Protein 9I76 (pdb70)

Structure (mmCIF, N/CA/C/O backbone):
data_9I76
#
_entry.id   9I76
#
_cell.length_a   100.8
_cell.length_b   103.8
_cell.length_c   141.72
_cell.angle_alpha   90
_cell.angle_beta   90
_cell.angle_gamma   90
#
_symmetry.space_group_name_H-M   'C 2 2 21'
#
loop_
_entity.id
_entity.type
_entity.pdbx_description
1 polymer '3-oxoacyl-[acyl-carrier-protein] synthase 2'
2 non-polymer '4-(1~{H}-pyrazol-3-ylcarbonylamino)butanoic acid'
3 non-polymer 'DIMETHYL SULFOXIDE'
4 non-polymer 'FORMIC ACID'
5 non-polymer 'PHOSPHATE ION'
6 water water
#
loop_
_atom_site.group_PDB
_atom_site.id
_atom_site.type_symbol
_atom_site.label_atom_id
_atom_site.label_alt_id
_atom_site.label_comp_id
_atom_site.label_asym_id
_atom_site.label_entity_id
_atom_site.label_seq_id
_atom_site.pdbx_PDB_ins_code
_atom_site.Cartn_x
_atom_site.Cartn_y
_atom_site.Cartn_z
_atom_site.occupancy
_atom_site.B_iso_or_equiv
_atom_site.auth_seq_id
_atom_site.auth_comp_id
_atom_site.auth_asym_id
_atom_site.auth_atom_id
_at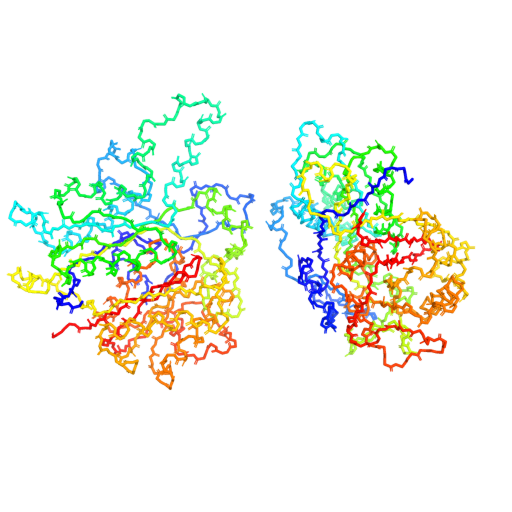om_site.pdbx_PDB_model_num
ATOM 1 N N . SER A 1 7 ? 15.419 -4.993 -1.593 1 70.865 2 SER A N 1
ATOM 2 C CA . SER A 1 7 ? 15.954 -6.382 -1.559 1 64.198 2 SER A CA 1
ATOM 3 C C . SER A 1 7 ? 17.275 -6.416 -0.777 1 73.433 2 SER A C 1
ATOM 4 O O . SER A 1 7 ? 18.192 -7.15 -1.161 1 103.153 2 SER A O 1
ATOM 12 N N . ARG A 1 8 ? 17.374 -5.652 0.335 1 63.229 3 ARG A N 1
ATOM 13 C CA . ARG A 1 8 ? 18.573 -5.649 1.176 1 55.058 3 ARG A CA 1
ATOM 14 C C . ARG A 1 8 ? 18.572 -6.938 2.014 1 40.636 3 ARG A C 1
ATOM 15 O O . ARG A 1 8 ? 19.318 -7.836 1.698 1 36.422 3 ARG A O 1
ATOM 36 N N . ARG A 1 9 ? 17.712 -7.05 3.038 1 29.429 4 ARG A N 1
ATOM 37 C CA . ARG A 1 9 ? 17.606 -8.26 3.852 1 25.617 4 ARG A CA 1
ATOM 38 C C . ARG A 1 9 ? 16.758 -9.299 3.106 1 25.977 4 ARG A C 1
ATOM 39 O O . ARG A 1 9 ? 15.878 -8.922 2.327 1 27.346 4 ARG A O 1
ATOM 60 N N . ARG A 1 10 ? 16.971 -10.575 3.427 1 23.208 5 ARG A N 1
ATOM 61 C CA . ARG A 1 10 ? 16.238 -11.673 2.79 1 23.71 5 ARG A CA 1
ATOM 62 C C . ARG A 1 10 ? 14.934 -11.933 3.58 1 21.929 5 ARG A C 1
ATOM 63 O O . ARG A 1 10 ? 14.899 -11.816 4.792 1 22.223 5 ARG A O 1
ATOM 84 N N . VAL A 1 11 ? 13.907 -12.364 2.856 1 20.07 6 VAL A N 1
ATOM 85 C CA . VAL A 1 11 ? 12.552 -12.517 3.366 1 21.333 6 VAL A CA 1
ATOM 86 C C . VAL A 1 11 ? 12.095 -13.941 3.103 1 19.71 6 VAL A C 1
ATOM 87 O O . VAL A 1 11 ? 12.151 -14.418 1.954 1 21.763 6 VAL A O 1
ATOM 100 N N . VAL A 1 12 ? 11.656 -14.627 4.149 1 19.532 7 VAL A N 1
ATOM 101 C CA . VAL A 1 12 ? 11.185 -16.003 4.016 1 18.257 7 VAL A CA 1
ATOM 102 C C . VAL A 1 12 ? 9.744 -16.072 4.55 1 18.857 7 VAL A C 1
ATOM 103 O O . VAL A 1 12 ? 9.278 -15.173 5.285 1 21.471 7 VAL A O 1
ATOM 116 N N . ILE A 1 13 ? 9.089 -17.182 4.223 1 19.476 8 ILE A N 1
ATOM 117 C CA . ILE A 1 13 ? 7.73 -17.448 4.654 1 18.01 8 ILE A CA 1
ATOM 118 C C . ILE A 1 13 ? 7.794 -18.526 5.746 1 19.295 8 ILE A C 1
ATOM 119 O O . ILE A 1 13 ? 8.326 -19.617 5.5 1 20.994 8 ILE A O 1
ATOM 135 N N . THR A 1 14 ? 7.243 -18.213 6.922 1 18.46 9 THR A N 1
ATOM 136 C CA . THR A 1 14 ? 7.339 -19.101 8.087 1 20.893 9 THR A CA 1
ATOM 137 C C . THR A 1 14 ? 5.968 -19.519 8.614 1 21.554 9 THR A C 1
ATOM 138 O O . THR A 1 14 ? 5.901 -20.369 9.504 1 22.309 9 THR A O 1
ATOM 149 N N . GLY A 1 15 ? 4.873 -19.044 8.044 1 19.242 10 GLY A N 1
ATOM 150 C CA . GLY A 1 15 ? 3.544 -19.441 8.491 1 19.525 10 GLY A CA 1
ATOM 151 C C . GLY A 1 15 ? 2.53 -19.088 7.405 1 20.625 10 GLY A C 1
ATOM 152 O O . GLY A 1 15 ? 2.737 -18.136 6.65 1 20.353 10 GLY A O 1
ATOM 156 N N . MET A 1 16 ? 1.478 -19.9 7.266 1 18.706 11 MET A N 1
ATOM 157 C CA . MET A 1 16 ? 0.452 -19.664 6.239 1 18.352 11 MET A CA 1
ATOM 158 C C . MET A 1 16 ? -0.899 -20.061 6.81 1 20.347 11 MET A C 1
ATOM 159 O O . MET A 1 16 ? -1.028 -20.929 7.664 1 20.307 11 MET A O 1
ATOM 173 N N . GLY A 1 17 ? -1.942 -19.393 6.341 1 18.792 12 GLY A N 1
ATOM 174 C CA . GLY A 1 17 ? -3.284 -19.645 6.761 1 17.727 12 GLY A CA 1
ATOM 175 C C . GLY A 1 17 ? -4.274 -19.278 5.656 1 18.186 12 GLY A C 1
ATOM 176 O O . GLY A 1 17 ? -3.988 -18.445 4.785 1 18.091 12 GLY A O 1
ATOM 180 N N . MET A 1 18 ? -5.427 -19.932 5.665 1 18.102 13 MET A N 1
ATOM 181 C CA . MET A 1 18 ? -6.339 -19.8 4.554 1 18.909 13 MET A CA 1
ATOM 182 C C . MET A 1 18 ? -7.761 -20.224 4.935 1 18.905 13 MET A C 1
ATOM 183 O O . MET A 1 18 ? -7.965 -21.209 5.657 1 20.715 13 MET A O 1
ATOM 197 N N . LEU A 1 19 ? -8.731 -19.53 4.32 1 18.663 14 LEU A N 1
ATOM 198 C CA . LEU A 1 19 ? -10.095 -20.032 4.129 1 18.73 14 LEU A CA 1
ATOM 199 C C . LEU A 1 19 ? -10.345 -20.032 2.627 1 19.714 14 LEU A C 1
ATOM 200 O O . LEU A 1 19 ? -10.108 -19.004 1.976 1 19.01 14 LEU A O 1
ATOM 216 N N . SER A 1 20 ? -10.833 -21.133 2.039 1 17.83 15 SER A N 1
ATOM 217 C CA . SER A 1 20 ? -11.138 -21.128 0.616 1 18.9 15 SER A CA 1
ATOM 218 C C . SER A 1 20 ? -12.378 -21.944 0.35 1 21.623 15 SER A C 1
ATOM 219 O O . SER A 1 20 ? -12.851 -22.684 1.246 1 20.462 15 SER A O 1
ATOM 227 N N . PRO A 1 21 ? -12.834 -21.946 -0.903 1 19.531 16 PRO A N 1
ATOM 228 C CA . PRO A 1 21 ? -13.932 -22.861 -1.257 1 19.926 16 PRO A CA 1
ATOM 229 C C . PRO A 1 21 ? -13.592 -24.354 -1.186 1 23.311 16 PRO A C 1
ATOM 230 O O . PRO A 1 21 ? -14.504 -25.153 -1.286 1 23.413 16 PRO A O 1
ATOM 241 N N . LEU A 1 22 ? -12.299 -24.701 -1.023 1 21 17 LEU A N 1
ATOM 242 C CA . LEU A 1 22 ? -11.821 -26.07 -0.898 1 22.67 17 LEU A CA 1
ATOM 243 C C . LEU A 1 22 ? -11.54 -26.496 0.529 1 23.817 17 LEU A C 1
ATOM 244 O O . LEU A 1 22 ? -11.293 -27.679 0.74 1 25.753 17 LEU A O 1
ATOM 260 N N . GLY A 1 23 ? -11.573 -25.577 1.507 1 22.616 18 GLY A N 1
ATOM 261 C CA . GLY A 1 23 ? -11.232 -25.982 2.855 1 21.735 18 GLY A CA 1
ATOM 262 C C . GLY A 1 23 ? -11.127 -24.815 3.822 1 20.211 18 GLY A C 1
ATOM 263 O O . GLY A 1 23 ? -10.893 -23.665 3.429 1 22.026 18 GLY A O 1
ATOM 267 N N . LEU A 1 24 ? -11.207 -25.149 5.118 1 20.588 19 LEU A N 1
ATOM 268 C CA . LEU A 1 24 ? -11.153 -24.148 6.177 1 21.282 19 LEU A CA 1
ATOM 269 C C . LEU A 1 24 ? -9.754 -23.944 6.747 1 21.328 19 LEU A C 1
ATOM 270 O O . LEU A 1 24 ? -9.619 -23.215 7.736 1 22.695 19 LEU A O 1
ATOM 286 N N . ASP A 1 25 ? -8.741 -24.512 6.098 1 21.15 20 ASP A N 1
ATOM 287 C CA . ASP A 1 25 ? -7.362 -24.302 6.436 1 22.077 20 ASP A CA 1
ATOM 288 C C . ASP A 1 25 ? -6.491 -24.645 5.225 1 19.927 20 ASP A C 1
ATOM 289 O O . ASP A 1 25 ? -6.985 -24.938 4.123 1 21.8 20 ASP A O 1
ATOM 298 N N . VAL A 1 26 ? -5.18 -24.482 5.379 1 20.806 21 VAL A N 1
ATOM 299 C CA . VAL A 1 26 ? -4.271 -24.715 4.278 1 20.672 21 VAL A CA 1
ATOM 300 C C . VAL A 1 26 ? -4.226 -26.187 3.861 1 21.558 21 VAL A C 1
ATOM 301 O O . VAL A 1 26 ? -4.357 -26.506 2.671 1 21.171 21 VAL A O 1
ATOM 314 N N A PRO A 1 27 ? -3.937 -27.146 4.759 0.5 22.948 22 PRO A N 1
ATOM 315 N N B PRO A 1 27 ? -3.932 -27.141 4.768 0.5 23.835 22 PRO A N 1
ATOM 316 C CA A PRO A 1 27 ? -3.835 -28.532 4.301 0.5 23.518 22 PRO A CA 1
ATOM 317 C CA B PRO A 1 27 ? -3.855 -28.54 4.343 0.5 24.677 22 PRO A CA 1
ATOM 318 C C A PRO A 1 27 ? -5.093 -29.076 3.62 0.5 21.842 22 PRO A C 1
ATOM 319 C C B PRO A 1 27 ? -5.094 -29.069 3.621 0.5 22.362 22 PRO A C 1
ATOM 320 O O A PRO A 1 27 ? -4.96 -29.773 2.62 0.5 23.867 22 PRO A O 1
ATOM 321 O O B PRO A 1 27 ? -4.951 -29.767 2.621 0.5 24.338 22 PRO A O 1
ATOM 342 N N . SER A 1 28 ? -6.295 -28.74 4.108 1 23.721 23 SER A N 1
ATOM 343 C CA . SER A 1 28 ? -7.53 -29.205 3.477 1 23.504 23 SER A CA 1
ATOM 344 C C . SER A 1 28 ? -7.688 -28.633 2.075 1 24.125 23 SER A C 1
ATOM 345 O O . SER A 1 28 ? -8.073 -29.331 1.114 1 23.532 23 SER A O 1
ATOM 354 N N . SER A 1 29 ? -7.385 -27.327 1.981 1 22.741 24 SER A N 1
ATOM 355 C CA . SER A 1 29 ? -7.451 -26.678 0.677 1 22.187 24 SER A CA 1
ATOM 356 C C . SER A 1 29 ? -6.457 -27.285 -0.318 1 21.74 24 SER A C 1
ATOM 357 O O . SER A 1 29 ? -6.805 -27.553 -1.455 1 20.898 24 SER A O 1
ATOM 365 N N . TRP A 1 30 ? -5.192 -27.455 0.095 1 20.789 25 TRP A N 1
ATOM 366 C CA . TRP A 1 30 ? -4.165 -28.021 -0.748 1 21.606 25 TRP A CA 1
ATOM 367 C C . TRP A 1 30 ? -4.474 -29.445 -1.187 1 21.86 25 TRP A C 1
ATOM 368 O O . TRP A 1 30 ? -4.185 -29.798 -2.33 1 24.231 25 TRP A O 1
ATOM 389 N N . GLU A 1 31 ? -5.042 -30.272 -0.277 1 22.526 26 GLU A N 1
ATOM 390 C CA . GLU A 1 31 ? -5.467 -31.611 -0.665 1 24.597 26 GLU A CA 1
ATOM 391 C C . GLU A 1 31 ? -6.467 -31.542 -1.824 1 24.139 26 GLU A C 1
ATOM 392 O O . GLU A 1 31 ? -6.335 -32.29 -2.783 1 24.078 26 GLU A O 1
ATOM 404 N N . GLY A 1 32 ? -7.398 -30.583 -1.744 1 24.084 27 GLY A N 1
ATOM 405 C CA . GLY A 1 32 ? -8.353 -30.349 -2.799 1 22.699 27 GLY A CA 1
ATOM 406 C C . GLY A 1 32 ? -7.716 -29.954 -4.121 1 24.157 27 GLY A C 1
ATOM 407 O O . GLY A 1 32 ? -8.067 -30.456 -5.195 1 24.132 27 GLY A O 1
ATOM 411 N N . ILE A 1 33 ? -6.751 -29.045 -4.047 1 21.39 28 ILE A N 1
ATOM 412 C CA . ILE A 1 33 ? -6.04 -28.56 -5.225 1 21.955 28 ILE A CA 1
ATOM 413 C C . ILE A 1 33 ? -5.345 -29.729 -5.921 1 23.763 28 ILE A C 1
ATOM 414 O O . ILE A 1 33 ? -5.416 -29.849 -7.135 1 22.995 28 ILE A O 1
ATOM 430 N N . LEU A 1 34 ? -4.602 -30.54 -5.155 1 23.498 29 LEU A N 1
ATOM 431 C CA . LEU A 1 34 ? -3.864 -31.62 -5.779 1 25.12 29 LEU A CA 1
ATOM 432 C C . LEU A 1 34 ? -4.762 -32.735 -6.301 1 24.093 29 LEU A C 1
ATOM 433 O O . LEU A 1 34 ? -4.348 -33.421 -7.21 1 26.497 29 LEU A O 1
ATOM 449 N N . ALA A 1 35 ? -5.973 -32.869 -5.771 1 23.481 30 ALA A N 1
ATOM 450 C CA . ALA A 1 35 ? -6.922 -33.858 -6.255 1 25.119 30 ALA A CA 1
ATOM 451 C C . ALA A 1 35 ? -7.732 -33.346 -7.437 1 26.996 30 ALA A C 1
ATOM 452 O O . ALA A 1 35 ? -8.514 -34.096 -7.995 1 26 30 ALA A O 1
ATOM 459 N N . GLY A 1 36 ? -7.593 -32.076 -7.824 1 25.224 31 GLY A N 1
ATOM 460 C CA . GLY A 1 36 ? -8.369 -31.533 -8.911 1 23.565 31 GLY A CA 1
ATOM 461 C C . GLY A 1 36 ? -9.822 -31.324 -8.52 1 23.136 31 GLY A C 1
ATOM 462 O O . GLY A 1 36 ? -10.698 -31.322 -9.407 1 23.767 31 GLY A O 1
ATOM 466 N N . ARG A 1 37 ? -10.095 -31.067 -7.23 1 23.126 32 ARG A N 1
ATOM 467 C CA A ARG A 1 37 ? -11.466 -30.911 -6.759 0.5 24.045 32 ARG A CA 1
ATOM 468 C CA B ARG A 1 37 ? -11.46 -30.904 -6.746 0.5 26.265 32 ARG A CA 1
ATOM 469 C C . ARG A 1 37 ? -11.949 -29.486 -7.037 1 25.216 32 ARG A C 1
ATOM 470 O O . ARG A 1 37 ? -11.196 -28.544 -6.876 1 24.038 32 ARG A O 1
ATOM 511 N N . SER A 1 38 ? -13.223 -29.35 -7.375 1 22.483 33 SER A N 1
ATOM 512 C CA . SER A 1 38 ? -13.878 -28.068 -7.504 1 22.07 33 SER A CA 1
ATOM 513 C C . SER A 1 38 ? -14.492 -27.633 -6.19 1 23.121 33 SER A C 1
ATOM 514 O O . SER A 1 38 ? -15.143 -28.416 -5.49 1 25.467 33 SER A O 1
ATOM 522 N N . GLY A 1 39 ? -14.369 -26.345 -5.859 1 19.761 34 GLY A N 1
ATOM 523 C CA . GLY A 1 39 ? -15.033 -25.769 -4.717 1 20.689 34 GLY A CA 1
ATOM 524 C C . GLY A 1 39 ? -16.289 -24.972 -5.084 1 21.427 34 GLY A C 1
ATOM 525 O O . GLY A 1 39 ? -16.808 -24.243 -4.249 1 22.624 34 GLY A O 1
ATOM 529 N N . ILE A 1 40 ? -16.759 -25.051 -6.322 1 20.71 35 ILE A N 1
ATOM 530 C CA . ILE A 1 40 ? -17.832 -24.237 -6.85 1 20.956 35 ILE A CA 1
ATOM 531 C C . ILE A 1 40 ? -19.156 -24.998 -6.757 1 22.11 35 ILE A C 1
ATOM 532 O O . ILE A 1 40 ? -19.226 -26.182 -7.125 1 23.026 35 ILE A O 1
ATOM 548 N N . ALA A 1 41 ? -20.181 -24.301 -6.317 1 21.263 36 ALA A N 1
ATOM 549 C CA . ALA A 1 41 ? -21.508 -24.887 -6.162 1 23.147 36 ALA A CA 1
ATOM 550 C C . ALA A 1 41 ? -22.562 -23.822 -6.257 1 22.636 36 ALA A C 1
ATOM 551 O O . ALA A 1 41 ? -22.321 -22.636 -6.001 1 23.553 36 ALA A O 1
ATOM 558 N N . PRO A 1 42 ? -23.856 -24.225 -6.432 1 23.758 37 PRO A N 1
ATOM 559 C CA . PRO A 1 42 ? -24.949 -23.287 -6.272 1 26.03 37 PRO A CA 1
ATOM 560 C C . PRO A 1 42 ? -24.913 -22.604 -4.924 1 27.486 37 PRO A C 1
ATOM 561 O O . PRO A 1 42 ? -24.618 -23.262 -3.916 1 27.439 37 PRO A O 1
ATOM 572 N N . ILE A 1 43 ? -25.173 -21.294 -4.93 1 28.153 38 ILE A N 1
ATOM 573 C CA . ILE A 1 43 ? -25.112 -20.492 -3.737 1 31.31 38 ILE A CA 1
ATOM 574 C C . ILE A 1 43 ? -26.358 -20.772 -2.882 1 38.443 38 ILE A C 1
ATOM 575 O O . ILE A 1 43 ? -27.468 -20.903 -3.397 1 35.958 38 ILE A O 1
ATOM 591 N N . GLU A 1 44 ? -26.125 -20.937 -1.57 1 39.543 39 GLU A N 1
ATOM 592 C CA . GLU A 1 44 ? -27.162 -21.376 -0.64 1 46.179 39 GLU A CA 1
ATOM 593 C C . GLU A 1 44 ? -27.653 -20.255 0.269 1 46.089 39 GLU A C 1
ATOM 594 O O . GLU A 1 44 ? -28.798 -20.316 0.708 1 47.271 39 GLU A O 1
ATOM 606 N N . HIS A 1 45 ? -26.789 -19.257 0.567 1 42.715 40 HIS A N 1
ATOM 607 C CA . HIS A 1 45 ? -27.074 -18.255 1.581 1 48.24 40 HIS A CA 1
ATOM 608 C C . HIS A 1 45 ? -27.976 -17.133 1.059 1 48.293 40 HIS A C 1
ATOM 609 O O . HIS A 1 45 ? -28.34 -16.286 1.856 1 43.36 40 HIS A O 1
ATOM 624 N N . MET A 1 46 ? -28.318 -17.092 -0.243 1 44.29 41 MET A N 1
ATOM 625 C CA . MET A 1 46 ? -29.29 -16.129 -0.726 1 41.115 41 MET A CA 1
ATOM 626 C C . MET A 1 46 ? -30.094 -16.734 -1.873 1 46.646 41 MET A C 1
ATOM 627 O O . MET A 1 46 ? -29.749 -17.803 -2.366 1 43.886 41 MET A O 1
ATOM 641 N N . ASP A 1 47 ? -31.212 -16.076 -2.214 1 45.849 42 ASP A N 1
ATOM 642 C CA . ASP A 1 47 ? -32.099 -16.542 -3.276 1 48.85 42 ASP A CA 1
ATOM 643 C C . ASP A 1 47 ? -31.802 -15.798 -4.585 1 47.343 42 ASP A C 1
ATOM 644 O O . ASP A 1 47 ? -32.166 -14.628 -4.712 1 51.846 42 ASP A O 1
ATOM 653 N N . LEU A 1 48 ? -31.288 -16.52 -5.605 1 53.056 43 LEU A N 1
ATOM 654 C CA . LEU A 1 48 ? -30.763 -15.879 -6.81 1 47.121 43 LEU A CA 1
ATOM 655 C C . LEU A 1 48 ? -31.596 -16.056 -8.109 1 45.436 43 LEU A C 1
ATOM 656 O O . LEU A 1 48 ? -31.064 -15.995 -9.225 1 32.936 43 LEU A O 1
ATOM 672 N N . SER A 1 49 ? -32.937 -16.015 -8.042 1 51.761 44 SER A N 1
ATOM 673 C CA . SER A 1 49 ? -33.813 -16.148 -9.22 1 38.751 44 SER A CA 1
ATOM 674 C C . SER A 1 49 ? -33.755 -14.988 -10.234 1 36.507 44 SER A C 1
ATOM 675 O O . SER A 1 49 ? -33.888 -15.182 -11.44 1 44.002 44 SER A O 1
ATOM 683 N N . ALA A 1 50 ? -33.532 -13.74 -9.811 1 36.502 45 ALA A N 1
ATOM 684 C CA . ALA A 1 50 ? -33.301 -12.649 -10.75 1 38.961 45 ALA A CA 1
ATOM 685 C C . ALA A 1 50 ? -31.872 -12.605 -11.279 1 40.14 45 ALA A C 1
ATOM 686 O O . ALA A 1 50 ? -31.527 -11.585 -11.887 1 41.618 45 ALA A O 1
ATOM 693 N N . TYR A 1 51 ? -30.992 -13.581 -10.942 1 31.79 46 TYR A N 1
ATOM 694 C CA . TYR A 1 51 ? -29.598 -13.403 -11.284 1 29.823 46 TYR A CA 1
ATOM 695 C C . TYR A 1 51 ? -29.262 -14.341 -12.438 1 25.11 46 TYR A C 1
ATOM 696 O O . TYR A 1 51 ? -29.758 -15.446 -12.521 1 26.153 46 TYR A O 1
ATOM 714 N N . SER A 1 52 ? -28.365 -13.878 -13.285 1 24.752 47 SER A N 1
ATOM 715 C CA . SER A 1 52 ? -27.914 -14.714 -14.391 1 25.304 47 SER A CA 1
ATOM 716 C C . SER A 1 52 ? -26.8 -15.678 -13.976 1 22.816 47 SER A C 1
ATOM 717 O O . SER A 1 52 ? -26.576 -16.66 -14.664 1 22.098 47 SER A O 1
ATOM 725 N N . THR A 1 53 ? -26.184 -15.457 -12.803 1 21.886 48 THR A N 1
ATOM 726 C CA . THR A 1 53 ? -25.196 -16.355 -12.201 1 19.756 48 THR A CA 1
ATOM 727 C C . THR A 1 53 ? -25.692 -16.716 -10.794 1 19.536 48 THR A C 1
ATOM 728 O O . THR A 1 53 ? -25.939 -15.791 -10.033 1 21.534 48 THR A O 1
ATOM 739 N N . ARG A 1 54 ? -25.828 -18.019 -10.513 1 20.71 49 ARG A N 1
ATOM 740 C CA . ARG A 1 54 ? -26.436 -18.475 -9.265 1 20.366 49 ARG A CA 1
ATOM 741 C C . ARG A 1 54 ? -25.523 -19.413 -8.503 1 22.547 49 ARG A C 1
ATOM 742 O O . ARG A 1 54 ? -25.979 -20.161 -7.611 1 24.059 49 ARG A O 1
ATOM 763 N N . PHE A 1 55 ? -24.211 -19.374 -8.828 1 19.805 50 PHE A N 1
ATOM 764 C CA . PHE A 1 55 ? -23.235 -20.258 -8.225 1 19.869 50 PHE A CA 1
ATOM 765 C C . PHE A 1 55 ? -21.941 -19.48 -7.983 1 19.319 50 PHE A C 1
ATOM 766 O O . PHE A 1 55 ? -21.775 -18.374 -8.501 1 19.174 50 PHE A O 1
ATOM 783 N N . GLY A 1 56 ? -21.081 -20.09 -7.172 1 19.529 51 GLY A N 1
ATOM 784 C CA . GLY A 1 56 ? -19.801 -19.451 -6.855 1 19.508 51 GLY A CA 1
ATOM 785 C C . GLY A 1 56 ? -19.058 -20.304 -5.83 1 20.728 51 GLY A C 1
ATOM 786 O O . GLY A 1 56 ? -19.451 -21.429 -5.576 1 19.589 51 GLY A O 1
ATOM 790 N N . GLY A 1 57 ? -17.911 -19.792 -5.37 1 19.101 52 GLY A N 1
ATOM 791 C CA . GLY A 1 57 ? -17.089 -20.536 -4.441 1 20.592 52 GLY A CA 1
ATOM 792 C C . GLY A 1 57 ? -17.281 -19.975 -3.031 1 22.164 52 GLY A C 1
ATOM 793 O O . GLY A 1 57 ? -16.772 -18.889 -2.695 1 23.676 52 GLY A O 1
ATOM 797 N N . SER A 1 58 ? -18.144 -20.626 -2.223 1 22.07 53 SER A N 1
ATOM 798 C CA . SER A 1 58 ? -18.382 -20.193 -0.854 1 22.276 53 SER A CA 1
ATOM 799 C C . SER A 1 58 ? -17.431 -20.874 0.1 1 21.776 53 SER A C 1
ATOM 800 O O . SER A 1 58 ? -17.004 -21.997 -0.14 1 22.512 53 SER A O 1
ATOM 808 N N . VAL A 1 59 ? -17.196 -20.233 1.259 1 20.214 54 VAL A N 1
ATOM 809 C CA . VAL A 1 59 ? -16.54 -20.915 2.359 1 21.91 54 VAL A CA 1
ATOM 810 C C . VAL A 1 59 ? -17.617 -21.727 3.083 1 22.685 54 VAL A C 1
ATOM 811 O O . VAL A 1 59 ? -18.635 -21.143 3.463 1 28.135 54 VAL A O 1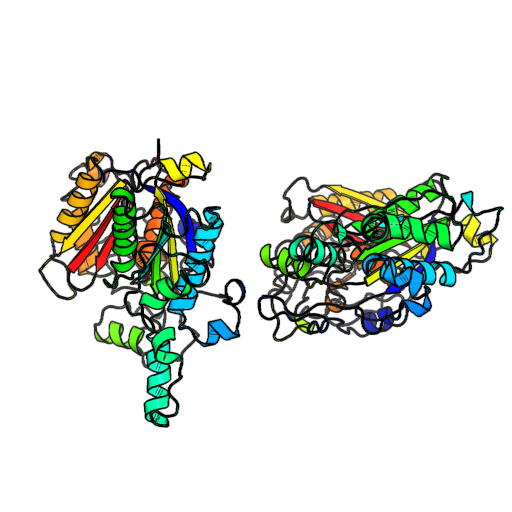
ATOM 824 N N . LYS A 1 60 ? -17.399 -23.015 3.205 1 24.252 55 LYS A N 1
ATOM 825 C CA . LYS A 1 60 ? -18.428 -23.92 3.74 1 27.348 55 LYS A CA 1
ATOM 826 C C . LYS A 1 60 ? -18.095 -24.3 5.169 1 25.572 55 LYS A C 1
ATOM 827 O O . LYS A 1 60 ? -17.036 -24.848 5.409 1 26.135 55 LYS A O 1
ATOM 846 N N . GLY A 1 61 ? -19.026 -24.025 6.105 1 27.904 56 GLY A N 1
ATOM 847 C CA . GLY A 1 61 ? -18.867 -24.522 7.455 1 28.285 56 GLY A CA 1
ATOM 848 C C . GLY A 1 61 ? -17.978 -23.655 8.343 1 27.8 56 GLY A C 1
ATOM 849 O O . GLY A 1 61 ? -17.563 -24.118 9.381 1 29.239 56 GLY A O 1
ATOM 853 N N . PHE A 1 62 ? -17.649 -22.417 7.94 1 27.533 57 PHE A N 1
ATOM 854 C CA . PHE A 1 62 ? -16.836 -21.55 8.761 1 27.715 57 PHE A CA 1
ATOM 855 C C . PHE A 1 62 ? -17.5 -21.243 10.109 1 28.613 57 PHE A C 1
ATOM 856 O O . PHE A 1 62 ? -18.666 -20.851 10.142 1 27.314 57 PHE A O 1
ATOM 873 N N . ASN A 1 63 ? -16.719 -21.406 11.179 1 28.295 58 ASN A N 1
ATOM 874 C CA . ASN A 1 63 ? -17.171 -21.073 12.511 1 28.607 58 ASN A CA 1
ATOM 875 C C . ASN A 1 63 ? -16.245 -19.991 13.046 1 25.548 58 ASN A C 1
ATOM 876 O O . ASN A 1 63 ? -15.152 -20.279 13.545 1 29.081 58 ASN A O 1
ATOM 887 N N . VAL A 1 64 ? -16.747 -18.765 13.05 1 26.287 59 VAL A N 1
ATOM 888 C CA . VAL A 1 64 ? -15.99 -17.604 13.499 1 24.846 59 VAL A CA 1
ATOM 889 C C . VAL A 1 64 ? -15.62 -17.728 14.982 1 25.844 59 VAL A C 1
ATOM 890 O O . VAL A 1 64 ? -14.611 -17.187 15.42 1 27.031 59 VAL A O 1
ATOM 903 N N . GLU A 1 65 ? -16.439 -18.476 15.749 1 26.454 60 GLU A N 1
ATOM 904 C CA . GLU A 1 65 ? -16.203 -18.642 17.171 1 31.945 60 GLU A CA 1
ATOM 905 C C . GLU A 1 65 ? -15.02 -19.548 17.489 1 31.062 60 GLU A C 1
ATOM 906 O O . GLU A 1 65 ? -14.599 -19.534 18.647 1 34.148 60 GLU A O 1
ATOM 918 N N . GLU A 1 66 ? -14.373 -20.176 16.489 1 30.86 61 GLU A N 1
ATOM 919 C CA . GLU A 1 66 ? -13.041 -20.731 16.667 1 32.433 61 GLU A CA 1
ATOM 920 C C . GLU A 1 66 ? -11.971 -19.652 16.829 1 29.342 61 GLU A C 1
ATOM 921 O O . GLU A 1 66 ? -10.881 -19.964 17.319 1 35.159 61 GLU A O 1
ATOM 933 N N . TYR A 1 67 ? -12.255 -18.388 16.451 1 25.483 62 TYR A N 1
ATOM 934 C CA . TYR A 1 67 ? -11.285 -17.326 16.42 1 27.127 62 TYR A CA 1
ATOM 935 C C . TYR A 1 67 ? -11.691 -16.156 17.318 1 29.9 62 TYR A C 1
ATOM 936 O O . TYR A 1 67 ? -10.813 -15.515 17.874 1 31.945 62 TYR A O 1
ATOM 954 N N . LEU A 1 68 ? -12.996 -15.836 17.402 1 29.214 63 LEU A N 1
ATOM 955 C CA . LEU A 1 68 ? -13.45 -14.616 18.031 1 27.286 63 LEU A CA 1
ATOM 956 C C . LEU A 1 68 ? -14.624 -14.986 18.926 1 30.006 63 LEU A C 1
ATOM 957 O O . LEU A 1 68 ? -15.382 -15.909 18.609 1 28.943 63 LEU A O 1
ATOM 973 N N . SER A 1 69 ? -14.867 -14.148 19.928 1 32.247 64 SER A N 1
ATOM 974 C CA . SER A 1 69 ? -16.138 -14.218 20.652 1 31.827 64 SER A CA 1
ATOM 975 C C . SER A 1 69 ? -17.322 -13.855 19.744 1 36.524 64 SER A C 1
ATOM 976 O O . SER A 1 69 ? -17.192 -13.148 18.748 1 32.627 64 SER A O 1
ATOM 984 N N . ALA A 1 70 ? -18.539 -14.266 20.134 1 35.692 65 ALA A N 1
ATOM 985 C CA . ALA A 1 70 ? -19.716 -13.966 19.324 1 35.466 65 ALA A CA 1
ATOM 986 C C . ALA A 1 70 ? -19.972 -12.463 19.338 1 38.517 65 ALA A C 1
ATOM 987 O O . ALA A 1 70 ? -20.405 -11.892 18.331 1 37.77 65 ALA A O 1
ATOM 994 N N . LYS A 1 71 ? -19.678 -11.841 20.487 1 36.72 66 LYS A N 1
ATOM 995 C CA . LYS A 1 71 ? -19.88 -10.414 20.67 1 44.971 66 LYS A CA 1
ATOM 996 C C . LYS A 1 71 ? -19.033 -9.628 19.662 1 45.239 66 LYS A C 1
ATOM 997 O O . LYS A 1 71 ? -19.58 -8.771 18.97 1 42.656 66 LYS A O 1
ATOM 1016 N N . GLU A 1 72 ? -17.728 -9.961 19.58 1 39.708 67 GLU A N 1
ATOM 1017 C CA . GLU A 1 72 ? -16.77 -9.32 18.683 1 41.806 67 GLU A CA 1
ATOM 1018 C C . GLU A 1 72 ? -17.175 -9.58 17.235 1 35.65 67 GLU A C 1
ATOM 1019 O O . GLU A 1 72 ? -17.196 -8.64 16.427 1 32.435 67 GLU A O 1
ATOM 1031 N N . ALA A 1 73 ? -17.508 -10.835 16.928 1 29.651 68 ALA A N 1
ATOM 1032 C CA . ALA A 1 73 ? -17.771 -11.273 15.572 1 29.276 68 ALA A CA 1
ATOM 1033 C C . ALA A 1 73 ? -18.99 -10.573 14.97 1 33.759 68 ALA A C 1
ATOM 1034 O O . ALA A 1 73 ? -18.978 -10.219 13.794 1 31.73 68 ALA A O 1
ATOM 1041 N N . ARG A 1 74 ? -20.034 -10.313 15.783 1 32.964 69 ARG A N 1
ATOM 1042 C CA . ARG A 1 74 ? -21.267 -9.731 15.26 1 37.41 69 ARG A CA 1
ATOM 1043 C C . ARG A 1 74 ? -21.057 -8.279 14.807 1 33.788 69 ARG A C 1
ATOM 1044 O O . ARG A 1 74 ? -21.913 -7.786 14.1 1 35.755 69 ARG A O 1
ATOM 1065 N N . LYS A 1 75 ? -19.975 -7.611 15.233 1 30.553 70 LYS A N 1
ATOM 1066 C CA . LYS A 1 75 ? -19.613 -6.262 14.842 1 32.943 70 LYS A CA 1
ATOM 1067 C C . LYS A 1 75 ? -18.834 -6.201 13.509 1 29.289 70 LYS A C 1
ATOM 1068 O O . LYS A 1 75 ? -18.545 -5.108 13.062 1 32.141 70 LYS A O 1
ATOM 1087 N N . LEU A 1 76 ? -18.362 -7.335 12.982 1 26.783 71 LEU A N 1
ATOM 1088 C CA . LEU A 1 76 ? -17.405 -7.323 11.86 1 25.039 71 LEU A CA 1
ATOM 1089 C C . LEU A 1 76 ? -18.036 -7.965 10.634 1 25.169 71 LEU A C 1
ATOM 1090 O O . LEU A 1 76 ? -18.575 -9.057 10.699 1 25.773 71 LEU A O 1
ATOM 1106 N N . ASP A 1 77 ? -17.877 -7.307 9.475 1 21.3 72 ASP A N 1
ATOM 1107 C CA . ASP A 1 77 ? -18.236 -7.909 8.204 1 21.711 72 ASP A CA 1
ATOM 1108 C C . ASP A 1 77 ? -17.542 -9.242 8.031 1 20.529 72 ASP A C 1
ATOM 1109 O O . ASP A 1 77 ? -16.391 -9.429 8.53 1 20.429 72 ASP A O 1
ATOM 1118 N N . LEU A 1 78 ? -18.167 -10.136 7.25 1 22.213 73 LEU A N 1
ATOM 1119 C CA . LEU A 1 78 ? -17.595 -11.433 6.945 1 22.128 73 LEU A CA 1
ATOM 1120 C C . LEU A 1 78 ? -16.169 -11.303 6.37 1 21.333 73 LEU A C 1
ATOM 1121 O O . LEU A 1 78 ? -15.348 -12.142 6.648 1 20.679 73 LEU A O 1
ATOM 1137 N N . PHE A 1 79 ? -15.876 -10.303 5.517 1 19.304 74 PHE A N 1
ATOM 1138 C CA . PHE A 1 79 ? -14.537 -10.27 4.923 1 18.526 74 PHE A CA 1
ATOM 1139 C C . PHE A 1 79 ? -13.504 -10.064 6.025 1 17.733 74 PHE A C 1
ATOM 1140 O O . PHE A 1 79 ? -12.363 -10.522 5.904 1 19.37 74 PHE A O 1
ATOM 1157 N N . ILE A 1 80 ? -13.867 -9.294 7.068 1 17.748 75 ILE A N 1
ATOM 1158 C CA . ILE A 1 80 ? -12.955 -9.126 8.181 1 18.785 75 ILE A CA 1
ATOM 1159 C C . ILE A 1 80 ? -12.808 -10.422 8.989 1 19.073 75 ILE A C 1
ATOM 1160 O O . ILE A 1 80 ? -11.685 -10.816 9.349 1 18.483 75 ILE A O 1
ATOM 1176 N N . GLN A 1 81 ? -13.929 -11.104 9.263 1 19.862 76 GLN A N 1
ATOM 1177 C CA . GLN A 1 81 ? -13.864 -12.398 9.939 1 19.775 76 GLN A CA 1
ATOM 1178 C C . GLN A 1 81 ? -12.942 -13.372 9.207 1 19.564 76 GLN A C 1
ATOM 1179 O O . GLN A 1 81 ? -12.096 -14.031 9.83 1 19.584 76 GLN A O 1
ATOM 1193 N N . TYR A 1 82 ? -13.043 -13.4 7.871 1 19.213 77 TYR A N 1
ATOM 1194 C CA . TYR A 1 82 ? -12.25 -14.331 7.084 1 18.827 77 TYR A CA 1
ATOM 1195 C C . TYR A 1 82 ? -10.768 -13.931 7.146 1 17.496 77 TYR A C 1
ATOM 1196 O O . TYR A 1 82 ? -9.927 -14.795 7.273 1 18.446 77 TYR A O 1
ATOM 1214 N N . GLY A 1 83 ? -10.47 -12.629 7.003 1 17.2 78 GLY A N 1
ATOM 1215 C CA . GLY A 1 83 ? -9.09 -12.162 7.08 1 17.071 78 GLY A CA 1
ATOM 1216 C C . GLY A 1 83 ? -8.433 -12.489 8.409 1 18.825 78 GLY A C 1
ATOM 1217 O O . GLY A 1 83 ? -7.26 -12.852 8.509 1 18.677 78 GLY A O 1
ATOM 1221 N N . LEU A 1 84 ? -9.215 -12.292 9.494 1 19.631 79 LEU A N 1
ATOM 1222 C CA . LEU A 1 84 ? -8.67 -12.566 10.82 1 18.877 79 LEU A CA 1
ATOM 1223 C C . LEU A 1 84 ? -8.447 -14.068 10.989 1 21.774 79 LEU A C 1
ATOM 1224 O O . LEU A 1 84 ? -7.412 -14.465 11.526 1 20.62 79 LEU A O 1
ATOM 1240 N N . ALA A 1 85 ? -9.379 -14.903 10.485 1 19.957 80 ALA A N 1
ATOM 1241 C CA . ALA A 1 85 ? -9.187 -16.341 10.59 1 19.957 80 ALA A CA 1
ATOM 1242 C C . ALA A 1 85 ? -7.89 -16.79 9.907 1 20.273 80 ALA A C 1
ATOM 1243 O O . ALA A 1 85 ? -7.087 -17.517 10.459 1 19.71 80 ALA A O 1
ATOM 1250 N N . ALA A 1 86 ? -7.654 -16.334 8.668 1 18.655 81 ALA A N 1
ATOM 1251 C CA . ALA A 1 86 ? -6.426 -16.699 7.949 1 20.512 81 ALA A CA 1
ATOM 1252 C C . ALA A 1 86 ? -5.199 -16.185 8.698 1 18.807 81 ALA A C 1
ATOM 1253 O O . ALA A 1 86 ? -4.204 -16.904 8.72 1 18.566 81 ALA A O 1
ATOM 1260 N N . SER A 1 87 ? -5.253 -14.937 9.208 1 18.092 82 SER A N 1
ATOM 1261 C CA . SER A 1 87 ? -4.132 -14.328 9.911 1 17.393 82 SER A CA 1
ATOM 1262 C C . SER A 1 87 ? -3.768 -15.097 11.17 1 18.598 82 SER A C 1
ATOM 1263 O O . SER A 1 87 ? -2.578 -15.358 11.45 1 19.955 82 SER A O 1
ATOM 1271 N N . PHE A 1 88 ? -4.798 -15.432 11.944 1 18.876 83 PHE A N 1
ATOM 1272 C CA . PHE A 1 88 ? -4.553 -16.209 13.157 1 21.025 83 PHE A CA 1
ATOM 1273 C C . PHE A 1 88 ? -3.966 -17.561 12.841 1 21.741 83 PHE A C 1
ATOM 1274 O O . PHE A 1 88 ? -3.023 -17.972 13.524 1 22.491 83 PHE A O 1
ATOM 1291 N N . GLN A 1 89 ? -4.465 -18.25 11.819 1 20.52 84 GLN A N 1
ATOM 1292 C CA . GLN A 1 89 ? -3.882 -19.502 11.398 1 20.546 84 GLN A CA 1
ATOM 1293 C C . GLN A 1 89 ? -2.407 -19.327 11.054 1 22.417 84 GLN A C 1
ATOM 1294 O O . GLN A 1 89 ? -1.558 -20.148 11.417 1 21.333 84 GLN A O 1
ATOM 1308 N N . ALA A 1 90 ? -2.077 -18.275 10.26 1 18.667 85 ALA A N 1
ATOM 1309 C CA . ALA A 1 90 ? -0.701 -18.096 9.835 1 19.686 85 ALA A CA 1
ATOM 1310 C C . ALA A 1 90 ? 0.225 -17.831 11.021 1 20.973 85 ALA A C 1
ATOM 1311 O O . ALA A 1 90 ? 1.328 -18.359 11.057 1 21.153 85 ALA A O 1
ATOM 1318 N N . VAL A 1 91 ? -0.196 -16.988 11.946 1 19.53 86 VAL A N 1
ATOM 1319 C CA . VAL A 1 91 ? 0.625 -16.653 13.104 1 20.048 86 VAL A CA 1
ATOM 1320 C C . VAL A 1 91 ? 0.82 -17.916 13.936 1 21.726 86 VAL A C 1
ATOM 1321 O O . VAL A 1 91 ? 1.941 -18.169 14.399 1 21.211 86 VAL A O 1
ATOM 1334 N N . ARG A 1 92 ? -0.25 -18.673 14.163 1 21.689 87 ARG A N 1
ATOM 1335 C CA . ARG A 1 92 ? -0.094 -19.922 14.948 1 21.369 87 ARG A CA 1
ATOM 1336 C C . ARG A 1 92 ? 0.868 -20.883 14.256 1 24.589 87 ARG A C 1
ATOM 1337 O O . ARG A 1 92 ? 1.718 -21.497 14.9 1 24.519 87 ARG A O 1
ATOM 1358 N N . ASP A 1 93 ? 0.746 -21.006 12.924 1 21.996 88 ASP A N 1
ATOM 1359 C CA . ASP A 1 93 ? 1.578 -21.867 12.092 1 21.724 88 ASP A CA 1
ATOM 1360 C C . ASP A 1 93 ? 3.051 -21.469 12.162 1 24.651 88 ASP A C 1
ATOM 1361 O O . ASP A 1 93 ? 3.927 -22.327 12.051 1 24.866 88 ASP A O 1
ATOM 1370 N N . SER A 1 94 ? 3.345 -20.173 12.367 1 21.633 89 SER A N 1
ATOM 1371 C CA . SER A 1 94 ? 4.72 -19.696 12.364 1 21.943 89 SER A CA 1
ATOM 1372 C C . SER A 1 94 ? 5.428 -20.016 13.666 1 24.01 89 SER A C 1
ATOM 1373 O O . SER A 1 94 ? 6.655 -19.988 13.658 1 25.427 89 SER A O 1
ATOM 1381 N N . GLY A 1 95 ? 4.649 -20.188 14.754 1 25.512 90 GLY A N 1
ATOM 1382 C CA . GLY A 1 95 ? 5.195 -20.434 16.087 1 26.283 90 GLY A CA 1
ATOM 1383 C C . GLY A 1 95 ? 5.754 -19.183 16.75 1 26.533 90 GLY A C 1
ATOM 1384 O O . GLY A 1 95 ? 6.321 -19.24 17.845 1 28.025 90 GLY A O 1
ATOM 1388 N N . LEU A 1 96 ? 5.636 -18.004 16.108 1 25.798 91 LEU A N 1
ATOM 1389 C CA . LEU A 1 96 ? 6.253 -16.795 16.651 1 26.309 91 LEU A CA 1
ATOM 1390 C C . LEU A 1 96 ? 5.58 -16.408 17.948 1 25.125 91 LEU A C 1
ATOM 1391 O O . LEU A 1 96 ? 4.374 -16.523 18.058 1 26.578 91 LEU A O 1
ATOM 1407 N N . GLU A 1 97 ? 6.382 -16.026 18.949 1 26.177 92 GLU A N 1
ATOM 1408 C CA . GLU A 1 97 ? 5.919 -15.488 20.217 1 27.303 92 GLU A CA 1
ATOM 1409 C C . GLU A 1 97 ? 6.142 -13.974 20.216 1 27.195 92 GLU A C 1
ATOM 1410 O O . GLU A 1 97 ? 7.256 -13.522 20.023 1 27.8 92 GLU A O 1
ATOM 1422 N N . VAL A 1 98 ? 5.05 -13.224 20.345 1 24.85 93 VAL A N 1
ATOM 1423 C CA . VAL A 1 98 ? 5.07 -11.771 20.443 1 26.135 93 VAL A CA 1
ATOM 1424 C C . VAL A 1 98 ? 5.371 -11.325 21.863 1 25.642 93 VAL A C 1
ATOM 1425 O O . VAL A 1 98 ? 4.73 -11.808 22.807 1 27.26 93 VAL A O 1
ATOM 1438 N N . THR A 1 99 ? 6.383 -10.446 22.028 1 25.34 94 THR A N 1
ATOM 1439 C CA . THR A 1 99 ? 6.813 -9.965 23.338 1 28.476 94 THR A CA 1
ATOM 1440 C C . THR A 1 99 ? 7.025 -8.458 23.262 1 25.524 94 THR A C 1
ATOM 1441 O O . THR A 1 99 ? 7.04 -7.884 22.182 1 24.586 94 THR A O 1
ATOM 1452 N N . ASP A 1 100 ? 7.281 -7.804 24.409 1 27.284 95 ASP A N 1
ATOM 1453 C CA . ASP A 1 100 ? 7.665 -6.391 24.428 1 26.693 95 ASP A CA 1
ATOM 1454 C C . ASP A 1 100 ? 8.907 -6.125 23.601 1 26.251 95 ASP A C 1
ATOM 1455 O O . ASP A 1 100 ? 9.02 -5.035 23.056 1 28 95 ASP A O 1
ATOM 1464 N N . ALA A 1 101 ? 9.832 -7.089 23.534 1 24.384 96 ALA A N 1
ATOM 1465 C CA . ALA A 1 101 ? 11.08 -6.917 22.827 1 24.31 96 ALA A CA 1
ATOM 1466 C C . ALA A 1 101 ? 10.927 -6.924 21.318 1 26.108 96 ALA A C 1
ATOM 1467 O O . ALA A 1 101 ? 11.837 -6.417 20.658 1 27.238 96 ALA A O 1
ATOM 1474 N N . ASN A 1 102 ? 9.838 -7.498 20.777 1 22.774 97 ASN A N 1
ATOM 1475 C CA . ASN A 1 102 ? 9.708 -7.567 19.347 1 22.206 97 ASN A CA 1
ATOM 1476 C C . ASN A 1 102 ? 8.393 -6.986 18.805 1 20.315 97 ASN A C 1
ATOM 1477 O O . ASN A 1 102 ? 8.285 -6.896 17.572 1 20.124 97 ASN A O 1
ATOM 1488 N N . ARG A 1 103 ? 7.443 -6.541 19.65 1 21.741 98 ARG A N 1
ATOM 1489 C CA . ARG A 1 103 ? 6.134 -6.229 19.099 1 20.487 98 ARG A CA 1
ATOM 1490 C C . ARG A 1 103 ? 6.175 -4.995 18.18 1 21.405 98 ARG A C 1
ATOM 1491 O O . ARG A 1 103 ? 5.333 -4.917 17.246 1 21.276 98 ARG A O 1
ATOM 1512 N N . GLU A 1 104 ? 7.166 -4.079 18.363 1 22.059 99 GLU A N 1
ATOM 1513 C CA . GLU A 1 104 ? 7.276 -2.934 17.461 1 20.646 99 GLU A CA 1
ATOM 1514 C C . GLU A 1 104 ? 7.786 -3.303 16.067 1 21.45 99 GLU A C 1
ATOM 1515 O O . GLU A 1 104 ? 7.751 -2.479 15.142 1 20.88 99 GLU A O 1
ATOM 1527 N N . ARG A 1 105 ? 8.312 -4.524 15.924 1 20.237 100 ARG A N 1
ATOM 1528 C CA . ARG A 1 105 ? 8.955 -5.018 14.729 1 21.408 100 ARG A CA 1
ATOM 1529 C C . ARG A 1 105 ? 8.035 -5.949 13.954 1 20.336 100 ARG A C 1
ATOM 1530 O O . ARG A 1 105 ? 8.505 -6.525 12.985 1 20.96 100 ARG A O 1
ATOM 1551 N N . ILE A 1 106 ? 6.789 -6.114 14.402 1 18.834 101 ILE A N 1
ATOM 1552 C CA . ILE A 1 106 ? 5.836 -6.992 13.734 1 18.411 101 ILE A CA 1
ATOM 1553 C C . ILE A 1 106 ? 4.649 -6.157 13.252 1 19.037 101 ILE A C 1
ATOM 1554 O O . ILE A 1 106 ? 3.971 -5.56 14.092 1 18.232 101 ILE A O 1
ATOM 1570 N N . GLY A 1 107 ? 4.379 -6.179 11.947 1 18.248 102 GLY A N 1
ATOM 1571 C CA . GLY A 1 107 ? 3.243 -5.436 11.405 1 17.813 102 GLY A CA 1
ATOM 1572 C C . GLY A 1 107 ? 2.28 -6.307 10.603 1 17.88 102 GLY A C 1
ATOM 1573 O O . GLY A 1 107 ? 2.375 -7.537 10.544 1 17.845 102 GLY A O 1
ATOM 1577 N N . VAL A 1 108 ? 1.361 -5.604 9.911 1 18.109 103 VAL A N 1
ATOM 1578 C CA A VAL A 1 108 ? 0.229 -6.239 9.253 0.5 16.646 103 VAL A CA 1
ATOM 1579 C CA B VAL A 1 108 ? 0.308 -6.282 9.196 0.5 17.398 103 VAL A CA 1
ATOM 1580 C C . VAL A 1 108 ? -0.077 -5.466 7.972 1 17.34 103 VAL A C 1
ATOM 1581 O O . VAL A 1 108 ? -0.227 -4.256 8.017 1 18.202 103 VAL A O 1
ATOM 1606 N N . SER A 1 109 ? -0.254 -6.219 6.877 1 16.915 104 SER A N 1
ATOM 1607 C CA . SER A 1 109 ? -0.771 -5.694 5.632 1 17.963 104 SER A CA 1
ATOM 1608 C C . SER A 1 109 ? -1.74 -6.701 5.02 1 17.552 104 SER A C 1
ATOM 1609 O O . SER A 1 109 ? -1.351 -7.55 4.221 1 17.501 104 SER A O 1
ATOM 1617 N N . MET A 1 110 ? -2.984 -6.658 5.47 1 17.53 105 MET A N 1
ATOM 1618 C CA . MET A 1 110 ? -4.095 -7.459 4.951 1 17.738 105 MET A CA 1
ATOM 1619 C C . MET A 1 110 ? -5.028 -6.536 4.165 1 17.137 105 MET A C 1
ATOM 1620 O O . MET A 1 110 ? -5.49 -5.512 4.703 1 18.559 105 MET A O 1
ATOM 1634 N N . GLY A 1 111 ? -5.286 -6.856 2.893 1 18.248 106 GLY A N 1
ATOM 1635 C CA . GLY A 1 111 ? -6.122 -6.034 2.053 1 18.625 106 GLY A CA 1
ATOM 1636 C C . GLY A 1 111 ? -7.44 -6.696 1.635 1 16.983 106 GLY A C 1
ATOM 1637 O O . GLY A 1 111 ? -7.709 -7.861 1.949 1 16.195 106 GLY A O 1
ATOM 1641 N N . SER A 1 112 ? -8.215 -5.944 0.861 1 16.929 107 SER A N 1
ATOM 1642 C CA . SER A 1 112 ? -9.444 -6.47 0.272 1 16.568 107 SER A CA 1
ATOM 1643 C C . SER A 1 112 ? -9.724 -5.681 -0.989 1 17.839 107 SER A C 1
ATOM 1644 O O . SER A 1 112 ? -9.429 -4.498 -1.029 1 17.398 107 SER A O 1
ATOM 1652 N N . GLY A 1 113 ? -10.401 -6.325 -1.932 1 19.672 108 GLY A N 1
ATOM 1653 C CA . GLY A 1 113 ? -10.773 -5.647 -3.169 1 19.818 108 GLY A CA 1
ATOM 1654 C C . GLY A 1 113 ? -11.975 -4.752 -2.993 1 23.66 108 GLY A C 1
ATOM 1655 O O . GLY A 1 113 ? -11.997 -3.611 -3.452 1 25.276 108 GLY A O 1
ATOM 1659 N N . ILE A 1 114 ? -13.006 -5.307 -2.374 1 25.528 109 ILE A N 1
ATOM 1660 C CA . ILE A 1 114 ? -14.323 -4.674 -2.314 1 32.3 109 ILE A CA 1
ATOM 1661 C C . ILE A 1 114 ? -14.721 -4.42 -0.861 1 31.707 109 ILE A C 1
ATOM 1662 O O . ILE A 1 114 ? -15.593 -3.582 -0.608 1 37.157 109 ILE A O 1
ATOM 1678 N N . GLY A 1 115 ? -14.141 -5.113 0.148 1 24.849 110 GLY A N 1
ATOM 1679 C CA . GLY A 1 115 ? -14.428 -4.864 1.528 1 23.828 110 GLY A CA 1
ATOM 1680 C C . GLY A 1 115 ? -15.884 -5.255 1.879 1 22.481 110 GLY A C 1
ATOM 1681 O O . GLY A 1 115 ? -16.384 -6.278 1.46 1 21.668 110 GLY A O 1
ATOM 1685 N N . GLY A 1 116 ? -16.502 -4.455 2.73 1 24.356 111 GLY A N 1
ATOM 1686 C CA . GLY A 1 116 ? -17.662 -4.887 3.507 1 27.612 111 GLY A CA 1
ATOM 1687 C C . GLY A 1 116 ? -18.987 -4.65 2.794 1 26.07 111 GLY A C 1
ATOM 1688 O O . GLY A 1 116 ? -19.93 -4.05 3.327 1 25.815 111 GLY A O 1
ATOM 1692 N N . LEU A 1 117 ? -19.112 -5.186 1.601 1 27.697 112 LEU A N 1
ATOM 1693 C CA . LEU A 1 117 ? -20.296 -4.959 0.768 1 27.519 112 LEU A CA 1
ATOM 1694 C C . LEU A 1 117 ? -21.552 -5.57 1.41 1 26.249 112 LEU A C 1
ATOM 1695 O O . LEU A 1 117 ? -22.592 -4.907 1.331 1 27.455 112 LEU A O 1
ATOM 1711 N N . THR A 1 118 ? -21.477 -6.742 2.073 1 25.98 113 THR A N 1
ATOM 1712 C CA . THR A 1 118 ? -22.631 -7.345 2.747 1 30.236 113 THR A CA 1
ATOM 1713 C C . THR A 1 118 ? -23.138 -6.387 3.834 1 28.581 113 THR A C 1
ATOM 1714 O O . THR A 1 118 ? -24.336 -6.066 3.926 1 28.26 113 THR A O 1
ATOM 1725 N N . ASN A 1 119 ? -22.229 -5.945 4.693 1 23.603 114 ASN A N 1
ATOM 1726 C CA A ASN A 1 119 ? -22.593 -5.006 5.742 0.7 26.362 114 ASN A CA 1
ATOM 1727 C CA B ASN A 1 119 ? -22.596 -5.018 5.745 0.3 23.006 114 ASN A CA 1
ATOM 1728 C C . ASN A 1 119 ? -23.171 -3.721 5.178 1 25.343 114 ASN A C 1
ATOM 1729 O O . ASN A 1 119 ? -24.103 -3.144 5.771 1 24.136 114 ASN A O 1
ATOM 1750 N N . ILE A 1 120 ? -22.588 -3.195 4.099 1 23.216 115 ILE A N 1
ATOM 1751 C CA . ILE A 1 120 ? -23.077 -1.945 3.544 1 25.531 115 ILE A CA 1
ATOM 1752 C C . ILE A 1 120 ? -24.509 -2.141 3.052 1 27.374 115 ILE A C 1
ATOM 1753 O O . ILE A 1 120 ? -25.398 -1.3 3.324 1 28.099 115 ILE A O 1
ATOM 1769 N N . GLU A 1 121 ? -24.74 -3.265 2.363 1 25.716 116 GLU A N 1
ATOM 1770 C CA . GLU A 1 121 ? -26.061 -3.535 1.818 1 28.077 116 GLU A CA 1
ATOM 1771 C C . GLU A 1 121 ? -27.066 -3.715 2.96 1 31.117 116 GLU A C 1
ATOM 1772 O O . GLU A 1 121 ? -28.168 -3.184 2.892 1 32.298 116 GLU A O 1
ATOM 1784 N N . ASN A 1 122 ? -26.71 -4.418 4.041 1 25.898 117 ASN A N 1
ATOM 1785 C CA . ASN A 1 122 ? -27.623 -4.581 5.184 1 27.537 117 ASN A CA 1
ATOM 1786 C C . ASN A 1 122 ? -27.932 -3.245 5.864 1 30.415 117 ASN A C 1
ATOM 1787 O O . ASN A 1 122 ? -29.072 -2.984 6.214 1 30.812 117 ASN A O 1
ATOM 1798 N N . ASN A 1 123 ? -26.937 -2.366 6.019 1 27.012 118 ASN A N 1
ATOM 1799 C CA . ASN A 1 123 ? -27.153 -1.066 6.633 1 25.787 118 ASN A CA 1
ATOM 1800 C C . ASN A 1 123 ? -27.933 -0.163 5.679 1 28.653 118 ASN A C 1
ATOM 1801 O O . ASN A 1 123 ? -28.776 0.631 6.125 1 28.393 118 ASN A O 1
ATOM 1812 N N . CYS A 1 124 ? -27.708 -0.303 4.381 1 26.976 119 CYS A N 1
ATOM 1813 C CA . CYS A 1 124 ? -28.499 0.439 3.423 1 29.656 119 CYS A CA 1
ATOM 1814 C C . CYS A 1 124 ? -29.98 0.076 3.5 1 32.073 119 CYS A C 1
ATOM 1815 O O . CYS A 1 124 ? -30.799 0.982 3.394 1 31.919 119 CYS A O 1
ATOM 1823 N N . ARG A 1 125 ? -30.288 -1.217 3.699 1 32.93 120 ARG A N 1
ATOM 1824 C CA . ARG A 1 125 ? -31.678 -1.651 3.84 1 32.138 120 ARG A CA 1
ATOM 1825 C C . ARG A 1 125 ? -32.314 -0.954 5.037 1 36.528 120 ARG A C 1
ATOM 1826 O O . ARG A 1 125 ? -33.397 -0.377 4.889 1 34.877 120 ARG A O 1
ATOM 1847 N N . SER A 1 126 ? -31.622 -0.949 6.188 1 29.332 121 SER A N 1
ATOM 1848 C CA . SER A 1 126 ? -32.098 -0.298 7.41 1 31.341 121 SER A CA 1
ATOM 1849 C C . SER A 1 126 ? -32.348 1.188 7.174 1 35.998 121 SER A C 1
ATOM 1850 O O . SER A 1 126 ? -33.421 1.712 7.493 1 35.193 121 SER A O 1
ATOM 1858 N N . LEU A 1 127 ? -31.361 1.85 6.557 1 29.263 122 LEU A N 1
ATOM 1859 C CA . LEU A 1 127 ? -31.443 3.258 6.224 1 30.986 122 LEU A CA 1
ATOM 1860 C C . LEU A 1 127 ? -32.672 3.546 5.373 1 32.477 122 LEU A C 1
ATOM 1861 O O . LEU A 1 127 ? -33.362 4.527 5.642 1 35.927 122 LEU A O 1
ATOM 1877 N N . PHE A 1 128 ? -32.938 2.733 4.354 1 33.806 123 PHE A N 1
ATOM 1878 C CA . PHE A 1 128 ? -34.002 3.061 3.409 1 33.652 123 PHE A CA 1
ATOM 1879 C C . PHE A 1 128 ? -35.364 2.717 3.991 1 38.654 123 PHE A C 1
ATOM 1880 O O . PHE A 1 128 ? -36.311 3.42 3.665 1 42.617 123 PHE A O 1
ATOM 1897 N N . GLU A 1 129 ? -35.454 1.661 4.808 1 37.515 124 GLU A N 1
ATOM 1898 C CA . GLU A 1 129 ? -36.749 1.266 5.372 1 40.853 124 GLU A CA 1
ATOM 1899 C C . GLU A 1 129 ? -37.098 2.136 6.581 1 42.661 124 GLU A C 1
ATOM 1900 O O . GLU A 1 129 ? -38.271 2.483 6.746 1 40.855 124 GLU A O 1
ATOM 1912 N N . GLN A 1 130 ? -36.117 2.44 7.445 1 38.811 125 GLN A N 1
ATOM 1913 C CA . GLN A 1 130 ? -36.349 2.958 8.783 1 41.702 125 GLN A CA 1
ATOM 1914 C C . GLN A 1 130 ? -35.541 4.217 9.14 1 47.374 125 GLN A C 1
ATOM 1915 O O . GLN A 1 130 ? -35.71 4.699 10.264 1 39.94 125 GLN A O 1
ATOM 1929 N N . GLY A 1 131 ? -34.643 4.705 8.259 1 36.96 126 GLY A N 1
ATOM 1930 C CA . GLY A 1 131 ? -33.919 5.946 8.464 1 36.644 126 GLY A CA 1
ATOM 1931 C C . GLY A 1 131 ? -32.555 5.754 9.125 1 35.895 126 GLY A C 1
ATOM 1932 O O . GLY A 1 131 ? -32.197 4.66 9.59 1 33.536 126 GLY A O 1
ATOM 1936 N N . PRO A 1 132 ? -31.765 6.844 9.252 1 39.859 127 PRO A N 1
ATOM 1937 C CA . PRO A 1 132 ? -30.351 6.744 9.661 1 35.287 127 PRO A CA 1
ATOM 1938 C C . PRO A 1 132 ? -30.1 6.308 11.081 1 34.554 127 PRO A C 1
ATOM 1939 O O . PRO A 1 132 ? -29.058 5.747 11.353 1 33.692 127 PRO A O 1
ATOM 1950 N N . ARG A 1 133 ? -31.118 6.477 11.955 1 33.877 128 ARG A N 1
ATOM 1951 C CA . ARG A 1 133 ? -31.028 6.086 13.343 1 39.407 128 ARG A CA 1
ATOM 1952 C C . ARG A 1 133 ? -30.94 4.554 13.476 1 33.512 128 ARG A C 1
ATOM 1953 O O . ARG A 1 133 ? -30.468 4.069 14.499 1 36.952 128 ARG A O 1
ATOM 1974 N N . ARG A 1 134 ? -31.247 3.791 12.413 1 34.566 129 ARG A N 1
ATOM 1975 C CA . ARG A 1 134 ? -31.154 2.337 12.431 1 32.07 129 ARG A CA 1
ATOM 1976 C C . ARG A 1 134 ? -29.817 1.845 11.865 1 35.041 129 ARG A C 1
ATOM 1977 O O . ARG A 1 134 ? -29.581 0.649 11.87 1 34.098 129 ARG A O 1
ATOM 1998 N N . ILE A 1 135 ? -28.918 2.748 11.443 1 29.968 130 ILE A N 1
ATOM 1999 C CA . ILE A 1 135 ? -27.571 2.325 11.068 1 28.315 130 ILE A CA 1
ATOM 2000 C C . ILE A 1 135 ? -26.833 1.842 12.294 1 26.483 130 ILE A C 1
ATOM 2001 O O . ILE A 1 135 ? -26.858 2.464 13.348 1 30.058 130 ILE A O 1
ATOM 2017 N N . SER A 1 136 ? -26.079 0.743 12.185 1 27.131 131 SER A N 1
ATOM 2018 C CA . SER A 1 136 ? -25.293 0.26 13.318 1 25.773 131 SER A CA 1
ATOM 2019 C C . SER A 1 136 ? -24.203 1.239 13.728 1 29.494 131 SER A C 1
ATOM 2020 O O . SER A 1 136 ? -23.489 1.745 12.863 1 26.029 131 SER A O 1
ATOM 2028 N N . PRO A 1 137 ? -23.925 1.417 15.037 1 28.226 132 PRO A N 1
ATOM 2029 C CA . PRO A 1 137 ? -22.735 2.106 15.515 1 31.529 132 PRO A CA 1
ATOM 2030 C C . PRO A 1 137 ? -21.406 1.531 15.067 1 29.819 132 PRO A C 1
ATOM 2031 O O . PRO A 1 137 ? -20.412 2.263 15.09 1 31.249 132 PRO A O 1
ATOM 2042 N N . PHE A 1 138 ? -21.406 0.211 14.765 1 29.941 133 PHE A N 1
ATOM 2043 C CA . PHE A 1 138 ? -20.191 -0.48 14.342 1 34.82 133 PHE A CA 1
ATOM 2044 C C . PHE A 1 138 ? -20.089 -0.524 12.821 1 29.117 133 PHE A C 1
ATOM 2045 O O . PHE A 1 138 ? -19.137 -1.167 12.344 1 28.398 133 PHE A O 1
ATOM 2062 N N . PHE A 1 139 ? -20.984 0.162 12.085 1 25.266 134 PHE A N 1
ATOM 2063 C CA . PHE A 1 139 ? -21.025 0.115 10.626 1 26.036 134 PHE A CA 1
ATOM 2064 C C . PHE A 1 139 ? -19.647 0.516 10.069 1 27.196 134 PHE A C 1
ATOM 2065 O O . PHE A 1 139 ? -19.069 -0.253 9.281 1 26.201 134 PHE A O 1
ATOM 2082 N N . VAL A 1 140 ? -19.102 1.663 10.484 1 25.365 135 VAL A N 1
ATOM 2083 C CA . VAL A 1 140 ? -17.803 2.095 9.943 1 23.084 135 VAL A CA 1
ATOM 2084 C C . VAL A 1 140 ? -16.652 1.191 10.345 1 27.527 135 VAL A C 1
ATOM 2085 O O . VAL A 1 140 ? -16.012 0.602 9.473 1 24.676 135 VAL A O 1
ATOM 2098 N N . PRO A 1 141 ? -16.327 0.99 11.64 1 26.091 136 PRO A N 1
ATOM 2099 C CA . PRO A 1 141 ? -15.159 0.19 11.992 1 30.046 136 PRO A CA 1
ATOM 2100 C C . PRO A 1 141 ? -15.31 -1.273 11.631 1 30.185 136 PRO A C 1
ATOM 2101 O O . PRO A 1 141 ? -14.317 -1.916 11.319 1 37.966 136 PRO A O 1
ATOM 2112 N N . GLY A 1 142 ? -16.543 -1.767 11.521 1 25.113 137 GLY A N 1
ATOM 2113 C CA . GLY A 1 142 ? -16.802 -3.121 11.093 1 27.751 137 GLY A CA 1
ATOM 2114 C C . GLY A 1 142 ? -16.846 -3.363 9.594 1 26.613 137 GLY A C 1
ATOM 2115 O O . GLY A 1 142 ? -17.118 -4.476 9.17 1 28.068 137 GLY A O 1
ATOM 2119 N N . SER A 1 143 ? -16.649 -2.303 8.757 1 22.183 138 SER A N 1
ATOM 2120 C CA . SER A 1 143 ? -16.783 -2.451 7.326 1 22.661 138 SER A CA 1
ATOM 2121 C C . SER A 1 143 ? -15.577 -1.949 6.524 1 20.858 138 SER A C 1
ATOM 2122 O O . SER A 1 143 ? -15.493 -2.386 5.365 1 23.436 138 SER A O 1
ATOM 2130 N N . ILE A 1 144 ? -14.745 -1.099 7.086 1 22.401 139 ILE A N 1
ATOM 2131 C CA . ILE A 1 144 ? -13.678 -0.467 6.31 1 23.23 139 ILE A CA 1
ATOM 2132 C C . ILE A 1 144 ? -12.566 -1.489 6.174 1 20.347 139 ILE A C 1
ATOM 2133 O O . ILE A 1 144 ? -12.296 -2.328 7.036 1 20.804 139 ILE A O 1
ATOM 2149 N N . ILE A 1 145 ? -11.856 -1.363 5.053 1 19.381 140 ILE A N 1
ATOM 2150 C CA . ILE A 1 145 ? -10.957 -2.425 4.621 1 18.12 140 ILE A CA 1
ATOM 2151 C C . ILE A 1 145 ? -9.751 -2.576 5.553 1 18.734 140 ILE A C 1
ATOM 2152 O O . ILE A 1 145 ? -9.268 -3.679 5.719 1 20.617 140 ILE A O 1
ATOM 2168 N N . ASN A 1 146 ? -9.296 -1.492 6.189 1 20.26 141 ASN A N 1
ATOM 2169 C CA . ASN A 1 146 ? -8.101 -1.573 7.006 1 19.022 141 ASN A CA 1
ATOM 2170 C C . ASN A 1 146 ? -8.378 -2.219 8.368 1 20.004 141 ASN A C 1
ATOM 2171 O O . ASN A 1 146 ? -7.467 -2.311 9.193 1 20.87 141 ASN A O 1
ATOM 2182 N N . MET A 1 147 ? -9.628 -2.62 8.645 1 20.239 142 MET A N 1
ATOM 2183 C CA . MET A 1 147 ? -9.9 -3.193 9.971 1 21.716 142 MET A CA 1
ATOM 2184 C C . MET A 1 147 ? -9.455 -4.644 10.115 1 18.048 142 MET A C 1
ATOM 2185 O O . MET A 1 147 ? -9.368 -5.119 11.26 1 19.279 142 MET A O 1
ATOM 2199 N N . VAL A 1 148 ? -9.069 -5.371 9.062 1 18.622 143 VAL A N 1
ATOM 2200 C CA . VAL A 1 148 ? -8.381 -6.638 9.304 1 18.559 143 VAL A CA 1
ATOM 2201 C C . VAL A 1 148 ? -7.017 -6.365 9.965 1 19.233 143 VAL A C 1
ATOM 2202 O O . VAL A 1 148 ? -6.662 -6.914 11 1 20.564 143 VAL A O 1
ATOM 2215 N N . SER A 1 149 ? -6.216 -5.48 9.338 1 18.841 144 SER A N 1
ATOM 2216 C CA . SER A 1 149 ? -4.961 -5.069 9.931 1 17.91 144 SER A CA 1
ATOM 2217 C C . SER A 1 149 ? -5.134 -4.459 11.298 1 18.5 144 SER A C 1
ATOM 2218 O O . SER A 1 149 ? -4.369 -4.789 12.237 1 19.55 144 SER A O 1
ATOM 2226 N N . GLY A 1 150 ? -6.173 -3.625 11.465 1 19.398 145 GLY A N 1
ATOM 2227 C CA . GLY A 1 150 ? -6.405 -2.97 12.732 1 18.182 145 GLY A CA 1
ATOM 2228 C C . GLY A 1 150 ? -6.745 -3.997 13.84 1 19.099 145 GLY A C 1
ATOM 2229 O O . GLY A 1 150 ? -6.091 -4.048 14.863 1 20.075 145 GLY A O 1
ATOM 2233 N N . PHE A 1 151 ? -7.785 -4.813 13.624 1 19.145 146 PHE A N 1
ATOM 2234 C CA . PHE A 1 151 ? -8.201 -5.804 14.615 1 20.492 146 PHE A CA 1
ATOM 2235 C C . PHE A 1 151 ? -7.124 -6.844 14.903 1 22.587 146 PHE A C 1
ATOM 2236 O O . PHE A 1 151 ? -6.906 -7.192 16.09 1 23.485 146 PHE A O 1
ATOM 2253 N N . LEU A 1 152 ? -6.368 -7.253 13.878 1 19.905 147 LEU A N 1
ATOM 2254 C CA . LEU A 1 152 ? -5.334 -8.247 14.105 1 20.734 147 LEU A CA 1
ATOM 2255 C C . LEU A 1 152 ? -4.295 -7.639 15.042 1 22.742 147 LEU A C 1
ATOM 2256 O O . LEU A 1 152 ? -3.822 -8.298 15.981 1 21.386 147 LEU A O 1
ATOM 2272 N N . SER A 1 153 ? -3.905 -6.399 14.734 1 19.777 148 SER A N 1
ATOM 2273 C CA . SER A 1 153 ? -2.879 -5.732 15.533 1 18.876 148 SER A CA 1
ATOM 2274 C C . SER A 1 153 ? -3.324 -5.588 16.978 1 20.897 148 SER A C 1
ATOM 2275 O O . SER A 1 153 ? -2.529 -5.757 17.891 1 21.612 148 SER A O 1
ATOM 2283 N N . ILE A 1 154 ? -4.612 -5.278 17.186 1 20.725 149 ILE A N 1
ATOM 2284 C CA . ILE A 1 154 ? -5.085 -5.075 18.567 1 21.478 149 ILE A CA 1
ATOM 2285 C C . ILE A 1 154 ? -5.11 -6.419 19.304 1 22.703 149 ILE A C 1
ATOM 2286 O O . ILE A 1 154 ? -4.655 -6.494 20.464 1 26.982 149 ILE A O 1
ATOM 2302 N N . HIS A 1 155 ? -5.603 -7.448 18.626 1 24.005 150 HIS A N 1
ATOM 2303 C CA . HIS A 1 155 ? -5.747 -8.778 19.243 1 24.461 150 HIS A CA 1
ATOM 2304 C C . HIS A 1 155 ? -4.402 -9.366 19.644 1 25.976 150 HIS A C 1
ATOM 2305 O O . HIS A 1 155 ? -4.305 -10.031 20.691 1 27.124 150 HIS A O 1
ATOM 2320 N N . LEU A 1 156 ? -3.363 -9.167 18.813 1 21.886 151 LEU A N 1
ATOM 2321 C CA . LEU A 1 156 ? -2.058 -9.802 19.021 1 23.507 151 LEU A CA 1
ATOM 2322 C C . LEU A 1 156 ? -1.01 -8.833 19.547 1 24.121 151 LEU A C 1
ATOM 2323 O O . LEU A 1 156 ? 0.133 -9.279 19.831 1 24.954 151 LEU A O 1
ATOM 2339 N N . GLY A 1 157 ? -1.337 -7.528 19.715 1 23.007 152 GLY A N 1
ATOM 2340 C CA . GLY A 1 157 ? -0.424 -6.527 20.239 1 22.364 152 GLY A CA 1
ATOM 2341 C C . GLY A 1 157 ? 0.712 -6.199 19.248 1 22.103 152 GLY A C 1
ATOM 2342 O O . GLY A 1 157 ? 1.835 -5.96 19.665 1 22.96 152 GLY A O 1
ATOM 2346 N N . LEU A 1 158 ? 0.41 -6.13 17.937 1 20.204 153 LEU A N 1
ATOM 2347 C CA . LEU A 1 158 ? 1.379 -5.875 16.893 1 20.824 153 LEU A CA 1
ATOM 2348 C C . LEU A 1 158 ? 1.496 -4.367 16.67 1 20.548 153 LEU A C 1
ATOM 2349 O O . LEU A 1 158 ? 0.518 -3.695 16.274 1 21.785 153 LEU A O 1
ATOM 2365 N N . GLN A 1 159 ? 2.702 -3.797 16.853 1 20.418 154 GLN A N 1
ATOM 2366 C CA . GLN A 1 159 ? 2.856 -2.35 16.754 1 20.257 154 GLN A CA 1
ATOM 2367 C C . GLN A 1 159 ? 3.721 -1.856 15.597 1 18.973 154 GLN A C 1
ATOM 2368 O O . GLN A 1 159 ? 3.969 -0.632 15.487 1 19.941 154 GLN A O 1
ATOM 2382 N N . GLY A 1 160 ? 4.062 -2.736 14.671 1 18.385 155 GLY A N 1
ATOM 2383 C CA . GLY A 1 160 ? 4.784 -2.389 13.471 1 18.669 155 GLY A CA 1
ATOM 2384 C C . GLY A 1 160 ? 3.895 -1.769 12.397 1 18.504 155 GLY A C 1
ATOM 2385 O O . G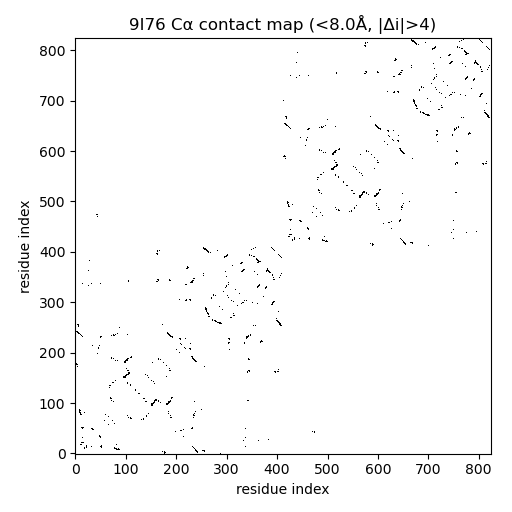LY A 1 160 ? 2.739 -1.401 12.679 1 18.852 155 GLY A O 1
ATOM 2389 N N . PRO A 1 161 ? 4.461 -1.609 11.179 1 19.111 156 PRO A N 1
ATOM 2390 C CA . PRO A 1 161 ? 3.716 -0.965 10.075 1 19.811 156 PRO A CA 1
ATOM 2391 C C . PRO A 1 161 ? 2.346 -1.622 9.959 1 18.336 156 PRO A C 1
ATOM 2392 O O . PRO A 1 161 ? 2.268 -2.861 9.951 1 19.265 156 PRO A O 1
ATOM 2403 N N . ASN A 1 162 ? 1.287 -0.815 9.736 1 17.903 157 ASN A N 1
ATOM 2404 C CA . ASN A 1 162 ? -0.077 -1.279 9.843 1 18.935 157 ASN A CA 1
ATOM 2405 C C . ASN A 1 162 ? -0.861 -0.625 8.693 1 19.24 157 ASN A C 1
ATOM 2406 O O . ASN A 1 162 ? -1.018 0.59 8.747 1 20.059 157 ASN A O 1
ATOM 2417 N N . TYR A 1 163 ? -1.165 -1.378 7.645 1 17.466 158 TYR A N 1
ATOM 2418 C CA . TYR A 1 163 ? -1.84 -0.752 6.51 1 17.365 158 TYR A CA 1
ATOM 2419 C C . TYR A 1 163 ? -2.618 -1.791 5.71 1 18.456 158 TYR A C 1
ATOM 2420 O O . TYR A 1 163 ? -2.64 -2.975 6.045 1 18.708 158 TYR A O 1
ATOM 2438 N N . ALA A 1 164 ? -3.304 -1.339 4.64 1 17.71 159 ALA A N 1
ATOM 2439 C CA . ALA A 1 164 ? -4.141 -2.161 3.807 1 16.881 159 ALA A CA 1
ATOM 2440 C C . ALA A 1 164 ? -4.153 -1.64 2.371 1 17.167 159 ALA A C 1
ATOM 2441 O O . ALA A 1 164 ? -4.282 -0.46 2.189 1 19.493 159 ALA A O 1
ATOM 2448 N N . LEU A 1 165 ? -3.949 -2.546 1.426 1 17.249 160 LEU A N 1
ATOM 2449 C CA . LEU A 1 165 ? -4.077 -2.309 -0.005 1 18.753 160 LEU A CA 1
ATOM 2450 C C . LEU A 1 165 ? -5.472 -2.678 -0.462 1 19.864 160 LEU A C 1
ATOM 2451 O O . LEU A 1 165 ? -6.129 -3.539 0.085 1 18.605 160 LEU A O 1
ATOM 2467 N N . THR A 1 166 ? -5.887 -2.012 -1.549 1 17.788 161 THR A N 1
ATOM 2468 C CA . THR A 1 166 ? -7.103 -2.349 -2.258 1 18.133 161 THR A CA 1
ATOM 2469 C C . THR A 1 166 ? -6.81 -2.164 -3.737 1 18.985 161 THR A C 1
ATOM 2470 O O . THR A 1 166 ? -6.933 -1.048 -4.234 1 20.411 161 THR A O 1
ATOM 2481 N N . THR A 1 167 ? -6.5 -3.269 -4.435 1 19.05 162 THR A N 1
ATOM 2482 C CA . THR A 1 167 ? -6.137 -3.184 -5.848 1 19.874 162 THR A CA 1
ATOM 2483 C C . THR A 1 167 ? -6.79 -4.319 -6.586 1 18.526 162 THR A C 1
ATOM 2484 O O . THR A 1 167 ? -6.206 -5.048 -7.393 1 18.907 162 THR A O 1
ATOM 2495 N N . ALA A 1 168 ? -8.097 -4.48 -6.323 1 20.209 163 ALA A N 1
ATOM 2496 C CA . ALA A 1 168 ? -8.901 -5.442 -7.041 1 22.93 163 ALA A CA 1
ATOM 2497 C C . ALA A 1 168 ? -8.253 -6.819 -6.98 1 20.919 163 ALA A C 1
ATOM 2498 O O . ALA A 1 168 ? -7.826 -7.28 -5.916 1 20.599 163 ALA A O 1
ATOM 2505 N N . ALA A 1 169 ? -8.148 -7.566 -8.073 1 21.379 164 ALA A N 1
ATOM 2506 C CA . ALA A 1 169 ? -7.562 -8.873 -8.081 1 22.736 164 ALA A CA 1
ATOM 2507 C C . ALA A 1 169 ? -6.078 -8.926 -7.753 1 20.427 164 ALA A C 1
ATOM 2508 O O . ALA A 1 169 ? -5.57 -9.995 -7.442 1 24.562 164 ALA A O 1
ATOM 2515 N N . THR A 1 170 ? -5.385 -7.757 -7.712 1 18.517 165 THR A N 1
ATOM 2516 C CA . THR A 1 170 ? -3.97 -7.732 -7.386 1 17.838 165 THR A CA 1
ATOM 2517 C C . THR A 1 170 ? -3.727 -7.532 -5.888 1 18.063 165 THR A C 1
ATOM 2518 O O . THR A 1 170 ? -2.59 -7.574 -5.439 1 19.015 165 THR A O 1
ATOM 2529 N N . THR A 1 171 ? -4.804 -7.333 -5.093 1 15.999 166 THR A N 1
ATOM 2530 C CA . THR A 1 171 ? -4.678 -6.929 -3.693 1 16.085 166 THR A CA 1
ATOM 2531 C C . THR A 1 171 ? -3.72 -7.823 -2.908 1 16.94 166 THR A C 1
ATOM 2532 O O . THR A 1 171 ? -2.832 -7.331 -2.213 1 16.553 166 THR A O 1
ATOM 2543 N N . GLY A 1 172 ? -3.954 -9.13 -2.951 1 17.367 167 GLY A N 1
ATOM 2544 C CA . GLY A 1 172 ? -3.18 -10.038 -2.134 1 17.025 167 GLY A CA 1
ATOM 2545 C C . GLY A 1 172 ? -1.702 -10.078 -2.513 1 16.589 167 GLY A C 1
ATOM 2546 O O . GLY A 1 172 ? -0.828 -10.179 -1.655 1 17.636 167 GLY A O 1
ATOM 2550 N N . THR A 1 173 ? -1.452 -9.982 -3.832 1 16.639 168 THR A N 1
ATOM 2551 C CA . THR A 1 173 ? -0.098 -9.951 -4.381 1 17.198 168 THR A CA 1
ATOM 2552 C C . THR A 1 173 ? 0.637 -8.686 -3.942 1 17.046 168 THR A C 1
ATOM 2553 O O . THR A 1 173 ? 1.756 -8.761 -3.441 1 17.819 168 THR A O 1
ATOM 2564 N N . HIS A 1 174 ? 0.027 -7.511 -4.125 1 15.354 169 HIS A N 1
ATOM 2565 C CA . HIS A 1 174 ? 0.576 -6.25 -3.642 1 16.952 169 HIS A CA 1
ATOM 2566 C C . HIS A 1 174 ? 0.818 -6.272 -2.144 1 16.66 169 HIS A C 1
ATOM 2567 O O . HIS A 1 174 ? 1.841 -5.767 -1.655 1 17.065 169 HIS A O 1
ATOM 2582 N N . SER A 1 175 ? -0.157 -6.812 -1.395 1 16.364 170 SER A N 1
ATOM 2583 C CA . SER A 1 175 ? -0.064 -6.824 0.051 1 17.25 170 SER A CA 1
ATOM 2584 C C . SER A 1 175 ? 1.167 -7.566 0.5 1 17.4 170 SER A C 1
ATOM 2585 O O . SER A 1 175 ? 1.891 -7.099 1.379 1 17.177 170 SER A O 1
ATOM 2593 N N . ILE A 1 176 ? 1.402 -8.745 -0.057 1 17.32 171 ILE A N 1
ATOM 2594 C CA . ILE A 1 176 ? 2.557 -9.568 0.287 1 15.385 171 ILE A CA 1
ATOM 2595 C C . ILE A 1 176 ? 3.843 -8.919 -0.217 1 15.722 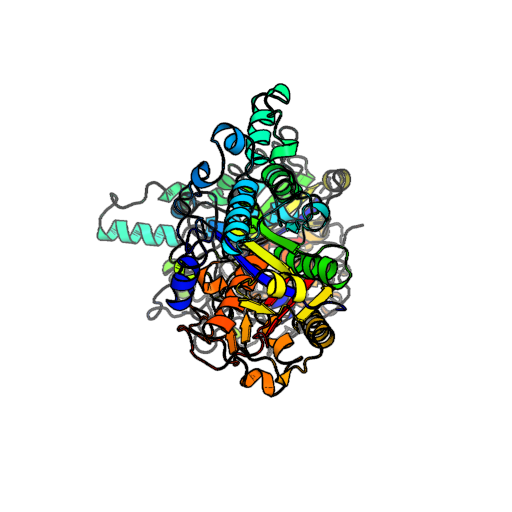171 ILE A C 1
ATOM 2596 O O . ILE A 1 176 ? 4.839 -8.874 0.513 1 17.63 171 ILE A O 1
ATOM 2612 N N . GLY A 1 177 ? 3.852 -8.387 -1.455 1 16.642 172 GLY A N 1
ATOM 2613 C CA . GLY A 1 177 ? 5.117 -7.819 -1.966 1 17.258 172 GLY A CA 1
ATOM 2614 C C . GLY A 1 177 ? 5.543 -6.582 -1.177 1 17.522 172 GLY A C 1
ATOM 2615 O O . GLY A 1 177 ? 6.72 -6.404 -0.857 1 17.865 172 GLY A O 1
ATOM 2619 N N . MET A 1 178 ? 4.601 -5.704 -0.831 1 17.361 173 MET A N 1
ATOM 2620 C CA . MET A 1 178 ? 4.892 -4.466 -0.08 1 16.649 173 MET A CA 1
ATOM 2621 C C . MET A 1 178 ? 5.298 -4.787 1.346 1 17.418 173 MET A C 1
ATOM 2622 O O . MET A 1 178 ? 6.185 -4.135 1.933 1 16.923 173 MET A O 1
ATOM 2636 N N . ALA A 1 179 ? 4.678 -5.825 1.951 1 17.521 174 ALA A N 1
ATOM 2637 C CA . ALA A 1 179 ? 5.12 -6.264 3.25 1 18.32 174 ALA A CA 1
ATOM 2638 C C . ALA A 1 179 ? 6.55 -6.771 3.204 1 17.212 174 ALA A C 1
ATOM 2639 O O . ALA A 1 179 ? 7.327 -6.507 4.121 1 18.96 174 ALA A O 1
ATOM 2646 N N . ALA A 1 180 ? 6.9 -7.502 2.136 1 17.596 175 ALA A N 1
ATOM 2647 C CA . ALA A 1 180 ? 8.259 -8.005 1.997 1 16.654 175 ALA A CA 1
ATOM 2648 C C . ALA A 1 180 ? 9.261 -6.86 1.88 1 19.298 175 ALA A C 1
ATOM 2649 O O . ALA A 1 180 ? 10.319 -6.857 2.51 1 19.023 175 ALA A O 1
ATOM 2656 N N . ARG A 1 181 ? 8.853 -5.792 1.181 1 18.681 176 ARG A N 1
ATOM 2657 C CA . ARG A 1 181 ? 9.691 -4.592 1.13 1 19.259 176 ARG A CA 1
ATOM 2658 C C . ARG A 1 181 ? 9.892 -3.971 2.504 1 19.579 176 ARG A C 1
ATOM 2659 O O . ARG A 1 181 ? 11.001 -3.51 2.794 1 21.222 176 ARG A O 1
ATOM 2680 N N . ASN A 1 182 ? 8.886 -3.923 3.373 1 19.198 177 ASN A N 1
ATOM 2681 C CA . ASN A 1 182 ? 9.063 -3.377 4.696 1 20.786 177 ASN A CA 1
ATOM 2682 C C . ASN A 1 182 ? 10.148 -4.128 5.458 1 21.713 177 ASN A C 1
ATOM 2683 O O . ASN A 1 182 ? 10.954 -3.524 6.159 1 21.598 177 ASN A O 1
ATOM 2694 N N . ILE A 1 183 ? 10.168 -5.45 5.313 1 19.939 178 ILE A N 1
ATOM 2695 C CA . ILE A 1 183 ? 11.161 -6.247 6.001 1 18.607 178 ILE A CA 1
ATOM 2696 C C . ILE A 1 183 ? 12.524 -6.029 5.359 1 20.964 178 ILE A C 1
ATOM 2697 O O . ILE A 1 183 ? 13.515 -5.908 6.098 1 23.054 178 ILE A O 1
ATOM 2713 N N . ALA A 1 184 ? 12.602 -6.067 4.041 1 18.401 179 ALA A N 1
ATOM 2714 C CA . ALA A 1 184 ? 13.872 -5.969 3.32 1 20.885 179 ALA A CA 1
ATOM 2715 C C . ALA A 1 184 ? 14.565 -4.668 3.68 1 26.764 179 ALA A C 1
ATOM 2716 O O . ALA A 1 184 ? 15.805 -4.656 3.799 1 26.808 179 ALA A O 1
ATOM 2723 N N . TYR A 1 185 ? 13.798 -3.61 3.905 1 24.192 180 TYR A N 1
ATOM 2724 C CA . TYR A 1 185 ? 14.403 -2.301 4.157 1 29.368 180 TYR A CA 1
ATOM 2725 C C . TYR A 1 185 ? 14.503 -1.977 5.638 1 26.998 180 TYR A C 1
ATOM 2726 O O . TYR A 1 185 ? 14.91 -0.884 5.957 1 29.87 180 TYR A O 1
ATOM 2744 N N . GLY A 1 186 ? 14.128 -2.89 6.53 1 24.667 181 GLY A N 1
ATOM 2745 C CA . GLY A 1 186 ? 14.39 -2.744 7.949 1 26.261 181 GLY A CA 1
ATOM 2746 C C . GLY A 1 186 ? 13.283 -2.04 8.727 1 26.379 181 GLY A C 1
ATOM 2747 O O . GLY A 1 186 ? 13.469 -1.774 9.911 1 27.871 181 GLY A O 1
ATOM 2751 N N . GLU A 1 187 ? 12.099 -1.824 8.145 1 24.906 182 GLU A N 1
ATOM 2752 C CA . GLU A 1 187 ? 10.97 -1.192 8.82 1 25.946 182 GLU A CA 1
ATOM 2753 C C . GLU A 1 187 ? 10.238 -2.187 9.743 1 26.029 182 GLU A C 1
ATOM 2754 O O . GLU A 1 187 ? 9.415 -1.8 10.589 1 25.57 182 GLU A O 1
ATOM 2766 N N . ALA A 1 188 ? 10.464 -3.474 9.512 1 22.537 183 ALA A N 1
ATOM 2767 C CA . ALA A 1 188 ? 9.862 -4.538 10.316 1 20.942 183 ALA A CA 1
ATOM 2768 C C . ALA A 1 188 ? 10.725 -5.779 10.161 1 21.128 183 ALA A C 1
ATOM 2769 O O . ALA A 1 188 ? 11.489 -5.904 9.215 1 21.092 183 ALA A O 1
ATOM 2776 N N . ASP A 1 189 ? 10.638 -6.696 11.115 1 21.01 184 ASP A N 1
ATOM 2777 C CA . ASP A 1 189 ? 11.247 -8.018 11.017 1 21.939 184 ASP A CA 1
ATOM 2778 C C . ASP A 1 189 ? 10.258 -9.112 10.638 1 20.726 184 ASP A C 1
ATOM 2779 O O . ASP A 1 189 ? 10.682 -10.16 10.121 1 21.2 184 ASP A O 1
ATOM 2788 N N . VAL A 1 190 ? 8.965 -8.87 10.889 1 20.145 185 VAL A N 1
ATOM 2789 C CA . VAL A 1 190 ? 7.898 -9.821 10.577 1 20.235 185 VAL A CA 1
ATOM 2790 C C . VAL A 1 190 ? 6.701 -9.018 10.1 1 17.647 185 VAL A C 1
ATOM 2791 O O . VAL A 1 190 ? 6.434 -7.937 10.642 1 18.681 185 VAL A O 1
ATOM 2804 N N . MET A 1 191 ? 6 -9.547 9.099 1 17.412 186 MET A N 1
ATOM 2805 C CA . MET A 1 191 ? 4.731 -8.956 8.674 1 17.055 186 MET A CA 1
ATOM 2806 C C . MET A 1 191 ? 3.746 -10.095 8.441 1 17.005 186 MET A C 1
ATOM 2807 O O . MET A 1 191 ? 4.108 -11.109 7.827 1 18.491 186 MET A O 1
ATOM 2821 N N . VAL A 1 192 ? 2.507 -9.868 8.835 1 15.828 187 VAL A N 1
ATOM 2822 C CA . VAL A 1 192 ? 1.41 -10.725 8.393 1 17.553 187 VAL A CA 1
ATOM 2823 C C . VAL A 1 192 ? 0.759 -10.084 7.194 1 17.895 187 VAL A C 1
ATOM 2824 O O . VAL A 1 192 ? 0.342 -8.944 7.334 1 18.963 187 VAL A O 1
ATOM 2837 N N . ALA A 1 193 ? 0.701 -10.778 6.042 1 16.869 188 ALA A N 1
ATOM 2838 C CA . ALA A 1 193 ? 0.247 -10.142 4.835 1 16.5 188 ALA A CA 1
ATOM 2839 C C . ALA A 1 193 ? -0.58 -11.098 3.978 1 17.43 188 ALA A C 1
ATOM 2840 O O . ALA A 1 193 ? -0.432 -12.327 3.996 1 17.985 188 ALA A O 1
ATOM 2847 N N . GLY A 1 194 ? -1.5 -10.5 3.219 1 17.115 189 GLY A N 1
ATOM 2848 C CA . GLY A 1 194 ? -2.425 -11.264 2.418 1 16.919 189 GLY A CA 1
ATOM 2849 C C . GLY A 1 194 ? -3.691 -10.452 2.176 1 18.768 189 GLY A C 1
ATOM 2850 O O . GLY A 1 194 ? -3.647 -9.205 2.031 1 16.548 189 GLY A O 1
ATOM 2854 N N . GLY A 1 195 ? -4.82 -11.175 2.03 1 16.091 190 GLY A N 1
ATOM 2855 C CA . GLY A 1 195 ? -6.052 -10.507 1.678 1 17.038 190 GLY A CA 1
ATOM 2856 C C . GLY A 1 195 ? -7.271 -11.356 1.961 1 16.583 190 GLY A C 1
ATOM 2857 O O . GLY A 1 195 ? -7.152 -12.553 2.271 1 17.432 190 GLY A O 1
ATOM 2861 N N . SER A 1 196 ? -8.462 -10.716 1.919 1 16.656 191 SER A N 1
ATOM 2862 C CA . SER A 1 196 ? -9.717 -11.417 2.19 1 18.983 191 SER A CA 1
ATOM 2863 C C . SER A 1 196 ? -10.83 -10.792 1.391 1 18.709 191 SER A C 1
ATOM 2864 O O . SER A 1 196 ? -10.725 -9.61 0.987 1 17.942 191 SER A O 1
ATOM 2872 N N . GLU A 1 197 ? -11.856 -11.607 1.085 1 17.537 192 GLU A N 1
ATOM 2873 C CA . GLU A 1 197 ? -12.948 -11.135 0.285 1 18.405 192 GLU A CA 1
ATOM 2874 C C . GLU A 1 197 ? -14.218 -11.914 0.643 1 17.728 192 GLU A C 1
ATOM 2875 O O . GLU A 1 197 ? -14.18 -13.126 0.824 1 17.805 192 GLU A O 1
ATOM 2887 N N . MET A 1 198 ? -15.348 -11.204 0.691 1 19.262 193 MET A N 1
ATOM 2888 C CA A MET A 1 198 ? -16.684 -11.778 0.754 0.3 20.554 193 MET A CA 1
ATOM 2889 C CA B MET A 1 198 ? -16.675 -11.825 0.686 0.7 21.48 193 MET A CA 1
ATOM 2890 C C . MET A 1 198 ? -17.618 -10.834 0.006 1 23.201 193 MET A C 1
ATOM 2891 O O . MET A 1 198 ? -18.208 -9.918 0.604 1 26.351 193 MET A O 1
ATOM 2918 N N . ALA A 1 199 ? -17.652 -10.964 -1.299 1 21.095 194 ALA A N 1
ATOM 2919 C CA . ALA A 1 199 ? -18.417 -10.089 -2.159 1 24.222 194 ALA A CA 1
ATOM 2920 C C . ALA A 1 199 ? -19.706 -10.752 -2.657 1 29.372 194 ALA A C 1
ATOM 2921 O O . ALA A 1 199 ? -20.351 -10.167 -3.522 1 31.157 194 ALA A O 1
ATOM 2928 N N . ALA A 1 200 ? -20.087 -11.933 -2.163 1 27.875 195 ALA A N 1
ATOM 2929 C CA . ALA A 1 200 ? -21.262 -12.681 -2.66 1 26.787 195 ALA A CA 1
ATOM 2930 C C . ALA A 1 200 ? -22.502 -12.193 -1.924 1 32.212 195 ALA A C 1
ATOM 2931 O O . ALA A 1 200 ? -22.983 -12.839 -1 1 38.625 195 ALA A O 1
ATOM 2938 N N . CYS A 1 201 ? -22.877 -10.983 -2.215 1 30.338 196 CYS A N 1
ATOM 2939 C CA . CYS A 1 201 ? -24.176 -10.448 -1.824 1 30.349 196 CYS A CA 1
ATOM 2940 C C . CYS A 1 201 ? -24.829 -10.019 -3.122 1 30.722 196 CYS A C 1
ATOM 2941 O O . CYS A 1 201 ? -24.244 -10.175 -4.208 1 29.312 196 CYS A O 1
ATOM 2949 N N . GLY A 1 202 ? -26.061 -9.495 -3.027 1 30.384 197 GLY A N 1
ATOM 2950 C CA . GLY A 1 202 ? -26.768 -9.06 -4.211 1 32.395 197 GLY A CA 1
ATOM 2951 C C . GLY A 1 202 ? -25.989 -8.028 -5.018 1 32.416 197 GLY A C 1
ATOM 2952 O O . GLY A 1 202 ? -25.927 -8.07 -6.259 1 27.969 197 GLY A O 1
ATOM 2956 N N . LEU A 1 203 ? -25.402 -7.042 -4.317 1 30.743 198 LEU A N 1
ATOM 2957 C CA . LEU A 1 203 ? -24.607 -6.064 -5.049 1 30.122 198 LEU A CA 1
ATOM 2958 C C . LEU A 1 203 ? -23.387 -6.634 -5.757 1 29.799 198 LEU A C 1
ATOM 2959 O O . LEU A 1 203 ? -22.968 -6.107 -6.795 1 27.183 198 LEU A O 1
ATOM 2975 N N . GLY A 1 204 ? -22.729 -7.606 -5.135 1 28.762 199 GLY A N 1
ATOM 2976 C CA . GLY A 1 204 ? -21.567 -8.22 -5.748 1 28.673 199 GLY A CA 1
ATOM 2977 C C . GLY A 1 204 ? -21.9 -9.09 -6.95 1 30.309 199 GLY A C 1
ATOM 2978 O O . GLY A 1 204 ? -21.352 -8.916 -8.025 1 27.222 199 GLY A O 1
ATOM 2982 N N . LEU A 1 205 ? -22.762 -10.092 -6.743 1 29.882 200 LEU A N 1
ATOM 2983 C CA . LEU A 1 205 ? -23.191 -10.944 -7.841 1 30.891 200 LEU A CA 1
ATOM 2984 C C . LEU A 1 205 ? -23.888 -10.101 -8.904 1 33.928 200 LEU A C 1
ATOM 2985 O O . LEU A 1 205 ? -23.687 -10.285 -10.112 1 32.522 200 LEU A O 1
ATOM 3001 N N . GLY A 1 206 ? -24.757 -9.186 -8.445 1 29.724 201 GLY A N 1
ATOM 3002 C CA . GLY A 1 206 ? -25.481 -8.335 -9.369 1 28.166 201 GLY A CA 1
ATOM 3003 C C . GLY A 1 206 ? -24.582 -7.343 -10.079 1 25.011 201 GLY A C 1
ATOM 3004 O O . GLY A 1 206 ? -24.728 -7.134 -11.26 1 27.65 201 GLY A O 1
ATOM 3008 N N . GLY A 1 207 ? -23.569 -6.797 -9.388 1 24.411 202 GLY A N 1
ATOM 3009 C CA . GLY A 1 207 ? -22.644 -5.854 -9.981 1 23.99 202 GLY A CA 1
ATOM 3010 C C . GLY A 1 207 ? -21.748 -6.491 -11.035 1 22.799 202 GLY A C 1
ATOM 3011 O O . GLY A 1 207 ? -21.55 -5.957 -12.125 1 25.894 202 GLY A O 1
ATOM 3015 N N . PHE A 1 208 ? -21.159 -7.642 -10.693 1 22.952 203 PHE A N 1
ATOM 3016 C CA . PHE A 1 208 ? -20.318 -8.307 -11.682 1 24.641 203 PHE A CA 1
ATOM 3017 C C . PHE A 1 208 ? -21.14 -8.863 -12.829 1 24.194 203 PHE A C 1
ATOM 3018 O O . PHE A 1 208 ? -20.704 -8.818 -13.968 1 26.661 203 PHE A O 1
ATOM 3035 N N . GLY A 1 209 ? -22.369 -9.294 -12.561 1 25.174 204 GLY A N 1
ATOM 3036 C CA . GLY A 1 209 ? -23.268 -9.782 -13.582 1 24.36 204 GLY A CA 1
ATOM 3037 C C . GLY A 1 209 ? -23.702 -8.662 -14.509 1 26.985 204 GLY A C 1
ATOM 3038 O O . GLY A 1 209 ? -23.793 -8.876 -15.707 1 27.755 204 GLY A O 1
ATOM 3042 N N . ALA A 1 210 ? -23.947 -7.453 -13.95 1 29.274 205 ALA A N 1
ATOM 3043 C CA . ALA A 1 210 ? -24.313 -6.314 -14.761 1 30.93 205 ALA A CA 1
ATOM 3044 C C . ALA A 1 210 ? -23.182 -5.926 -15.707 1 32.464 205 ALA A C 1
ATOM 3045 O O . ALA A 1 210 ? -23.456 -5.497 -16.836 1 30.693 205 ALA A O 1
ATOM 3052 N N . ALA A 1 211 ? -21.923 -6.131 -15.279 1 29.613 206 ALA A N 1
ATOM 3053 C CA . ALA A 1 211 ? -20.768 -5.93 -16.125 1 34.935 206 ALA A CA 1
ATOM 3054 C C . ALA A 1 211 ? -20.532 -7.101 -17.097 1 29.77 206 ALA A C 1
ATOM 3055 O O . ALA A 1 211 ? -19.612 -7.053 -17.879 1 33.921 206 ALA A O 1
ATOM 3062 N N . ARG A 1 212 ? -21.369 -8.141 -17.095 1 30.243 207 ARG A N 1
ATOM 3063 C CA . ARG A 1 212 ? -21.198 -9.369 -17.87 1 29.542 207 ARG A CA 1
ATOM 3064 C C . ARG A 1 212 ? -19.822 -10.011 -17.631 1 30.051 207 ARG A C 1
ATOM 3065 O O . ARG A 1 212 ? -19.269 -10.662 -18.539 1 31.36 207 ARG A O 1
ATOM 3086 N N . ALA A 1 213 ? -19.332 -9.949 -16.382 1 26.281 208 ALA A N 1
ATOM 3087 C CA . ALA A 1 213 ? -17.99 -10.41 -16.076 1 25.781 208 ALA A CA 1
ATOM 3088 C C . ALA A 1 213 ? -17.954 -11.898 -15.728 1 23.369 208 ALA A C 1
ATOM 3089 O O . ALA A 1 213 ? -16.862 -12.479 -15.671 1 22.046 208 ALA A O 1
ATOM 3096 N N . LEU A 1 214 ? -19.099 -12.438 -15.32 1 19.3 209 LEU A N 1
ATOM 3097 C CA . LEU A 1 214 ? -19.167 -13.749 -14.707 1 19.795 209 LEU A CA 1
ATOM 3098 C C . LEU A 1 214 ? -19.594 -14.818 -15.733 1 21.377 209 LEU A C 1
ATOM 3099 O O . LEU A 1 214 ? -20.479 -14.595 -16.574 1 19.835 209 LEU A O 1
ATOM 3115 N N . SER A 1 215 ? -19.072 -16.033 -15.566 1 19.192 210 SER A N 1
ATOM 3116 C CA . SER A 1 215 ? -19.66 -17.19 -16.221 1 19.668 210 SER A CA 1
ATOM 3117 C C . SER A 1 215 ? -21.136 -17.326 -15.828 1 22.065 210 SER A C 1
ATOM 3118 O O . SER A 1 215 ? -21.499 -17.11 -14.653 1 20.133 210 SER A O 1
ATOM 3126 N N . THR A 1 216 ? -21.972 -17.746 -16.789 1 19.335 211 THR A N 1
ATOM 3127 C CA . THR A 1 216 ? -23.387 -18.062 -16.58 1 19.978 211 THR A CA 1
ATOM 3128 C C . THR A 1 216 ? -23.704 -19.555 -16.797 1 24.313 211 THR A C 1
ATOM 3129 O O . THR A 1 216 ? -24.885 -19.918 -17.05 1 23.084 211 THR A O 1
ATOM 3140 N N . ARG A 1 217 ? -22.726 -20.443 -16.541 1 20.474 212 ARG A N 1
ATOM 3141 C CA . ARG A 1 217 ? -22.899 -21.888 -16.712 1 21.928 212 ARG A CA 1
ATOM 3142 C C . ARG A 1 217 ? -23.567 -22.533 -15.502 1 20.902 212 ARG A C 1
ATOM 3143 O O . ARG A 1 217 ? -22.983 -23.367 -14.79 1 22.573 212 ARG A O 1
ATOM 3164 N N . ASN A 1 218 ? -24.822 -22.126 -15.245 1 19.731 213 ASN A N 1
ATOM 3165 C CA . ASN A 1 218 ? -25.513 -22.541 -14.053 1 20.717 213 ASN A CA 1
ATOM 3166 C C . ASN A 1 218 ? -25.826 -24.038 -14.037 1 24.121 213 ASN A C 1
ATOM 3167 O O . ASN A 1 218 ? -25.959 -24.598 -12.933 1 23.739 213 ASN A O 1
ATOM 3178 N N . ASP A 1 219 ? -25.916 -24.677 -15.242 1 22.39 214 ASP A N 1
ATOM 3179 C CA . ASP A 1 219 ? -26.204 -26.098 -15.334 1 29.583 214 ASP A CA 1
ATOM 3180 C C . ASP A 1 219 ? -25.041 -26.979 -14.903 1 27.51 214 ASP A C 1
ATOM 3181 O O . ASP A 1 219 ? -25.25 -28.1 -14.47 1 27.702 214 ASP A O 1
ATOM 3190 N N . GLU A 1 220 ? -23.804 -26.448 -14.935 1 25.752 215 GLU A N 1
ATOM 3191 C CA . GLU A 1 220 ? -22.613 -27.227 -14.606 1 24.999 215 GLU A CA 1
ATOM 3192 C C . GLU A 1 220 ? -21.629 -26.329 -13.855 1 23.192 215 GLU A C 1
ATOM 3193 O O . GLU A 1 220 ? -20.533 -26.059 -14.366 1 22.208 215 GLU A O 1
ATOM 3205 N N . PRO A 1 221 ? -21.947 -25.913 -12.617 1 22.583 216 PRO A N 1
ATOM 3206 C CA . PRO A 1 221 ? -21.077 -24.964 -11.899 1 21.984 216 PRO A CA 1
ATOM 3207 C C . PRO A 1 221 ? -19.629 -25.381 -11.758 1 21.112 216 PRO A C 1
ATOM 3208 O O . PRO A 1 221 ? -18.743 -24.505 -11.872 1 22.006 216 PRO A O 1
ATOM 3219 N N . THR A 1 222 ? -19.357 -26.69 -11.563 1 20.48 217 THR A N 1
ATOM 3220 C CA . THR A 1 222 ? -17.966 -27.156 -11.352 1 21.11 217 THR A CA 1
ATOM 3221 C C . THR A 1 222 ? -17.148 -27.087 -12.636 1 20.782 217 THR A C 1
ATOM 3222 O O . THR A 1 222 ? -15.922 -27.074 -12.572 1 22.253 217 THR A O 1
ATOM 3233 N N . ARG A 1 223 ? -17.815 -26.961 -13.784 1 19.738 218 ARG A N 1
ATOM 3234 C CA . ARG A 1 223 ? -17.181 -26.844 -15.091 1 21.315 218 ARG A CA 1
ATOM 3235 C C . ARG A 1 223 ? -17.104 -25.393 -15.59 1 20.22 218 ARG A C 1
ATOM 3236 O O . ARG A 1 223 ? -16.549 -25.163 -16.651 1 20.947 218 ARG A O 1
ATOM 3257 N N . ALA A 1 224 ? -17.618 -24.424 -14.82 1 20.479 219 ALA A N 1
ATOM 3258 C CA . ALA A 1 224 ? -17.728 -23.036 -15.273 1 19.527 219 ALA A CA 1
ATOM 3259 C C . ALA A 1 224 ? -16.352 -22.373 -15.41 1 19.988 219 ALA A C 1
ATOM 3260 O O . ALA A 1 224 ? -16.125 -21.673 -16.406 1 18.639 219 ALA A O 1
ATOM 3267 N N . SER A 1 225 ? -15.503 -22.552 -14.403 1 19.933 220 SER A N 1
ATOM 3268 C CA . SER A 1 225 ? -14.172 -21.95 -14.401 1 19.989 220 SER A CA 1
ATOM 3269 C C . SER A 1 225 ? -13.229 -22.825 -15.239 1 18.902 220 SER A C 1
ATOM 3270 O O . SER A 1 225 ? -12.888 -23.93 -14.824 1 19.36 220 SER A O 1
ATOM 3278 N N . ARG A 1 226 ? -12.873 -22.341 -16.432 1 18.15 221 ARG A N 1
ATOM 3279 C CA . ARG A 1 226 ? -12.174 -23.17 -17.405 1 18.689 221 ARG A CA 1
ATOM 3280 C C . ARG A 1 226 ? -11.1 -22.332 -18.128 1 18.95 221 ARG A C 1
ATOM 3281 O O . ARG A 1 226 ? -11.187 -22.076 -19.305 1 19.24 221 ARG A O 1
ATOM 3302 N N . PRO A 1 227 ? -10.071 -21.877 -17.378 1 19.516 222 PRO A N 1
ATOM 3303 C CA . PRO A 1 227 ? -9.035 -21.042 -17.938 1 19.094 222 PRO A CA 1
ATOM 3304 C C . PRO A 1 227 ? -8.393 -21.623 -19.208 1 19.78 222 PRO A C 1
ATOM 3305 O O . PRO A 1 227 ? -8.074 -22.795 -19.22 1 19.318 222 PRO A O 1
ATOM 3316 N N . TRP A 1 228 ? -8.262 -20.785 -20.243 1 19.276 223 TRP A N 1
ATOM 3317 C CA . TRP A 1 228 ? -7.664 -21.094 -21.538 1 18.623 223 TRP A CA 1
ATOM 3318 C C . TRP A 1 228 ? -8.509 -22.036 -22.389 1 20.446 223 TRP A C 1
ATOM 3319 O O . TRP A 1 228 ? -8.084 -22.38 -23.492 1 22.706 223 TRP A O 1
ATOM 3340 N N . ASP A 1 229 ? -9.666 -22.449 -21.901 1 18.671 224 ASP A N 1
ATOM 3341 C CA . ASP A 1 229 ? -10.525 -23.362 -22.662 1 19.497 224 ASP A CA 1
ATOM 3342 C C . ASP A 1 229 ? -11.325 -22.554 -23.672 1 22.074 224 ASP A C 1
ATOM 3343 O O . ASP A 1 229 ? -11.813 -21.47 -23.388 1 22.585 224 ASP A O 1
ATOM 3352 N N . ARG A 1 230 ? -11.548 -23.101 -24.881 1 20.573 225 ARG A N 1
ATOM 3353 C CA . ARG A 1 230 ? -12.269 -22.337 -25.884 1 22.625 225 ARG A CA 1
ATOM 3354 C C . ARG A 1 230 ? -13.716 -21.943 -25.505 1 20.698 225 ARG A C 1
ATOM 3355 O O . ARG A 1 230 ? -14.238 -21.007 -26.094 1 23.357 225 ARG A O 1
ATOM 3376 N N . ASP A 1 231 ? -14.353 -22.641 -24.565 1 21.409 226 ASP A N 1
ATOM 3377 C CA . ASP A 1 231 ? -15.74 -22.356 -24.162 1 22.834 226 ASP A CA 1
ATOM 3378 C C . ASP A 1 231 ? -15.831 -21.517 -22.873 1 21.894 226 ASP A C 1
ATOM 3379 O O . ASP A 1 231 ? -16.919 -21.369 -22.357 1 23.433 226 ASP A O 1
ATOM 3388 N N . ARG A 1 232 ? -14.732 -20.944 -22.402 1 20.871 227 ARG A N 1
ATOM 3389 C CA . ARG A 1 232 ? -14.776 -20.051 -21.245 1 21.248 227 ARG A CA 1
ATOM 3390 C C . ARG A 1 232 ? -15.702 -18.859 -21.512 1 22.796 227 ARG A C 1
ATOM 3391 O O . ARG A 1 232 ? -15.823 -18.385 -22.645 1 20.862 227 ARG A O 1
ATOM 3412 N N . ASP A 1 233 ? -16.368 -18.36 -20.452 1 20.376 228 ASP A N 1
ATOM 3413 C CA . ASP A 1 233 ? -17.318 -17.286 -20.579 1 21.753 228 ASP A CA 1
ATOM 3414 C C . ASP A 1 233 ? -17.351 -16.368 -19.347 1 22.877 228 ASP A C 1
ATOM 3415 O O . ASP A 1 233 ? -18.41 -15.823 -19.038 1 22.249 228 ASP A O 1
ATOM 3424 N N . GLY A 1 234 ? -16.215 -16.171 -18.69 1 19.719 229 GLY A N 1
ATOM 3425 C CA . GLY A 1 234 ? -16.128 -15.233 -17.576 1 20.206 229 GLY A CA 1
ATOM 3426 C C . GLY A 1 234 ? -15.768 -15.953 -16.283 1 18.286 229 GLY A C 1
ATOM 3427 O O . GLY A 1 234 ? -15.737 -17.191 -16.194 1 19.933 229 GLY A O 1
ATOM 3431 N N . PHE A 1 235 ? -15.453 -15.165 -15.232 1 18.053 230 PHE A N 1
ATOM 3432 C CA . PHE A 1 235 ? -14.902 -15.745 -14.032 1 19.494 230 PHE A CA 1
ATOM 3433 C C . PHE A 1 235 ? -16.029 -16.202 -13.106 1 17.88 230 PHE A C 1
ATOM 3434 O O . PHE A 1 235 ? -17.225 -15.941 -13.324 1 18.902 230 PHE A O 1
ATOM 3451 N N . VAL A 1 236 ? -15.632 -17.003 -12.115 1 17.966 231 VAL A N 1
ATOM 3452 C CA . VAL A 1 236 ? -16.479 -17.495 -11.029 1 17.542 231 VAL A CA 1
ATOM 3453 C C . VAL A 1 236 ? -16.12 -16.745 -9.75 1 18.772 231 VAL A C 1
ATOM 3454 O O . VAL A 1 236 ? -14.927 -16.699 -9.382 1 18.151 231 VAL A O 1
ATOM 3467 N N . LEU A 1 237 ? -17.124 -16.112 -9.14 1 17.65 232 LEU A N 1
ATOM 3468 C CA . LEU A 1 237 ? -16.938 -15.312 -7.941 1 17.644 232 LEU A CA 1
ATOM 3469 C C . LEU A 1 237 ? -16.798 -16.23 -6.739 1 18.864 232 LEU A C 1
ATOM 3470 O O . LEU A 1 237 ? -17.654 -17.071 -6.454 1 19.444 232 LEU A O 1
ATOM 3486 N N . SER A 1 238 ? -15.722 -16.01 -5.968 1 17.279 233 SER A N 1
ATOM 3487 C CA . SER A 1 238 ? -15.408 -16.828 -4.806 1 17.116 233 SER A CA 1
ATOM 3488 C C . SER A 1 238 ? -14.993 -15.944 -3.608 1 18.77 233 SER A C 1
ATOM 3489 O O . SER A 1 238 ? -14.573 -14.81 -3.773 1 20.127 233 SER A O 1
ATOM 3497 N N . ASP A 1 239 ? -15.115 -16.549 -2.43 1 17.887 234 ASP A N 1
ATOM 3498 C CA . ASP A 1 239 ? -14.893 -15.917 -1.143 1 18.582 234 ASP A CA 1
ATOM 3499 C C . ASP A 1 239 ? -13.755 -16.644 -0.418 1 18.677 234 ASP A C 1
ATOM 3500 O O . ASP A 1 239 ? -13.468 -17.85 -0.607 1 18.79 234 ASP A O 1
ATOM 3509 N N . GLY A 1 240 ? -13.141 -15.922 0.525 1 18.163 235 GLY A N 1
ATOM 3510 C CA . GLY A 1 240 ? -12.162 -16.525 1.431 1 19.506 235 GLY A CA 1
ATOM 3511 C C . GLY A 1 240 ? -11.016 -15.563 1.724 1 18.037 235 GLY A C 1
ATOM 3512 O O . GLY A 1 240 ? -11.199 -14.348 1.681 1 17.673 235 GLY A O 1
ATOM 3516 N N . SER A 1 241 ? -9.886 -16.14 2.154 1 16.811 236 SER A N 1
ATOM 3517 C CA . SER A 1 241 ? -8.8 -15.332 2.68 1 15.608 236 SER A CA 1
ATOM 3518 C C . SER A 1 241 ? -7.51 -16.121 2.618 1 18.529 236 SER A C 1
ATOM 3519 O O . SER A 1 241 ? -7.498 -17.352 2.726 1 18.513 236 SER A O 1
ATOM 3527 N N . GLY A 1 242 ? -6.404 -15.413 2.571 1 17.003 237 GLY A N 1
ATOM 3528 C CA . GLY A 1 242 ? -5.1 -16.031 2.693 1 18.073 237 GLY A CA 1
ATOM 3529 C C . GLY A 1 242 ? -4.182 -15.083 3.439 1 16.365 237 GLY A C 1
ATOM 3530 O O . GLY A 1 242 ? -4.269 -13.872 3.232 1 17.765 237 GLY A O 1
ATOM 3534 N N . ALA A 1 243 ? -3.297 -15.642 4.293 1 16.915 238 ALA A N 1
ATOM 3535 C CA . ALA A 1 243 ? -2.34 -14.857 5.038 1 17.569 238 ALA A CA 1
ATOM 3536 C C . ALA A 1 243 ? -1.031 -15.624 5.12 1 16.561 238 ALA A C 1
ATOM 3537 O O . ALA A 1 243 ? -1.022 -16.883 5.24 1 18.916 238 ALA A O 1
ATOM 3544 N N . LEU A 1 244 ? 0.08 -14.873 5.039 1 16.916 239 LEU A N 1
ATOM 3545 C CA . LEU A 1 244 ? 1.405 -15.44 5.2 1 17.338 239 LEU A CA 1
ATOM 3546 C C . LEU A 1 244 ? 2.073 -14.643 6.307 1 19.513 239 LEU A C 1
ATOM 3547 O O . LEU A 1 244 ? 1.928 -13.411 6.4 1 18.76 239 LEU A O 1
ATOM 3563 N N . VAL A 1 245 ? 2.942 -15.336 7.075 1 18.031 240 VAL A N 1
ATOM 3564 C CA . VAL A 1 245 ? 3.897 -14.702 7.967 1 19.673 240 VAL A CA 1
ATOM 3565 C C . VAL A 1 245 ? 5.217 -14.623 7.218 1 18.033 240 VAL A C 1
ATOM 3566 O O . VAL A 1 245 ? 5.776 -15.66 6.815 1 19 240 VAL A O 1
ATOM 3579 N N . LEU A 1 246 ? 5.576 -13.394 6.843 1 18.1 241 LEU A N 1
ATOM 3580 C CA . LEU A 1 246 ? 6.861 -13.09 6.229 1 17.106 241 LEU A CA 1
ATOM 3581 C C . LEU A 1 246 ? 7.81 -12.677 7.339 1 18.722 241 LEU A C 1
ATOM 3582 O O . LEU A 1 246 ? 7.437 -11.976 8.278 1 18.968 241 LEU A O 1
ATOM 3598 N N . GLU A 1 247 ? 9.08 -13.096 7.232 1 19.545 242 GLU A N 1
ATOM 3599 C CA . GLU A 1 247 ? 10.047 -12.872 8.299 1 18.374 242 GLU A CA 1
ATOM 3600 C C . GLU A 1 247 ? 11.429 -12.689 7.699 1 19.182 242 GLU A C 1
ATOM 3601 O O . GLU A 1 247 ? 11.797 -13.362 6.729 1 20.991 242 GLU A O 1
ATOM 3613 N N . GLU A 1 248 ? 12.208 -11.772 8.282 1 19.954 243 GLU A N 1
ATOM 3614 C CA . GLU A 1 248 ? 13.605 -11.652 7.873 1 22.242 243 GLU A CA 1
ATOM 3615 C C . GLU A 1 248 ? 14.339 -12.974 8.169 1 22.837 243 GLU A C 1
ATOM 3616 O O . GLU A 1 248 ? 14.078 -13.63 9.153 1 24.267 243 GLU A O 1
ATOM 3628 N N . LEU A 1 249 ? 15.213 -13.377 7.257 1 24.028 244 LEU A N 1
ATOM 3629 C CA . LEU A 1 249 ? 15.812 -14.71 7.298 1 25.527 244 LEU A CA 1
ATOM 3630 C C . LEU A 1 249 ? 16.595 -14.943 8.58 1 23.785 244 LEU A C 1
ATOM 3631 O O . LEU A 1 249 ? 16.461 -15.997 9.201 1 24.74 244 LEU A O 1
ATOM 3647 N N . GLU A 1 250 ? 17.483 -13.991 8.947 1 26.822 245 GLU A N 1
ATOM 3648 C CA . GLU A 1 250 ? 18.276 -14.233 10.157 1 28.942 245 GLU A CA 1
ATOM 3649 C C . GLU A 1 250 ? 17.419 -14.32 11.421 1 27.603 245 GLU A C 1
ATOM 3650 O O . GLU A 1 250 ? 17.678 -15.146 12.305 1 29.432 245 GLU A O 1
ATOM 3662 N N . HIS A 1 251 ? 16.328 -13.557 11.481 1 25.548 246 HIS A N 1
ATOM 3663 C CA . HIS A 1 251 ? 15.357 -13.628 12.56 1 28.105 246 HIS A CA 1
ATOM 3664 C C . HIS A 1 251 ? 14.701 -15.024 12.634 1 24.289 246 HIS A C 1
ATOM 3665 O O . HIS A 1 251 ? 14.504 -15.576 13.708 1 27.34 246 HIS A O 1
ATOM 3680 N N . ALA A 1 252 ? 14.297 -15.56 11.474 1 23.918 247 ALA A N 1
ATOM 3681 C CA . ALA A 1 252 ? 13.696 -16.868 11.405 1 24.109 247 ALA A CA 1
ATOM 3682 C C . ALA A 1 252 ? 14.699 -17.925 11.887 1 25.932 247 ALA A C 1
ATOM 3683 O O . ALA A 1 252 ? 14.326 -18.759 12.717 1 26.723 247 ALA A O 1
ATOM 3690 N N . ARG A 1 253 ? 15.931 -17.857 11.347 1 27.883 248 ARG A N 1
ATOM 3691 C CA . ARG A 1 253 ? 16.958 -18.837 11.694 1 32.032 248 ARG A CA 1
ATOM 3692 C C . ARG A 1 253 ? 17.243 -18.822 13.189 1 31.989 248 ARG A C 1
ATOM 3693 O O . ARG A 1 253 ? 17.327 -19.902 13.802 1 30.464 248 ARG A O 1
ATOM 3714 N N . ALA A 1 254 ? 17.326 -17.62 13.77 1 29.105 249 ALA A N 1
ATOM 3715 C CA . ALA A 1 254 ? 17.672 -17.463 15.187 1 33.035 249 ALA A CA 1
ATOM 3716 C C . ALA A 1 254 ? 16.675 -18.152 16.131 1 35.28 249 ALA A C 1
ATOM 3717 O O . ALA A 1 254 ? 17.021 -18.63 17.214 1 34.481 249 ALA A O 1
ATOM 3724 N N . ARG A 1 255 ? 15.395 -18.138 15.78 1 30.717 250 ARG A N 1
ATOM 3725 C CA . ARG A 1 255 ? 14.38 -18.717 16.628 1 30.294 250 ARG A CA 1
ATOM 3726 C C . ARG A 1 255 ? 14.07 -20.14 16.215 1 26.615 250 ARG A C 1
ATOM 3727 O O . ARG A 1 255 ? 13.177 -20.721 16.824 1 30.033 250 ARG A O 1
ATOM 3748 N N . GLY A 1 256 ? 14.775 -20.713 15.217 1 28.271 251 GLY A N 1
ATOM 3749 C CA . GLY A 1 256 ? 14.541 -22.086 14.802 1 29.106 251 GLY A CA 1
ATOM 3750 C C . GLY A 1 256 ? 13.228 -22.256 14.031 1 30.892 251 GLY A C 1
ATOM 3751 O O . GLY A 1 256 ? 12.57 -23.298 14.138 1 33.254 251 GLY A O 1
ATOM 3755 N N . ALA A 1 257 ? 12.798 -21.208 13.31 1 28.443 252 ALA A N 1
ATOM 3756 C CA . ALA A 1 257 ? 11.552 -21.311 12.558 1 26.758 252 ALA A CA 1
ATOM 3757 C C . ALA A 1 257 ? 11.651 -22.356 11.444 1 26.733 252 ALA A C 1
ATOM 3758 O O . ALA A 1 257 ? 12.69 -22.5 10.818 1 29.741 252 ALA A O 1
ATOM 3765 N N . ARG A 1 258 ? 10.51 -22.967 11.106 1 27.125 253 ARG A N 1
ATOM 3766 C CA A ARG A 1 258 ? 10.383 -23.778 9.907 0.5 26.759 253 ARG A CA 1
ATOM 3767 C CA B ARG A 1 258 ? 10.382 -23.777 9.906 0.5 27.497 253 ARG A CA 1
ATOM 3768 C C . ARG A 1 258 ? 10.143 -22.823 8.735 1 26.781 253 ARG A C 1
ATOM 3769 O O . ARG A 1 258 ? 9.211 -22.02 8.774 1 28.821 253 ARG A O 1
ATOM 3810 N N . ILE A 1 259 ? 10.971 -22.918 7.711 1 23.678 254 ILE A N 1
ATOM 3811 C CA . ILE A 1 259 ? 10.93 -22.014 6.575 1 24.08 254 ILE A CA 1
ATOM 3812 C C . ILE A 1 259 ? 10.332 -22.775 5.421 1 26.802 254 ILE A C 1
ATOM 3813 O O . ILE A 1 259 ? 10.9 -23.755 4.983 1 26.713 254 ILE A O 1
ATOM 3829 N N . TYR A 1 260 ? 9.253 -22.232 4.82 1 22.696 255 TYR A N 1
ATOM 3830 C CA . TYR A 1 260 ? 8.644 -22.89 3.685 1 24.426 255 TYR A CA 1
ATOM 3831 C C . TYR A 1 260 ? 9.36 -22.583 2.372 1 27.235 255 TYR A C 1
ATOM 3832 O O . TYR A 1 260 ? 9.438 -23.442 1.511 1 25.81 255 TYR A O 1
ATOM 3850 N N . ALA A 1 261 ? 9.769 -21.329 2.177 1 21.858 256 ALA A N 1
ATOM 3851 C CA . ALA A 1 261 ? 10.299 -20.833 0.92 1 22.699 256 ALA A CA 1
ATOM 3852 C C . ALA A 1 261 ? 10.817 -19.434 1.156 1 21.302 256 ALA A C 1
ATOM 3853 O O . ALA A 1 261 ? 10.503 -18.814 2.196 1 22.13 256 ALA A O 1
ATOM 3860 N N . GLU A 1 262 ? 11.541 -18.93 0.16 1 21.536 257 GLU A N 1
ATOM 3861 C CA . GLU A 1 262 ? 12.09 -17.593 0.163 1 22.014 257 GLU A CA 1
ATOM 3862 C C . GLU A 1 262 ? 11.247 -16.731 -0.784 1 21.046 257 GLU A C 1
ATOM 3863 O O . GLU A 1 262 ? 10.954 -17.181 -1.888 1 20.665 257 GLU A O 1
ATOM 3875 N N . LEU A 1 263 ? 10.904 -15.513 -0.361 1 20.06 258 LEU A N 1
ATOM 3876 C CA A LEU A 1 263 ? 10.266 -14.55 -1.261 0.7 19.842 258 LEU A CA 1
ATOM 3877 C CA B LEU A 1 263 ? 10.262 -14.539 -1.249 0.3 18.55 258 LEU A CA 1
ATOM 3878 C C . LEU A 1 263 ? 11.374 -13.662 -1.828 1 19.236 258 LEU A C 1
ATOM 3879 O O . LEU A 1 263 ? 11.959 -12.811 -1.121 1 20.692 258 LEU A O 1
ATOM 3910 N N . VAL A 1 264 ? 11.714 -13.889 -3.088 1 18.195 259 VAL A N 1
ATOM 3911 C CA . VAL A 1 264 ? 12.931 -13.304 -3.679 1 18.057 259 VAL A CA 1
ATOM 3912 C C . VAL A 1 264 ? 12.63 -12.136 -4.615 1 18.217 259 VAL A C 1
ATOM 3913 O O . VAL A 1 264 ? 13.526 -11.311 -4.802 1 21.017 259 VAL A O 1
ATOM 3926 N N . GLY A 1 265 ? 11.397 -12.014 -5.155 1 17.624 260 GLY A N 1
ATOM 3927 C CA . GLY A 1 265 ? 11.136 -10.928 -6.072 1 17.125 260 GLY A CA 1
ATOM 3928 C C . GLY A 1 265 ? 9.705 -10.449 -5.983 1 18.267 260 GLY A C 1
ATOM 3929 O O . GLY A 1 265 ? 8.773 -11.255 -5.759 1 19.054 260 GLY A O 1
ATOM 3933 N N . PHE A 1 266 ? 9.521 -9.161 -6.308 1 17.094 261 PHE A N 1
ATOM 3934 C CA . PHE A 1 266 ? 8.234 -8.551 -6.447 1 16.037 261 PHE A CA 1
ATOM 3935 C C . PHE A 1 266 ? 8.292 -7.481 -7.529 1 17.935 261 PHE A C 1
ATOM 3936 O O . PHE A 1 266 ? 9.185 -6.635 -7.539 1 20.109 261 PHE A O 1
ATOM 3953 N N . GLY A 1 267 ? 7.341 -7.566 -8.446 1 16.624 262 GLY A N 1
ATOM 3954 C CA . GLY A 1 267 ? 7.231 -6.641 -9.533 1 17.827 262 GLY A CA 1
ATOM 3955 C C . GLY A 1 267 ? 5.825 -6.111 -9.709 1 19.425 262 GLY A C 1
ATOM 3956 O O . GLY A 1 267 ? 4.848 -6.745 -9.294 1 18.11 262 GLY A O 1
ATOM 3960 N N . MET A 1 268 ? 5.75 -4.892 -10.264 1 18.472 263 MET A N 1
ATOM 3961 C CA . MET A 1 268 ? 4.502 -4.199 -10.52 1 18.533 263 MET A CA 1
ATOM 3962 C C . MET A 1 268 ? 4.564 -3.545 -11.896 1 20.349 263 MET A C 1
ATOM 3963 O O . MET A 1 268 ? 5.636 -3.159 -12.369 1 21.902 263 MET A O 1
ATOM 3977 N N . SER A 1 269 ? 3.397 -3.288 -12.473 1 19.638 264 SER A N 1
ATOM 3978 C CA . SER A 1 269 ? 3.278 -2.43 -13.655 1 18.588 264 SER A CA 1
ATOM 3979 C C . SER A 1 269 ? 1.83 -1.97 -13.77 1 18.54 264 SER A C 1
ATOM 3980 O O . SER A 1 269 ? 0.952 -2.548 -13.089 1 19.921 264 SER A O 1
ATOM 3988 N N . GLY A 1 270 ? 1.575 -1.001 -14.663 1 19.072 265 GLY A N 1
ATOM 3989 C CA . GLY A 1 270 ? 0.239 -0.697 -15.091 1 19.599 265 GLY A CA 1
ATOM 3990 C C . GLY A 1 270 ? 0.138 -0.883 -16.603 1 20.529 265 GLY A C 1
ATOM 3991 O O . GLY A 1 270 ? 1.077 -0.513 -17.333 1 21.284 265 GLY A O 1
ATOM 3995 N N . ASP A 1 271 ? -0.969 -1.438 -17.053 1 20.586 266 ASP A N 1
ATOM 3996 C CA . ASP A 1 271 ? -1.202 -1.537 -18.489 1 22.704 266 ASP A CA 1
ATOM 3997 C C . ASP A 1 271 ? -1.387 -0.156 -19.136 1 23.056 266 ASP A C 1
ATOM 3998 O O . ASP A 1 271 ? -1.01 0.03 -20.283 1 23.823 266 ASP A O 1
ATOM 4007 N N . ALA A 1 272 ? -2.072 0.744 -18.435 1 22.689 267 ALA A N 1
ATOM 4008 C CA . ALA A 1 272 ? -2.451 2.035 -18.993 1 23.53 267 ALA A CA 1
ATOM 4009 C C . ALA A 1 272 ? -3.213 1.851 -20.307 1 25.27 267 ALA A C 1
ATOM 4010 O O . ALA A 1 272 ? -2.945 2.562 -21.292 1 26.3 267 ALA A O 1
ATOM 4017 N N . PHE A 1 273 ? -4.171 0.919 -20.322 1 25.583 268 PHE A N 1
ATOM 4018 C CA . PHE A 1 273 ? -4.842 0.5 -21.563 1 26.486 268 PHE A CA 1
ATOM 4019 C C . PHE A 1 273 ? -6.356 0.687 -21.44 1 27.098 268 PHE A C 1
ATOM 4020 O O . PHE A 1 273 ? -6.907 1.494 -22.176 1 30.045 268 PHE A O 1
ATOM 4037 N N . HIS A 1 274 ? -7.034 -0.025 -20.523 1 28.439 269 HIS A N 1
ATOM 4038 C CA . HIS A 1 274 ? -8.5 -0.032 -20.408 1 29.451 269 HIS A CA 1
ATOM 4039 C C . HIS A 1 274 ? -8.894 -0.432 -18.973 1 30.351 269 HIS A C 1
ATOM 4040 O O . HIS A 1 274 ? -8.109 -1.103 -18.291 1 30.529 269 HIS A O 1
ATOM 4055 N N . MET A 1 275 ? -10.101 0.004 -18.534 1 33.663 270 MET A N 1
ATOM 4056 C CA . MET A 1 275 ? -10.575 -0.192 -17.165 1 34.501 270 MET A CA 1
ATOM 4057 C C . MET A 1 275 ? -10.741 -1.659 -16.786 1 36.967 270 MET A C 1
ATOM 4058 O O . MET A 1 275 ? -10.583 -1.957 -15.597 1 32.402 270 MET A O 1
ATOM 4072 N N . THR A 1 276 ? -11.127 -2.546 -17.746 1 35.738 271 THR A N 1
ATOM 4073 C CA . THR A 1 276 ? -11.418 -3.947 -17.421 1 34.161 271 THR A CA 1
ATOM 4074 C C . THR A 1 276 ? -10.773 -4.953 -18.372 1 35.817 271 THR A C 1
ATOM 4075 O O . THR A 1 276 ? -10.741 -6.12 -18.033 1 46.884 271 THR A O 1
ATOM 4086 N N . ALA A 1 277 ? -10.307 -4.544 -19.555 1 37.015 272 ALA A N 1
ATOM 4087 C CA . ALA A 1 277 ? -9.774 -5.424 -20.595 1 42.818 272 ALA A CA 1
ATOM 4088 C C . ALA A 1 277 ? -8.256 -5.236 -20.678 1 39.528 272 ALA A C 1
ATOM 4089 O O . ALA A 1 277 ? -7.762 -4.106 -20.559 1 36.12 272 ALA A O 1
ATOM 4096 N N . PRO A 1 278 ? -7.44 -6.302 -20.833 1 36.259 273 PRO A N 1
ATOM 4097 C CA . PRO A 1 278 ? -5.998 -6.11 -21.003 1 33.433 273 PRO A CA 1
ATOM 4098 C C . PRO A 1 278 ? -5.671 -5.862 -22.457 1 30.952 273 PRO A C 1
ATOM 4099 O O . PRO A 1 278 ? -6.445 -6.227 -23.341 1 33.257 273 PRO A O 1
ATOM 4110 N N . PRO A 1 279 ? -4.463 -5.365 -22.765 1 30.728 274 PRO A N 1
ATOM 4111 C CA . PRO A 1 279 ? -4.007 -5.344 -24.154 1 31.895 274 PRO A CA 1
ATOM 4112 C C . PRO A 1 279 ? -3.874 -6.795 -24.613 1 32.188 274 PRO A C 1
ATOM 4113 O O . PRO A 1 279 ? -3.505 -7.684 -23.826 1 27.886 274 PRO A O 1
ATOM 4124 N N . GLU A 1 280 ? -4.191 -7.067 -25.89 1 32.873 275 GLU A N 1
ATOM 4125 C CA . GLU A 1 280 ? -4.235 -8.434 -26.367 1 37.903 275 GLU A CA 1
ATOM 4126 C C . GLU A 1 280 ? -2.878 -9.131 -26.282 1 31.04 275 GLU A C 1
ATOM 4127 O O . GLU A 1 280 ? -2.847 -10.352 -26.155 1 35.558 275 GLU A O 1
ATOM 4139 N N . ASP A 1 281 ? -1.774 -8.399 -26.369 1 29.252 276 ASP A N 1
ATOM 4140 C CA . ASP A 1 281 ? -0.443 -8.979 -26.297 1 32.982 276 ASP A CA 1
ATOM 4141 C C . ASP A 1 281 ? 0.018 -9.101 -24.835 1 27.232 276 ASP A C 1
ATOM 4142 O O . ASP A 1 281 ? 1.115 -9.57 -24.597 1 29.353 276 ASP A O 1
ATOM 4151 N N . GLY A 1 282 ? -0.765 -8.616 -23.869 1 27.126 277 GLY A N 1
ATOM 4152 C CA . GLY A 1 282 ? -0.382 -8.76 -22.461 1 25.807 277 GLY A CA 1
ATOM 4153 C C . GLY A 1 282 ? 0.938 -8.039 -22.168 1 24.538 277 GLY A C 1
ATOM 4154 O O . GLY A 1 282 ? 1.714 -8.429 -21.285 1 23.999 277 GLY A O 1
ATOM 4158 N N . ALA A 1 283 ? 1.181 -6.914 -22.85 1 23.801 278 ALA A N 1
ATOM 4159 C CA . ALA A 1 283 ? 2.458 -6.209 -22.665 1 24.541 278 ALA A CA 1
ATOM 4160 C C . ALA A 1 283 ? 2.673 -5.764 -21.216 1 21.738 278 ALA A C 1
ATOM 4161 O O . ALA A 1 283 ? 3.821 -5.785 -20.736 1 23.709 278 ALA A O 1
ATOM 4168 N N . GLY A 1 284 ? 1.613 -5.333 -20.512 1 22.316 279 GLY A N 1
ATOM 4169 C CA . GLY A 1 284 ? 1.771 -4.891 -19.131 1 23.228 279 GLY A CA 1
ATOM 4170 C C . GLY A 1 284 ? 2.117 -6.041 -18.186 1 20.822 279 GLY A C 1
ATOM 4171 O O . GLY A 1 284 ? 2.989 -5.909 -17.324 1 21.234 279 GLY A O 1
ATOM 4175 N N . ALA A 1 285 ? 1.487 -7.207 -18.424 1 20.685 280 ALA A N 1
ATOM 4176 C CA . ALA A 1 285 ? 1.82 -8.424 -17.697 1 19.859 280 ALA A CA 1
ATOM 4177 C C . ALA A 1 285 ? 3.279 -8.836 -17.938 1 19.637 280 ALA A C 1
ATOM 4178 O O . ALA A 1 285 ? 3.965 -9.257 -17.011 1 19.437 280 ALA A O 1
ATOM 4185 N N . ALA A 1 286 ? 3.764 -8.694 -19.167 1 20.073 281 ALA A N 1
ATOM 4186 C CA . ALA A 1 286 ? 5.123 -9.054 -19.499 1 19.967 281 ALA A CA 1
ATOM 4187 C C . ALA A 1 286 ? 6.094 -8.144 -18.744 1 21.701 281 ALA A C 1
ATOM 4188 O O . ALA A 1 286 ? 7.056 -8.62 -18.121 1 19.938 281 ALA A O 1
ATOM 4195 N N . ARG A 1 287 ? 5.797 -6.831 -18.73 1 21.063 282 ARG A N 1
ATOM 4196 C CA . ARG A 1 287 ? 6.64 -5.885 -18.003 1 21.343 282 ARG A CA 1
ATOM 4197 C C . ARG A 1 287 ? 6.686 -6.24 -16.53 1 19.972 282 ARG A C 1
ATOM 4198 O O . ARG A 1 287 ? 7.747 -6.212 -15.912 1 19.744 282 ARG A O 1
ATOM 4219 N N . CYS A 1 288 ? 5.523 -6.599 -15.964 1 19.713 283 CYS A N 1
ATOM 4220 C CA . CYS A 1 288 ? 5.435 -6.96 -14.569 1 17.469 283 CYS A CA 1
ATOM 4221 C C . CYS A 1 288 ? 6.282 -8.175 -14.213 1 18.724 283 CYS A C 1
ATOM 4222 O O . CYS A 1 288 ? 7.041 -8.161 -13.263 1 18.582 283 CYS A O 1
ATOM 4230 N N . MET A 1 289 ? 6.164 -9.242 -15.005 1 18.932 284 MET A N 1
ATOM 4231 C CA . MET A 1 289 ? 6.932 -10.451 -14.744 1 17.422 284 MET A CA 1
ATOM 4232 C C . MET A 1 289 ? 8.427 -10.15 -14.873 1 19.1 284 MET A C 1
ATOM 4233 O O . MET A 1 289 ? 9.173 -10.611 -14.035 1 20.002 284 MET A O 1
ATOM 4247 N N . LYS A 1 290 ? 8.832 -9.375 -15.885 1 18.83 285 LYS A N 1
ATOM 4248 C CA . LYS A 1 290 ? 10.251 -9.045 -16.019 1 19.454 285 LYS A CA 1
ATOM 4249 C C . LYS A 1 290 ? 10.716 -8.262 -14.805 1 18.712 285 LYS A C 1
ATOM 4250 O O . LYS A 1 290 ? 11.787 -8.5 -14.265 1 19.56 285 LYS A O 1
ATOM 4269 N N . ASN A 1 291 ? 9.922 -7.275 -14.38 1 19.344 286 ASN A N 1
ATOM 4270 C CA . ASN A 1 291 ? 10.264 -6.514 -13.201 1 18.907 286 ASN A CA 1
ATOM 4271 C C . ASN A 1 291 ? 10.501 -7.399 -11.991 1 18.838 286 ASN A C 1
ATOM 4272 O O . ASN A 1 291 ? 11.439 -7.171 -11.215 1 19.529 286 ASN A O 1
ATOM 4283 N N . ALA A 1 292 ? 9.615 -8.38 -11.772 1 18.968 287 ALA A N 1
ATOM 4284 C CA . ALA A 1 292 ? 9.739 -9.287 -10.65 1 17.771 287 ALA A CA 1
ATOM 4285 C C . ALA A 1 292 ? 11.004 -10.135 -10.717 1 18.884 287 ALA A C 1
ATOM 4286 O O . ALA A 1 292 ? 11.659 -10.329 -9.696 1 18.352 287 ALA A O 1
ATOM 4293 N N . LEU A 1 293 ? 11.272 -10.683 -11.894 1 19.905 288 LEU A N 1
ATOM 4294 C CA . LEU A 1 293 ? 12.466 -11.501 -12.077 1 22.407 288 LEU A CA 1
ATOM 4295 C C . LEU A 1 293 ? 13.74 -10.677 -11.933 1 21.24 288 LEU A C 1
ATOM 4296 O O . LEU A 1 293 ? 14.683 -11.121 -11.275 1 21.11 288 LEU A O 1
ATOM 4312 N N . ARG A 1 294 ? 13.754 -9.461 -12.473 1 21.553 289 ARG A N 1
ATOM 4313 C CA . ARG A 1 294 ? 14.897 -8.568 -12.288 1 20.624 289 ARG A CA 1
ATOM 4314 C C . ARG A 1 294 ? 15.105 -8.214 -10.814 1 21.312 289 ARG A C 1
ATOM 4315 O O . ARG A 1 294 ? 16.232 -8.189 -10.294 1 23.144 289 ARG A O 1
ATOM 4336 N N . ASP A 1 295 ? 13.992 -8.012 -10.07 1 20.22 290 ASP A N 1
ATOM 4337 C CA . ASP A 1 295 ? 14.079 -7.769 -8.648 1 20.332 290 ASP A CA 1
ATOM 4338 C C . ASP A 1 295 ? 14.663 -8.969 -7.892 1 19.137 290 ASP A C 1
ATOM 4339 O O . ASP A 1 295 ? 15.384 -8.775 -6.916 1 21.806 290 ASP A O 1
ATOM 4348 N N . ALA A 1 296 ? 14.381 -10.187 -8.354 1 19.254 291 ALA A N 1
ATOM 4349 C CA . ALA A 1 296 ? 14.843 -11.423 -7.758 1 19.477 291 ALA A CA 1
ATOM 4350 C C . ALA A 1 296 ? 16.28 -11.744 -8.155 1 21.394 291 ALA A C 1
ATOM 4351 O O . ALA A 1 296 ? 16.834 -12.71 -7.629 1 22.867 291 ALA A O 1
ATOM 4358 N N . GLY A 1 297 ? 16.804 -11.078 -9.178 1 21.825 292 GLY A N 1
ATOM 4359 C CA . GLY A 1 297 ? 18.09 -11.454 -9.752 1 20.381 292 GLY A CA 1
ATOM 4360 C C . GLY A 1 297 ? 18.08 -12.823 -10.411 1 22.092 292 GLY A C 1
ATOM 4361 O O . GLY A 1 297 ? 19.057 -13.541 -10.401 1 23.207 292 GLY A O 1
ATOM 4365 N N . LEU A 1 298 ? 16.944 -13.158 -11.051 1 20.227 293 LEU A N 1
ATOM 4366 C CA . LEU A 1 298 ? 16.782 -14.417 -11.745 1 20.937 293 LEU A CA 1
ATOM 4367 C C . LEU A 1 298 ? 16.523 -14.146 -13.225 1 25.683 293 LEU A C 1
ATOM 4368 O O . LEU A 1 298 ? 15.885 -13.176 -13.623 1 24.821 293 LEU A O 1
ATOM 4384 N N . ASP A 1 299 ? 17.05 -15.04 -14.059 1 22.861 294 ASP A N 1
ATOM 4385 C CA . ASP A 1 299 ? 16.745 -15.039 -15.471 1 23.266 294 ASP A CA 1
ATOM 4386 C C . ASP A 1 299 ? 15.419 -15.746 -15.687 1 21.401 294 ASP A C 1
ATOM 4387 O O . ASP A 1 299 ? 15.149 -16.736 -14.983 1 22.548 294 ASP A O 1
ATOM 4396 N N . PRO A 1 300 ? 14.647 -15.398 -16.735 1 24.233 295 PRO A N 1
ATOM 4397 C CA . PRO A 1 300 ? 13.436 -16.177 -17.072 1 25.234 295 PRO A CA 1
ATOM 4398 C C . PRO A 1 300 ? 13.642 -17.691 -17.186 1 26.404 295 PRO A C 1
ATOM 4399 O O . PRO A 1 300 ? 12.762 -18.448 -16.808 1 23.865 295 PRO A O 1
ATOM 4410 N N . ARG A 1 301 ? 14.807 -18.152 -17.667 1 24.607 296 ARG A N 1
ATOM 4411 C CA . ARG A 1 301 ? 15.054 -19.59 -17.824 1 25.939 296 ARG A CA 1
ATOM 4412 C C . ARG A 1 301 ? 15.085 -20.341 -16.499 1 24.773 296 ARG A C 1
ATOM 4413 O O . ARG A 1 301 ? 15.01 -21.564 -16.498 1 29.231 296 ARG A O 1
ATOM 4434 N N . GLN A 1 302 ? 15.2 -19.627 -15.355 1 23.304 297 GLN A N 1
ATOM 4435 C CA . GLN A 1 302 ? 15.224 -20.28 -14.06 1 23.786 297 GLN A CA 1
ATOM 4436 C C . GLN A 1 302 ? 13.819 -20.545 -13.508 1 25.046 297 GLN A C 1
ATOM 4437 O O . GLN A 1 302 ? 13.727 -21.231 -12.501 1 24.644 297 GLN A O 1
ATOM 4451 N N . VAL A 1 303 ? 12.758 -20.087 -14.175 1 23.92 298 VAL A N 1
ATOM 4452 C CA . VAL A 1 303 ? 11.407 -20.275 -13.654 1 22.023 298 VAL A CA 1
ATOM 4453 C C . VAL A 1 303 ? 10.912 -21.66 -14.037 1 22.865 298 VAL A C 1
ATOM 4454 O O . VAL A 1 303 ? 10.945 -22.043 -15.211 1 24.951 298 VAL A O 1
ATOM 4467 N N . ASP A 1 304 ? 10.397 -22.408 -13.047 1 23.598 299 ASP A N 1
ATOM 4468 C CA . ASP A 1 304 ? 9.859 -23.752 -13.274 1 23.479 299 ASP A CA 1
ATOM 4469 C C . ASP A 1 304 ? 8.333 -23.795 -13.297 1 20.945 299 ASP A C 1
ATOM 4470 O O . ASP A 1 304 ? 7.751 -24.597 -14.012 1 21.79 299 ASP A O 1
ATOM 4479 N N . TYR A 1 305 ? 7.674 -22.979 -12.455 1 21.052 300 TYR A N 1
ATOM 4480 C CA . TYR A 1 305 ? 6.233 -23.025 -12.324 1 19.659 300 TYR A CA 1
ATOM 4481 C C . TYR A 1 305 ? 5.682 -21.594 -12.261 1 21.587 300 TYR A C 1
ATOM 4482 O O . TYR A 1 305 ? 6.251 -20.772 -11.534 1 19.556 300 TYR A O 1
ATOM 4500 N N . ILE A 1 306 ? 4.553 -21.351 -12.972 1 20.477 301 ILE A N 1
ATOM 4501 C CA . ILE A 1 306 ? 3.787 -20.115 -12.84 1 19.059 301 ILE A CA 1
ATOM 4502 C C . ILE A 1 306 ? 2.377 -20.442 -12.375 1 18.822 301 ILE A C 1
ATOM 4503 O O . ILE A 1 306 ? 1.669 -21.217 -13.045 1 19.964 301 ILE A O 1
ATOM 4519 N N . ASN A 1 307 ? 1.982 -19.832 -11.243 1 18.241 302 ASN A N 1
ATOM 4520 C CA . ASN A 1 307 ? 0.575 -19.852 -10.868 1 19.25 302 ASN A CA 1
ATOM 4521 C C . ASN A 1 307 ? -0.022 -18.617 -11.538 1 19.582 302 ASN A C 1
ATOM 4522 O O . ASN A 1 307 ? 0.249 -17.467 -11.138 1 17.919 302 ASN A O 1
ATOM 4533 N N . ALA A 1 308 ? -0.78 -18.865 -12.597 1 18.37 303 ALA A N 1
ATOM 4534 C CA . ALA A 1 308 ? -1.296 -17.825 -13.462 1 18.544 303 ALA A CA 1
ATOM 4535 C C . ALA A 1 308 ? -2.391 -17.027 -12.778 1 19.776 303 ALA A C 1
ATOM 4536 O O . ALA A 1 308 ? -3.025 -17.498 -11.859 1 21.207 303 ALA A O 1
ATOM 4543 N N . HIS A 1 309 ? -2.616 -15.833 -13.298 1 19.143 304 HIS A N 1
ATOM 4544 C CA . HIS A 1 309 ? -3.837 -15.11 -12.952 1 19.905 304 HIS A CA 1
ATOM 4545 C C . HIS A 1 309 ? -5.042 -15.89 -13.469 1 22.616 304 HIS A C 1
ATOM 4546 O O . HIS A 1 309 ? -5.932 -16.183 -12.674 1 23.741 304 HIS A O 1
ATOM 4561 N N . GLY A 1 310 ? -5.05 -16.229 -14.769 1 20.697 305 GLY A N 1
ATOM 4562 C CA . GLY A 1 310 ? -5.956 -17.214 -15.385 1 19.256 305 GLY A CA 1
ATOM 4563 C C . GLY A 1 310 ? -7.383 -17.241 -14.827 1 19.327 305 GLY A C 1
ATOM 4564 O O . GLY A 1 310 ? -7.756 -18.256 -14.231 1 19.548 305 GLY A O 1
ATOM 4568 N N . THR A 1 311 ? -8.182 -16.198 -15.085 1 17.952 306 THR A N 1
ATOM 4569 C CA . THR A 1 311 ? -9.484 -16.105 -14.43 1 17.853 306 THR A CA 1
ATOM 4570 C C . THR A 1 311 ? -10.604 -16.748 -15.211 1 18.617 306 THR A C 1
ATOM 4571 O O . THR A 1 311 ? -11.726 -16.779 -14.709 1 20.128 306 THR A O 1
ATOM 4582 N N . SER A 1 312 ? -10.35 -17.256 -16.424 1 18.179 307 SER A N 1
ATOM 4583 C CA . SER A 1 312 ? -11.41 -17.851 -17.245 1 17.822 307 SER A CA 1
ATOM 4584 C C . SER A 1 312 ? -12.177 -16.798 -18.062 1 20.138 307 SER A C 1
ATOM 4585 O O . SER A 1 312 ? -13.371 -16.953 -18.346 1 20.438 307 SER A O 1
ATOM 4593 N N . THR A 1 313 ? -11.518 -15.69 -18.393 1 21.727 308 THR A N 1
ATOM 4594 C CA . THR A 1 313 ? -12.105 -14.642 -19.225 1 22.649 308 THR A CA 1
ATOM 4595 C C . THR A 1 313 ? -11.615 -14.797 -20.659 1 22.8 308 THR A C 1
ATOM 4596 O O . THR A 1 313 ? -10.462 -15.151 -20.895 1 23.459 308 THR A O 1
ATOM 4607 N N . PRO A 1 314 ? -12.417 -14.444 -21.67 1 26.136 309 PRO A N 1
ATOM 4608 C CA . PRO A 1 314 ? -11.915 -14.489 -23.052 1 28.325 309 PRO A CA 1
ATOM 4609 C C . PRO A 1 314 ? -10.611 -13.733 -23.367 1 28.485 309 PRO A C 1
ATOM 4610 O O . PRO A 1 314 ? -9.588 -14.333 -23.728 1 29.697 309 PRO A O 1
ATOM 4621 N N . ALA A 1 315 ? -10.582 -12.45 -23.048 1 27.613 310 ALA A N 1
ATOM 4622 C CA . ALA A 1 315 ? -9.421 -11.623 -23.361 1 31.019 310 ALA A CA 1
ATOM 4623 C C . ALA A 1 315 ? -8.272 -11.884 -22.396 1 26.461 310 ALA A C 1
ATOM 4624 O O . ALA A 1 315 ? -7.104 -11.923 -22.806 1 27.021 310 ALA A O 1
ATOM 4631 N N . GLY A 1 316 ? -8.587 -12.021 -21.095 1 23.65 311 GLY A N 1
ATOM 4632 C CA . GLY A 1 316 ? -7.515 -12.062 -20.1 1 24.338 311 GLY A CA 1
ATOM 4633 C C . GLY A 1 316 ? -6.615 -13.277 -20.28 1 23.076 311 GLY A C 1
ATOM 4634 O O . GLY A 1 316 ? -5.388 -13.224 -20.123 1 24.033 311 GLY A O 1
ATOM 4638 N N . ASP A 1 317 ? -7.236 -14.439 -20.463 1 22.392 312 ASP A N 1
ATOM 4639 C CA . ASP A 1 317 ? -6.489 -15.677 -20.441 1 22.022 312 ASP A CA 1
ATOM 4640 C C . ASP A 1 317 ? -5.448 -15.666 -21.575 1 20.276 312 ASP A C 1
ATOM 4641 O O . ASP A 1 317 ? -4.321 -16.148 -21.381 1 21.02 312 ASP A O 1
ATOM 4650 N N . ILE A 1 318 ? -5.86 -15.233 -22.783 1 21.404 313 ILE A N 1
ATOM 4651 C CA A ILE A 1 318 ? -4.973 -15.335 -23.929 0.7 24.206 313 ILE A CA 1
ATOM 4652 C CA B ILE A 1 318 ? -5.05 -15.23 -23.996 0.3 22.366 313 ILE A CA 1
ATOM 4653 C C . ILE A 1 318 ? -3.908 -14.249 -23.829 1 22.307 313 ILE A C 1
ATOM 4654 O O . ILE A 1 318 ? -2.784 -14.535 -24.195 1 23.7 313 ILE A O 1
ATOM 4685 N N . ALA A 1 319 ? -4.203 -13.08 -23.244 1 22.8 314 ALA A N 1
ATOM 4686 C CA . ALA A 1 319 ? -3.182 -12.067 -23.005 1 23.427 314 ALA A CA 1
ATOM 4687 C C . ALA A 1 319 ? -2.069 -12.593 -22.102 1 20.689 314 ALA A C 1
ATOM 4688 O O . ALA A 1 319 ? -0.876 -12.301 -22.276 1 21.639 314 ALA A O 1
ATOM 4695 N N . GLU A 1 320 ? -2.397 -13.417 -21.104 1 20.709 315 GLU A N 1
ATOM 4696 C CA . GLU A 1 320 ? -1.399 -13.927 -20.198 1 19.824 315 GLU A CA 1
ATOM 4697 C C . GLU A 1 320 ? -0.495 -14.944 -20.907 1 20.985 315 GLU A C 1
ATOM 4698 O O . GLU A 1 320 ? 0.684 -14.978 -20.632 1 22.428 315 GLU A O 1
ATOM 4710 N N . ILE A 1 321 ? -1.034 -15.786 -21.798 1 21.606 316 ILE A N 1
ATOM 4711 C CA . ILE A 1 321 ? -0.227 -16.652 -22.65 1 22.111 316 ILE A CA 1
ATOM 4712 C C . ILE A 1 321 ? 0.747 -15.823 -23.468 1 21.771 316 ILE A C 1
ATOM 4713 O O . ILE A 1 321 ? 1.949 -16.175 -23.535 1 22.98 316 ILE A O 1
ATOM 4729 N N . ALA A 1 322 ? 0.237 -14.782 -24.127 1 23.13 317 ALA A N 1
ATOM 4730 C CA . ALA A 1 322 ? 1.103 -13.944 -24.964 1 23.082 317 ALA A CA 1
ATOM 4731 C C . ALA A 1 322 ? 2.269 -13.368 -24.142 1 23.202 317 ALA A C 1
ATOM 4732 O O . ALA A 1 322 ? 3.431 -13.408 -24.555 1 24.524 317 ALA A O 1
ATOM 4739 N N . ALA A 1 323 ? 1.951 -12.897 -22.945 1 20.968 318 ALA A N 1
ATOM 4740 C CA . ALA A 1 323 ? 2.948 -12.31 -22.06 1 20.897 318 ALA A CA 1
ATOM 4741 C C . ALA A 1 323 ? 3.979 -13.35 -21.64 1 20.925 318 ALA A C 1
ATOM 4742 O O . ALA A 1 323 ? 5.17 -13.034 -21.628 1 21.939 318 ALA A O 1
ATOM 4749 N N . VAL A 1 324 ? 3.549 -14.569 -21.289 1 21.811 319 VAL A N 1
ATOM 4750 C CA . VAL A 1 324 ? 4.463 -15.634 -20.922 1 22.307 319 VAL A CA 1
ATOM 4751 C C . VAL A 1 324 ? 5.38 -15.999 -22.088 1 21.875 319 VAL A C 1
ATOM 4752 O O . VAL A 1 324 ? 6.592 -16.154 -21.917 1 23.466 319 VAL A O 1
ATOM 4765 N N . LYS A 1 325 ? 4.814 -16.114 -23.277 1 23.133 320 LYS A N 1
ATOM 4766 C CA . LYS A 1 325 ? 5.637 -16.378 -24.458 1 24.79 320 LYS A CA 1
ATOM 4767 C C . LYS A 1 325 ? 6.647 -15.257 -24.704 1 24.571 320 LYS A C 1
ATOM 4768 O O . LYS A 1 325 ? 7.802 -15.57 -25.045 1 26.655 320 LYS A O 1
ATOM 4787 N N . SER A 1 326 ? 6.27 -13.987 -24.507 1 25.08 321 SER A N 1
ATOM 4788 C CA A SER A 1 326 ? 7.157 -12.851 -24.725 0.5 25.957 321 SER A CA 1
ATOM 4789 C CA B SER A 1 326 ? 7.166 -12.856 -24.727 0.5 26.805 321 SER A CA 1
ATOM 4790 C C . SER A 1 326 ? 8.337 -12.88 -23.748 1 27.88 321 SER A C 1
ATOM 4791 O O . SER A 1 326 ? 9.494 -12.679 -24.156 1 27.357 321 SER A O 1
ATOM 4806 N N . VAL A 1 327 ? 8.056 -13.165 -22.462 1 23.68 322 VAL A N 1
ATOM 4807 C CA . VAL A 1 327 ? 9.057 -13.098 -21.418 1 23.372 322 VAL A CA 1
ATOM 4808 C C . VAL A 1 327 ? 9.982 -14.297 -21.472 1 25.286 322 VAL A C 1
ATOM 4809 O O . VAL A 1 327 ? 11.208 -14.12 -21.305 1 25.113 322 VAL A O 1
ATOM 4822 N N . PHE A 1 328 ? 9.409 -15.484 -21.694 1 24.062 323 PHE A N 1
ATOM 4823 C CA . PHE A 1 328 ? 10.152 -16.712 -21.479 1 24.033 323 PHE A CA 1
ATOM 4824 C C . PHE A 1 328 ? 10.725 -17.288 -22.778 1 27.567 323 PHE A C 1
ATOM 4825 O O . PHE A 1 328 ? 11.544 -18.182 -22.653 1 27.07 323 PHE A O 1
ATOM 4842 N N . GLY A 1 329 ? 10.268 -16.835 -23.956 1 29.016 324 GLY A N 1
ATOM 4843 C CA . GLY A 1 329 ? 10.793 -17.334 -25.236 1 30.835 324 GLY A CA 1
ATOM 4844 C C . GLY A 1 329 ? 10.666 -18.852 -25.336 1 32.69 324 GLY A C 1
ATOM 4845 O O . GLY A 1 329 ? 9.631 -19.43 -24.97 1 32.295 324 GLY A O 1
ATOM 4849 N N . GLU A 1 330 ? 11.752 -19.515 -25.749 1 35.969 325 GLU A N 1
ATOM 4850 C CA . GLU A 1 330 ? 11.681 -20.964 -25.911 1 39.947 325 GLU A CA 1
ATOM 4851 C C . GLU A 1 330 ? 11.428 -21.682 -24.586 1 35.735 325 GLU A C 1
ATOM 4852 O O . GLU A 1 330 ? 10.72 -22.7 -24.571 1 38.622 325 GLU A O 1
ATOM 4864 N N . HIS A 1 331 ? 11.91 -21.087 -23.465 1 29.484 326 HIS A N 1
ATOM 4865 C CA . HIS A 1 331 ? 11.7 -21.686 -22.146 1 28.452 326 HIS A CA 1
ATOM 4866 C C . HIS A 1 331 ? 10.211 -21.733 -21.771 1 27.197 326 HIS A C 1
ATOM 4867 O O . HIS A 1 331 ? 9.83 -22.475 -20.868 1 25.936 326 HIS A O 1
ATOM 4882 N N . ALA A 1 332 ? 9.364 -20.929 -22.426 1 25.737 327 ALA A N 1
ATOM 4883 C CA . ALA A 1 332 ? 7.934 -20.964 -22.145 1 25.289 327 ALA A CA 1
ATOM 4884 C C . ALA A 1 332 ? 7.347 -22.361 -22.299 1 27.812 327 ALA A C 1
ATOM 4885 O O . ALA A 1 332 ? 6.306 -22.658 -21.687 1 28.167 327 ALA A O 1
ATOM 4892 N N . HIS A 1 333 ? 7.914 -23.169 -23.229 1 27.077 328 HIS A N 1
ATOM 4893 C CA . HIS A 1 333 ? 7.518 -24.565 -23.376 1 34.975 328 HIS A CA 1
ATOM 4894 C C . HIS A 1 333 ? 8.157 -25.556 -22.393 1 35.279 328 HIS A C 1
ATOM 4895 O O . HIS A 1 333 ? 7.771 -26.711 -22.408 1 38.06 328 HIS A O 1
ATOM 4910 N N . ALA A 1 334 ? 9.037 -25.138 -21.482 1 26.776 329 ALA A N 1
ATOM 4911 C CA . ALA A 1 334 ? 9.645 -26.024 -20.503 1 28.773 329 ALA A CA 1
ATOM 4912 C C . ALA A 1 334 ? 9.059 -25.862 -19.1 1 26.659 329 ALA A C 1
ATOM 4913 O O . ALA A 1 334 ? 9.021 -26.826 -18.329 1 26.466 329 ALA A O 1
ATOM 4920 N N . LEU A 1 335 ? 8.699 -24.629 -18.739 1 27.095 330 LEU A N 1
ATOM 4921 C CA . LEU A 1 335 ? 8.032 -24.359 -17.47 1 23.604 330 LEU A CA 1
ATOM 4922 C C . LEU A 1 335 ? 6.625 -24.956 -17.516 1 23.502 330 LEU A C 1
ATOM 4923 O O . LEU A 1 335 ? 6.085 -25.282 -18.577 1 24.931 330 LEU A O 1
ATOM 4939 N N . SER A 1 336 ? 6.02 -25.068 -16.327 1 20.498 331 SER A N 1
ATOM 4940 C CA . SER A 1 336 ? 4.617 -25.423 -16.212 1 19.867 331 SER A CA 1
ATOM 4941 C C . SER A 1 336 ? 3.854 -24.216 -15.71 1 21.145 331 SER A C 1
ATOM 4942 O O . SER A 1 336 ? 4.358 -23.549 -14.817 1 20.481 331 SER A O 1
ATOM 4950 N N . MET A 1 337 ? 2.657 -23.976 -16.242 1 22.935 332 MET A N 1
ATOM 4951 C CA . MET A 1 337 ? 1.842 -22.858 -15.81 1 20.141 332 MET A CA 1
ATOM 4952 C C . MET A 1 337 ? 0.423 -23.367 -15.554 1 20.414 332 MET A C 1
ATOM 4953 O O . MET A 1 337 ? -0.134 -24.075 -16.383 1 22.752 332 MET A O 1
ATOM 4967 N N . SER A 1 338 ? -0.185 -23.073 -14.394 1 20.402 333 SER A N 1
ATOM 4968 C CA . SER A 1 338 ? -1.547 -23.503 -14.189 1 18.946 333 SER A CA 1
ATOM 4969 C C . SER A 1 338 ? -2.341 -22.414 -13.5 1 19.918 333 SER A C 1
ATOM 4970 O O . SER A 1 338 ? -1.778 -21.556 -12.838 1 19.842 333 SER A O 1
ATOM 4978 N N . SER A 1 339 ? -3.652 -22.506 -13.675 1 17.42 334 SER A N 1
ATOM 4979 C CA . SER A 1 339 ? -4.587 -21.645 -12.945 1 17.16 334 SER A CA 1
ATOM 4980 C C . SER A 1 339 ? -5.352 -22.523 -11.96 1 19.583 334 SER A C 1
ATOM 4981 O O . SER A 1 339 ? -6.246 -23.309 -12.363 1 19.495 334 SER A O 1
ATOM 4989 N N . THR A 1 340 ? -5.081 -22.263 -10.681 1 19.269 335 THR A N 1
ATOM 4990 C CA . THR A 1 340 ? -5.83 -22.881 -9.609 1 19.73 335 THR A CA 1
ATOM 4991 C C . THR A 1 340 ? -7.225 -22.271 -9.452 1 18.161 335 THR A C 1
ATOM 4992 O O . THR A 1 340 ? -8.071 -22.85 -8.761 1 17.225 335 THR A O 1
ATOM 5003 N N . LYS A 1 341 ? -7.529 -21.18 -10.145 1 16.726 336 LYS A N 1
ATOM 5004 C CA . LYS A 1 341 ? -8.886 -20.636 -10.202 1 16.911 336 LYS A CA 1
ATOM 5005 C C . LYS A 1 341 ? -9.817 -21.586 -10.946 1 17.189 336 LYS A C 1
ATOM 5006 O O . LYS A 1 341 ? -11.025 -21.477 -10.747 1 17.934 336 LYS A O 1
ATOM 5025 N N . SER A 1 342 ? -9.287 -22.507 -11.737 1 18.686 337 SER A N 1
ATOM 5026 C CA . SER A 1 342 ? -10.099 -23.574 -12.302 1 17.59 337 SER A CA 1
ATOM 5027 C C . SER A 1 342 ? -10.861 -24.346 -11.214 1 18.504 337 SER A C 1
ATOM 5028 O O . SER A 1 342 ? -11.945 -24.831 -11.481 1 20.595 337 SER A O 1
ATOM 5036 N N . MET A 1 343 ? -10.282 -24.477 -10.02 1 18.491 338 MET A N 1
ATOM 5037 C CA . MET A 1 343 ? -10.875 -25.167 -8.87 1 19.324 338 MET A CA 1
ATOM 5038 C C . MET A 1 343 ? -11.521 -24.201 -7.887 1 20.073 338 MET A C 1
ATOM 5039 O O . MET A 1 343 ? -12.52 -24.547 -7.278 1 21.206 338 MET A O 1
ATOM 5053 N N . THR A 1 344 ? -10.809 -23.085 -7.547 1 19.233 339 THR A N 1
ATOM 5054 C CA . THR A 1 344 ? -11.231 -22.214 -6.454 1 19.828 339 THR A CA 1
ATOM 5055 C C . THR A 1 344 ? -12.222 -21.161 -6.903 1 17.695 339 THR A C 1
ATOM 5056 O O . THR A 1 344 ? -12.803 -20.498 -6.036 1 18.686 339 THR A O 1
ATOM 5067 N N . GLY A 1 345 ? -12.268 -20.826 -8.202 1 19.033 340 GLY A N 1
ATOM 5068 C CA . GLY A 1 345 ? -12.815 -19.605 -8.707 1 19.103 340 GLY A CA 1
ATOM 5069 C C . GLY A 1 345 ? -11.941 -18.418 -8.307 1 18.189 340 GLY A C 1
ATOM 5070 O O . GLY A 1 345 ? -10.806 -18.631 -7.852 1 17.123 340 GLY A O 1
ATOM 5074 N N . HIS A 1 346 ? -12.442 -17.204 -8.514 1 18.663 341 HIS A N 1
ATOM 5075 C CA . HIS A 1 346 ? -11.669 -15.982 -8.392 1 18.024 341 HIS A CA 1
ATOM 5076 C C . HIS A 1 346 ? -12.021 -15.327 -7.062 1 17.319 341 HIS A C 1
ATOM 5077 O O . HIS A 1 346 ? -13.12 -14.806 -6.866 1 17.597 341 HIS A O 1
ATOM 5092 N N . LEU A 1 347 ? -11.089 -15.404 -6.096 1 16.902 342 LEU A N 1
ATOM 5093 C CA . LEU A 1 347 ? -11.279 -14.854 -4.78 1 17.708 342 LEU A CA 1
ATOM 5094 C C . LEU A 1 347 ? -10.946 -13.344 -4.727 1 16.966 342 LEU A C 1
ATOM 5095 O O . LEU A 1 347 ? -10.929 -12.786 -3.616 1 17.269 342 LEU A O 1
ATOM 5111 N N . LEU A 1 348 ? -10.807 -12.671 -5.868 1 17.976 343 LEU A N 1
ATOM 5112 C CA . LEU A 1 348 ? -10.712 -11.21 -5.96 1 17.698 343 LEU A CA 1
ATOM 5113 C C . LEU A 1 348 ? -9.563 -10.733 -5.076 1 19.598 343 LEU A C 1
ATOM 5114 O O . LEU A 1 348 ? -8.418 -11.143 -5.316 1 20.075 343 LEU A O 1
ATOM 5130 N N . GLY A 1 349 ? -9.802 -9.933 -4.042 1 19.22 344 GLY A N 1
ATOM 5131 C CA . GLY A 1 349 ? -8.686 -9.425 -3.222 1 21.847 344 GLY A CA 1
ATOM 5132 C C . GLY A 1 349 ? -7.93 -10.503 -2.436 1 20.862 344 GLY A C 1
ATOM 5133 O O . GLY A 1 349 ? -6.779 -10.25 -1.994 1 22.621 344 GLY A O 1
ATOM 5137 N N . ALA A 1 350 ? -8.481 -11.691 -2.245 1 17.679 345 ALA A N 1
ATOM 5138 C CA . ALA A 1 350 ? -7.779 -12.791 -1.613 1 17.391 345 ALA A CA 1
ATOM 5139 C C . ALA A 1 350 ? -7.075 -13.686 -2.645 1 18.133 345 ALA A C 1
ATOM 5140 O O . ALA A 1 350 ? -6.312 -14.557 -2.227 1 19.064 345 ALA A O 1
ATOM 5147 N N . ALA A 1 351 ? -7.348 -13.556 -3.941 1 17.52 346 ALA A N 1
ATOM 5148 C CA . ALA A 1 351 ? -6.801 -14.492 -4.924 1 18.662 346 ALA A CA 1
ATOM 5149 C C . ALA A 1 351 ? -5.272 -14.547 -4.83 1 20.534 346 ALA A C 1
ATOM 5150 O O . ALA A 1 351 ? -4.684 -15.6 -4.825 1 19.582 346 ALA A O 1
ATOM 5157 N N . GLY A 1 352 ? -4.63 -13.373 -4.806 1 19.302 347 GLY A N 1
ATOM 5158 C CA . GLY A 1 352 ? -3.154 -13.358 -4.817 1 18.069 347 GLY A CA 1
ATOM 5159 C C . GLY A 1 352 ? -2.56 -13.968 -3.545 1 19.244 347 GLY A C 1
ATOM 5160 O O . GLY A 1 352 ? -1.422 -14.483 -3.538 1 18.974 347 GLY A O 1
ATOM 5164 N N . ALA A 1 353 ? -3.324 -13.902 -2.459 1 18.698 348 ALA A N 1
ATOM 5165 C CA . ALA A 1 353 ? -2.869 -14.474 -1.196 1 18.627 348 ALA A CA 1
ATOM 5166 C C . ALA A 1 353 ? -2.957 -15.994 -1.21 1 18.455 348 ALA A C 1
ATOM 5167 O O . ALA A 1 353 ? -2.002 -16.689 -0.865 1 18.849 348 ALA A O 1
ATOM 5174 N N . VAL A 1 354 ? -4.122 -16.512 -1.58 1 16.565 349 VAL A N 1
ATOM 5175 C CA . VAL A 1 354 ? -4.242 -17.981 -1.651 1 19.066 349 VAL A CA 1
ATOM 5176 C C . VAL A 1 354 ? -3.327 -18.567 -2.708 1 18.204 349 VAL A C 1
ATOM 5177 O O . VAL A 1 354 ? -2.757 -19.642 -2.491 1 18.65 349 VAL A O 1
ATOM 5190 N N . GLU A 1 355 ? -3.131 -17.87 -3.83 1 17.825 350 GLU A N 1
ATOM 5191 C CA . GLU A 1 355 ? -2.235 -18.352 -4.873 1 17.463 350 GLU A CA 1
ATOM 5192 C C . GLU A 1 355 ? -0.75 -18.271 -4.519 1 19.158 350 GLU A C 1
ATOM 5193 O O . GLU A 1 355 ? 0.015 -19.074 -4.991 1 19.704 350 GLU A O 1
ATOM 5205 N N . ALA A 1 356 ? -0.367 -17.305 -3.713 1 17.91 351 ALA A N 1
ATOM 5206 C CA . ALA A 1 356 ? 0.976 -17.293 -3.167 1 16.424 351 ALA A CA 1
ATOM 5207 C C . ALA A 1 356 ? 1.186 -18.544 -2.309 1 16.477 351 ALA A C 1
ATOM 5208 O O . ALA A 1 356 ? 2.239 -19.173 -2.413 1 18.281 351 ALA A O 1
ATOM 5215 N N . ILE A 1 357 ? 0.225 -18.883 -1.471 1 18.466 352 ILE A N 1
ATOM 5216 C CA . ILE A 1 357 ? 0.322 -20.077 -0.645 1 17.556 352 ILE A CA 1
ATOM 5217 C C . ILE A 1 357 ? 0.431 -21.319 -1.538 1 18.157 352 ILE A C 1
ATOM 5218 O O . ILE A 1 357 ? 1.326 -22.16 -1.284 1 19.492 352 ILE A O 1
ATOM 5234 N N . PHE A 1 358 ? -0.413 -21.423 -2.569 1 18.097 353 PHE A N 1
ATOM 5235 C CA . PHE A 1 358 ? -0.289 -22.549 -3.507 1 18.201 353 PHE A CA 1
ATOM 5236 C C . PHE A 1 358 ? 1.085 -22.593 -4.183 1 20.676 353 PHE A C 1
ATOM 5237 O O . PHE A 1 358 ? 1.577 -23.687 -4.435 1 21.11 353 PHE A O 1
ATOM 5254 N N . SER A 1 359 ? 1.65 -21.447 -4.513 1 17.794 354 SER A N 1
ATOM 5255 C CA . SER A 1 359 ? 2.973 -21.388 -5.141 1 19.457 354 SER A CA 1
ATOM 5256 C C . SER A 1 359 ? 4.054 -21.92 -4.186 1 18.568 354 SER A C 1
ATOM 5257 O O . SER A 1 359 ? 4.965 -22.664 -4.602 1 21.172 354 SER A O 1
ATOM 5265 N N . VAL A 1 360 ? 3.966 -21.531 -2.909 1 19.948 355 VAL A N 1
ATOM 5266 C CA . VAL A 1 360 ? 4.888 -21.995 -1.875 1 19.904 355 VAL A CA 1
ATOM 5267 C C . VAL A 1 360 ? 4.761 -23.517 -1.72 1 21.148 355 VAL A C 1
ATOM 5268 O O . VAL A 1 360 ? 5.773 -24.203 -1.578 1 22.515 355 VAL A O 1
ATOM 5281 N N . LEU A 1 361 ? 3.517 -24.017 -1.647 1 20.295 356 LEU A N 1
ATOM 5282 C CA . LEU A 1 361 ? 3.316 -25.455 -1.497 1 20 356 LEU A CA 1
ATOM 5283 C C . LEU A 1 361 ? 3.737 -26.259 -2.718 1 21.578 356 LEU A C 1
ATOM 5284 O O . LEU A 1 361 ? 4.202 -27.406 -2.563 1 23.46 356 LEU A O 1
ATOM 5300 N N . ALA A 1 362 ? 3.659 -25.672 -3.925 1 20.879 357 ALA A N 1
ATOM 5301 C CA . ALA A 1 362 ? 4.211 -26.304 -5.11 1 21.387 357 ALA A CA 1
ATOM 5302 C C . ALA A 1 362 ? 5.722 -26.53 -4.926 1 21.832 357 ALA A C 1
ATOM 5303 O O . ALA A 1 362 ? 6.244 -27.568 -5.347 1 21.418 357 ALA A O 1
ATOM 5310 N N . LEU A 1 363 ? 6.409 -25.56 -4.321 1 21.632 358 LEU A N 1
ATOM 5311 C CA . LEU A 1 363 ? 7.82 -25.689 -4.009 1 21.942 358 LEU A CA 1
ATOM 5312 C C . LEU A 1 363 ? 8.04 -26.744 -2.929 1 25.407 358 LEU A C 1
ATOM 5313 O O . LEU A 1 363 ? 8.922 -27.571 -3.073 1 25.848 358 LEU A O 1
ATOM 5329 N N . ARG A 1 364 ? 7.234 -26.733 -1.876 1 24.569 359 ARG A N 1
ATOM 5330 C CA . ARG A 1 364 ? 7.415 -27.68 -0.788 1 24.624 359 ARG A CA 1
ATOM 5331 C C . ARG A 1 364 ? 7.271 -29.092 -1.35 1 26.416 359 ARG A C 1
ATOM 5332 O O . ARG A 1 364 ? 8.05 -29.955 -1.019 1 27.54 359 ARG A O 1
ATOM 5353 N N . ASP A 1 365 ? 6.237 -29.328 -2.155 1 24.348 360 ASP A N 1
ATOM 5354 C CA . ASP A 1 365 ? 5.839 -30.674 -2.527 1 25.689 360 ASP A CA 1
ATOM 5355 C C . ASP A 1 365 ? 6.335 -31.101 -3.901 1 27.49 360 ASP A C 1
ATOM 5356 O O . ASP A 1 365 ? 6.116 -32.259 -4.259 1 27.302 360 ASP A O 1
ATOM 5365 N N . GLN A 1 366 ? 6.987 -30.218 -4.658 1 24.731 361 GLN A N 1
ATOM 5366 C CA . GLN A 1 366 ? 7.5 -30.531 -5.985 1 24.795 361 GLN A CA 1
ATOM 5367 C C . GLN A 1 366 ? 6.383 -31.064 -6.881 1 25.441 361 GLN A C 1
ATOM 5368 O O . GLN A 1 366 ? 6.501 -32.094 -7.533 1 26.863 361 GLN A O 1
ATOM 5382 N N . VAL A 1 367 ? 5.33 -30.257 -7.013 1 23.106 362 VAL A N 1
ATOM 5383 C CA . VAL A 1 367 ? 4.164 -30.646 -7.764 1 25.504 362 VAL A CA 1
ATOM 5384 C C . VAL A 1 367 ? 3.501 -29.384 -8.318 1 22.847 362 VAL A C 1
ATOM 5385 O O . VAL A 1 367 ? 3.283 -28.421 -7.578 1 23.608 362 VAL A O 1
ATOM 5398 N N . ALA A 1 368 ? 3.208 -29.42 -9.605 1 22.359 363 ALA A N 1
ATOM 5399 C CA . ALA A 1 368 ? 2.425 -28.369 -10.253 1 23.652 363 ALA A CA 1
ATOM 5400 C C . ALA A 1 368 ? 0.957 -28.704 -10.126 1 22.528 363 ALA A C 1
ATOM 5401 O O . ALA A 1 368 ? 0.517 -29.724 -10.678 1 22.337 363 ALA A O 1
ATOM 5408 N N . PRO A 1 369 ? 0.126 -27.836 -9.508 1 20.58 364 PRO A N 1
ATOM 5409 C CA . PRO A 1 369 ? -1.314 -28.077 -9.434 1 21.724 364 PRO A CA 1
ATOM 5410 C C . PRO A 1 369 ? -1.894 -27.998 -10.83 1 19.216 364 PRO A C 1
ATOM 5411 O O . PRO A 1 369 ? -1.393 -27.309 -11.717 1 20.601 364 PRO A O 1
ATOM 5422 N N . PRO A 1 370 ? -3.034 -28.689 -11.058 1 23.362 365 PRO A N 1
ATOM 5423 C CA . PRO A 1 370 ? -3.669 -28.729 -12.372 1 21.618 365 PRO A CA 1
ATOM 5424 C C . PRO A 1 370 ? -4.446 -27.468 -12.732 1 19.688 365 PRO A C 1
ATOM 5425 O O . PRO A 1 370 ? -4.94 -26.757 -11.852 1 21.003 365 PRO A O 1
ATOM 5436 N N . THR A 1 371 ? -4.647 -27.284 -14.028 1 20.644 366 THR A N 1
ATOM 5437 C CA . THR A 1 371 ? -5.743 -26.493 -14.545 1 19.568 366 THR A CA 1
ATOM 5438 C C . THR A 1 371 ? -6.857 -27.457 -14.895 1 20.801 366 THR A C 1
ATOM 5439 O O . THR A 1 371 ? -6.823 -28.069 -15.967 1 21.744 366 THR A O 1
ATOM 5450 N N . ILE A 1 372 ? -7.856 -27.586 -14.027 1 21.4 367 ILE A N 1
ATOM 5451 C CA . ILE A 1 372 ? -8.979 -28.469 -14.35 1 20.259 367 ILE A CA 1
ATOM 5452 C C . ILE A 1 372 ? -9.846 -27.797 -15.405 1 21.952 367 ILE A C 1
ATOM 5453 O O . ILE A 1 372 ? -9.744 -26.589 -15.669 1 20.7 367 ILE A O 1
ATOM 5469 N N . ASN A 1 373 ? -10.677 -28.645 -16.065 1 20.509 368 ASN A N 1
ATOM 5470 C CA . ASN A 1 373 ? -11.64 -28.195 -17.064 1 20.157 368 ASN A CA 1
ATOM 5471 C C . ASN A 1 373 ? -11.015 -27.712 -18.376 1 19.538 368 ASN A C 1
ATOM 5472 O O . ASN A 1 373 ? -11.722 -27.197 -19.254 1 21.74 368 ASN A O 1
ATOM 5483 N N . LEU A 1 374 ? -9.717 -27.938 -18.589 1 21.713 369 LEU A N 1
ATOM 5484 C CA . LEU A 1 374 ? -9.036 -27.464 -19.785 1 19.998 369 LEU A CA 1
ATOM 5485 C C . LEU A 1 374 ? -9.188 -28.55 -20.876 1 21.442 369 LEU A C 1
ATOM 5486 O O . LEU A 1 374 ? -8.279 -29.318 -21.181 1 24.812 369 LEU A O 1
ATOM 5502 N N . ASP A 1 375 ? -10.408 -28.615 -21.379 1 22.297 370 ASP A N 1
ATOM 5503 C CA . ASP A 1 375 ? -10.843 -29.68 -22.294 1 23.069 370 ASP A CA 1
ATOM 5504 C C . ASP A 1 375 ? -10.327 -29.442 -23.704 1 23.869 370 ASP A C 1
ATOM 5505 O O . ASP A 1 375 ? -9.81 -30.351 -24.323 1 24.737 370 ASP A O 1
ATOM 5514 N N . ASN A 1 376 ? -10.484 -28.21 -24.202 1 21.537 371 ASN A N 1
ATOM 5515 C CA . ASN A 1 376 ? -10.16 -27.816 -25.554 1 24.068 371 ASN A CA 1
ATOM 5516 C C . ASN A 1 376 ? -9.422 -26.479 -25.459 1 22.816 371 ASN A C 1
ATOM 5517 O O . ASN A 1 376 ? -10.038 -25.398 -25.559 1 23.771 371 ASN A O 1
ATOM 5528 N N . PRO A 1 377 ? -8.104 -26.517 -25.282 1 23.853 372 PRO A N 1
ATOM 5529 C CA . PRO A 1 377 ? -7.322 -25.279 -25.298 1 23.568 372 PRO A CA 1
ATOM 5530 C C . PRO A 1 377 ? -7.557 -24.42 -26.519 1 24.896 372 PRO A C 1
ATOM 5531 O O . PRO A 1 377 ? -7.643 -24.902 -27.659 1 26.334 372 PRO A O 1
ATOM 5542 N N . ASP A 1 378 ? -7.667 -23.122 -26.284 1 24.353 373 ASP A N 1
ATOM 5543 C CA . ASP A 1 378 ? -7.923 -22.157 -27.323 1 23.382 373 ASP A CA 1
ATOM 5544 C C . ASP A 1 378 ? -6.667 -22.001 -28.181 1 25.261 373 ASP A C 1
ATOM 5545 O O . ASP A 1 378 ? -5.545 -22.477 -27.858 1 23.903 373 ASP A O 1
ATOM 5554 N N . GLU A 1 379 ? -6.872 -21.302 -29.293 1 29.419 374 GLU A N 1
ATOM 5555 C CA . GLU A 1 379 ? -5.816 -21.002 -30.255 1 31.852 374 GLU A CA 1
ATOM 5556 C C . GLU A 1 379 ? -4.634 -20.345 -29.534 1 29.779 374 GLU A C 1
ATOM 5557 O O . GLU A 1 379 ? -4.792 -19.377 -28.801 1 32.095 374 GLU A O 1
ATOM 5569 N N . GLY A 1 380 ? -3.45 -20.887 -29.736 1 28.087 375 GLY A N 1
ATOM 5570 C CA . GLY A 1 380 ? -2.26 -20.304 -29.173 1 27.443 375 GLY A CA 1
ATOM 5571 C C . GLY A 1 380 ? -2.007 -20.756 -27.728 1 29.93 375 GLY A C 1
ATOM 5572 O O . GLY A 1 380 ? -0.973 -20.44 -27.197 1 29.971 375 GLY A O 1
ATOM 5576 N N . CYS A 1 381 ? -2.882 -21.553 -27.128 1 26.813 376 CYS A N 1
ATOM 5577 C CA . CYS A 1 381 ? -2.794 -21.946 -25.721 1 28.805 376 CYS A CA 1
ATOM 5578 C C . CYS A 1 381 ? -2.121 -23.308 -25.665 1 26.388 376 CYS A C 1
ATOM 5579 O O . CYS A 1 381 ? -2.701 -24.272 -25.181 1 30.52 376 CYS A O 1
ATOM 5587 N N . ASP A 1 382 ? -0.864 -23.349 -26.144 1 26.681 377 ASP A N 1
ATOM 5588 C CA . ASP A 1 382 ? -0.174 -24.594 -26.445 1 32.761 377 ASP A CA 1
ATOM 5589 C C . ASP A 1 382 ? 1.016 -24.785 -25.496 1 31.211 377 ASP A C 1
ATOM 5590 O O . ASP A 1 382 ? 1.914 -25.541 -25.794 1 32.475 377 ASP A O 1
ATOM 5599 N N . LEU A 1 383 ? 1.04 -24.093 -24.341 1 27.136 378 LEU A N 1
ATOM 5600 C CA . LEU A 1 383 ? 2.059 -24.312 -23.341 1 26.153 378 LEU A CA 1
ATOM 5601 C C . LEU A 1 383 ? 1.696 -25.525 -22.488 1 23.95 378 LEU A C 1
ATOM 5602 O O . LEU A 1 383 ? 0.609 -26.104 -22.618 1 26.905 378 LEU A O 1
ATOM 5618 N N . ASP A 1 384 ? 2.571 -25.892 -21.561 1 23.643 379 ASP A N 1
ATOM 5619 C CA . ASP A 1 384 ? 2.214 -26.86 -20.541 1 23.382 379 ASP A CA 1
ATOM 5620 C C . ASP A 1 384 ? 1.349 -26.18 -19.476 1 21.821 379 ASP A C 1
ATOM 5621 O O . ASP A 1 384 ? 1.907 -25.555 -18.559 1 24.839 379 ASP A O 1
ATOM 5630 N N . LEU A 1 385 ? 0.03 -26.346 -19.624 1 23.255 380 LEU A N 1
ATOM 5631 C CA . LEU A 1 385 ? -0.942 -25.713 -18.726 1 21.368 380 LEU A CA 1
ATOM 5632 C C . LEU A 1 385 ? -1.414 -26.67 -17.633 1 23.368 380 LEU A C 1
ATOM 5633 O O . LEU A 1 385 ? -2.432 -26.415 -16.942 1 21.692 380 LEU A O 1
ATOM 5649 N N . VAL A 1 386 ? -0.753 -27.831 -17.516 1 22.724 381 VAL A N 1
ATOM 5650 C CA . VAL A 1 386 ? -1.024 -28.794 -16.47 1 23.222 381 VAL A CA 1
ATOM 5651 C C . VAL A 1 386 ? -2.51 -29.196 -16.522 1 21.692 381 VAL A C 1
ATOM 5652 O O . VAL A 1 386 ? -3.196 -29.288 -15.525 1 21.854 381 VAL A O 1
ATOM 5665 N N . ALA A 1 387 ? -3.026 -29.442 -17.74 1 22.435 382 ALA A N 1
ATOM 5666 C CA . ALA A 1 387 ? -4.442 -29.739 -17.891 1 22.923 382 ALA A CA 1
ATOM 5667 C C . ALA A 1 387 ? -4.831 -30.975 -17.087 1 23.951 382 ALA A C 1
ATOM 5668 O O . ALA A 1 387 ? -4.107 -31.981 -17.148 1 23.721 382 ALA A O 1
ATOM 5675 N N . HIS A 1 388 ? -5.933 -30.881 -16.353 1 22.841 383 HIS A N 1
ATOM 5676 C CA . HIS A 1 388 ? -6.704 -31.97 -15.773 1 22.667 383 HIS A CA 1
ATOM 5677 C C . HIS A 1 388 ? -6.121 -32.543 -14.488 1 23.79 383 HIS A C 1
ATOM 5678 O O . HIS A 1 388 ? -6.891 -32.74 -13.562 1 27.573 383 HIS A O 1
ATOM 5693 N N . GLU A 1 389 ? -4.812 -32.809 -14.447 1 22.952 384 GLU A N 1
ATOM 5694 C CA . GLU A 1 389 ? -4.212 -33.578 -13.372 1 26.57 384 GLU A CA 1
ATOM 5695 C C . GLU A 1 389 ? -2.902 -32.977 -12.882 1 23.431 384 GLU A C 1
ATOM 5696 O O . GLU A 1 389 ? -2.115 -32.525 -13.697 1 23.963 384 GLU A O 1
ATOM 5708 N N . ALA A 1 390 ? -2.701 -33.024 -11.578 1 24.159 385 ALA A N 1
ATOM 5709 C CA . ALA A 1 390 ? -1.462 -32.497 -10.99 1 26.806 385 ALA A CA 1
ATOM 5710 C C . ALA A 1 390 ? -0.246 -33.201 -11.567 1 30.933 385 ALA A C 1
ATOM 5711 O O . ALA A 1 390 ? -0.31 -34.392 -11.892 1 26.52 385 ALA A O 1
ATOM 5718 N N . LYS A 1 391 ? 0.859 -32.467 -11.636 1 25.722 386 LYS A N 1
ATOM 5719 C CA . LYS A 1 391 ? 2.065 -32.971 -12.26 1 26.442 386 LYS A CA 1
ATOM 5720 C C . LYS A 1 391 ? 3.251 -32.811 -11.321 1 27.363 386 LYS A C 1
ATOM 5721 O O . LYS A 1 391 ? 3.815 -31.72 -11.25 1 26.308 386 LYS A O 1
ATOM 5740 N N . PRO A 1 392 ? 3.703 -33.905 -10.669 1 29.631 387 PRO A N 1
ATOM 5741 C CA . PRO A 1 392 ? 4.999 -33.926 -9.991 1 29.164 387 PRO A CA 1
ATOM 5742 C C . PRO A 1 392 ? 6.107 -33.545 -10.953 1 28.837 387 PRO A C 1
ATOM 5743 O O . PRO A 1 392 ? 6.15 -34.065 -12.058 1 30.027 387 PRO A O 1
ATOM 5754 N N . ARG A 1 393 ? 6.97 -32.607 -10.543 1 26.629 388 ARG A N 1
ATOM 5755 C CA . ARG A 1 393 ? 8.094 -32.161 -11.336 1 24.392 388 ARG A CA 1
ATOM 5756 C C . ARG A 1 393 ? 9.037 -31.329 -10.472 1 24.323 388 ARG A C 1
ATOM 5757 O O . ARG A 1 393 ? 8.703 -30.903 -9.367 1 27.109 388 ARG A O 1
ATOM 5778 N N . LYS A 1 394 ? 10.213 -31.078 -11.007 1 25.77 389 LYS A N 1
ATOM 5779 C CA . LYS A 1 394 ? 11.189 -30.248 -10.333 1 27.567 389 LYS A CA 1
ATOM 5780 C C . LYS A 1 394 ? 10.732 -28.783 -10.371 1 25.047 389 LYS A C 1
ATOM 5781 O O . LYS A 1 394 ? 10.473 -28.233 -11.452 1 25.561 389 LYS A O 1
ATOM 5800 N N . ILE A 1 395 ? 10.669 -28.158 -9.182 1 23.254 390 ILE A N 1
ATOM 5801 C CA . ILE A 1 395 ? 10.315 -26.748 -9.092 1 24.022 390 ILE A CA 1
ATOM 5802 C C . ILE A 1 395 ? 11.277 -26.063 -8.117 1 22.703 390 ILE A C 1
ATOM 5803 O O . ILE A 1 395 ? 11.155 -26.26 -6.907 1 24.185 390 ILE A O 1
ATOM 5819 N N . ASP A 1 396 ? 12.179 -25.218 -8.634 1 24.52 391 ASP A N 1
ATOM 5820 C CA A ASP A 1 396 ? 13.067 -24.431 -7.791 0.5 25.203 391 ASP A CA 1
ATOM 5821 C CA B ASP A 1 396 ? 13.043 -24.439 -7.766 0.5 24.243 391 ASP A CA 1
ATOM 5822 C C . ASP A 1 396 ? 12.545 -23.008 -7.612 1 23.415 391 ASP A C 1
ATOM 5823 O O . ASP A 1 396 ? 12.85 -22.355 -6.613 1 22.624 391 ASP A O 1
ATOM 5840 N N . VAL A 1 397 ? 11.906 -22.482 -8.656 1 21.514 392 VAL A N 1
ATOM 5841 C CA . VAL A 1 397 ? 11.408 -21.122 -8.691 1 20.721 392 VAL A CA 1
ATOM 5842 C C . VAL A 1 397 ? 9.953 -21.173 -9.176 1 21.045 392 VAL A C 1
ATOM 5843 O O . VAL A 1 397 ? 9.653 -21.751 -10.249 1 21.44 392 VAL A O 1
ATOM 5856 N N . ALA A 1 398 ? 9.071 -20.498 -8.399 1 19.716 393 ALA A N 1
ATOM 5857 C CA . ALA A 1 398 ? 7.655 -20.352 -8.731 1 20.45 393 ALA A CA 1
ATOM 5858 C C . ALA A 1 398 ? 7.268 -18.881 -8.802 1 21.664 393 ALA A C 1
ATOM 5859 O O . ALA A 1 398 ? 7.66 -18.101 -7.916 1 21.759 393 ALA A O 1
ATOM 5866 N N . LEU A 1 399 ? 6.487 -18.497 -9.818 1 21.426 394 LEU A N 1
ATOM 5867 C CA A LEU A 1 399 ? 5.965 -17.149 -9.992 0.7 22.15 394 LEU A CA 1
ATOM 5868 C CA B LEU A 1 399 ? 5.998 -17.142 -9.942 0.3 19.383 394 LEU A CA 1
ATOM 5869 C C . LEU A 1 399 ? 4.479 -17.176 -9.753 1 21.936 394 LEU A C 1
ATOM 5870 O O . LEU A 1 399 ? 3.836 -18.13 -10.156 1 22.061 394 LEU A O 1
ATOM 5901 N N . SER A 1 400 ? 3.922 -16.132 -9.127 1 18.945 395 SER A N 1
ATOM 5902 C CA . SER A 1 400 ? 2.469 -15.97 -9.042 1 17.637 395 SER A CA 1
ATOM 5903 C C . SER A 1 400 ? 2.083 -14.599 -9.6 1 18.241 395 SER A C 1
ATOM 5904 O O . SER A 1 400 ? 2.59 -13.587 -9.14 1 18.786 395 SER A O 1
ATOM 5912 N N . ASN A 1 401 ? 1.14 -14.584 -10.542 1 17.596 396 ASN A N 1
ATOM 5913 C CA . ASN A 1 401 ? 0.691 -13.398 -11.23 1 18.713 396 ASN A CA 1
ATOM 5914 C C . ASN A 1 401 ? -0.709 -12.989 -10.8 1 18.845 396 ASN A C 1
ATOM 5915 O O . ASN A 1 401 ? -1.581 -13.825 -10.565 1 19.019 396 ASN A O 1
ATOM 5926 N N . SER A 1 402 ? -0.925 -11.662 -10.736 1 17.329 397 SER A N 1
ATOM 5927 C CA . SER A 1 402 ? -2.255 -11.074 -10.506 1 18.143 397 SER A CA 1
ATOM 5928 C C . SER A 1 402 ? -2.399 -9.814 -11.365 1 20.492 397 SER A C 1
ATOM 5929 O O . SER A 1 402 ? -1.536 -8.965 -11.291 1 19.866 397 SER A O 1
ATOM 5937 N N . PHE A 1 403 ? -3.462 -9.724 -12.147 1 21.62 398 PHE A N 1
ATOM 5938 C CA . PHE A 1 403 ? -3.732 -8.616 -13.057 1 23.829 398 PHE A CA 1
ATOM 5939 C C . PHE A 1 403 ? -5.157 -8.129 -12.768 1 26.806 398 PHE A C 1
ATOM 5940 O O . PHE A 1 403 ? -6.119 -8.896 -12.902 1 35.946 398 PHE A O 1
ATOM 5957 N N . GLY A 1 404 ? -5.335 -6.911 -12.344 1 22.441 399 GLY A N 1
ATOM 5958 C CA . GLY A 1 404 ? -6.569 -6.456 -11.757 1 24.601 399 GLY A CA 1
ATOM 5959 C C . GLY A 1 404 ? -7.229 -5.354 -12.59 1 23.877 399 GLY A C 1
ATOM 5960 O O . GLY A 1 404 ? -6.591 -4.728 -13.424 1 24.195 399 GLY A O 1
ATOM 5964 N N . PHE A 1 405 ? -8.509 -5.13 -12.323 1 22.916 400 PHE A N 1
ATOM 5965 C CA . PHE A 1 405 ? -9.228 -4.027 -12.906 1 25.31 400 PHE A CA 1
ATOM 5966 C C . PHE A 1 405 ? -8.428 -2.748 -12.744 1 23.419 400 PHE A C 1
ATOM 5967 O O . PHE A 1 405 ? -7.855 -2.473 -11.684 1 28.488 400 PHE A O 1
ATOM 5984 N N . GLY A 1 406 ? -8.426 -1.938 -13.8 1 23.756 401 GLY A N 1
ATOM 5985 C CA . GLY A 1 406 ? -7.604 -0.744 -13.889 1 25.898 401 GLY A CA 1
ATOM 5986 C C . GLY A 1 406 ? -6.274 -1.008 -14.589 1 25.142 401 GLY A C 1
ATOM 5987 O O . GLY A 1 406 ? -5.514 -0.079 -14.784 1 30.63 401 GLY A O 1
ATOM 5991 N N . GLY A 1 407 ? -5.974 -2.258 -14.91 1 23.766 402 GLY A N 1
ATOM 5992 C CA . GLY A 1 407 ? -4.702 -2.636 -15.506 1 24.458 402 GLY A CA 1
ATOM 5993 C C . GLY A 1 407 ? -3.563 -2.666 -14.487 1 26.31 402 GLY A C 1
ATOM 5994 O O . GLY A 1 407 ? -2.396 -2.574 -14.882 1 23.586 402 GLY A O 1
ATOM 5998 N N . THR A 1 408 ? -3.885 -2.925 -13.227 1 21.222 403 THR A N 1
ATOM 5999 C CA . THR A 1 408 ? -2.88 -2.949 -12.173 1 21.023 403 THR A CA 1
ATOM 6000 C C . THR A 1 408 ? -2.32 -4.365 -12.052 1 20.312 403 THR A C 1
ATOM 6001 O O . THR A 1 408 ? -3.067 -5.291 -11.774 1 20.484 403 THR A O 1
ATOM 6012 N N . ASN A 1 409 ? -0.995 -4.535 -12.152 1 17.196 404 ASN A N 1
ATOM 6013 C CA . ASN A 1 409 ? -0.381 -5.839 -12.264 1 18.781 404 ASN A CA 1
ATOM 6014 C C . ASN A 1 409 ? 0.625 -5.977 -11.12 1 18.61 404 ASN A C 1
ATOM 6015 O O . ASN A 1 409 ? 1.329 -5.027 -10.76 1 19.294 404 ASN A O 1
ATOM 6026 N N . GLY A 1 410 ? 0.704 -7.216 -10.63 1 16.861 405 GLY A N 1
ATOM 6027 C CA . GLY A 1 410 ? 1.711 -7.621 -9.674 1 16.955 405 GLY A CA 1
ATOM 6028 C C . GLY A 1 410 ? 2.131 -9.072 -9.883 1 17.021 405 GLY A C 1
ATOM 6029 O O . GLY A 1 410 ? 1.314 -9.928 -10.227 1 17.076 405 GLY A O 1
ATOM 6033 N N . THR A 1 411 ? 3.415 -9.32 -9.607 1 16.01 406 THR A N 1
ATOM 6034 C CA . THR A 1 411 ? 4.01 -10.654 -9.698 1 17.542 406 THR A CA 1
ATOM 6035 C C . THR A 1 411 ? 4.867 -10.871 -8.466 1 17.301 406 THR A C 1
ATOM 6036 O O . THR A 1 411 ? 5.68 -10.002 -8.091 1 18.326 406 THR A O 1
ATOM 6047 N N . LEU A 1 412 ? 4.725 -12.052 -7.866 1 16.354 407 LEU A N 1
ATOM 6048 C CA . LEU A 1 412 ? 5.67 -12.502 -6.829 1 16.841 407 LEU A CA 1
ATOM 6049 C C . LEU A 1 412 ? 6.516 -13.646 -7.336 1 17.537 407 LEU A C 1
ATOM 6050 O O . LEU A 1 412 ? 6.023 -14.497 -8.083 1 16.28 407 LEU A O 1
ATOM 6066 N N . VAL A 1 413 ? 7.776 -13.69 -6.882 1 18.029 408 VAL A N 1
ATOM 6067 C CA . VAL A 1 413 ? 8.704 -14.762 -7.192 1 17.749 408 VAL A CA 1
ATOM 6068 C C . VAL A 1 413 ? 9.181 -15.422 -5.897 1 18.079 408 VAL A C 1
ATOM 6069 O O . VAL A 1 413 ? 9.716 -14.708 -5.001 1 18.772 408 VAL A O 1
ATOM 6082 N N . PHE A 1 414 ? 8.934 -16.724 -5.796 1 18.568 409 PHE A N 1
ATOM 6083 C CA . PHE A 1 414 ? 9.351 -17.544 -4.672 1 18.883 409 PHE A CA 1
ATOM 6084 C C . PHE A 1 414 ? 10.417 -18.556 -5.12 1 20.883 409 PHE A C 1
ATOM 6085 O O . PHE A 1 414 ? 10.371 -19.017 -6.253 1 19.576 409 PHE A O 1
ATOM 6102 N N . ARG A 1 415 ? 11.308 -18.951 -4.193 1 21.086 410 ARG A N 1
ATOM 6103 C CA . ARG A 1 415 ? 12.376 -19.915 -4.479 1 23.353 410 ARG A CA 1
ATOM 6104 C C . ARG A 1 415 ? 12.45 -20.923 -3.335 1 23.303 410 ARG A C 1
ATOM 6105 O O . ARG A 1 415 ? 12.206 -20.58 -2.174 1 22.206 410 ARG A O 1
ATOM 6126 N N . ARG A 1 416 ? 12.815 -22.168 -3.666 1 23.841 411 ARG A N 1
ATOM 6127 C CA A ARG A 1 416 ? 13.223 -23.102 -2.643 0.5 30.46 411 ARG A CA 1
ATOM 6128 C CA B ARG A 1 416 ? 13.222 -23.111 -2.646 0.5 31.728 411 ARG A CA 1
ATOM 6129 C C . ARG A 1 416 ? 14.395 -22.515 -1.886 1 32.58 411 ARG A C 1
ATOM 6130 O O . ARG A 1 416 ? 15.331 -22.045 -2.522 1 37.657 411 ARG A O 1
ATOM 6171 N N . PHE A 1 417 ? 14.378 -22.628 -0.549 1 43.883 412 PHE A N 1
ATOM 6172 C CA . PHE A 1 417 ? 15.337 -21.878 0.274 1 54.205 412 PHE A CA 1
ATOM 6173 C C . PHE A 1 417 ? 16.655 -22.65 0.508 1 67.057 412 PHE A C 1
ATOM 6174 O O . PHE A 1 417 ? 16.613 -23.81 0.897 1 53.192 412 PHE A O 1
ATOM 6191 N N . ALA A 1 418 ? 17.822 -21.989 0.299 1 73.867 413 ALA A N 1
ATOM 6192 C CA . ALA A 1 418 ? 19.131 -22.494 0.731 1 75.475 413 ALA A CA 1
ATOM 6193 C C . ALA A 1 418 ? 20.198 -21.386 0.728 1 76.581 413 ALA A C 1
ATOM 6194 O O . ALA A 1 418 ? 19.97 -20.22 1.137 1 58.347 413 ALA A O 1
ATOM 6201 N N . SER B 1 7 ? -45.466 16.831 -37.532 1 64.211 2 SER B N 1
ATOM 6202 C CA . SER B 1 7 ? -43.992 17.016 -37.494 1 63.805 2 SER B CA 1
ATOM 6203 C C . SER B 1 7 ? -43.635 18.246 -36.655 1 66.171 2 SER B C 1
ATOM 6204 O O . SER B 1 7 ? -42.583 18.835 -36.893 1 93.102 2 SER B O 1
ATOM 6212 N N . ARG B 1 8 ? -44.466 18.568 -35.642 1 53.81 3 ARG B N 1
ATOM 6213 C CA . ARG B 1 8 ? -44.406 19.844 -34.947 1 50.388 3 ARG B CA 1
ATOM 6214 C C . ARG B 1 8 ? -43.223 19.83 -33.989 1 38.096 3 ARG B C 1
ATOM 6215 O O . ARG B 1 8 ? -42.309 20.569 -34.262 1 38.222 3 ARG B O 1
ATOM 6236 N N . ARG B 1 9 ? -43.182 18.953 -32.96 1 30.338 4 ARG B N 1
ATOM 6237 C CA . ARG B 1 9 ? -41.972 18.82 -32.144 1 29.72 4 ARG B CA 1
ATOM 6238 C C . ARG B 1 9 ? -40.965 17.915 -32.867 1 31.103 4 ARG B C 1
ATOM 6239 O O . ARG B 1 9 ? -41.338 17.066 -33.651 1 30.702 4 ARG B O 1
ATOM 6260 N N . ARG B 1 10 ? -39.678 18.13 -32.582 1 28.064 5 ARG B N 1
ATOM 6261 C CA . ARG B 1 10 ? -38.58 17.383 -33.191 1 28.989 5 ARG B CA 1
ATOM 6262 C C . ARG B 1 10 ? -38.276 16.145 -32.34 1 25.482 5 ARG B C 1
ATOM 6263 O O . ARG B 1 10 ? -38.453 16.133 -31.134 1 25.945 5 ARG B O 1
ATOM 6284 N N . VAL B 1 11 ? -37.935 15.059 -33.029 1 23.93 6 VAL B N 1
ATOM 6285 C CA . VAL B 1 11 ? -37.728 13.738 -32.433 1 22 6 VAL B CA 1
ATOM 6286 C C . VAL B 1 11 ? -36.312 13.278 -32.756 1 22.124 6 VAL B C 1
ATOM 6287 O O . VAL B 1 11 ? -35.884 13.286 -33.923 1 24.462 6 VAL B O 1
ATOM 6300 N N . VAL B 1 12 ? -35.632 12.759 -31.721 1 22.821 7 VAL B N 1
ATOM 6301 C CA . VAL B 1 12 ? -34.264 12.328 -31.839 1 23.242 7 VAL B CA 1
ATOM 6302 C C . VAL B 1 12 ? -34.169 10.906 -31.291 1 21.674 7 VAL B C 1
ATOM 6303 O O . VAL B 1 12 ? -35.058 10.458 -30.552 1 23.489 7 VAL B O 1
ATOM 6316 N N . ILE B 1 13 ? -33.092 10.224 -31.667 1 22.068 8 ILE B N 1
ATOM 6317 C CA . ILE B 1 13 ? -32.778 8.877 -31.239 1 21.408 8 ILE B CA 1
ATOM 6318 C C . ILE B 1 13 ? -31.708 8.935 -30.152 1 24.1 8 ILE B C 1
ATOM 6319 O O . ILE B 1 13 ? -30.612 9.456 -30.419 1 23.796 8 ILE B O 1
ATOM 6335 N N . THR B 1 14 ? -32.053 8.433 -28.945 1 22.063 9 THR B N 1
ATOM 6336 C CA . THR B 1 14 ? -31.139 8.513 -27.795 1 23.166 9 THR B CA 1
ATOM 6337 C C . THR B 1 14 ? -30.717 7.155 -27.295 1 25.758 9 THR B C 1
ATOM 6338 O O . THR B 1 14 ? -29.846 7.076 -26.451 1 27.121 9 THR B O 1
ATOM 6349 N N . GLY B 1 15 ? -31.186 6.061 -27.902 1 22.304 10 GLY B N 1
ATOM 6350 C CA . GLY B 1 15 ? -30.874 4.749 -27.378 1 20.729 10 GLY B CA 1
ATOM 6351 C C . GLY B 1 15 ? -31.19 3.712 -28.46 1 20.316 10 GLY B C 1
ATOM 6352 O O . GLY B 1 15 ? -32.16 3.914 -29.206 1 20.532 10 GLY B O 1
ATOM 6356 N N . MET B 1 16 ? -30.391 2.671 -28.587 1 19.214 11 MET B N 1
ATOM 6357 C CA . MET B 1 16 ? -30.597 1.602 -29.569 1 18.95 11 MET B CA 1
ATOM 6358 C C . MET B 1 16 ? -30.248 0.256 -28.975 1 20.245 11 MET B C 1
ATOM 6359 O O . MET B 1 16 ? -29.326 0.13 -28.15 1 20.991 11 MET B O 1
ATOM 6373 N N . GLY B 1 17 ? -30.907 -0.809 -29.454 1 19.86 12 GLY B N 1
ATOM 6374 C CA . GLY B 1 17 ? -30.692 -2.16 -28.985 1 19.308 12 GLY B CA 1
ATOM 6375 C C . GLY B 1 17 ? -31.019 -3.144 -30.075 1 19.37 12 GLY B C 1
ATOM 6376 O O . GLY B 1 17 ? -31.876 -2.824 -30.916 1 18.916 12 GLY B O 1
ATOM 6380 N N . MET B 1 18 ? -30.358 -4.289 -30.076 1 18.562 13 MET B N 1
ATOM 6381 C CA . MET B 1 18 ? -30.491 -5.252 -31.185 1 19.545 13 MET B CA 1
ATOM 6382 C C . MET B 1 18 ? -30.109 -6.67 -30.76 1 21.062 13 MET B C 1
ATOM 6383 O O . MET B 1 18 ? -29.121 -6.868 -30.065 1 20.756 13 MET B O 1
ATOM 6397 N N . LEU B 1 19 ? -30.783 -7.666 -31.376 1 18.295 14 LEU B N 1
ATOM 6398 C CA . LEU B 1 19 ? -30.323 -9.031 -31.556 1 18.616 14 LEU B CA 1
ATOM 6399 C C . LEU B 1 19 ? -30.373 -9.285 -33.066 1 20.189 14 LEU B C 1
ATOM 6400 O O . LEU B 1 19 ? -31.398 -8.992 -33.695 1 19.269 14 LEU B O 1
ATOM 6416 N N . SER B 1 20 ? -29.336 -9.857 -33.658 1 18.32 15 SER B N 1
ATOM 6417 C CA . SER B 1 20 ? -29.361 -10.164 -35.063 1 17.865 15 SER B CA 1
ATOM 6418 C C . SER B 1 20 ? -28.569 -11.432 -35.316 1 20.071 15 SER B C 1
ATOM 6419 O O . SER B 1 20 ? -27.82 -11.902 -34.435 1 19.658 15 SER B O 1
ATOM 6427 N N . PRO B 1 21 ? -28.612 -11.973 -36.549 1 19.438 16 PRO B N 1
ATOM 6428 C CA . PRO B 1 21 ? -27.672 -13.029 -36.939 1 19.432 16 PRO B CA 1
ATOM 6429 C C . PRO B 1 21 ? -26.196 -12.681 -36.911 1 20.349 16 PRO B C 1
ATOM 6430 O O . PRO B 1 21 ? -25.4 -13.616 -37.016 1 22.45 16 PRO B O 1
ATOM 6441 N N . LEU B 1 22 ? -25.855 -11.387 -36.768 1 19.033 17 LEU B N 1
ATOM 6442 C CA . LEU B 1 22 ? -24.463 -10.942 -36.678 1 19.75 17 LEU B CA 1
ATOM 6443 C C . LEU B 1 22 ? -23.998 -10.638 -35.277 1 23.045 17 LEU B C 1
ATOM 6444 O O . LEU B 1 22 ? -22.785 -10.461 -35.095 1 22.172 17 LEU B O 1
ATOM 6460 N N . GLY B 1 23 ? -24.889 -10.599 -34.293 1 20.03 18 GLY B N 1
ATOM 6461 C CA . GLY B 1 23 ? -24.437 -10.269 -32.937 1 19.523 18 GLY B CA 1
ATOM 6462 C C . GLY B 1 23 ? -25.589 -10.123 -31.953 1 20.025 18 GLY B C 1
ATOM 6463 O O . GLY B 1 23 ? -26.755 -9.915 -32.33 1 19.917 18 GLY B O 1
ATOM 6467 N N . LEU B 1 24 ? -25.257 -10.204 -30.653 1 21.641 19 LEU B N 1
ATOM 6468 C CA . LEU B 1 24 ? -26.207 -10.093 -29.554 1 18.589 19 LEU B CA 1
ATOM 6469 C C . LEU B 1 24 ? -26.356 -8.684 -29.008 1 18.764 19 LEU B C 1
ATOM 6470 O O . LEU B 1 24 ? -27.034 -8.501 -27.982 1 20.514 19 LEU B O 1
ATOM 6486 N N . ASP B 1 25 ? -25.817 -7.694 -29.698 1 19.437 20 ASP B N 1
ATOM 6487 C CA . ASP B 1 25 ? -25.983 -6.29 -29.379 1 21.425 20 ASP B CA 1
ATOM 6488 C C . ASP B 1 25 ? -25.704 -5.465 -30.626 1 19.411 20 ASP B C 1
ATOM 6489 O O . ASP B 1 25 ? -25.418 -6 -31.685 1 20.01 20 ASP B O 1
ATOM 6498 N N . VAL B 1 26 ? -25.833 -4.163 -30.485 1 18.986 21 VAL B N 1
ATOM 6499 C CA . VAL B 1 26 ? -25.614 -3.238 -31.584 1 20.322 21 VAL B CA 1
ATOM 6500 C C . VAL B 1 26 ? -24.159 -3.223 -32.017 1 19.959 21 VAL B C 1
ATOM 6501 O O . VAL B 1 26 ? -23.867 -3.426 -33.203 1 20.158 21 VAL B O 1
ATOM 6514 N N A PRO B 1 27 ? -23.168 -2.959 -31.14 0.5 22.125 22 PRO B N 1
ATOM 6515 N N B PRO B 1 27 ? -23.175 -3.025 -31.092 0.5 23.758 22 PRO B N 1
ATOM 6516 C CA A PRO B 1 27 ? -21.8 -2.865 -31.647 0.5 21.016 22 PRO B CA 1
ATOM 6517 C CA B PRO B 1 27 ? -21.773 -2.946 -31.505 0.5 23.683 22 PRO B CA 1
ATOM 6518 C C A PRO B 1 27 ? -21.282 -4.154 -32.291 0.5 19.954 22 PRO B C 1
ATOM 6519 C C B PRO B 1 27 ? -21.3 -4.158 -32.283 0.5 21.152 22 PRO B C 1
ATOM 6520 O O A PRO B 1 27 ? -20.597 -4.063 -33.304 0.5 21.152 22 PRO B O 1
ATOM 6521 O O B PRO B 1 27 ? -20.605 -4.014 -33.284 0.5 22.369 22 PRO B O 1
ATOM 6542 N N . SER B 1 28 ? -21.624 -5.344 -31.777 1 21.754 23 SER B N 1
ATOM 6543 C CA . SER B 1 28 ? -21.177 -6.587 -32.388 1 20.327 23 SER B CA 1
ATOM 6544 C C . SER B 1 28 ? -21.786 -6.781 -33.785 1 21.426 23 SER B C 1
ATOM 6545 O O . SER B 1 28 ? -21.169 -7.24 -34.743 1 20.9 23 SER B O 1
ATOM 6554 N N . SER B 1 29 ? -23.086 -6.44 -33.858 1 20.041 24 SER B N 1
ATOM 6555 C CA . SER B 1 29 ? -23.768 -6.548 -35.141 1 20.855 24 SER B CA 1
ATOM 6556 C C . SER B 1 29 ? -23.182 -5.595 -36.166 1 18.779 24 SER B C 1
ATOM 6557 O O . SER B 1 29 ? -22.92 -5.983 -37.301 1 19.944 24 SER B O 1
ATOM 6565 N N . TRP B 1 30 ? -22.987 -4.346 -35.759 1 19.483 25 TRP B N 1
ATOM 6566 C CA . TRP B 1 30 ? -22.431 -3.353 -36.671 1 20.683 25 TRP B CA 1
ATOM 6567 C C . TRP B 1 30 ? -20.999 -3.687 -37.113 1 19.878 25 TRP B C 1
ATOM 6568 O O . TRP B 1 30 ? -20.665 -3.403 -38.261 1 21.319 25 TRP B O 1
ATOM 6589 N N . GLU B 1 31 ? -20.205 -4.269 -36.214 1 20.778 26 GLU B N 1
ATOM 6590 C CA . GLU B 1 31 ? -18.859 -4.69 -36.622 1 22.057 26 GLU B CA 1
ATOM 6591 C C . GLU B 1 31 ? -18.931 -5.724 -37.748 1 22.605 26 GLU B C 1
ATOM 6592 O O . GLU B 1 31 ? -18.18 -5.62 -38.731 1 22.739 26 GLU B O 1
ATOM 6604 N N . GLY B 1 32 ? -19.873 -6.669 -37.639 1 22.255 27 GLY B N 1
ATOM 6605 C CA . GLY B 1 32 ? -20.137 -7.635 -38.696 1 21.924 27 GLY B CA 1
ATOM 6606 C C . GLY B 1 32 ? -20.58 -6.983 -39.995 1 21.341 27 GLY B C 1
ATOM 6607 O O . GLY B 1 32 ? -20.137 -7.368 -41.075 1 21.521 27 GLY B O 1
ATOM 6611 N N . ILE B 1 33 ? -21.496 -5.997 -39.896 1 20.05 28 ILE B N 1
ATOM 6612 C CA . ILE B 1 33 ? -21.981 -5.303 -41.074 1 19.21 28 ILE B CA 1
ATOM 6613 C C . ILE B 1 33 ? -20.805 -4.673 -41.816 1 21.629 28 ILE B C 1
ATOM 6614 O O . ILE B 1 33 ? -20.719 -4.781 -43.037 1 21.943 28 ILE B O 1
ATOM 6630 N N . LEU B 1 34 ? -19.964 -3.917 -41.081 1 21.328 29 LEU B N 1
ATOM 6631 C CA . LEU B 1 34 ? -18.895 -3.199 -41.763 1 24.391 29 LEU B CA 1
ATOM 6632 C C . LEU B 1 34 ? -17.813 -4.123 -42.281 1 24.179 29 LEU B C 1
ATOM 6633 O O . LEU B 1 34 ? -17.141 -3.735 -43.23 1 25.469 29 LEU B O 1
ATOM 6649 N N . ALA B 1 35 ? -17.658 -5.312 -41.711 1 21.907 30 ALA B N 1
ATOM 6650 C CA . ALA B 1 35 ? -16.717 -6.301 -42.22 1 24.242 30 ALA B CA 1
ATOM 6651 C C . ALA B 1 35 ? -17.274 -7.142 -43.367 1 24.723 30 ALA B C 1
ATOM 6652 O O . ALA B 1 35 ? -16.568 -7.941 -43.939 1 25.844 30 ALA B O 1
ATOM 6659 N N . GLY B 1 36 ? -18.554 -6.988 -43.732 1 21.427 31 GLY B N 1
ATOM 6660 C CA . GLY B 1 36 ? -19.107 -7.809 -44.78 1 21.074 31 GLY B CA 1
ATOM 6661 C C . GLY B 1 36 ? -19.388 -9.238 -44.38 1 20.364 31 GLY B C 1
ATOM 6662 O O . GLY B 1 36 ? -19.414 -10.126 -45.256 1 23.01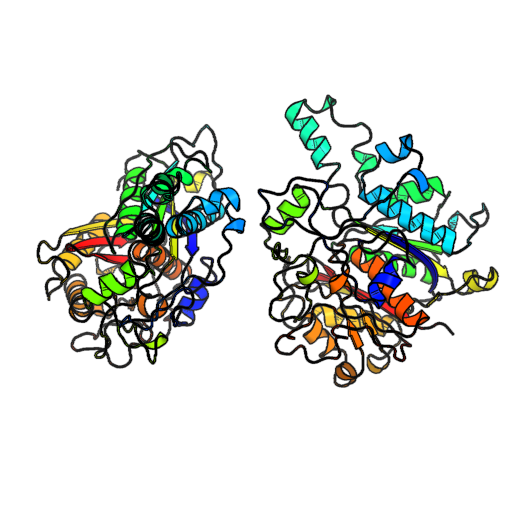1 31 GLY B O 1
ATOM 6666 N N . ARG B 1 37 ? -19.572 -9.502 -43.084 1 21.292 32 ARG B N 1
ATOM 6667 C CA A ARG B 1 37 ? -19.746 -10.846 -42.566 0.5 19.996 32 ARG B CA 1
ATOM 6668 C CA B ARG B 1 37 ? -19.741 -10.851 -42.566 0.5 22.522 32 ARG B CA 1
ATOM 6669 C C . ARG B 1 37 ? -21.182 -11.295 -42.823 1 21.309 32 ARG B C 1
ATOM 6670 O O . ARG B 1 37 ? -22.103 -10.48 -42.716 1 24.306 32 ARG B O 1
ATOM 6711 N N . SER B 1 38 ? -21.347 -12.574 -43.172 1 20.727 33 SER B N 1
ATOM 6712 C CA . SER B 1 38 ? -22.675 -13.168 -43.249 1 19.739 33 SER B CA 1
ATOM 6713 C C . SER B 1 38 ? -23.088 -13.772 -41.902 1 23.212 33 SER B C 1
ATOM 6714 O O . SER B 1 38 ? -22.306 -14.46 -41.211 1 24.039 33 SER B O 1
ATOM 6722 N N . GLY B 1 39 ? -24.381 -13.645 -41.574 1 18.578 34 GLY B N 1
ATOM 6723 C CA . GLY B 1 39 ? -24.95 -14.309 -40.427 1 19.724 34 GLY B CA 1
ATOM 6724 C C . GLY B 1 39 ? -25.787 -15.54 -40.783 1 19.863 34 GLY B C 1
ATOM 6725 O O . GLY B 1 39 ? -26.525 -16.004 -39.915 1 19.598 34 GLY B O 1
ATOM 6729 N N . ILE B 1 40 ? -25.683 -16.063 -42.016 1 20.062 35 ILE B N 1
ATOM 6730 C CA . ILE B 1 40 ? -26.557 -17.102 -42.511 1 19.047 35 ILE B CA 1
ATOM 6731 C C . ILE B 1 40 ? -25.844 -18.444 -42.436 1 21.422 35 ILE B C 1
ATOM 6732 O O . ILE B 1 40 ? -24.66 -18.555 -42.796 1 21.782 35 ILE B O 1
ATOM 6748 N N . ALA B 1 41 ? -26.552 -19.444 -41.975 1 20.606 36 ALA B N 1
ATOM 6749 C CA . ALA B 1 41 ? -25.998 -20.796 -41.815 1 22.424 36 ALA B CA 1
ATOM 6750 C C . ALA B 1 41 ? -27.106 -21.82 -41.898 1 23.801 36 ALA B C 1
ATOM 6751 O O . ALA B 1 41 ? -28.278 -21.513 -41.589 1 20.971 36 ALA B O 1
ATOM 6758 N N . PRO B 1 42 ? -26.763 -23.115 -42.108 1 23.242 37 PRO B N 1
ATOM 6759 C CA . PRO B 1 42 ? -27.727 -24.197 -41.879 1 24.033 37 PRO B CA 1
ATOM 6760 C C . PRO B 1 42 ? -28.347 -24.149 -40.495 1 24.675 37 PRO B C 1
ATOM 6761 O O . PRO B 1 42 ? -27.654 -23.869 -39.512 1 26.947 37 PRO B O 1
ATOM 6772 N N . ILE B 1 43 ? -29.667 -24.35 -40.439 1 24.391 38 ILE B N 1
ATOM 6773 C CA . ILE B 1 43 ? -30.391 -24.243 -39.179 1 26.821 38 ILE B CA 1
ATOM 6774 C C . ILE B 1 43 ? -30.115 -25.519 -38.377 1 31.869 38 ILE B C 1
ATOM 6775 O O . ILE B 1 43 ? -30.166 -26.612 -38.92 1 31.263 38 ILE B O 1
ATOM 6791 N N . GLU B 1 44 ? -29.847 -25.346 -37.079 1 30.102 39 GLU B N 1
ATOM 6792 C CA . GLU B 1 44 ? -29.457 -26.463 -36.208 1 36.825 39 GLU B CA 1
ATOM 6793 C C . GLU B 1 44 ? -30.562 -26.908 -35.246 1 34.716 39 GLU B C 1
ATOM 6794 O O . GLU B 1 44 ? -30.537 -28.038 -34.74 1 41.326 39 GLU B O 1
ATOM 6806 N N . HIS B 1 45 ? -31.532 -26.033 -34.971 1 34.832 40 HIS B N 1
ATOM 6807 C CA . HIS B 1 45 ? -32.497 -26.241 -33.902 1 44.33 40 HIS B CA 1
ATOM 6808 C C . HIS B 1 45 ? -33.669 -27.121 -34.351 1 53.352 40 HIS B C 1
ATOM 6809 O O . HIS B 1 45 ? -34.544 -27.381 -33.524 1 50.067 40 HIS B O 1
ATOM 6824 N N . MET B 1 46 ? -33.745 -27.534 -35.631 1 49.771 41 MET B N 1
ATOM 6825 C CA . MET B 1 46 ? -34.784 -28.46 -36.057 1 44.04 41 MET B CA 1
ATOM 6826 C C . MET B 1 46 ? -34.28 -29.321 -37.212 1 44.47 41 MET B C 1
ATOM 6827 O O . MET B 1 46 ? -33.181 -29.093 -37.72 1 48.076 41 MET B O 1
ATOM 6841 N N . ASP B 1 47 ? -35.044 -30.378 -37.541 1 45.664 42 ASP B N 1
ATOM 6842 C CA . ASP B 1 47 ? -34.755 -31.257 -38.668 1 46.161 42 ASP B CA 1
ATOM 6843 C C . ASP B 1 47 ? -35.518 -30.795 -39.912 1 40.696 42 ASP B C 1
ATOM 6844 O O . ASP B 1 47 ? -36.727 -31.007 -40.013 1 43.483 42 ASP B O 1
ATOM 6853 N N . LEU B 1 48 ? -34.779 -30.302 -40.902 1 39.996 43 LEU B N 1
ATOM 6854 C CA . LEU B 1 48 ? -35.376 -29.666 -42.062 1 37.649 43 LEU B CA 1
ATOM 6855 C C . LEU B 1 48 ? -35.156 -30.504 -43.31 1 40.554 43 LEU B C 1
ATOM 6856 O O . LEU B 1 48 ? -35.281 -29.963 -44.41 1 31.764 43 LEU B O 1
ATOM 6872 N N . SER B 1 49 ? -34.865 -31.817 -43.168 1 39.613 44 SER B N 1
ATOM 6873 C CA . SER B 1 49 ? -34.541 -32.616 -44.34 1 40.607 44 SER B CA 1
ATOM 6874 C C . SER B 1 49 ? -35.703 -32.708 -45.359 1 38.64 44 SER B C 1
ATOM 6875 O O . SER B 1 49 ? -35.462 -32.866 -46.549 1 41.651 44 SER B O 1
ATOM 6883 N N . ALA B 1 50 ? -36.965 -32.564 -44.933 1 34.727 45 ALA B N 1
ATOM 6884 C CA . ALA B 1 50 ? -38.09 -32.518 -45.857 1 34.94 45 ALA B CA 1
ATOM 6885 C C . ALA B 1 50 ? -38.317 -31.133 -46.463 1 32.343 45 ALA B C 1
ATOM 6886 O O . ALA B 1 50 ? -39.237 -30.983 -47.231 1 34.252 45 ALA B O 1
ATOM 6893 N N . TYR B 1 51 ? -37.569 -30.09 -46.082 1 31.834 46 TYR B N 1
ATOM 6894 C CA . TYR B 1 51 ? -37.901 -28.743 -46.509 1 26.543 46 TYR B CA 1
ATOM 6895 C C . TYR B 1 51 ? -37.002 -28.335 -47.652 1 24.19 46 TYR B C 1
ATOM 6896 O O . TYR B 1 51 ? -35.881 -28.816 -47.725 1 26.77 46 TYR B O 1
ATOM 6914 N N . SER B 1 52 ? -37.486 -27.438 -48.523 1 28.12 47 SER B N 1
ATOM 6915 C CA . SER B 1 52 ? -36.679 -27.035 -49.669 1 28.753 47 SER B CA 1
ATOM 6916 C C . SER B 1 52 ? -35.605 -26.002 -49.303 1 26.728 47 SER B C 1
ATOM 6917 O O . SER B 1 52 ? -34.62 -25.871 -50.047 1 25.617 47 SER B O 1
ATOM 6925 N N . THR B 1 53 ? -35.786 -25.309 -48.153 1 24.596 48 THR B N 1
ATOM 6926 C CA . THR B 1 53 ? -34.789 -24.388 -47.612 1 24.589 48 THR B CA 1
ATOM 6927 C C . THR B 1 53 ? -34.43 -24.848 -46.2 1 24.024 48 THR B C 1
ATOM 6928 O O . THR B 1 53 ? -35.332 -24.958 -45.371 1 24.46 48 THR B O 1
ATOM 6939 N N . ARG B 1 54 ? -33.125 -24.998 -45.918 1 22.984 49 ARG B N 1
ATOM 6940 C CA . ARG B 1 54 ? -32.664 -25.575 -44.663 1 23.297 49 ARG B CA 1
ATOM 6941 C C . ARG B 1 54 ? -31.7 -24.653 -43.913 1 22.454 49 ARG B C 1
ATOM 6942 O O . ARG B 1 54 ? -31.008 -25.104 -42.992 1 24.597 49 ARG B O 1
ATOM 6963 N N . PHE B 1 55 ? -31.655 -23.38 -44.299 1 21.727 50 PHE B N 1
ATOM 6964 C CA . PHE B 1 55 ? -30.743 -22.384 -43.738 1 21.193 50 PHE B CA 1
ATOM 6965 C C . PHE B 1 55 ? -31.478 -21.071 -43.527 1 19.282 50 PHE B C 1
ATOM 6966 O O . PHE B 1 55 ? -32.582 -20.857 -44.008 1 20.625 50 PHE B O 1
ATOM 6983 N N . GLY B 1 56 ? -30.847 -20.212 -42.728 1 20.209 51 GLY B N 1
ATOM 6984 C CA . GLY B 1 56 ? -31.417 -18.946 -42.368 1 20.082 51 GLY B CA 1
ATOM 6985 C C . GLY B 1 56 ? -30.486 -18.195 -41.434 1 19.809 51 GLY B C 1
ATOM 6986 O O . GLY B 1 56 ? -29.384 -18.657 -41.136 1 20.101 51 GLY B O 1
ATOM 6990 N N . GLY B 1 57 ? -30.952 -17.032 -40.969 1 19.912 52 GLY B N 1
ATOM 6991 C CA . GLY B 1 57 ? -30.208 -16.211 -40.037 1 19.093 52 GLY B CA 1
ATOM 6992 C C . GLY B 1 57 ? -30.701 -16.425 -38.627 1 21.015 52 GLY B C 1
ATOM 6993 O O . GLY B 1 57 ? -31.72 -15.863 -38.263 1 23.467 52 GLY B O 1
ATOM 6997 N N . SER B 1 58 ? -30.028 -17.236 -37.812 1 21.613 53 SER B N 1
ATOM 6998 C CA . SER B 1 58 ? -30.431 -17.476 -36.431 1 22.589 53 SER B CA 1
ATOM 6999 C C . SER B 1 58 ? -29.697 -16.487 -35.514 1 20.373 53 SER B C 1
ATOM 7000 O O . SER B 1 58 ? -28.589 -16.065 -35.794 1 23.295 53 SER B O 1
ATOM 7008 N N . VAL B 1 59 ? -30.266 -16.225 -34.35 1 22.278 54 VAL B N 1
ATOM 7009 C CA . VAL B 1 59 ? -29.567 -15.532 -33.283 1 21.298 54 VAL B CA 1
ATOM 7010 C C . VAL B 1 59 ? -28.747 -16.612 -32.573 1 22.133 54 VAL B C 1
ATOM 7011 O O . VAL B 1 59 ? -29.311 -17.597 -32.136 1 26.371 54 VAL B O 1
ATOM 7024 N N . LYS B 1 60 ? -27.453 -16.38 -32.439 1 23.411 55 LYS B N 1
ATOM 7025 C CA . LYS B 1 60 ? -26.541 -17.39 -31.905 1 25.13 55 LYS B CA 1
ATOM 7026 C C . LYS B 1 60 ? -26.12 -17.034 -30.475 1 22.91 55 LYS B C 1
ATOM 7027 O O . LYS B 1 60 ? -25.593 -15.952 -30.232 1 24.389 55 LYS B O 1
ATOM 7046 N N . GLY B 1 61 ? -26.369 -17.974 -29.572 1 25.026 56 GLY B N 1
ATOM 7047 C CA . GLY B 1 61 ? -25.858 -17.88 -28.217 1 25.499 56 GLY B CA 1
ATOM 7048 C C . GLY B 1 61 ? -26.614 -16.901 -27.329 1 24.735 56 GLY B C 1
ATOM 7049 O O . GLY B 1 61 ? -26.084 -16.436 -26.322 1 25.619 56 GLY B O 1
ATOM 7053 N N . PHE B 1 62 ? -27.878 -16.615 -27.648 1 22.048 57 PHE B N 1
ATOM 7054 C CA . PHE B 1 62 ? -28.644 -15.743 -26.778 1 22.008 57 PHE B CA 1
ATOM 7055 C C . PHE B 1 62 ? -28.875 -16.379 -25.407 1 22.502 57 PHE B C 1
ATOM 7056 O O . PHE B 1 62 ? -29.332 -17.505 -25.325 1 25.369 57 PHE B O 1
ATOM 7073 N N . ASN B 1 63 ? -28.713 -15.556 -24.386 1 21.42 58 ASN B N 1
ATOM 7074 C CA . ASN B 1 63 ? -29.034 -15.922 -23.01 1 20.372 58 ASN B CA 1
ATOM 7075 C C . ASN B 1 63 ? -30.078 -14.98 -22.477 1 21.687 58 ASN B C 1
ATOM 7076 O O . ASN B 1 63 ? -29.788 -13.891 -21.986 1 21.832 58 ASN B O 1
ATOM 7087 N N . VAL B 1 64 ? -31.333 -15.45 -22.494 1 22.456 59 VAL B N 1
ATOM 7088 C CA . VAL B 1 64 ? -32.462 -14.664 -22.047 1 21.124 59 VAL B CA 1
ATOM 7089 C C . VAL B 1 64 ? -32.319 -14.245 -20.571 1 20.581 59 VAL B C 1
ATOM 7090 O O . VAL B 1 64 ? -32.848 -13.21 -20.167 1 21.947 59 VAL B O 1
ATOM 7103 N N . GLU B 1 65 ? -31.601 -15.031 -19.781 1 21.303 60 GLU B N 1
ATOM 7104 C CA . GLU B 1 65 ? -31.392 -14.756 -18.365 1 23.526 60 GLU B CA 1
ATOM 7105 C C . GLU B 1 65 ? -30.526 -13.525 -18.091 1 24.538 60 GLU B C 1
ATOM 7106 O O . GLU B 1 65 ? -30.58 -12.995 -16.949 1 24.492 60 GLU B O 1
ATOM 7118 N N . GLU B 1 66 ? -29.853 -12.994 -19.108 1 23.53 61 GLU B N 1
ATOM 7119 C CA . GLU B 1 66 ? -29.319 -11.624 -19.027 1 24.197 61 GLU B CA 1
ATOM 7120 C C . GLU B 1 66 ? -30.378 -10.535 -18.884 1 26.636 61 GLU B C 1
ATOM 7121 O O . GLU B 1 66 ? -30.064 -9.416 -18.464 1 27.123 61 GLU B O 1
ATOM 7133 N N . TYR B 1 67 ? -31.645 -10.832 -19.25 1 24.027 62 TYR B N 1
ATOM 7134 C CA . TYR B 1 67 ? -32.712 -9.862 -19.3 1 24.938 62 TYR B CA 1
ATOM 7135 C C . TYR B 1 67 ? -33.881 -10.237 -18.397 1 23.928 62 TYR B C 1
ATOM 7136 O O . TYR B 1 67 ? -34.48 -9.325 -17.82 1 25.17 62 TYR B O 1
ATOM 7154 N N . LEU B 1 68 ? -34.203 -11.529 -18.284 1 23.745 63 LEU B N 1
ATOM 7155 C CA . LEU B 1 68 ? -35.406 -11.982 -17.577 1 26.862 63 LEU B CA 1
ATOM 7156 C C . LEU B 1 68 ? -35.032 -13.165 -16.711 1 26.456 63 LEU B C 1
ATOM 7157 O O . LEU B 1 68 ? -34.146 -13.915 -17.096 1 25.766 63 LEU B O 1
ATOM 7173 N N . SER B 1 69 ? -35.828 -13.445 -15.67 1 29.047 64 SER B N 1
ATOM 7174 C CA . SER B 1 69 ? -35.715 -14.74 -14.988 1 29.904 64 SER B CA 1
ATOM 7175 C C . SER B 1 69 ? -36.069 -15.922 -15.888 1 32.539 64 SER B C 1
ATOM 7176 O O . SER B 1 69 ? -36.836 -15.804 -16.844 1 31.412 64 SER B O 1
ATOM 7184 N N . ALA B 1 70 ? -35.557 -17.11 -15.526 1 27.952 65 ALA B N 1
ATOM 7185 C CA . ALA B 1 70 ? -35.815 -18.307 -16.311 1 31.353 65 ALA B CA 1
ATOM 7186 C C . ALA B 1 70 ? -37.311 -18.626 -16.283 1 34.189 65 ALA B C 1
ATOM 7187 O O . ALA B 1 70 ? -37.855 -19.148 -17.256 1 37.415 65 ALA B O 1
ATOM 7194 N N . LYS B 1 71 ? -37.903 -18.404 -15.111 1 36.059 66 LYS B N 1
ATOM 7195 C CA . LYS B 1 71 ? -39.31 -18.754 -14.891 1 38.532 66 LYS B CA 1
ATOM 7196 C C . LYS B 1 71 ? -40.188 -17.932 -15.842 1 38.536 66 LYS B C 1
ATOM 7197 O O . LYS B 1 71 ? -41.017 -18.541 -16.546 1 38.069 66 LYS B O 1
ATOM 7216 N N . GLU B 1 72 ? -39.954 -16.599 -15.862 1 36.563 67 GLU B N 1
ATOM 7217 C CA . GLU B 1 72 ? -40.637 -15.66 -16.757 1 34.02 67 GLU B CA 1
ATOM 7218 C C . GLU B 1 72 ? -40.388 -16.034 -18.21 1 37.516 67 GLU B C 1
ATOM 7219 O O . GLU B 1 72 ? -41.328 -15.993 -19.034 1 31.658 67 GLU B O 1
ATOM 7231 N N . ALA B 1 73 ? -39.122 -16.359 -18.565 1 28.625 68 ALA B N 1
ATOM 7232 C CA . ALA B 1 73 ? -38.814 -16.649 -19.958 1 28.301 68 ALA B CA 1
ATOM 7233 C C . ALA B 1 73 ? -39.519 -17.891 -20.482 1 31.328 68 ALA B C 1
ATOM 7234 O O . ALA B 1 73 ? -39.855 -17.934 -21.659 1 30.045 68 ALA B O 1
ATOM 7241 N N . ARG B 1 74 ? -39.783 -18.911 -19.617 1 32.112 69 ARG B N 1
ATOM 7242 C CA . ARG B 1 74 ? -40.447 -20.136 -20.053 1 36.066 69 ARG B CA 1
ATOM 7243 C C . ARG B 1 74 ? -41.892 -19.884 -20.524 1 30.758 69 ARG B C 1
ATOM 7244 O O . ARG B 1 74 ? -42.416 -20.713 -21.248 1 38.081 69 ARG B O 1
ATOM 7265 N N . LYS B 1 75 ? -42.494 -18.766 -20.122 1 27.656 70 LYS B N 1
ATOM 7266 C CA . LYS B 1 75 ? -43.844 -18.36 -20.486 1 30.313 70 LYS B CA 1
ATOM 7267 C C . LYS B 1 75 ? -43.916 -17.597 -21.821 1 30.795 70 LYS B C 1
ATOM 7268 O O . LYS B 1 75 ? -45.024 -17.286 -22.264 1 29.411 70 LYS B O 1
ATOM 7287 N N . LEU B 1 76 ? -42.78 -17.189 -22.405 1 28.28 71 LEU B N 1
ATOM 7288 C CA . LEU B 1 76 ? -42.774 -16.24 -23.517 1 24.075 71 LEU B CA 1
ATOM 7289 C C . LEU B 1 76 ? -42.164 -16.892 -24.755 1 25.33 71 LEU B C 1
ATOM 7290 O O . LEU B 1 76 ? -41.048 -17.464 -24.718 1 24.117 71 LEU B O 1
ATOM 7306 N N . ASP B 1 77 ? -42.816 -16.689 -25.919 1 22.143 72 ASP B N 1
ATOM 7307 C CA . ASP B 1 77 ? -42.252 -17.105 -27.191 1 21.432 72 ASP B CA 1
ATOM 7308 C C . ASP B 1 77 ? -40.92 -16.41 -27.405 1 18.411 72 ASP B C 1
ATOM 7309 O O . ASP B 1 77 ? -40.698 -15.292 -26.902 1 19.826 72 ASP B O 1
ATOM 7318 N N . LEU B 1 78 ? -40.054 -17.041 -28.193 1 21.966 73 LEU B N 1
ATOM 7319 C CA . LEU B 1 78 ? -38.78 -16.434 -28.527 1 21.318 73 LEU B CA 1
ATOM 7320 C C . LEU B 1 78 ? -38.933 -15.034 -29.131 1 17.76 73 LEU B C 1
ATOM 7321 O O . LEU B 1 78 ? -38.121 -14.174 -28.865 1 18.435 73 LEU B O 1
ATOM 7337 N N . PHE B 1 79 ? -39.963 -14.749 -29.947 1 17.228 74 PHE B N 1
ATOM 7338 C CA . PHE B 1 79 ? -40.007 -13.419 -30.55 1 19 74 PHE B CA 1
ATOM 7339 C C . PHE B 1 79 ? -40.184 -12.357 -29.442 1 17.843 74 PHE B C 1
ATOM 7340 O O . PHE B 1 79 ? -39.72 -11.231 -29.591 1 19.156 74 PHE B O 1
ATOM 7357 N N . ILE B 1 80 ? -40.898 -12.706 -28.39 1 18.608 75 ILE B N 1
ATOM 7358 C CA . ILE B 1 80 ? -41.083 -11.804 -27.27 1 18.587 75 ILE B CA 1
ATOM 7359 C C . ILE B 1 80 ? -39.768 -11.634 -26.5 1 18.715 75 ILE B C 1
ATOM 7360 O O . ILE B 1 80 ? -39.405 -10.497 -26.152 1 19.729 75 ILE B O 1
ATOM 7376 N N . GLN B 1 81 ? -39.098 -12.741 -26.201 1 19.752 76 GLN B N 1
ATOM 7377 C CA . GLN B 1 81 ? -37.793 -12.668 -25.555 1 18.491 76 GLN B CA 1
ATOM 7378 C C . GLN B 1 81 ? -36.839 -11.753 -26.325 1 19.812 76 GLN B C 1
ATOM 7379 O O . GLN B 1 81 ? -36.194 -10.882 -25.742 1 19.113 76 GLN B O 1
ATOM 7393 N N . TYR B 1 82 ? -36.805 -11.904 -27.645 1 19.029 77 TYR B N 1
ATOM 7394 C CA . TYR B 1 82 ? -35.94 -11.086 -28.461 1 17.304 77 TYR B CA 1
ATOM 7395 C C . TYR B 1 82 ? -36.334 -9.616 -28.418 1 17.149 77 TYR B C 1
ATOM 7396 O O . TYR B 1 82 ? -35.479 -8.744 -28.329 1 19.594 77 TYR B O 1
ATOM 7414 N N . GLY B 1 83 ? -37.632 -9.314 -28.563 1 18.347 78 GLY B N 1
ATOM 7415 C CA . GLY B 1 83 ? -38.081 -7.947 -28.484 1 17.328 78 GLY B CA 1
ATOM 7416 C C . GLY B 1 83 ? -37.744 -7.276 -27.15 1 17.016 78 GLY B C 1
ATOM 7417 O O . GLY B 1 83 ? -37.389 -6.078 -27.122 1 18.931 78 GLY B O 1
ATOM 7421 N N . LEU B 1 84 ? -37.95 -8.041 -26.056 1 16.289 79 LEU B N 1
ATOM 7422 C CA . LEU B 1 84 ? -37.631 -7.477 -24.743 1 17.395 79 LEU B CA 1
ATOM 7423 C C . LEU B 1 84 ? -36.125 -7.224 -24.612 1 17.845 79 LEU B C 1
ATOM 7424 O O . LEU B 1 84 ? -35.732 -6.174 -24.117 1 18.753 79 LEU B O 1
ATOM 7440 N N . ALA B 1 85 ? -35.32 -8.154 -25.128 1 18.477 80 ALA B N 1
ATOM 7441 C CA . ALA B 1 85 ? -33.856 -7.98 -25.055 1 20.825 80 ALA B CA 1
ATOM 7442 C C . ALA B 1 85 ? -33.444 -6.671 -25.737 1 19.523 80 ALA B C 1
ATOM 7443 O O . ALA B 1 85 ? -32.675 -5.85 -25.196 1 20.714 80 ALA B O 1
ATOM 7450 N N . ALA B 1 86 ? -33.901 -6.453 -26.974 1 17.659 81 ALA B N 1
ATOM 7451 C CA . ALA B 1 86 ? -33.541 -5.257 -27.731 1 19.163 81 ALA B CA 1
ATOM 7452 C C . ALA B 1 86 ? -34.042 -4.017 -27 1 18.958 81 ALA B C 1
ATOM 7453 O O . ALA B 1 86 ? -33.361 -3.001 -26.98 1 20.34 81 ALA B O 1
ATOM 7460 N N . SER B 1 87 ? -35.291 -4.064 -26.504 1 18.591 82 SER B N 1
ATOM 7461 C CA . SER B 1 87 ? -35.901 -2.959 -25.774 1 18.108 82 SER B CA 1
ATOM 7462 C C . SER B 1 87 ? -35.095 -2.556 -24.541 1 19.984 82 SER B C 1
ATOM 7463 O O . SER B 1 87 ? -34.863 -1.385 -24.283 1 20.891 82 SER B O 1
ATOM 7471 N N . PHE B 1 88 ? -34.775 -3.543 -23.728 1 21.1 83 PHE B N 1
ATOM 7472 C CA . PHE B 1 88 ? -34.016 -3.287 -22.513 1 22.306 83 PHE B CA 1
ATOM 7473 C C . PHE B 1 88 ? -32.631 -2.726 -22.839 1 22.224 83 PHE B C 1
ATOM 7474 O O . PHE B 1 88 ? -32.14 -1.788 -22.178 1 22.873 83 PHE B O 1
ATOM 7491 N N . GLN B 1 89 ? -31.97 -3.222 -23.888 1 20.275 84 GLN B N 1
ATOM 7492 C CA . GLN B 1 89 ? -30.707 -2.669 -24.312 1 21.024 84 GLN B CA 1
ATOM 7493 C C . GLN B 1 89 ? -30.895 -1.187 -24.685 1 22.518 84 GLN B C 1
ATOM 7494 O O . GLN B 1 89 ? -30.088 -0.332 -24.312 1 22.924 84 GLN B O 1
ATOM 7508 N N . ALA B 1 90 ? -31.939 -0.872 -25.486 1 20.512 85 ALA B N 1
ATOM 7509 C CA . ALA B 1 90 ? -32.143 0.49 -25.954 1 19.006 85 ALA B CA 1
ATOM 7510 C C . ALA B 1 90 ? -32.388 1.425 -24.762 1 20.926 85 ALA B C 1
ATOM 7511 O O . ALA B 1 90 ? -31.896 2.567 -24.75 1 22.023 85 ALA B O 1
ATOM 7518 N N . VAL B 1 91 ? -33.227 0.991 -23.8 1 20.022 86 VAL B N 1
ATOM 7519 C CA . VAL B 1 91 ? -33.546 1.859 -22.667 1 22.139 86 VAL B CA 1
ATOM 7520 C C . VAL B 1 91 ? -32.264 2.112 -21.845 1 22.043 86 VAL B C 1
ATOM 7521 O O . VAL B 1 91 ? -32.019 3.253 -21.445 1 23.023 86 VAL B O 1
ATOM 7534 N N . ARG B 1 92 ? -31.461 1.078 -21.636 1 22.703 87 ARG B N 1
ATOM 7535 C CA . ARG B 1 92 ? -30.2 1.273 -20.89 1 25.01 87 ARG B CA 1
ATOM 7536 C C . ARG B 1 92 ? -29.311 2.244 -21.64 1 25.14 87 ARG B C 1
ATOM 7537 O O . ARG B 1 92 ? -28.696 3.149 -21.048 1 25.437 87 ARG B O 1
ATOM 7558 N N . ASP B 1 93 ? -29.219 2.055 -22.947 1 23.019 88 ASP B N 1
ATOM 7559 C CA . ASP B 1 93 ? -28.388 2.873 -23.815 1 24.158 88 ASP B CA 1
ATOM 7560 C C . ASP B 1 93 ? -28.769 4.351 -23.734 1 23.589 88 ASP B C 1
ATOM 7561 O O . ASP B 1 93 ? -27.92 5.244 -23.82 1 27.579 88 ASP B O 1
ATOM 7570 N N . SER B 1 94 ? -30.056 4.644 -23.543 1 22.844 89 SER B N 1
ATOM 7571 C CA . SER B 1 94 ? -30.573 6.002 -23.523 1 21.829 89 SER B CA 1
ATOM 7572 C C . SER B 1 94 ? -30.238 6.757 -22.242 1 24.814 89 SER B C 1
ATOM 7573 O O . SER B 1 94 ? -30.3 8.009 -22.283 1 25.758 89 SER B O 1
ATOM 7581 N N . GLY B 1 95 ? -30.018 6.016 -21.159 1 24.288 90 GLY B N 1
ATOM 7582 C CA . GLY B 1 95 ? -29.78 6.598 -19.825 1 26.072 90 GLY B CA 1
ATOM 7583 C C . GLY B 1 95 ? -31.028 7.15 -19.146 1 30.067 90 GLY B C 1
ATOM 7584 O O . GLY B 1 95 ? -30.98 7.728 -18.044 1 29.139 90 GLY B O 1
ATOM 7588 N N . LEU B 1 96 ? -32.205 6.981 -19.775 1 28.654 91 LEU B N 1
ATOM 7589 C CA . LEU B 1 96 ? -33.417 7.553 -19.22 1 30.942 91 LEU B CA 1
ATOM 7590 C C . LEU B 1 96 ? -33.786 6.861 -17.916 1 29.127 91 LEU B C 1
ATOM 7591 O O . LEU B 1 96 ? -33.613 5.673 -17.794 1 31.455 91 LEU B O 1
ATOM 7607 N N . GLU B 1 97 ? -34.198 7.67 -16.928 1 30.441 92 GLU B N 1
ATOM 7608 C CA . GLU B 1 97 ? -34.736 7.227 -15.652 1 33.721 92 GLU B CA 1
ATOM 7609 C C . GLU B 1 97 ? -36.237 7.45 -15.644 1 30.188 92 GLU B C 1
ATOM 7610 O O . GLU B 1 97 ? -36.693 8.584 -15.84 1 30.88 92 GLU B O 1
ATOM 7622 N N . VAL B 1 98 ? -36.991 6.377 -15.415 1 30.369 93 VAL B N 1
ATOM 7623 C CA . VAL B 1 98 ? -38.442 6.43 -15.356 1 29.756 93 VAL B CA 1
ATOM 7624 C C . VAL B 1 98 ? -38.881 6.802 -13.943 1 33.039 93 VAL B C 1
ATOM 7625 O O . VAL B 1 98 ? -38.484 6.153 -13 1 31.492 93 VAL B O 1
ATOM 7638 N N . THR B 1 99 ? -39.753 7.816 -13.827 1 34.881 94 THR B N 1
ATOM 7639 C CA . THR B 1 99 ? -40.203 8.341 -12.54 1 33.258 94 THR B CA 1
ATOM 7640 C C . THR B 1 99 ? -41.722 8.521 -12.581 1 35.119 94 THR B C 1
ATOM 7641 O O . THR B 1 99 ? -42.305 8.519 -13.66 1 28.648 94 THR B O 1
ATOM 7652 N N . ASP B 1 100 ? -42.34 8.874 -11.439 1 32.452 95 ASP B N 1
ATOM 7653 C CA . ASP B 1 100 ? -43.759 9.204 -11.418 1 34.014 95 ASP B CA 1
ATOM 7654 C C . ASP B 1 100 ? -44.059 10.433 -12.28 1 36.037 95 ASP B C 1
ATOM 7655 O O . ASP B 1 100 ? -45.147 10.523 -12.834 1 31.802 95 ASP B O 1
ATOM 7664 N N . ALA B 1 101 ? -43.099 11.355 -12.419 1 32.825 96 ALA B N 1
ATOM 7665 C CA . ALA B 1 101 ? -43.33 12.58 -13.169 1 38.728 96 ALA B CA 1
ATOM 7666 C C . ALA B 1 101 ? -43.303 12.373 -14.673 1 34.449 96 ALA B C 1
ATOM 7667 O O . ALA B 1 101 ? -43.772 13.261 -15.395 1 40.587 96 ALA B O 1
ATOM 7674 N N . ASN B 1 102 ? -42.719 11.261 -15.176 1 31.419 97 ASN B N 1
ATOM 7675 C CA . ASN B 1 102 ? -42.631 11.074 -16.609 1 28.526 97 ASN B CA 1
ATOM 7676 C C . ASN B 1 102 ? -43.232 9.748 -17.066 1 29.336 97 ASN B C 1
ATOM 7677 O O . ASN B 1 102 ? -43.332 9.608 -18.26 1 27.346 97 ASN B O 1
ATOM 7688 N N . ARG B 1 103 ? -43.648 8.824 -16.181 1 26.002 98 ARG B N 1
ATOM 7689 C CA . ARG B 1 103 ? -44.025 7.502 -16.676 1 24.19 98 ARG B CA 1
ATOM 7690 C C . ARG B 1 103 ? -45.245 7.531 -17.579 1 26.128 98 ARG B C 1
ATOM 7691 O O . ARG B 1 103 ? -45.324 6.642 -18.473 1 23.522 98 ARG B O 1
ATOM 7712 N N . GLU B 1 104 ? -46.164 8.482 -17.41 1 25.662 99 GLU B N 1
ATOM 7713 C CA . GLU B 1 104 ? -47.311 8.573 -18.319 1 23.944 99 GLU B CA 1
ATOM 7714 C C . GLU B 1 104 ? -46.939 9.113 -19.699 1 24.292 99 GLU B C 1
ATOM 7715 O O . GLU B 1 104 ? -47.744 9.019 -20.62 1 28.056 99 GLU B O 1
ATOM 7727 N N . ARG B 1 105 ? -45.702 9.638 -19.858 1 24.128 100 ARG B N 1
ATOM 7728 C CA . ARG B 1 105 ? -45.26 10.259 -21.095 1 25.501 100 ARG B CA 1
ATOM 7729 C C . ARG B 1 105 ? -44.279 9.346 -21.837 1 22.528 100 ARG B C 1
ATOM 7730 O O . ARG B 1 105 ? -43.649 9.81 -22.789 1 23.191 100 ARG B O 1
ATOM 7751 N N . ILE B 1 106 ? -44.107 8.112 -21.36 1 21.36 101 ILE B N 1
ATOM 7752 C CA . ILE B 1 106 ? -43.211 7.143 -22.015 1 22.049 101 ILE B CA 1
ATOM 7753 C C . ILE B 1 106 ? -44.073 5.965 -22.451 1 21.486 101 ILE B C 1
ATOM 7754 O O . ILE B 1 106 ? -44.657 5.275 -21.599 1 20.932 101 ILE B O 1
ATOM 7770 N N . GLY B 1 107 ? -44.04 5.643 -23.752 1 22.139 102 GLY B N 1
ATOM 7771 C CA . GLY B 1 107 ? -44.794 4.51 -24.28 1 20.154 102 GLY B CA 1
ATOM 7772 C C . GLY B 1 107 ? -43.915 3.542 -25.074 1 17.742 102 GLY B C 1
ATOM 7773 O O . GLY B 1 107 ? -42.675 3.643 -25.107 1 19.226 102 GLY B O 1
ATOM 7777 N N . VAL B 1 108 ? -44.616 2.592 -25.693 1 18.68 103 VAL B N 1
ATOM 7778 C CA . VAL B 1 108 ? -43.973 1.514 -26.402 1 17.541 103 VAL B CA 1
ATOM 7779 C C . VAL B 1 108 ? -44.786 1.123 -27.628 1 18.448 103 VAL B C 1
ATOM 7780 O O . VAL B 1 108 ? -46.006 0.992 -27.592 1 18.586 103 VAL B O 1
ATOM 7793 N N . SER B 1 109 ? -44.059 0.895 -28.721 1 18.175 104 SER B N 1
ATOM 7794 C CA . SER B 1 109 ? -44.626 0.392 -29.955 1 16.846 104 SER B CA 1
ATOM 7795 C C . SER B 1 109 ? -43.621 -0.59 -30.578 1 18.362 104 SER B C 1
ATOM 7796 O O . SER B 1 109 ? -42.775 -0.202 -31.369 1 18.958 104 SER B O 1
ATOM 7804 N N . MET B 1 110 ? -43.678 -1.835 -30.137 1 18.435 105 MET B N 1
ATOM 7805 C CA . MET B 1 110 ? -42.857 -2.937 -30.662 1 18.853 105 MET B CA 1
ATOM 7806 C C . MET B 1 110 ? -43.756 -3.922 -31.394 1 19.628 105 MET B C 1
ATOM 7807 O O . MET B 1 110 ? -44.761 -4.393 -30.846 1 19.519 105 MET B O 1
ATOM 7821 N N . GLY B 1 111 ? -43.467 -4.198 -32.647 1 16.842 106 GLY B N 1
ATOM 7822 C CA . GLY B 1 111 ? -44.351 -4.984 -33.503 1 17.142 106 GLY B CA 1
ATOM 7823 C C . GLY B 1 111 ? -43.69 -6.309 -33.914 1 18.704 106 GLY B C 1
ATOM 7824 O O . GLY B 1 111 ? -42.517 -6.601 -33.597 1 17.28 106 GLY B O 1
ATOM 7828 N N . SER B 1 112 ? -44.438 -7.135 -34.646 1 16.581 107 SER B N 1
ATOM 7829 C CA . SER B 1 112 ? -43.961 -8.356 -35.222 1 16.385 107 SER B CA 1
ATOM 7830 C C . SER B 1 112 ? -44.76 -8.652 -36.472 1 17.33 107 SER B C 1
ATOM 7831 O O . SER B 1 112 ? -45.946 -8.337 -36.478 1 17.74 107 SER B O 1
ATOM 7839 N N . GLY B 1 113 ? -44.127 -9.32 -37.429 1 19.881 108 GLY B N 1
ATOM 7840 C CA . GLY B 1 113 ? -44.837 -9.66 -38.656 1 21.05 108 GLY B CA 1
ATOM 7841 C C . GLY B 1 113 ? -45.705 -10.903 -38.486 1 26.466 108 GLY B C 1
ATOM 7842 O O . GLY B 1 113 ? -46.893 -10.954 -38.873 1 27.475 108 GLY B O 1
ATOM 7846 N N . ILE B 1 114 ? -45.161 -11.918 -37.818 1 24.719 109 ILE B N 1
ATOM 7847 C CA . ILE B 1 114 ? -45.782 -13.231 -37.706 1 31.922 109 ILE B CA 1
ATOM 7848 C C . ILE B 1 114 ? -45.966 -13.634 -36.246 1 35.925 109 ILE B C 1
ATOM 7849 O O . ILE B 1 114 ? -46.808 -14.483 -35.989 1 48.361 109 ILE B O 1
ATOM 7865 N N . GLY B 1 115 ? -45.281 -13.027 -35.245 1 26.252 110 GLY B N 1
ATOM 7866 C CA . GLY B 1 115 ? -45.517 -13.345 -33.849 1 24.919 110 GLY B CA 1
ATOM 7867 C C . GLY B 1 115 ? -45.121 -14.781 -33.492 1 23.277 110 GLY B C 1
ATOM 7868 O O . GLY B 1 115 ? -44.064 -15.271 -33.88 1 22.511 110 GLY B O 1
ATOM 7872 N N . GLY B 1 116 ? -45.865 -15.383 -32.574 1 24.456 111 GLY B N 1
ATOM 7873 C CA . GLY B 1 116 ? -45.4 -16.548 -31.8 1 24.195 111 GLY B CA 1
ATOM 7874 C C . GLY B 1 116 ? -45.631 -17.863 -32.529 1 28.543 111 GLY B C 1
ATOM 7875 O O . GLY B 1 116 ? -46.251 -18.791 -32.009 1 27.547 111 GLY B O 1
ATOM 7879 N N . LEU B 1 117 ? -45.035 -17.988 -33.701 1 32.534 112 LEU B N 1
ATOM 7880 C CA . LEU B 1 117 ? -45.323 -19.111 -34.591 1 34.694 112 LEU B CA 1
ATOM 7881 C C . LEU B 1 117 ? -44.726 -20.4 -34.025 1 32.084 112 LEU B C 1
ATOM 7882 O O . LEU B 1 117 ? -45.422 -21.419 -34.091 1 34.013 112 LEU B O 1
ATOM 7898 N N . THR B 1 118 ? -43.542 -20.359 -33.39 1 29.941 113 THR B N 1
ATOM 7899 C CA . THR B 1 118 ? -42.944 -21.519 -32.72 1 31.651 113 THR B CA 1
ATOM 7900 C C . THR B 1 118 ? -43.9 -22.019 -31.626 1 30.721 113 THR B C 1
ATOM 7901 O O . THR B 1 118 ? -44.179 -23.214 -31.505 1 31.82 113 THR B O 1
ATOM 7912 N N . ASN B 1 119 ? -44.328 -21.113 -30.748 1 26.446 114 ASN B N 1
ATOM 7913 C CA . ASN B 1 119 ? -45.207 -21.497 -29.662 1 26.611 114 ASN B CA 1
ATOM 7914 C C . ASN B 1 119 ? -46.505 -22.073 -30.223 1 26.092 114 ASN B C 1
ATOM 7915 O O . ASN B 1 119 ? -47.05 -23.026 -29.66 1 26.129 114 ASN B O 1
ATOM 7926 N N . ILE B 1 120 ? -47.049 -21.494 -31.287 1 24.255 115 ILE B N 1
ATOM 7927 C CA . ILE B 1 120 ? -48.315 -21.978 -31.831 1 28.699 115 ILE B CA 1
ATOM 7928 C C . ILE B 1 120 ? -48.115 -23.398 -32.357 1 32.081 115 ILE B C 1
ATOM 7929 O O . ILE B 1 120 ? -48.924 -24.283 -32.078 1 33.861 115 ILE B O 1
ATOM 7945 N N . GLU B 1 121 ? -46.998 -23.618 -33.045 1 30.76 116 GLU B N 1
ATOM 7946 C CA . GLU B 1 121 ? -46.693 -24.918 -33.615 1 37.45 116 GLU B CA 1
ATOM 7947 C C . GLU B 1 121 ? -46.493 -25.962 -32.523 1 33.994 116 GLU B C 1
ATOM 7948 O O . GLU B 1 121 ? -47.071 -27.046 -32.638 1 38.534 116 GLU B O 1
ATOM 7960 N N . ASN B 1 122 ? -45.764 -25.622 -31.446 1 33.395 117 ASN B N 1
ATOM 7961 C CA . ASN B 1 122 ? -45.552 -26.525 -30.337 1 34.316 117 ASN B CA 1
ATOM 7962 C C . ASN B 1 122 ? -46.861 -26.892 -29.655 1 38.002 117 ASN B C 1
ATOM 7963 O O . ASN B 1 122 ? -47.065 -28.073 -29.33 1 35.352 117 ASN B O 1
ATOM 7974 N N . ASN B 1 123 ? -47.719 -25.89 -29.42 1 31.262 118 ASN B N 1
ATOM 7975 C CA . ASN B 1 123 ? -48.989 -26.142 -28.758 1 29.304 118 ASN B CA 1
ATOM 7976 C C . ASN B 1 123 ? -49.914 -26.937 -29.675 1 32.872 118 ASN B C 1
ATOM 7977 O O . ASN B 1 123 ? -50.685 -27.772 -29.201 1 33.924 118 ASN B O 1
ATOM 7988 N N . CYS B 1 124 ? -49.834 -26.692 -30.97 1 30.935 119 CYS B N 1
ATOM 7989 C CA . CYS B 1 124 ? -50.625 -27.428 -31.937 1 36.221 119 CYS B CA 1
ATOM 7990 C C . CYS B 1 124 ? -50.239 -28.917 -31.96 1 39.164 119 CYS B C 1
ATOM 7991 O O . CYS B 1 124 ? -51.121 -29.779 -32.067 1 39.929 119 CYS B O 1
ATOM 7999 N N . ARG B 1 125 ? -48.944 -29.209 -31.819 1 39.926 120 ARG B N 1
ATOM 8000 C CA . ARG B 1 125 ? -48.466 -30.589 -31.775 1 43.323 120 ARG B CA 1
ATOM 8001 C C . ARG B 1 125 ? -49.067 -31.3 -30.56 1 45.074 120 ARG B C 1
ATOM 8002 O O . ARG B 1 125 ? -49.603 -32.394 -30.705 1 44.02 120 ARG B O 1
ATOM 8023 N N . SER B 1 126 ? -49.02 -30.657 -29.386 1 43.995 121 SER B N 1
ATOM 8024 C CA . SER B 1 126 ? -49.57 -31.254 -28.182 1 46.966 121 SER B CA 1
ATOM 8025 C C . SER B 1 126 ? -51.086 -31.412 -28.317 1 41.899 121 SER B C 1
ATOM 8026 O O . SER B 1 126 ? -51.609 -32.463 -27.971 1 43.329 121 SER B O 1
ATOM 8034 N N . LEU B 1 127 ? -51.788 -30.406 -28.871 1 35.371 122 LEU B N 1
ATOM 8035 C CA . LEU B 1 127 ? -53.209 -30.516 -29.133 1 36.672 122 LEU B CA 1
ATOM 8036 C C . LEU B 1 127 ? -53.52 -31.728 -30.013 1 43.63 122 LEU B C 1
ATOM 8037 O O . LEU B 1 127 ? -54.489 -32.425 -29.741 1 41.915 122 LEU B O 1
ATOM 8053 N N . PHE B 1 128 ? -52.735 -31.985 -31.07 1 42.399 123 PHE B N 1
ATOM 8054 C CA . PHE B 1 128 ? -53.052 -33.092 -31.981 1 44.421 123 PHE B CA 1
ATOM 8055 C C . PHE B 1 128 ? -52.686 -34.45 -31.381 1 39.409 123 PHE B C 1
ATOM 8056 O O . PHE B 1 128 ? -53.389 -35.409 -31.646 1 48.717 123 PHE B O 1
ATOM 8073 N N . GLU B 1 129 ? -51.605 -34.519 -30.61 1 41.465 124 GLU B N 1
ATOM 8074 C CA . GLU B 1 129 ? -51.169 -35.758 -29.976 1 40.825 124 GLU B CA 1
ATOM 8075 C C . GLU B 1 129 ? -52.021 -36.113 -28.751 1 47.243 124 GLU B C 1
ATOM 8076 O O . GLU B 1 129 ? -52.304 -37.289 -28.541 1 48.598 124 GLU B O 1
ATOM 8088 N N . GLN B 1 130 ? -52.395 -35.123 -27.927 1 42.475 125 GLN B N 1
ATOM 8089 C CA . GLN B 1 130 ? -52.908 -35.339 -26.581 1 44.905 125 GLN B CA 1
ATOM 8090 C C . GLN B 1 130 ? -54.233 -34.623 -26.298 1 51.53 125 GLN B C 1
ATOM 8091 O O . GLN B 1 130 ? -54.791 -34.877 -25.241 1 58.944 125 GLN B O 1
ATOM 8105 N N . GLY B 1 131 ? -54.778 -33.784 -27.207 1 45.006 126 GLY B N 1
ATOM 8106 C CA . GLY B 1 131 ? -55.956 -32.974 -26.932 1 42.221 126 GLY B CA 1
ATOM 8107 C C . GLY B 1 131 ? -55.643 -31.685 -26.153 1 38.313 126 GLY B C 1
ATOM 8108 O O . GLY B 1 131 ? -54.525 -31.418 -25.709 1 37.103 126 GLY B O 1
ATOM 8112 N N . PRO B 1 132 ? -56.665 -30.829 -25.938 1 36.813 127 PRO B N 1
ATOM 8113 C CA . PRO B 1 132 ? -56.464 -29.468 -25.412 1 39.859 127 PRO B CA 1
ATOM 8114 C C . PRO B 1 132 ? -55.988 -29.31 -23.976 1 41.892 127 PRO B C 1
ATOM 8115 O O . PRO B 1 132 ? -55.479 -28.248 -23.635 1 39.811 127 PRO B O 1
ATOM 8126 N N . ARG B 1 133 ? -56.066 -30.406 -23.179 1 43.264 128 ARG B N 1
ATOM 8127 C CA A ARG B 1 133 ? -55.576 -30.403 -21.812 0.5 42.043 128 ARG B CA 1
ATOM 8128 C CA B ARG B 1 133 ? -55.543 -30.507 -21.821 0.5 42.179 128 ARG B CA 1
ATOM 8129 C C . ARG B 1 133 ? -54.059 -30.167 -21.74 1 39.219 128 ARG B C 1
ATOM 8130 O O . ARG B 1 133 ? -53.578 -29.778 -20.684 1 38.598 128 ARG B O 1
ATOM 8171 N N . ARG B 1 134 ? -53.31 -30.361 -22.837 1 34.41 129 ARG B N 1
ATOM 8172 C CA . ARG B 1 134 ? -51.874 -30.132 -22.83 1 37.777 129 ARG B CA 1
ATOM 8173 C C . ARG B 1 134 ? -51.499 -28.737 -23.33 1 35.493 129 ARG B C 1
ATOM 8174 O O . ARG B 1 134 ? -50.316 -28.428 -23.362 1 36.506 129 ARG B O 1
ATOM 8195 N N . ILE B 1 135 ? -52.476 -27.893 -23.704 1 34.103 130 ILE B N 1
ATOM 8196 C CA . ILE B 1 135 ? -52.154 -26.524 -24.111 1 32.619 130 ILE B CA 1
ATOM 8197 C C . ILE B 1 135 ? -51.669 -25.763 -22.889 1 30.208 130 ILE B C 1
ATOM 8198 O O . ILE B 1 135 ? -52.255 -25.809 -21.804 1 32.744 130 ILE B O 1
ATOM 8214 N N . SER B 1 136 ? -50.605 -24.985 -23.04 1 29.593 131 SER B N 1
ATOM 8215 C CA . SER B 1 136 ? -50.074 -24.194 -21.938 1 28.355 131 SER B CA 1
ATOM 8216 C C . SER B 1 136 ? -51.068 -23.121 -21.511 1 33.867 131 SER B C 1
ATOM 8217 O O . SER B 1 136 ? -51.565 -22.423 -22.387 1 31.526 131 SER B O 1
ATOM 8225 N N . PRO B 1 137 ? -51.219 -22.824 -20.194 1 33.243 132 PRO B N 1
ATOM 8226 C CA . PRO B 1 137 ? -51.929 -21.632 -19.73 1 30.113 132 PRO B CA 1
ATOM 8227 C C . PRO B 1 137 ? -51.366 -20.306 -20.211 1 29.464 132 PRO B C 1
ATOM 8228 O O . PRO B 1 137 ? -52.077 -19.302 -20.167 1 29.335 132 PRO B O 1
ATOM 8239 N N . PHE B 1 138 ? -50.058 -20.294 -20.544 1 27.499 133 PHE B N 1
ATOM 8240 C CA . PHE B 1 138 ? -49.417 -19.059 -20.969 1 28.304 133 PHE B CA 1
ATOM 8241 C C . PHE B 1 138 ? -49.429 -18.934 -22.477 1 28.057 133 PHE B C 1
ATOM 8242 O O . PHE B 1 138 ? -48.834 -17.963 -22.975 1 30.298 133 PHE B O 1
ATOM 8259 N N . PHE B 1 139 ? -50.075 -19.867 -23.209 1 26.185 134 PHE B N 1
ATOM 8260 C CA . PHE B 1 139 ? -50.066 -19.888 -24.641 1 30.167 134 PHE B CA 1
ATOM 8261 C C . PHE B 1 139 ? -50.535 -18.548 -25.201 1 25.392 134 PHE B C 1
ATOM 8262 O O . PHE B 1 139 ? -49.81 -17.967 -26.006 1 26.929 134 PHE B O 1
ATOM 8279 N N . VAL B 1 140 ? -51.702 -18.025 -24.781 1 22.728 135 VAL B N 1
ATOM 8280 C CA . VAL B 1 140 ? -52.151 -16.759 -25.361 1 22.185 135 VAL B CA 1
ATOM 8281 C C . VAL B 1 140 ? -51.236 -15.582 -24.978 1 23.406 135 VAL B C 1
ATOM 8282 O O . VAL B 1 140 ? -50.718 -14.919 -25.878 1 21.651 135 VAL B O 1
ATOM 8295 N N . PRO B 1 141 ? -51.05 -15.196 -23.697 1 21.69 136 PRO B N 1
ATOM 8296 C CA . PRO B 1 141 ? -50.28 -13.997 -23.347 1 25.372 136 PRO B CA 1
ATOM 8297 C C . PRO B 1 141 ? -48.82 -14.13 -23.741 1 25.055 136 PRO B C 1
ATOM 8298 O O . PRO B 1 141 ? -48.207 -13.135 -24.054 1 33.974 136 PRO B O 1
ATOM 8309 N N . GLY B 1 142 ? -48.32 -15.362 -23.847 1 23.263 137 GLY B N 1
ATOM 8310 C CA . GLY B 1 142 ? -46.943 -15.629 -24.24 1 25.965 137 GLY B CA 1
ATOM 8311 C C . GLY B 1 142 ? -46.725 -15.702 -25.743 1 24.35 137 GLY B C 1
ATOM 8312 O O . GLY B 1 142 ? -45.625 -15.96 -26.186 1 26.86 137 GLY B O 1
ATOM 8316 N N . SER B 1 143 ? -47.775 -15.543 -26.572 1 22.388 138 SER B N 1
ATOM 8317 C CA . SER B 1 143 ? -47.653 -15.654 -28.007 1 21.751 138 SER B CA 1
ATOM 8318 C C . SER B 1 143 ? -48.179 -14.444 -28.789 1 21.463 138 SER B C 1
ATOM 8319 O O . SER B 1 143 ? -47.864 -14.372 -29.98 1 24.623 138 SER B O 1
ATOM 8327 N N . ILE B 1 144 ? -49.113 -13.672 -28.251 1 21.457 139 ILE B N 1
ATOM 8328 C CA . ILE B 1 144 ? -49.738 -12.634 -29.043 1 21.747 139 ILE B CA 1
ATOM 8329 C C . ILE B 1 144 ? -48.764 -11.475 -29.211 1 20.508 139 ILE B C 1
ATOM 8330 O O . ILE B 1 144 ? -47.921 -11.145 -28.366 1 22.335 139 ILE B O 1
ATOM 8346 N N . ILE B 1 145 ? -48.938 -10.787 -30.338 1 20.014 140 ILE B N 1
ATOM 8347 C CA . ILE B 1 145 ? -47.914 -9.868 -30.813 1 19.804 140 ILE B CA 1
ATOM 8348 C C . ILE B 1 145 ? -47.729 -8.675 -29.876 1 19.39 140 ILE B C 1
ATOM 8349 O O . ILE B 1 145 ? -46.624 -8.154 -29.76 1 21.263 140 ILE B O 1
ATOM 8365 N N . ASN B 1 146 ? -48.799 -8.157 -29.278 1 19.24 141 ASN B N 1
ATOM 8366 C CA . ASN B 1 146 ? -48.67 -6.965 -28.449 1 20.452 141 ASN B CA 1
ATOM 8367 C C . ASN B 1 146 ? -47.993 -7.216 -27.099 1 20.954 141 ASN B C 1
ATOM 8368 O O . ASN B 1 146 ? -47.942 -6.312 -26.265 1 21.28 141 ASN B O 1
ATOM 8379 N N . MET B 1 147 ? -47.572 -8.458 -26.806 1 21.064 142 MET B N 1
ATOM 8380 C CA . MET B 1 147 ? -46.983 -8.74 -25.511 1 23.259 142 MET B CA 1
ATOM 8381 C C . MET B 1 147 ? -45.525 -8.3 -25.379 1 21.767 142 MET B C 1
ATOM 8382 O O . MET B 1 147 ? -45.052 -8.147 -24.237 1 20.619 142 MET B O 1
ATOM 8396 N N . VAL B 1 148 ? -44.837 -7.898 -26.452 1 19.007 143 VAL B N 1
ATOM 8397 C CA . VAL B 1 148 ? -43.557 -7.223 -26.255 1 20.498 143 VAL B CA 1
ATOM 8398 C C . VAL B 1 148 ? -43.817 -5.854 -25.61 1 20.072 143 VAL B C 1
ATOM 8399 O O . VAL B 1 148 ? -43.268 -5.476 -24.573 1 20.876 143 VAL B O 1
ATOM 8412 N N . SER B 1 149 ? -44.761 -5.087 -26.228 1 18.635 144 SER B N 1
ATOM 8413 C CA . SER B 1 149 ? -45.137 -3.805 -25.654 1 19.772 144 SER B CA 1
ATOM 8414 C C . SER B 1 149 ? -45.713 -3.972 -24.244 1 20.566 144 SER B C 1
ATOM 8415 O O . SER B 1 149 ? -45.431 -3.174 -23.325 1 21.602 144 SER B O 1
ATOM 8423 N N . GLY B 1 150 ? -46.533 -4.989 -24.05 1 21.005 145 GLY B N 1
ATOM 8424 C CA . GLY B 1 150 ? -47.189 -5.263 -22.773 1 20.424 145 GLY B CA 1
ATOM 8425 C C . GLY B 1 150 ? -46.177 -5.542 -21.665 1 21.017 145 GLY B C 1
ATOM 8426 O O . GLY B 1 150 ? -46.109 -4.827 -20.659 1 23.139 145 GLY B O 1
ATOM 8430 N N . PHE B 1 151 ? -45.32 -6.54 -21.904 1 20.348 146 PHE B N 1
ATOM 8431 C CA . PHE B 1 151 ? -44.355 -6.95 -20.893 1 22.224 146 PHE B CA 1
ATOM 8432 C C . PHE B 1 151 ? -43.35 -5.841 -20.672 1 23.885 146 PHE B C 1
ATOM 8433 O O . PHE B 1 151 ? -42.931 -5.636 -19.526 1 24.557 146 PHE B O 1
ATOM 8450 N N . LEU B 1 152 ? -42.916 -5.11 -21.721 1 21.307 147 LEU B N 1
ATOM 8451 C CA . LEU B 1 152 ? -41.948 -4.06 -21.493 1 22.988 147 LEU B CA 1
ATOM 8452 C C . LEU B 1 152 ? -42.526 -2.993 -20.575 1 22.427 147 LEU B C 1
ATOM 8453 O O . LEU B 1 152 ? -41.879 -2.515 -19.661 1 22.502 147 LEU B O 1
ATOM 8469 N N . SER B 1 153 ? -43.791 -2.62 -20.832 1 19.388 148 SER B N 1
ATOM 8470 C CA A SER B 1 153 ? -44.45 -1.608 -20.023 0.7 20.353 148 SER B CA 1
ATOM 8471 C CA B SER B 1 153 ? -44.521 -1.643 -20.037 0.3 20.655 148 SER B CA 1
ATOM 8472 C C . SER B 1 153 ? -44.563 -2.054 -18.57 1 21.977 148 SER B C 1
ATOM 8473 O O . SER B 1 153 ? -44.369 -1.227 -17.672 1 22.861 148 SER B O 1
ATOM 8488 N N . ILE B 1 154 ? -44.841 -3.332 -18.347 1 22.1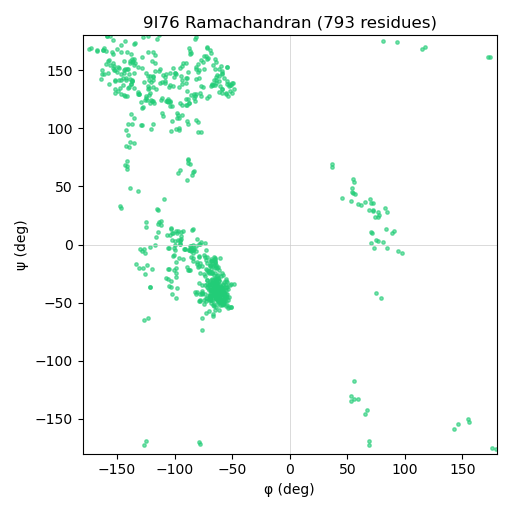69 149 ILE B N 1
ATOM 8489 C CA . ILE B 1 154 ? -44.986 -3.841 -16.986 1 23.299 149 ILE B CA 1
ATOM 8490 C C . ILE B 1 154 ? -43.626 -3.83 -16.278 1 23.636 149 ILE B C 1
ATOM 8491 O O . ILE B 1 154 ? -43.528 -3.365 -15.121 1 26.717 149 ILE B O 1
ATOM 8507 N N . HIS B 1 155 ? -42.602 -4.289 -16.976 1 24.961 150 HIS B N 1
ATOM 8508 C CA . HIS B 1 155 ? -41.265 -4.385 -16.376 1 25.415 150 HIS B CA 1
ATOM 8509 C C . HIS B 1 155 ? -40.687 -3.004 -16.038 1 25.98 150 HIS B C 1
ATOM 8510 O O . HIS B 1 155 ? -39.963 -2.877 -15.023 1 28.134 150 HIS B O 1
ATOM 8525 N N . LEU B 1 156 ? -40.926 -1.965 -16.866 1 22.753 151 LEU B N 1
ATOM 8526 C CA . LEU B 1 156 ? -40.314 -0.64 -16.703 1 23.768 151 LEU B CA 1
ATOM 8527 C C . LEU B 1 156 ? -41.255 0.425 -16.164 1 25.418 151 LEU B C 1
ATOM 8528 O O . LEU B 1 156 ? -40.826 1.56 -15.901 1 26.72 151 LEU B O 1
ATOM 8544 N N . GLY B 1 157 ? -42.541 0.08 -15.951 1 22.694 152 GLY B N 1
ATOM 8545 C CA . GLY B 1 157 ? -43.52 1.008 -15.42 1 24.693 152 GLY B CA 1
ATOM 8546 C C . GLY B 1 157 ? -43.93 2.074 -16.417 1 25.044 152 GLY B C 1
ATOM 8547 O O . GLY B 1 157 ? -44.193 3.191 -16.03 1 25.031 152 GLY B O 1
ATOM 8551 N N . LEU B 1 158 ? -44.019 1.719 -17.708 1 21.428 153 LEU B N 1
ATOM 8552 C CA . LEU B 1 158 ? -44.314 2.696 -18.755 1 21.306 153 LEU B CA 1
ATOM 8553 C C . LEU B 1 158 ? -45.831 2.792 -18.907 1 21.268 153 LEU B C 1
ATOM 8554 O O . LEU B 1 158 ? -46.468 1.796 -19.286 1 23.302 153 LEU B O 1
ATOM 8570 N N . GLN B 1 159 ? -46.38 4.007 -18.791 1 20.664 154 GLN B N 1
ATOM 8571 C CA . GLN B 1 159 ? -47.845 4.138 -18.84 1 19.635 154 GLN B CA 1
ATOM 8572 C C . GLN B 1 159 ? -48.35 4.946 -20.028 1 21.269 154 GLN B C 1
ATOM 8573 O O . GLN B 1 159 ? -49.558 5.214 -20.104 1 21.442 154 GLN B O 1
ATOM 8587 N N . GLY B 1 160 ? -47.489 5.328 -20.951 1 21.379 155 GLY B N 1
ATOM 8588 C CA . GLY B 1 160 ? -47.851 6.046 -22.13 1 21.818 155 GLY B CA 1
ATOM 8589 C C . GLY B 1 160 ? -48.463 5.107 -23.184 1 19.571 155 GLY B C 1
ATOM 8590 O O . GLY B 1 160 ? -48.804 3.961 -22.894 1 22.073 155 GLY B O 1
ATOM 8594 N N . PRO B 1 161 ? -48.677 5.641 -24.395 1 20.736 156 PRO B N 1
ATOM 8595 C CA . PRO B 1 161 ? -49.283 4.869 -25.478 1 21.821 156 PRO B CA 1
ATOM 8596 C C . PRO B 1 161 ? -48.629 3.505 -25.639 1 23.259 156 PRO B C 1
ATOM 8597 O O . PRO B 1 161 ? -47.399 3.419 -25.666 1 21.013 156 PRO B O 1
ATOM 8608 N N . ASN B 1 162 ? -49.435 2.444 -25.781 1 21.044 157 ASN B N 1
ATOM 8609 C CA . ASN B 1 162 ? -48.957 1.068 -25.682 1 20.057 157 ASN B CA 1
ATOM 8610 C C . ASN B 1 162 ? -49.617 0.309 -26.815 1 19.052 157 ASN B C 1
ATOM 8611 O O . ASN B 1 162 ? -50.837 0.069 -26.741 1 20.269 157 ASN B O 1
ATOM 8622 N N . TYR B 1 163 ? -48.886 0.018 -27.884 1 18.95 158 TYR B N 1
ATOM 8623 C CA . TYR B 1 163 ? -49.527 -0.629 -29.014 1 19.035 158 TYR B CA 1
ATOM 8624 C C . TYR B 1 163 ? -48.521 -1.441 -29.805 1 18.573 158 TYR B C 1
ATOM 8625 O O . TYR B 1 163 ? -47.316 -1.46 -29.469 1 18.406 158 TYR B O 1
ATOM 8643 N N . ALA B 1 164 ? -49.012 -2.154 -30.84 1 17.212 159 ALA B N 1
ATOM 8644 C CA . ALA B 1 164 ? -48.168 -2.966 -31.684 1 16.954 159 ALA B CA 1
ATOM 8645 C C . ALA B 1 164 ? -48.695 -2.986 -33.106 1 18.721 159 ALA B C 1
ATOM 8646 O O . ALA B 1 164 ? -49.898 -3.199 -33.29 1 19.631 159 ALA B O 1
ATOM 8653 N N . LEU B 1 165 ? -47.796 -2.806 -34.076 1 17.487 160 LEU B N 1
ATOM 8654 C CA . LEU B 1 165 ? -48.071 -2.908 -35.495 1 18.951 160 LEU B CA 1
ATOM 8655 C C . LEU B 1 165 ? -47.731 -4.299 -35.974 1 18.171 160 LEU B C 1
ATOM 8656 O O . LEU B 1 165 ? -46.879 -4.992 -35.434 1 18.216 160 LEU B O 1
ATOM 8672 N N . THR B 1 166 ? -48.422 -4.749 -37.028 1 18.725 161 THR B N 1
ATOM 8673 C CA . THR B 1 166 ? -48.095 -5.966 -37.751 1 18.837 161 THR B CA 1
ATOM 8674 C C . THR B 1 166 ? -48.309 -5.701 -39.238 1 20.583 161 THR B C 1
ATOM 8675 O O . THR B 1 166 ? -49.448 -5.766 -39.705 1 21.441 161 THR B O 1
ATOM 8686 N N . THR B 1 167 ? -47.259 -5.32 -39.953 1 19.386 162 THR B N 1
ATOM 8687 C CA . THR B 1 167 ? -47.342 -4.968 -41.38 1 20.821 162 THR B CA 1
ATOM 8688 C C . THR B 1 167 ? -46.233 -5.694 -42.125 1 19.035 162 THR B C 1
ATOM 8689 O O . THR B 1 167 ? -45.562 -5.122 -42.997 1 18.108 162 THR B O 1
ATOM 8700 N N . ALA B 1 168 ? -46.099 -6.99 -41.827 1 19.84 163 ALA B N 1
ATOM 8701 C CA . ALA B 1 168 ? -45.171 -7.852 -42.526 1 21.683 163 ALA B CA 1
ATOM 8702 C C . ALA B 1 168 ? -43.772 -7.255 -42.522 1 21.731 163 ALA B C 1
ATOM 8703 O O . ALA B 1 168 ? -43.279 -6.768 -41.497 1 21.231 163 ALA B O 1
ATOM 8710 N N . ALA B 1 169 ? -43.075 -7.167 -43.667 1 21.787 164 ALA B N 1
ATOM 8711 C CA . ALA B 1 169 ? -41.758 -6.604 -43.702 1 22.425 164 ALA B CA 1
ATOM 8712 C C . ALA B 1 169 ? -41.657 -5.117 -43.363 1 22.018 164 ALA B C 1
ATOM 8713 O O . ALA B 1 169 ? -40.578 -4.601 -43.108 1 25.977 164 ALA B O 1
ATOM 8720 N N . THR B 1 170 ? -42.786 -4.374 -43.314 1 18.469 165 THR B N 1
ATOM 8721 C CA . THR B 1 170 ? -42.774 -2.977 -42.973 1 18.912 165 THR B CA 1
ATOM 8722 C C . THR B 1 170 ? -42.949 -2.702 -41.499 1 17.341 165 THR B C 1
ATOM 8723 O O . THR B 1 170 ? -42.873 -1.561 -41.069 1 18.936 165 THR B O 1
ATOM 8734 N N . THR B 1 171 ? -43.171 -3.753 -40.694 1 17.056 166 THR B N 1
ATOM 8735 C CA . THR B 1 171 ? -43.548 -3.586 -39.292 1 16.114 166 THR B CA 1
ATOM 8736 C C . THR B 1 171 ? -42.634 -2.649 -38.527 1 15.762 166 THR B C 1
ATOM 8737 O O . THR B 1 171 ? -43.112 -1.746 -37.83 1 15.822 166 THR B O 1
ATOM 8748 N N . GLY B 1 172 ? -41.318 -2.915 -38.568 1 16.733 167 GLY B N 1
ATOM 8749 C CA . GLY B 1 172 ? -40.393 -2.135 -37.754 1 18.415 167 GLY B CA 1
ATOM 8750 C C . GLY B 1 172 ? -40.301 -0.666 -38.157 1 17.401 167 GLY B C 1
ATOM 8751 O O . GLY B 1 172 ? -40.21 0.245 -37.333 1 18.846 167 GLY B O 1
ATOM 8755 N N . THR B 1 173 ? -40.457 -0.421 -39.476 1 18.606 168 THR B N 1
ATOM 8756 C CA . THR B 1 173 ? -40.466 0.924 -40.027 1 18.839 168 THR B CA 1
ATOM 8757 C C . THR B 1 173 ? -41.721 1.698 -39.628 1 17.556 168 THR B C 1
ATOM 8758 O O . THR B 1 173 ? -41.655 2.822 -39.119 1 19.146 168 THR B O 1
ATOM 8769 N N . HIS B 1 174 ? -42.897 1.063 -39.766 1 16.807 169 HIS B N 1
ATOM 8770 C CA . HIS B 1 174 ? -44.121 1.675 -39.308 1 19.604 169 HIS B CA 1
ATOM 8771 C C . HIS B 1 174 ? -44.124 1.899 -37.814 1 18.855 169 HIS B C 1
ATOM 8772 O O . HIS B 1 174 ? -44.581 2.969 -37.355 1 20.076 169 HIS B O 1
ATOM 8787 N N . SER B 1 175 ? -43.585 0.928 -37.03 1 17.553 170 SER B N 1
ATOM 8788 C CA . SER B 1 175 ? -43.551 1.066 -35.591 1 18 170 SER B CA 1
ATOM 8789 C C . SER B 1 175 ? -42.779 2.307 -35.16 1 18.936 170 SER B C 1
ATOM 8790 O O . SER B 1 175 ? -43.218 3.048 -34.265 1 18.006 170 SER B O 1
ATOM 8798 N N . ILE B 1 176 ? -41.596 2.507 -35.737 1 17.628 171 ILE B N 1
ATOM 8799 C CA . ILE B 1 176 ? -40.776 3.658 -35.405 1 18.57 171 ILE B CA 1
ATOM 8800 C C . ILE B 1 176 ? -41.417 4.972 -35.889 1 18.531 171 ILE B C 1
ATOM 8801 O O . ILE B 1 176 ? -41.435 5.957 -35.161 1 19.187 171 ILE B O 1
ATOM 8817 N N . GLY B 1 177 ? -41.938 4.98 -37.107 1 18.872 172 GLY B N 1
ATOM 8818 C CA . GLY B 1 177 ? -42.502 6.223 -37.656 1 18.899 172 GLY B CA 1
ATOM 8819 C C . GLY B 1 177 ? -43.733 6.64 -36.853 1 20.425 172 GLY B C 1
ATOM 8820 O O . GLY B 1 177 ? -43.918 7.844 -36.548 1 21.501 172 GLY B O 1
ATOM 8824 N N . MET B 1 178 ? -44.605 5.68 -36.518 1 18.676 173 MET B N 1
ATOM 8825 C CA . MET B 1 178 ? -45.829 6.04 -35.783 1 19.518 173 MET B CA 1
ATOM 8826 C C . MET B 1 178 ? -45.524 6.47 -34.343 1 19.591 173 MET B C 1
ATOM 8827 O O . MET B 1 178 ? -46.157 7.377 -33.771 1 21.418 173 MET B O 1
ATOM 8841 N N . ALA B 1 179 ? -44.491 5.852 -33.729 1 19.269 174 ALA B N 1
ATOM 8842 C CA . ALA B 1 179 ? -44.047 6.293 -32.433 1 20.387 174 ALA B CA 1
ATOM 8843 C C . ALA B 1 179 ? -43.505 7.721 -32.494 1 20.728 174 ALA B C 1
ATOM 8844 O O . ALA B 1 179 ? -43.713 8.512 -31.57 1 20.365 174 ALA B O 1
ATOM 8851 N N . ALA B 1 180 ? -42.751 8.037 -33.539 1 19.95 175 ALA B N 1
ATOM 8852 C CA . ALA B 1 180 ? -42.238 9.398 -33.749 1 22.102 175 ALA B CA 1
ATOM 8853 C C . ALA B 1 180 ? -43.371 10.418 -33.88 1 22.804 175 ALA B C 1
ATOM 8854 O O . ALA B 1 180 ? -43.35 11.48 -33.255 1 22.465 175 ALA B O 1
ATOM 8861 N N . ARG B 1 181 ? -44.458 10.032 -34.544 1 22.711 176 ARG B N 1
ATOM 8862 C CA . ARG B 1 181 ? -45.65 10.873 -34.602 1 24.565 176 ARG B CA 1
ATOM 8863 C C . ARG B 1 181 ? -46.271 11.109 -33.236 1 28.138 176 ARG B C 1
ATOM 8864 O O . ARG B 1 181 ? -46.717 12.216 -32.964 1 26.641 176 ARG B O 1
ATOM 8885 N N . ASN B 1 182 ? -46.35 10.102 -32.371 1 22.926 177 ASN B N 1
ATOM 8886 C CA . ASN B 1 182 ? -46.866 10.283 -31.034 1 22.807 177 ASN B CA 1
ATOM 8887 C C . ASN B 1 182 ? -46.103 11.381 -30.309 1 23.389 177 ASN B C 1
ATOM 8888 O O . ASN B 1 182 ? -46.697 12.206 -29.589 1 25.64 177 ASN B O 1
ATOM 8899 N N . ILE B 1 183 ? -44.769 11.388 -30.468 1 22.119 178 ILE B N 1
ATOM 8900 C CA . ILE B 1 183 ? -43.962 12.383 -29.815 1 23.726 178 ILE B CA 1
ATOM 8901 C C . ILE B 1 183 ? -44.138 13.748 -30.49 1 24.439 178 ILE B C 1
ATOM 8902 O O . ILE B 1 183 ? -44.269 14.75 -29.778 1 28.045 178 ILE B O 1
ATOM 8918 N N . ALA B 1 184 ? -44.088 13.767 -31.808 1 26.211 179 ALA B N 1
ATOM 8919 C CA . ALA B 1 184 ? -44.202 15.007 -32.583 1 28.329 179 ALA B CA 1
ATOM 8920 C C . ALA B 1 184 ? -45.472 15.765 -32.258 1 31.672 179 ALA B C 1
ATOM 8921 O O . ALA B 1 184 ? -45.427 17.005 -32.206 1 32.64 179 ALA B O 1
ATOM 8928 N N . TYR B 1 185 ? -46.562 15.046 -31.985 1 28.905 180 TYR B N 1
ATOM 8929 C CA . TYR B 1 185 ? -47.84 15.692 -31.722 1 33.54 180 TYR B CA 1
ATOM 8930 C C . TYR B 1 185 ? -48.18 15.747 -30.244 1 32.811 180 TYR B C 1
ATOM 8931 O O . TYR B 1 185 ? -49.284 16.135 -29.894 1 33.737 180 TYR B O 1
ATOM 8949 N N . GLY B 1 186 ? -47.252 15.419 -29.35 1 30.168 181 GLY B N 1
ATOM 8950 C CA . GLY B 1 186 ? -47.4 15.714 -27.929 1 31.746 181 GLY B CA 1
ATOM 8951 C C . GLY B 1 186 ? -48.104 14.631 -27.111 1 32.251 181 GLY B C 1
ATOM 8952 O O . GLY B 1 186 ? -48.362 14.825 -25.95 1 33.535 181 GLY B O 1
ATOM 8956 N N . GLU B 1 187 ? -48.35 13.438 -27.669 1 29.747 182 GLU B N 1
ATOM 8957 C CA . GLU B 1 187 ? -48.997 12.361 -26.941 1 31.134 182 GLU B CA 1
ATOM 8958 C C . GLU B 1 187 ? -48.032 11.6 -26.034 1 26.253 182 GLU B C 1
ATOM 8959 O O . GLU B 1 187 ? -48.454 10.789 -25.183 1 29.763 182 GLU B O 1
ATOM 8971 N N . ALA B 1 188 ? -46.725 11.774 -26.281 1 26.329 183 ALA B N 1
ATOM 8972 C CA . ALA B 1 188 ? -45.692 11.185 -25.449 1 26.618 183 ALA B CA 1
ATOM 8973 C C . ALA B 1 188 ? -44.433 12.017 -25.638 1 22.846 183 ALA B C 1
ATOM 8974 O O . ALA B 1 188 ? -44.316 12.758 -26.634 1 27.043 183 ALA B O 1
ATOM 8981 N N . ASP B 1 189 ? -43.539 11.93 -24.695 1 24.322 184 ASP B N 1
ATOM 8982 C CA . ASP B 1 189 ? -42.2 12.522 -24.779 1 25.024 184 ASP B CA 1
ATOM 8983 C C . ASP B 1 189 ? -41.122 11.514 -25.19 1 26.242 184 ASP B C 1
ATOM 8984 O O . ASP B 1 189 ? -40.081 11.922 -25.705 1 23.797 184 ASP B O 1
ATOM 8993 N N . VAL B 1 190 ? -41.346 10.218 -24.869 1 23.57 185 VAL B N 1
ATOM 8994 C CA . VAL B 1 190 ? -40.396 9.143 -25.168 1 21.551 185 VAL B CA 1
ATOM 8995 C C . VAL B 1 190 ? -41.228 7.955 -25.661 1 20.726 185 VAL B C 1
ATOM 8996 O O . VAL B 1 190 ? -42.28 7.658 -25.082 1 21.097 185 VAL B O 1
ATOM 9009 N N . MET B 1 191 ? -40.698 7.239 -26.651 1 22.431 186 MET B N 1
ATOM 9010 C CA . MET B 1 191 ? -41.257 5.96 -27.072 1 20.567 186 MET B CA 1
ATOM 9011 C C . MET B 1 191 ? -40.142 4.971 -27.331 1 20.962 186 MET B C 1
ATOM 9012 O O . MET B 1 191 ? -39.122 5.365 -27.922 1 21.285 186 MET B O 1
ATOM 9026 N N . VAL B 1 192 ? -40.363 3.737 -26.875 1 18.594 187 VAL B N 1
ATOM 9027 C CA . VAL B 1 192 ? -39.53 2.621 -27.308 1 18.529 187 VAL B CA 1
ATOM 9028 C C . VAL B 1 192 ? -40.186 1.929 -28.499 1 18.191 187 VAL B C 1
ATOM 9029 O O . VAL B 1 192 ? -41.334 1.502 -28.36 1 20.244 187 VAL B O 1
ATOM 9042 N N . ALA B 1 193 ? -39.508 1.873 -29.641 1 18.167 188 ALA B N 1
ATOM 9043 C CA . ALA B 1 193 ? -40.174 1.427 -30.851 1 17.615 188 ALA B CA 1
ATOM 9044 C C . ALA B 1 193 ? -39.255 0.552 -31.692 1 18.335 188 ALA B C 1
ATOM 9045 O O . ALA B 1 193 ? -38.032 0.705 -31.7 1 18.791 188 ALA B O 1
ATOM 9052 N N . GLY B 1 194 ? -39.875 -0.36 -32.434 1 16.961 189 GLY B N 1
ATOM 9053 C CA . GLY B 1 194 ? -39.106 -1.317 -33.201 1 17.652 189 GLY B CA 1
ATOM 9054 C C . GLY B 1 194 ? -39.907 -2.587 -33.477 1 18.368 189 GLY B C 1
ATOM 9055 O O . GLY B 1 194 ? -41.141 -2.578 -33.629 1 16.569 189 GLY B O 1
ATOM 9059 N N . GLY B 1 195 ? -39.216 -3.712 -33.65 1 16.595 190 GLY B N 1
ATOM 9060 C CA . GLY B 1 195 ? -39.873 -4.958 -33.894 1 17.795 190 GLY B CA 1
ATOM 9061 C C . GLY B 1 195 ? -39.023 -6.182 -33.644 1 18.124 190 GLY B C 1
ATOM 9062 O O . GLY B 1 195 ? -37.809 -6.073 -33.407 1 17.494 190 GLY B O 1
ATOM 9066 N N . SER B 1 196 ? -39.658 -7.353 -33.606 1 16.845 191 SER B N 1
ATOM 9067 C CA . SER B 1 196 ? -38.967 -8.603 -33.351 1 16.279 191 SER B CA 1
ATOM 9068 C C . SER B 1 196 ? -39.603 -9.723 -34.172 1 18.369 191 SER B C 1
ATOM 9069 O O . SER B 1 196 ? -40.797 -9.622 -34.543 1 17.924 191 SER B O 1
ATOM 9077 N N . GLU B 1 197 ? -38.835 -10.77 -34.394 1 17.458 192 GLU B N 1
ATOM 9078 C CA . GLU B 1 197 ? -39.305 -11.877 -35.208 1 18.529 192 GLU B CA 1
ATOM 9079 C C . GLU B 1 197 ? -38.531 -13.151 -34.879 1 17.974 192 GLU B C 1
ATOM 9080 O O . GLU B 1 197 ? -37.313 -13.095 -34.719 1 18.59 192 GLU B O 1
ATOM 9092 N N . MET B 1 198 ? -39.233 -14.273 -34.803 1 19.49 193 MET B N 1
ATOM 9093 C CA A MET B 1 198 ? -38.653 -15.606 -34.766 0.3 21.438 193 MET B CA 1
ATOM 9094 C CA B MET B 1 198 ? -38.604 -15.596 -34.836 0.7 21.406 193 MET B CA 1
ATOM 9095 C C . MET B 1 198 ? -39.623 -16.542 -35.482 1 24.152 193 MET B C 1
ATOM 9096 O O . MET B 1 198 ? -40.491 -17.128 -34.85 1 29.577 193 MET B O 1
ATOM 9123 N N . ALA B 1 199 ? -39.499 -16.655 -36.769 1 22.322 194 ALA B N 1
ATOM 9124 C CA . ALA B 1 199 ? -40.413 -17.425 -37.606 1 25.954 194 ALA B CA 1
ATOM 9125 C C . ALA B 1 199 ? -39.743 -18.674 -38.2 1 29.485 194 ALA B C 1
ATOM 9126 O O . ALA B 1 199 ? -40.337 -19.313 -39.065 1 32.326 194 ALA B O 1
ATOM 9133 N N . ALA B 1 200 ? -38.594 -19.131 -37.672 1 29.493 195 ALA B N 1
ATOM 9134 C CA . ALA B 1 200 ? -37.889 -20.329 -38.168 1 26.942 195 ALA B CA 1
ATOM 9135 C C . ALA B 1 200 ? -38.436 -21.538 -37.444 1 31.356 195 ALA B C 1
ATOM 9136 O O . ALA B 1 200 ? -37.815 -22.102 -36.544 1 33.909 195 ALA B O 1
ATOM 9143 N N . CYS B 1 201 ? -39.639 -21.899 -37.841 1 37.198 196 CYS B N 1
ATOM 9144 C CA . CYS B 1 201 ? -40.276 -23.132 -37.447 1 37.747 196 CYS B CA 1
ATOM 9145 C C . CYS B 1 201 ? -40.699 -23.759 -38.763 1 38.772 196 CYS B C 1
ATOM 9146 O O . CYS B 1 201 ? -40.552 -23.157 -39.833 1 36.705 196 CYS B O 1
ATOM 9154 N N . GLY B 1 202 ? -41.286 -24.938 -38.658 1 40.102 197 GLY B N 1
ATOM 9155 C CA . GLY B 1 202 ? -41.807 -25.632 -39.819 1 40.469 197 GLY B CA 1
ATOM 9156 C C . GLY B 1 202 ? -42.834 -24.803 -40.572 1 39.128 197 GLY B C 1
ATOM 9157 O O . GLY B 1 202 ? -42.836 -24.786 -41.792 1 33.499 197 GLY B O 1
ATOM 9161 N N . LEU B 1 203 ? -43.724 -24.105 -39.843 1 33.993 198 LEU B N 1
ATOM 9162 C CA . LEU B 1 203 ? -44.709 -23.298 -40.532 1 35.476 198 LEU B CA 1
ATOM 9163 C C . LEU B 1 203 ? -44.088 -22.106 -41.266 1 31.559 198 LEU B C 1
ATOM 9164 O O . LEU B 1 203 ? -44.636 -21.723 -42.292 1 31.053 198 LEU B O 1
ATOM 9180 N N . GLY B 1 204 ? -43.025 -21.514 -40.731 1 29.803 199 GLY B N 1
ATOM 9181 C CA . GLY B 1 204 ? -42.374 -20.37 -41.352 1 31.401 199 GLY B CA 1
ATOM 9182 C C . GLY B 1 204 ? -41.582 -20.767 -42.585 1 28.139 199 GLY B C 1
ATOM 9183 O O . GLY B 1 204 ? -41.762 -20.234 -43.664 1 27.341 199 GLY B O 1
ATOM 9187 N N . LEU B 1 205 ? -40.621 -21.662 -42.393 1 26.658 200 LEU B N 1
ATOM 9188 C CA . LEU B 1 205 ? -39.858 -22.2 -43.521 1 26.839 200 LEU B CA 1
ATOM 9189 C C . LEU B 1 205 ? -40.766 -22.898 -44.511 1 26.79 200 LEU B C 1
ATOM 9190 O O . LEU B 1 205 ? -40.6 -22.758 -45.715 1 26.112 200 LEU B O 1
ATOM 9206 N N . GLY B 1 206 ? -41.744 -23.661 -44.003 1 25.969 201 GLY B N 1
ATOM 9207 C CA . GLY B 1 206 ? -42.635 -24.391 -44.896 1 28.132 201 GLY B CA 1
ATOM 9208 C C . GLY B 1 206 ? -43.611 -23.454 -45.579 1 24.801 201 GLY B C 1
ATOM 9209 O O . GLY B 1 206 ? -43.89 -23.61 -46.747 1 27.326 201 GLY B O 1
ATOM 9213 N N . GLY B 1 207 ? -44.058 -22.4 -44.872 1 24.922 202 GLY B N 1
ATOM 9214 C CA . GLY B 1 207 ? -45.026 -21.482 -45.429 1 24.204 202 GLY B CA 1
ATOM 9215 C C . GLY B 1 207 ? -44.431 -20.598 -46.491 1 23.406 202 GLY B C 1
ATOM 9216 O O . GLY B 1 207 ? -44.992 -20.4 -47.572 1 24.371 202 GLY B O 1
ATOM 9220 N N . PHE B 1 208 ? -43.27 -19.988 -46.198 1 22.825 203 PHE B N 1
ATOM 9221 C CA . PHE B 1 208 ? -42.652 -19.18 -47.218 1 21.819 203 PHE B CA 1
ATOM 9222 C C . PHE B 1 208 ? -42.08 -20.046 -48.323 1 22.794 203 PHE B C 1
ATOM 9223 O O . PHE B 1 208 ? -42.095 -19.61 -49.478 1 27.11 203 PHE B O 1
ATOM 9240 N N . GLY B 1 209 ? -41.647 -21.268 -48.006 1 24.131 204 GLY B N 1
ATOM 9241 C CA . GLY B 1 209 ? -41.229 -22.214 -49.036 1 26.3 204 GLY B CA 1
ATOM 9242 C C . GLY B 1 209 ? -42.351 -22.6 -49.989 1 26.886 204 GLY B C 1
ATOM 9243 O O . GLY B 1 209 ? -42.173 -22.655 -51.194 1 28.378 204 GLY B O 1
ATOM 9247 N N . ALA B 1 210 ? -43.567 -22.801 -49.441 1 27.449 205 ALA B N 1
ATOM 9248 C CA . ALA B 1 210 ? -44.728 -23.134 -50.252 1 27.198 205 ALA B CA 1
ATOM 9249 C C . ALA B 1 210 ? -45.081 -21.974 -51.166 1 27.967 205 ALA B C 1
ATOM 9250 O O . ALA B 1 210 ? -45.562 -22.182 -52.264 1 31.461 205 ALA B O 1
ATOM 9257 N N . ALA B 1 211 ? -44.855 -20.73 -50.715 1 29.582 206 ALA B N 1
ATOM 9258 C CA . ALA B 1 211 ? -45.035 -19.547 -51.547 1 29.913 206 ALA B CA 1
ATOM 9259 C C . ALA B 1 211 ? -43.897 -19.33 -52.55 1 29.454 206 ALA B C 1
ATOM 9260 O O . ALA B 1 211 ? -43.977 -18.37 -53.302 1 36.859 206 ALA B O 1
ATOM 9267 N N . ARG B 1 212 ? -42.893 -20.219 -52.619 1 28.04 207 ARG B N 1
ATOM 9268 C CA . ARG B 1 212 ? -41.652 -20.095 -53.369 1 32.267 207 ARG B CA 1
ATOM 9269 C C . ARG B 1 212 ? -40.994 -18.723 -53.199 1 30.366 207 ARG B C 1
ATOM 9270 O O . ARG B 1 212 ? -40.353 -18.193 -54.109 1 33.347 207 ARG B O 1
ATOM 9291 N N . ALA B 1 213 ? -41.025 -18.208 -51.977 1 25.794 208 ALA B N 1
ATOM 9292 C CA . ALA B 1 213 ? -40.476 -16.89 -51.683 1 24.842 208 ALA B CA 1
ATOM 9293 C C . ALA B 1 213 ? -38.989 -16.971 -51.312 1 22.663 208 ALA B C 1
ATOM 9294 O O . ALA B 1 213 ? -38.345 -15.937 -51.24 1 24.691 208 ALA B O 1
ATOM 9301 N N . LEU B 1 214 ? -38.511 -18.15 -50.928 1 20.731 209 LEU B N 1
ATOM 9302 C CA . LEU B 1 214 ? -37.202 -18.295 -50.292 1 21.386 209 LEU B CA 1
ATOM 9303 C C . LEU B 1 214 ? -36.154 -18.778 -51.283 1 21.654 209 LEU B C 1
ATOM 9304 O O . LEU B 1 214 ? -36.419 -19.645 -52.13 1 23.112 209 LEU B O 1
ATOM 9320 N N . SER B 1 215 ? -34.913 -18.276 -51.128 1 22.503 210 SER B N 1
ATOM 9321 C CA . SER B 1 215 ? -33.775 -18.933 -51.723 1 20.557 210 SER B CA 1
ATOM 9322 C C . SER B 1 215 ? -33.685 -20.406 -51.312 1 23.014 210 SER B C 1
ATOM 9323 O O . SER B 1 215 ? -33.897 -20.749 -50.14 1 22.602 210 SER B O 1
ATOM 9331 N N . THR B 1 216 ? -33.301 -21.279 -52.269 1 22.709 211 THR B N 1
ATOM 9332 C CA . THR B 1 216 ? -33.039 -22.683 -52.061 1 23.741 211 THR B CA 1
ATOM 9333 C C . THR B 1 216 ? -31.55 -22.992 -52.322 1 22.342 211 THR B C 1
ATOM 9334 O O . THR B 1 216 ? -31.248 -24.149 -52.548 1 25.003 211 THR B O 1
ATOM 9345 N N . ARG B 1 217 ? -30.655 -22.04 -52.071 1 23.581 212 ARG B N 1
ATOM 9346 C CA . ARG B 1 217 ? -29.214 -22.232 -52.266 1 22.889 212 ARG B CA 1
ATOM 9347 C C . ARG B 1 217 ? -28.599 -22.91 -51.032 1 22.323 212 ARG B C 1
ATOM 9348 O O . ARG B 1 217 ? -27.748 -22.346 -50.324 1 23.611 212 ARG B O 1
ATOM 9369 N N . ASN B 1 218 ? -29.047 -24.14 -50.747 1 25.09 213 ASN B N 1
ATOM 9370 C CA . ASN B 1 218 ? -28.67 -24.877 -49.55 1 24.455 213 ASN B CA 1
ATOM 9371 C C . ASN B 1 218 ? -27.17 -25.21 -49.513 1 26.06 213 ASN B C 1
ATOM 9372 O O . ASN B 1 218 ? -26.601 -25.313 -48.436 1 25.763 213 ASN B O 1
ATOM 9383 N N . ASP B 1 219 ? -26.546 -25.38 -50.684 1 27.101 214 ASP B N 1
ATOM 9384 C CA . ASP B 1 219 ? -25.124 -25.688 -50.79 1 29.224 214 ASP B CA 1
ATOM 9385 C C . ASP B 1 219 ? -24.219 -24.519 -50.399 1 30.937 214 ASP B C 1
ATOM 9386 O O . ASP B 1 219 ? -23.068 -24.78 -50.02 1 27.913 214 ASP B O 1
ATOM 9395 N N . GLU B 1 220 ? -24.692 -23.247 -50.495 1 25.487 215 GLU B N 1
ATOM 9396 C CA . GLU B 1 220 ? -23.871 -22.079 -50.15 1 26.173 215 GLU B CA 1
ATOM 9397 C C . GLU B 1 220 ? -24.749 -21.043 -49.438 1 22.146 215 GLU B C 1
ATOM 9398 O O . GLU B 1 220 ? -24.964 -19.965 -49.959 1 21.419 215 GLU B O 1
ATOM 9410 N N . PRO B 1 221 ? -25.149 -21.309 -48.178 1 21.697 216 PRO B N 1
ATOM 9411 C CA . PRO B 1 221 ? -26.089 -20.414 -47.433 1 21.156 216 PRO B CA 1
ATOM 9412 C C . PRO B 1 221 ? -25.586 -18.981 -47.37 1 21.65 216 PRO B C 1
ATOM 9413 O O . PRO B 1 221 ? -26.386 -18.066 -47.493 1 21.71 216 PRO B O 1
ATOM 9424 N N . THR B 1 222 ? -24.267 -18.745 -47.188 1 20.95 217 THR B N 1
ATOM 9425 C CA . THR B 1 222 ? -23.776 -17.368 -47.073 1 20.126 217 THR B CA 1
ATOM 9426 C C . THR B 1 222 ? -23.853 -16.55 -48.372 1 18.82 217 THR B C 1
ATOM 9427 O O . THR B 1 222 ? -23.707 -15.358 -48.327 1 20.785 217 THR B O 1
ATOM 9438 N N . ARG B 1 223 ? -23.978 -17.227 -49.509 1 20.677 218 ARG B N 1
ATOM 9439 C CA . ARG B 1 223 ? -24.11 -16.583 -50.814 1 20.764 218 ARG B CA 1
ATOM 9440 C C . ARG B 1 223 ? -25.568 -16.538 -51.284 1 21.178 218 ARG B C 1
ATOM 9441 O O . ARG B 1 223 ? -25.821 -15.974 -52.35 1 21.77 218 ARG B O 1
ATOM 9462 N N . ALA B 1 224 ? -26.514 -17.002 -50.475 1 19.941 219 ALA B N 1
ATOM 9463 C CA . ALA B 1 224 ? -27.902 -17.076 -50.918 1 18.895 219 ALA B CA 1
ATOM 9464 C C . ALA B 1 224 ? -28.536 -15.692 -51.111 1 19.124 219 ALA B C 1
ATOM 9465 O O . ALA B 1 224 ? -29.276 -15.472 -52.085 1 21.163 219 ALA B O 1
ATOM 9472 N N . SER B 1 225 ? -28.357 -14.829 -50.106 1 19.024 220 SER B N 1
ATOM 9473 C CA . SER B 1 225 ? -28.89 -13.497 -50.098 1 18.181 220 SER B CA 1
ATOM 9474 C C . SER B 1 225 ? -28.018 -12.574 -50.937 1 19.915 220 SER B C 1
ATOM 9475 O O . SER B 1 225 ? -26.904 -12.257 -50.539 1 19.619 220 SER B O 1
ATOM 9483 N N . ARG B 1 226 ? -28.478 -12.198 -52.138 1 18.399 221 ARG B N 1
ATOM 9484 C CA . ARG B 1 226 ? -27.641 -11.486 -53.109 1 18.296 221 ARG B CA 1
ATOM 9485 C C . ARG B 1 226 ? -28.491 -10.429 -53.806 1 19.099 221 ARG B C 1
ATOM 9486 O O . ARG B 1 226 ? -28.763 -10.54 -55.021 1 19.697 221 ARG B O 1
ATOM 9507 N N . PRO B 1 227 ? -28.915 -9.383 -53.063 1 19.847 222 PRO B N 1
ATOM 9508 C CA . PRO B 1 227 ? -29.724 -8.311 -53.614 1 20.114 222 PRO B CA 1
ATOM 9509 C C . PRO B 1 227 ? -29.157 -7.718 -54.906 1 19.649 222 PRO B C 1
ATOM 9510 O O . PRO B 1 227 ? -27.977 -7.442 -54.992 1 21.166 222 PRO B O 1
ATOM 9521 N N . TRP B 1 228 ? -29.997 -7.603 -55.938 1 20.066 223 TRP B N 1
ATOM 9522 C CA . TRP B 1 228 ? -29.715 -6.999 -57.248 1 20.397 223 TRP B CA 1
ATOM 9523 C C . TRP B 1 228 ? -28.822 -7.886 -58.107 1 22.417 223 TRP B C 1
ATOM 9524 O O . TRP B 1 228 ? -28.466 -7.517 -59.227 1 23.35 223 TRP B O 1
ATOM 9545 N N . ASP B 1 229 ? -28.35 -9.02 -57.604 1 19.563 224 ASP B N 1
ATOM 9546 C CA . ASP B 1 229 ? -27.48 -9.908 -58.38 1 21.085 224 ASP B CA 1
ATOM 9547 C C . ASP B 1 229 ? -28.343 -10.727 -59.349 1 22.238 224 ASP B C 1
ATOM 9548 O O . ASP B 1 229 ? -29.445 -11.177 -59.039 1 22.496 224 ASP B O 1
ATOM 9557 N N . ARG B 1 230 ? -27.82 -10.984 -60.558 1 21.774 225 ARG B N 1
ATOM 9558 C CA . ARG B 1 230 ? -28.618 -11.688 -61.567 1 25.861 225 ARG B CA 1
ATOM 9559 C C . ARG B 1 230 ? -28.995 -13.127 -61.193 1 24.536 225 ARG B C 1
ATOM 9560 O O . ARG B 1 230 ? -29.983 -13.618 -61.747 1 25.149 225 ARG B O 1
ATOM 9581 N N . ASP B 1 231 ? -28.33 -13.777 -60.212 1 22.183 226 ASP B N 1
ATOM 9582 C CA . ASP B 1 231 ? -28.642 -15.152 -59.829 1 23.97 226 ASP B CA 1
ATOM 9583 C C . ASP B 1 231 ? -29.443 -15.223 -58.519 1 22.854 226 ASP B C 1
ATOM 9584 O O . ASP B 1 231 ? -29.621 -16.306 -57.962 1 23.846 226 ASP B O 1
ATOM 9593 N N . ARG B 1 232 ? -29.979 -14.101 -58.048 1 21.39 227 ARG B N 1
ATOM 9594 C CA . ARG B 1 232 ? -30.874 -14.104 -56.875 1 21.683 227 ARG B CA 1
ATOM 9595 C C . ARG B 1 232 ? -32.087 -14.998 -57.142 1 23.584 227 ARG B C 1
ATOM 9596 O O . ARG B 1 232 ? -32.575 -15.118 -58.263 1 24.893 227 ARG B O 1
ATOM 9617 N N . ASP B 1 233 ? -32.579 -15.631 -56.077 1 22.395 228 ASP B N 1
ATOM 9618 C CA . ASP B 1 233 ? -33.659 -16.613 -56.151 1 23.404 228 ASP B CA 1
ATOM 9619 C C . ASP B 1 233 ? -34.541 -16.565 -54.904 1 22.802 228 ASP B C 1
ATOM 9620 O O . ASP B 1 233 ? -35.171 -17.585 -54.593 1 23.826 228 ASP B O 1
ATOM 9629 N N . GLY B 1 234 ? -34.722 -15.41 -54.265 1 20.249 229 GLY B N 1
ATOM 9630 C CA . GLY B 1 234 ? -35.639 -15.314 -53.138 1 21.627 229 GLY B CA 1
ATOM 9631 C C . GLY B 1 234 ? -34.888 -14.982 -51.843 1 20.483 229 GLY B C 1
ATOM 9632 O O . GLY B 1 234 ? -33.653 -14.99 -51.803 1 21.226 229 GLY B O 1
ATOM 9636 N N . PHE B 1 235 ? -35.643 -14.628 -50.809 1 19.097 230 PHE B N 1
ATOM 9637 C CA . PHE B 1 235 ? -35.035 -14.036 -49.616 1 19.334 230 PHE B CA 1
ATOM 9638 C C . PHE B 1 235 ? -34.628 -15.191 -48.685 1 19.71 230 PHE B C 1
ATOM 9639 O O . PHE B 1 235 ? -34.963 -16.366 -48.882 1 20.601 230 PHE B O 1
ATOM 9656 N N . VAL B 1 236 ? -33.855 -14.781 -47.667 1 19.476 231 VAL B N 1
ATOM 9657 C CA . VAL B 1 236 ? -33.395 -15.641 -46.6 1 17.652 231 VAL B CA 1
ATOM 9658 C C . VAL B 1 236 ? -34.086 -15.226 -45.315 1 17.715 231 VAL B C 1
ATOM 9659 O O . VAL B 1 236 ? -34.1 -14.022 -44.985 1 19.387 231 VAL B O 1
ATOM 9672 N N . LEU B 1 237 ? -34.72 -16.219 -44.666 1 18.408 232 LEU B N 1
ATOM 9673 C CA . LEU B 1 237 ? -35.476 -15.973 -43.447 1 19.246 232 LEU B CA 1
ATOM 9674 C C . LEU B 1 237 ? -34.503 -15.834 -42.265 1 19.387 232 LEU B C 1
ATOM 9675 O O . LEU B 1 237 ? -33.65 -16.688 -42.039 1 18.724 232 LEU B O 1
ATOM 9691 N N . SER B 1 238 ? -34.688 -14.763 -41.498 1 19.089 233 SER B N 1
ATOM 9692 C CA . SER B 1 238 ? -33.83 -14.481 -40.351 1 18.733 233 SER B CA 1
ATOM 9693 C C . SER B 1 238 ? -34.633 -14.02 -39.136 1 19.395 233 SER B C 1
ATOM 9694 O O . SER B 1 238 ? -35.783 -13.579 -39.233 1 19.282 233 SER B O 1
ATOM 9702 N N . ASP B 1 239 ? -33.991 -14.151 -37.966 1 18.341 234 ASP B N 1
ATOM 9703 C CA . ASP B 1 239 ? -34.567 -13.868 -36.661 1 19.166 234 ASP B CA 1
ATOM 9704 C C . ASP B 1 239 ? -33.828 -12.724 -35.983 1 17.435 234 ASP B C 1
ATOM 9705 O O . ASP B 1 239 ? -32.641 -12.511 -36.209 1 18.518 234 ASP B O 1
ATOM 9714 N N . GLY B 1 240 ? -34.5 -12.04 -35.059 1 17.762 235 GLY B N 1
ATOM 9715 C CA . GLY B 1 240 ? -33.904 -11.078 -34.167 1 18.581 235 GLY B CA 1
ATOM 9716 C C . GLY B 1 240 ? -34.836 -9.946 -33.84 1 15.925 235 GLY B C 1
ATOM 9717 O O . GLY B 1 240 ? -36.065 -10.13 -33.832 1 17.36 235 GLY B O 1
ATOM 9721 N N . SER B 1 241 ? -34.264 -8.802 -33.498 1 17.105 236 SER B N 1
ATOM 9722 C CA . SER B 1 241 ? -35.023 -7.699 -32.936 1 17.708 236 SER B CA 1
ATOM 9723 C C . SER B 1 241 ? -34.24 -6.418 -33.019 1 18.392 236 SER B C 1
ATOM 9724 O O . SER B 1 241 ? -33.006 -6.422 -32.975 1 18.005 236 SER B O 1
ATOM 9732 N N . GLY B 1 242 ? -34.925 -5.313 -33.141 1 18.081 237 GLY B N 1
ATOM 9733 C CA . GLY B 1 242 ? -34.312 -4.017 -33.015 1 18.25 237 GLY B CA 1
ATOM 9734 C C . GLY B 1 242 ? -35.217 -3.1 -32.263 1 17.63 237 GLY B C 1
ATOM 9735 O O . GLY B 1 242 ? -36.449 -3.177 -32.431 1 16.264 237 GLY B O 1
ATOM 9739 N N . ALA B 1 243 ? -34.668 -2.157 -31.454 1 16.862 238 ALA B N 1
ATOM 9740 C CA . ALA B 1 243 ? -35.461 -1.204 -30.713 1 19.903 238 ALA B CA 1
ATOM 9741 C C . ALA B 1 243 ? -34.699 0.118 -30.623 1 20.087 238 ALA B C 1
ATOM 9742 O O . ALA B 1 243 ? -33.456 0.106 -30.559 1 19.934 238 ALA B O 1
ATOM 9749 N N . LEU B 1 244 ? -35.442 1.208 -30.728 1 19.248 239 LEU B N 1
ATOM 9750 C CA . LEU B 1 244 ? -34.921 2.548 -30.595 1 20.371 239 LEU B CA 1
ATOM 9751 C C . LEU B 1 244 ? -35.656 3.232 -29.465 1 21.278 239 LEU B C 1
ATOM 9752 O O . LEU B 1 244 ? -36.884 3.065 -29.334 1 20.654 239 LEU B O 1
ATOM 9768 N N . VAL B 1 245 ? -34.922 4.098 -28.728 1 19.601 240 VAL B N 1
ATOM 9769 C CA . VAL B 1 245 ? -35.555 5.065 -27.843 1 21.273 240 VAL B CA 1
ATOM 9770 C C . VAL B 1 245 ? -35.631 6.387 -28.617 1 22.026 240 VAL B C 1
ATOM 9771 O O . VAL B 1 245 ? -34.604 6.956 -29.007 1 22.564 240 VAL B O 1
ATOM 9784 N N . LEU B 1 246 ? -36.855 6.76 -28.948 1 19.686 241 LEU B N 1
ATOM 9785 C CA . LEU B 1 246 ? -37.171 8.036 -29.589 1 21.144 241 LEU B CA 1
ATOM 9786 C C . LEU B 1 246 ? -37.536 9.022 -28.47 1 22.627 241 LEU B C 1
ATOM 9787 O O . LEU B 1 246 ? -38.265 8.655 -27.533 1 22.263 241 LEU B O 1
ATOM 9803 N N . GLU B 1 247 ? -37.187 10.294 -28.638 1 22.406 242 GLU B N 1
ATOM 9804 C CA . GLU B 1 247 ? -37.343 11.266 -27.564 1 23.379 242 GLU B CA 1
ATOM 9805 C C . GLU B 1 247 ? -37.546 12.645 -28.158 1 23.696 242 GLU B C 1
ATOM 9806 O O . GLU B 1 247 ? -36.857 13.005 -29.115 1 24.192 242 GLU B O 1
ATOM 9818 N N . GLU B 1 248 ? -38.433 13.449 -27.543 1 24.734 243 GLU B N 1
ATOM 9819 C CA . GLU B 1 248 ? -38.565 14.832 -27.987 1 26.652 243 GLU B CA 1
ATOM 9820 C C . GLU B 1 248 ? -37.256 15.592 -27.736 1 27.378 243 GLU B C 1
ATOM 9821 O O . GLU B 1 248 ? -36.559 15.32 -26.783 1 27.193 243 GLU B O 1
ATOM 9833 N N . LEU B 1 249 ? -36.852 16.435 -28.681 1 27.982 244 LEU B N 1
ATOM 9834 C CA . LEU B 1 249 ? -35.528 17.061 -28.66 1 28.101 244 LEU B CA 1
ATOM 9835 C C . LEU B 1 249 ? -35.298 17.844 -27.373 1 30.359 244 LEU B C 1
ATOM 9836 O O . LEU B 1 249 ? -34.238 17.723 -26.76 1 30.327 244 LEU B O 1
ATOM 9852 N N . GLU B 1 250 ? -36.245 18.701 -26.99 1 32.13 245 GLU B N 1
ATOM 9853 C CA . GLU B 1 250 ? -36.009 19.542 -25.799 1 35.701 245 GLU B CA 1
ATOM 9854 C C . GLU B 1 250 ? -35.899 18.699 -24.534 1 35.296 245 GLU B C 1
ATOM 9855 O O . GLU B 1 250 ? -35.073 18.98 -23.658 1 34.79 245 GLU B O 1
ATOM 9867 N N . HIS B 1 251 ? -36.649 17.601 -24.473 1 32.896 246 HIS B N 1
ATOM 9868 C CA . HIS B 1 251 ? -36.585 16.645 -23.383 1 29.78 246 HIS B CA 1
ATOM 9869 C C . HIS B 1 251 ? -35.199 16.022 -23.312 1 31.716 246 HIS B C 1
ATOM 9870 O O . HIS B 1 251 ? -34.613 15.867 -22.224 1 32.92 246 HIS B O 1
ATOM 9885 N N . ALA B 1 252 ? -34.674 15.608 -24.476 1 28.874 247 ALA B N 1
ATOM 9886 C CA . ALA B 1 252 ? -33.358 15.013 -24.534 1 27.6 247 ALA B CA 1
ATOM 9887 C C . ALA B 1 252 ? -32.306 16.029 -24.069 1 31.207 247 ALA B C 1
ATOM 9888 O O . ALA B 1 252 ? -31.42 15.682 -23.283 1 31.289 247 ALA B O 1
ATOM 9895 N N . ARG B 1 253 ? -32.4 17.249 -24.612 1 32.486 248 ARG B N 1
ATOM 9896 C CA . ARG B 1 253 ? -31.404 18.287 -24.306 1 35.935 248 ARG B CA 1
ATOM 9897 C C . ARG B 1 253 ? -31.386 18.612 -22.812 1 34.873 248 ARG B C 1
ATOM 9898 O O . ARG B 1 253 ? -30.306 18.734 -22.204 1 36.585 248 ARG B O 1
ATOM 9919 N N . ALA B 1 254 ? -32.568 18.724 -22.216 1 35.04 249 ALA B N 1
ATOM 9920 C CA . ALA B 1 254 ? -32.712 19.084 -20.806 1 39.949 249 ALA B CA 1
ATOM 9921 C C . ALA B 1 254 ? -32.045 18.068 -19.872 1 43.809 249 ALA B C 1
ATOM 9922 O O . ALA B 1 254 ? -31.55 18.429 -18.817 1 37.881 249 ALA B O 1
ATOM 9929 N N . ARG B 1 255 ? -32.05 16.779 -20.225 1 39.077 250 ARG B N 1
ATOM 9930 C CA . ARG B 1 255 ? -31.438 15.785 -19.368 1 35.581 250 ARG B CA 1
ATOM 9931 C C . ARG B 1 255 ? -30.006 15.483 -19.786 1 34.781 250 ARG B C 1
ATOM 9932 O O . ARG B 1 255 ? -29.399 14.621 -19.173 1 38.604 250 ARG B O 1
ATOM 9953 N N . GLY B 1 256 ? -29.454 16.159 -20.801 1 36.035 251 GLY B N 1
ATOM 9954 C CA . GLY B 1 256 ? -28.106 15.913 -21.283 1 37.61 251 GLY B CA 1
ATOM 9955 C C . GLY B 1 256 ? -27.94 14.556 -21.982 1 38.543 251 GLY B C 1
ATOM 9956 O O . GLY B 1 256 ? -26.84 13.996 -22.005 1 34.839 251 GLY B O 1
ATOM 9960 N N . ALA B 1 257 ? -29.017 14.055 -22.615 1 32.762 252 ALA B N 1
ATOM 9961 C CA . ALA B 1 257 ? -28.939 12.803 -23.373 1 33.275 252 ALA B CA 1
ATOM 9962 C C . ALA B 1 257 ? -27.945 12.876 -24.537 1 31.253 252 ALA B C 1
ATOM 9963 O O . ALA B 1 257 ? -27.848 13.912 -25.198 1 33.901 252 ALA B O 1
ATOM 9970 N N . ARG B 1 258 ? -27.261 11.76 -24.813 1 29.788 253 ARG B N 1
ATOM 9971 C CA A ARG B 1 258 ? -26.502 11.588 -26.039 0.5 30.672 253 ARG B CA 1
ATOM 9972 C CA B ARG B 1 258 ? -26.5 11.59 -26.039 0.5 31.96 253 ARG B CA 1
ATOM 9973 C C . ARG B 1 258 ? -27.473 11.361 -27.205 1 32.584 253 ARG B C 1
ATOM 9974 O O . ARG B 1 258 ? -28.291 10.454 -27.161 1 35.13 253 ARG B O 1
ATOM 10015 N N . ILE B 1 259 ? -27.381 12.185 -28.245 1 31.58 254 ILE B N 1
ATOM 10016 C CA . ILE B 1 259 ? -28.263 12.116 -29.393 1 27.263 254 ILE B CA 1
ATOM 10017 C C . ILE B 1 259 ? -27.504 11.475 -30.552 1 28.546 254 ILE B C 1
ATOM 10018 O O . ILE B 1 259 ? -26.457 11.96 -30.961 1 29.708 254 ILE B O 1
ATOM 10034 N N . TYR B 1 260 ? -28.013 10.387 -31.116 1 24.352 255 TYR B N 1
ATOM 10035 C CA . TYR B 1 260 ? -27.401 9.741 -32.261 1 22.647 255 TYR B CA 1
ATOM 10036 C C . TYR B 1 260 ? -27.685 10.471 -33.581 1 28.007 255 TYR B C 1
ATOM 10037 O O . TYR B 1 260 ? -26.802 10.537 -34.457 1 28.743 255 TYR B O 1
ATOM 10055 N N . ALA B 1 261 ? -28.942 10.906 -33.758 1 23.698 256 ALA B N 1
ATOM 10056 C CA . ALA B 1 261 ? -29.446 11.425 -35.004 1 24.385 256 ALA B CA 1
ATOM 10057 C C . ALA B 1 261 ? -30.835 11.937 -34.77 1 22.876 256 ALA B C 1
ATOM 10058 O O . ALA B 1 261 ? -31.459 11.622 -33.74 1 22.986 256 ALA B O 1
ATOM 10065 N N . GLU B 1 262 ? -31.334 12.676 -35.78 1 23.525 257 GLU B N 1
ATOM 10066 C CA . GLU B 1 262 ? -32.702 13.173 -35.732 1 23.661 257 GLU B CA 1
ATOM 10067 C C . GLU B 1 262 ? -33.545 12.314 -36.672 1 23.044 257 GLU B C 1
ATOM 10068 O O . GLU B 1 262 ? -33.102 12.034 -37.773 1 23.393 257 GLU B O 1
ATOM 10080 N N . LEU B 1 263 ? -34.765 11.943 -36.226 1 21.411 258 LEU B N 1
ATOM 10081 C CA A LEU B 1 263 ? -35.721 11.294 -37.101 0.7 20.961 258 LEU B CA 1
ATOM 10082 C CA B LEU B 1 263 ? -35.741 11.289 -37.085 0.3 19.979 258 LEU B CA 1
ATOM 10083 C C . LEU B 1 263 ? -36.607 12.39 -37.689 1 20.971 258 LEU B C 1
ATOM 10084 O O . LEU B 1 263 ? -37.448 12.985 -36.999 1 24.502 258 LEU B O 1
ATOM 10115 N N . VAL B 1 264 ? -36.329 12.737 -38.941 1 22.502 259 VAL B N 1
ATOM 10116 C CA . VAL B 1 264 ? -36.902 13.937 -39.548 1 24.699 259 VAL B CA 1
ATOM 10117 C C . VAL B 1 264 ? -38.115 13.632 -40.418 1 24.034 259 VAL B C 1
ATOM 10118 O O . VAL B 1 264 ? -38.941 14.523 -40.577 1 24.274 259 VAL B O 1
ATOM 10131 N N . GLY B 1 265 ? -38.248 12.397 -40.953 1 23.059 260 GLY B N 1
ATOM 10132 C CA . GLY B 1 265 ? -39.34 12.135 -41.864 1 21.208 260 GLY B CA 1
ATOM 10133 C C . GLY B 1 265 ? -39.821 10.694 -41.826 1 20.783 260 GLY B C 1
ATOM 10134 O O . GLY B 1 265 ? -39.034 9.785 -41.515 1 21.316 260 GLY B O 1
ATOM 10138 N N . PHE B 1 266 ? -41.121 10.556 -42.079 1 20.78 261 PHE B N 1
ATOM 10139 C CA . PHE B 1 266 ? -41.786 9.282 -42.168 1 20.598 261 PHE B CA 1
ATOM 10140 C C . PHE B 1 266 ? -42.826 9.366 -43.258 1 22.128 261 PHE B C 1
ATOM 10141 O O . PHE B 1 266 ? -43.632 10.305 -43.249 1 25.1 261 PHE B O 1
ATOM 10158 N N . GLY B 1 267 ? -42.747 8.399 -44.162 1 19.878 262 GLY B N 1
ATOM 10159 C CA . GLY B 1 267 ? -43.731 8.298 -45.218 1 19.771 262 GLY B CA 1
ATOM 10160 C C . GLY B 1 267 ? -44.304 6.887 -45.285 1 20.357 262 GLY B C 1
ATOM 10161 O O . GLY B 1 267 ? -43.687 5.903 -44.917 1 20.007 262 GLY B O 1
ATOM 10165 N N . MET B 1 268 ? -45.548 6.823 -45.758 1 19.745 263 MET B N 1
ATOM 10166 C CA . MET B 1 268 ? -46.266 5.594 -46.022 1 21.12 263 MET B CA 1
ATOM 10167 C C . MET B 1 268 ? -46.969 5.686 -47.37 1 23.041 263 MET B C 1
ATOM 10168 O O . MET B 1 268 ? -47.294 6.784 -47.837 1 24.778 263 MET B O 1
ATOM 10182 N N . SER B 1 269 ? -47.203 4.528 -47.972 1 21.653 264 SER B N 1
ATOM 10183 C CA . SER B 1 269 ? -48.08 4.41 -49.126 1 22.434 264 SER B CA 1
ATOM 10184 C C . SER B 1 269 ? -48.526 2.952 -49.241 1 21.946 264 SER B C 1
ATOM 10185 O O . SER B 1 269 ? -48.012 2.022 -48.571 1 20.079 264 SER B O 1
ATOM 10193 N N . GLY B 1 270 ? -49.544 2.728 -50.076 1 21.702 265 GLY B N 1
ATOM 10194 C CA . GLY B 1 270 ? -49.871 1.391 -50.519 1 20.593 265 GLY B CA 1
ATOM 10195 C C . GLY B 1 270 ? -49.731 1.307 -52.034 1 21.961 265 GLY B C 1
ATOM 10196 O O . GLY B 1 270 ? -50.087 2.26 -52.74 1 25.693 265 GLY B O 1
ATOM 10200 N N . ASP B 1 271 ? -49.22 0.191 -52.495 1 20.92 266 ASP B N 1
ATOM 10201 C CA . ASP B 1 271 ? -49.134 -0.081 -53.925 1 22.707 266 ASP B CA 1
ATOM 10202 C C . ASP B 1 271 ? -50.513 -0.218 -54.551 1 23.103 266 ASP B C 1
ATOM 10203 O O . ASP B 1 271 ? -50.705 0.172 -55.72 1 23.409 266 ASP B O 1
ATOM 10212 N N . ALA B 1 272 ? -51.413 -0.898 -53.826 1 21 267 ALA B N 1
ATOM 10213 C CA . ALA B 1 272 ? -52.729 -1.245 -54.357 1 23.329 267 ALA B CA 1
ATOM 10214 C C . ALA B 1 272 ? -52.584 -1.993 -55.703 1 25.284 267 ALA B C 1
ATOM 10215 O O . ALA B 1 272 ? -53.308 -1.686 -56.664 1 26.238 267 ALA B O 1
ATOM 10222 N N . PHE B 1 273 ? -51.714 -3.006 -55.732 1 23.192 268 PHE B N 1
ATOM 10223 C CA . PHE B 1 273 ? -51.349 -3.701 -56.965 1 25.45 268 PHE B CA 1
ATOM 10224 C C . PHE B 1 273 ? -51.544 -5.218 -56.83 1 28.977 268 PHE B C 1
ATOM 10225 O O . PHE B 1 273 ? -52.386 -5.77 -57.5 1 28.762 268 PHE B O 1
ATOM 10242 N N . HIS B 1 274 ? -50.802 -5.908 -55.957 1 28.736 269 HIS B N 1
ATOM 10243 C CA . HIS B 1 274 ? -50.828 -7.366 -55.837 1 30.378 269 HIS B CA 1
ATOM 10244 C C . HIS B 1 274 ? -50.433 -7.79 -54.413 1 31.944 269 HIS B C 1
ATOM 10245 O O . HIS B 1 274 ? -49.807 -7.009 -53.712 1 29.149 269 HIS B O 1
ATOM 10260 N N . MET B 1 275 ? -50.862 -8.98 -53.985 1 34.047 270 MET B N 1
ATOM 10261 C CA . MET B 1 275 ? -50.642 -9.444 -52.603 1 35.032 270 MET B CA 1
ATOM 10262 C C . MET B 1 275 ? -49.173 -9.64 -52.265 1 37.552 270 MET B C 1
ATOM 10263 O O . MET B 1 275 ? -48.847 -9.481 -51.071 1 35.431 270 MET B O 1
ATOM 10277 N N . THR B 1 276 ? -48.327 -10.045 -53.244 1 33.077 271 THR B N 1
ATOM 10278 C CA . THR B 1 276 ? -46.926 -10.361 -52.925 1 33.953 271 THR B CA 1
ATOM 10279 C C . THR B 1 276 ? -45.918 -9.69 -53.866 1 37.786 271 THR B C 1
ATOM 10280 O O . THR B 1 276 ? -44.756 -9.603 -53.481 1 45.546 271 THR B O 1
ATOM 10291 N N . ALA B 1 277 ? -46.334 -9.25 -55.064 1 44.606 272 ALA B N 1
ATOM 10292 C CA . ALA B 1 277 ? -45.43 -8.753 -56.095 1 42.034 272 ALA B CA 1
ATOM 10293 C C . ALA B 1 277 ? -45.61 -7.239 -56.192 1 36.242 272 ALA B C 1
ATOM 10294 O O . ALA B 1 277 ? -46.737 -6.721 -56.11 1 31.784 272 ALA B O 1
ATOM 10301 N N . PRO B 1 278 ? -44.538 -6.443 -56.387 1 30.095 273 PRO B N 1
ATOM 10302 C CA . PRO B 1 278 ? -44.684 -4.995 -56.535 1 28.89 273 PRO B CA 1
ATOM 10303 C C . PRO B 1 278 ? -44.962 -4.652 -57.993 1 29.141 273 PRO B C 1
ATOM 10304 O O . PRO B 1 278 ? -44.667 -5.472 -58.867 1 31.407 273 PRO B O 1
ATOM 10315 N N . PRO B 1 279 ? -45.451 -3.429 -58.28 1 29.377 274 PRO B N 1
ATOM 10316 C CA . PRO B 1 279 ? -45.504 -2.954 -59.665 1 29.721 274 PRO B CA 1
ATOM 10317 C C . PRO B 1 279 ? -44.073 -2.854 -60.207 1 30.457 274 PRO B C 1
ATOM 10318 O O . PRO B 1 279 ? -43.14 -2.556 -59.456 1 27.07 274 PRO B O 1
ATOM 10329 N N . GLU B 1 280 ? -43.876 -3.13 -61.496 1 32.557 275 GLU B N 1
ATOM 10330 C CA . GLU B 1 280 ? -42.505 -3.238 -62 1 31.933 275 GLU B CA 1
ATOM 10331 C C . GLU B 1 280 ? -41.729 -1.92 -61.901 1 31.447 275 GLU B C 1
ATOM 10332 O O . GLU B 1 280 ? -40.505 -1.93 -61.779 1 33.991 275 GLU B O 1
ATOM 10344 N N . ASP B 1 281 ? -42.418 -0.777 -61.989 1 30.406 276 ASP B N 1
ATOM 10345 C CA . ASP B 1 281 ? -41.801 0.531 -61.903 1 31.73 276 ASP B CA 1
ATOM 10346 C C . ASP B 1 281 ? -41.644 0.994 -60.44 1 33.173 276 ASP B C 1
ATOM 10347 O O . ASP B 1 281 ? -41.19 2.116 -60.193 1 31.848 276 ASP B O 1
ATOM 10356 N N . GLY B 1 282 ? -42.094 0.196 -59.469 1 26.802 277 GLY B N 1
ATOM 10357 C CA . GLY B 1 282 ? -41.979 0.595 -58.07 1 25.313 277 GLY B CA 1
ATOM 10358 C C . GLY B 1 282 ? -42.707 1.914 -57.765 1 26.643 277 GLY B C 1
ATOM 10359 O O . GLY B 1 282 ? -42.331 2.647 -56.868 1 23.703 277 GLY B O 1
ATOM 10363 N N . ALA B 1 283 ? -43.852 2.183 -58.411 1 25.325 278 ALA B N 1
ATOM 10364 C CA . ALA B 1 283 ? -44.529 3.45 -58.177 1 24.157 278 ALA B CA 1
ATOM 10365 C C . ALA B 1 283 ? -44.928 3.704 -56.722 1 21.5 278 ALA B C 1
ATOM 10366 O O . ALA B 1 283 ? -44.901 4.844 -56.288 1 23.603 278 ALA B O 1
ATOM 10373 N N . GLY B 1 284 ? -45.382 2.674 -56.008 1 21.694 279 GLY B N 1
ATOM 10374 C CA . GLY B 1 284 ? -45.762 2.836 -54.634 1 23.271 279 GLY B CA 1
ATOM 10375 C C . GLY B 1 284 ? -44.585 3.143 -53.72 1 21.533 279 GLY B C 1
ATOM 10376 O O . GLY B 1 284 ? -44.701 4.02 -52.872 1 22.152 279 GLY B O 1
ATOM 10380 N N . ALA B 1 285 ? -43.459 2.491 -53.974 1 20.906 280 ALA B N 1
ATOM 10381 C CA . ALA B 1 285 ? -42.224 2.814 -53.276 1 21.781 280 ALA B CA 1
ATOM 10382 C C . ALA B 1 285 ? -41.772 4.242 -53.544 1 20.396 280 ALA B C 1
ATOM 10383 O O . ALA B 1 285 ? -41.314 4.929 -52.621 1 21.067 280 ALA B O 1
ATOM 10390 N N . ALA B 1 286 ? -41.91 4.697 -54.808 1 20.575 281 ALA B N 1
ATOM 10391 C CA . ALA B 1 286 ? -41.581 6.072 -55.155 1 20.802 281 ALA B CA 1
ATOM 10392 C C . ALA B 1 286 ? -42.424 7.046 -54.366 1 21.775 281 ALA B C 1
ATOM 10393 O O . ALA B 1 286 ? -41.925 8.033 -53.832 1 22.84 281 ALA B O 1
ATOM 10400 N N . ARG B 1 287 ? -43.752 6.815 -54.339 1 21.697 282 ARG B N 1
ATOM 10401 C CA . ARG B 1 287 ? -44.638 7.708 -53.609 1 22.321 282 ARG B CA 1
ATOM 10402 C C . ARG B 1 287 ? -44.262 7.747 -52.13 1 20.476 282 ARG B C 1
ATOM 10403 O O . ARG B 1 287 ? -44.252 8.812 -51.511 1 22.043 282 ARG B O 1
ATOM 10424 N N . CYS B 1 288 ? -43.963 6.573 -51.564 1 21.36 283 CYS B N 1
ATOM 10425 C CA . CYS B 1 288 ? -43.556 6.49 -50.176 1 20.94 283 CYS B CA 1
ATOM 10426 C C . CYS B 1 288 ? -42.293 7.296 -49.861 1 19.737 283 CYS B C 1
ATOM 10427 O O . CYS B 1 288 ? -42.276 8.039 -48.903 1 20.793 283 CYS B O 1
ATOM 10435 N N . MET B 1 289 ? -41.258 7.136 -50.663 1 19.851 284 MET B N 1
ATOM 10436 C CA . MET B 1 289 ? -40.037 7.895 -50.438 1 21.275 284 MET B CA 1
ATOM 10437 C C . MET B 1 289 ? -40.313 9.395 -50.559 1 22.3 284 MET B C 1
ATOM 10438 O O . MET B 1 289 ? -39.787 10.165 -49.758 1 22.053 284 MET B O 1
ATOM 10452 N N . LYS B 1 290 ? -41.069 9.824 -51.593 1 22.462 285 LYS B N 1
ATOM 10453 C CA . LYS B 1 290 ? -41.375 11.262 -51.753 1 23.159 285 LYS B CA 1
ATOM 10454 C C . LYS B 1 290 ? -42.137 11.778 -50.541 1 22.385 285 LYS B C 1
ATOM 10455 O O . LYS B 1 290 ? -41.865 12.859 -50.012 1 24.298 285 LYS B O 1
ATOM 10474 N N . ASN B 1 291 ? -43.114 11 -50.079 1 22.269 286 ASN B N 1
ATOM 10475 C CA . ASN B 1 291 ? -43.845 11.345 -48.886 1 23.209 286 ASN B CA 1
ATOM 10476 C C . ASN B 1 291 ? -42.929 11.56 -47.699 1 22.727 286 ASN B C 1
ATOM 10477 O O . ASN B 1 291 ? -43.128 12.533 -46.954 1 22.43 286 ASN B O 1
ATOM 10488 N N . ALA B 1 292 ? -41.947 10.658 -47.512 1 20.742 287 ALA B N 1
ATOM 10489 C CA . ALA B 1 292 ? -41.065 10.773 -46.384 1 21.298 287 ALA B CA 1
ATOM 10490 C C . ALA B 1 292 ? -40.145 11.999 -46.481 1 20.826 287 ALA B C 1
ATOM 10491 O O . ALA B 1 292 ? -39.93 12.681 -45.473 1 21.686 287 ALA B O 1
ATOM 10498 N N . LEU B 1 293 ? -39.622 12.273 -47.668 1 21.404 288 LEU B N 1
ATOM 10499 C CA . LEU B 1 293 ? -38.767 13.43 -47.886 1 23.582 288 LEU B CA 1
ATOM 10500 C C . LEU B 1 293 ? -39.549 14.731 -47.73 1 22.331 288 LEU B C 1
ATOM 10501 O O . LEU B 1 293 ? -39.083 15.654 -47.057 1 23.612 288 LEU B O 1
ATOM 10517 N N . ARG B 1 294 ? -40.778 14.756 -48.252 1 23.679 289 ARG B N 1
ATOM 10518 C CA . ARG B 1 294 ? -41.608 15.95 -48.103 1 28.18 289 ARG B CA 1
ATOM 10519 C C . ARG B 1 294 ? -41.958 16.168 -46.626 1 27.888 289 ARG B C 1
ATOM 10520 O O . ARG B 1 294 ? -41.972 17.291 -46.119 1 26.492 289 ARG B O 1
ATOM 10541 N N . ASP B 1 295 ? -42.194 15.083 -45.883 1 25.796 290 ASP B N 1
ATOM 10542 C CA . ASP B 1 295 ? -42.418 15.152 -44.45 1 25.32 290 ASP B CA 1
ATOM 10543 C C . ASP B 1 295 ? -41.219 15.759 -43.724 1 23.663 290 ASP B C 1
ATOM 10544 O O . ASP B 1 295 ? -41.38 16.492 -42.761 1 24.384 290 ASP B O 1
ATOM 10553 N N . ALA B 1 296 ? -40.031 15.408 -44.189 1 22.199 291 ALA B N 1
ATOM 10554 C CA . ALA B 1 296 ? -38.798 15.841 -43.571 1 24.168 291 ALA B CA 1
ATOM 10555 C C . ALA B 1 296 ? -38.432 17.275 -43.924 1 23.848 291 ALA B C 1
ATOM 10556 O O . ALA B 1 296 ? -37.466 17.799 -43.333 1 25.403 291 ALA B O 1
ATOM 10563 N N . GLY B 1 297 ? -39.063 17.83 -44.98 1 22.323 292 GLY B N 1
ATOM 10564 C CA . GLY B 1 297 ? -38.653 19.122 -45.495 1 23.132 292 GLY B CA 1
ATOM 10565 C C . GLY B 1 297 ? -37.306 19.051 -46.203 1 21.951 292 GLY B C 1
ATOM 10566 O O . GLY B 1 297 ? -36.558 20.021 -46.139 1 24.797 292 GLY B O 1
ATOM 10570 N N . LEU B 1 298 ? -37.022 17.938 -46.9 1 23.518 293 LEU B N 1
ATOM 10571 C CA . LEU B 1 298 ? -35.762 17.691 -47.565 1 23.344 293 LEU B CA 1
ATOM 10572 C C . LEU B 1 298 ? -36.012 17.447 -49.04 1 24.998 293 LEU B C 1
ATOM 10573 O O . LEU B 1 298 ? -37.004 16.802 -49.398 1 28.231 293 LEU B O 1
ATOM 10589 N N . ASP B 1 299 ? -35.121 17.967 -49.885 1 26.069 294 ASP B N 1
ATOM 10590 C CA . ASP B 1 299 ? -35.119 17.684 -51.313 1 23.83 294 ASP B CA 1
ATOM 10591 C C . ASP B 1 299 ? -34.46 16.324 -51.519 1 24.636 294 ASP B C 1
ATOM 10592 O O . ASP B 1 299 ? -33.513 15.99 -50.795 1 25.907 294 ASP B O 1
ATOM 10601 N N . PRO B 1 300 ? -34.847 15.531 -52.544 1 25.592 295 PRO B N 1
ATOM 10602 C CA . PRO B 1 300 ? -34.133 14.308 -52.894 1 25.472 295 PRO B CA 1
ATOM 10603 C C . PRO B 1 300 ? -32.617 14.451 -53.009 1 27.557 295 PRO B C 1
ATOM 10604 O O . PRO B 1 300 ? -31.913 13.554 -52.621 1 25.114 295 PRO B O 1
ATOM 10615 N N . ARG B 1 301 ? -32.139 15.598 -53.476 1 27.692 296 ARG B N 1
ATOM 10616 C CA . ARG B 1 301 ? -30.714 15.812 -53.677 1 25.708 296 ARG B CA 1
ATOM 10617 C C . ARG B 1 301 ? -29.932 15.864 -52.361 1 25.532 296 ARG B C 1
ATOM 10618 O O . ARG B 1 301 ? -28.72 15.74 -52.37 1 29.89 296 ARG B O 1
ATOM 10639 N N . GLN B 1 302 ? -30.612 16.012 -51.217 1 25.191 297 GLN B N 1
ATOM 10640 C CA . GLN B 1 302 ? -29.935 16.02 -49.925 1 25.475 297 GLN B CA 1
ATOM 10641 C C . GLN B 1 302 ? -29.69 14.601 -49.378 1 27.101 297 GLN B C 1
ATOM 10642 O O . GLN B 1 302 ? -29.029 14.468 -48.352 1 24.875 297 GLN B O 1
ATOM 10656 N N . VAL B 1 303 ? -30.224 13.555 -50.011 1 23.94 298 VAL B N 1
ATOM 10657 C CA . VAL B 1 303 ? -30.088 12.19 -49.474 1 23.298 298 VAL B CA 1
ATOM 10658 C C . VAL B 1 303 ? -28.707 11.654 -49.89 1 25.082 298 VAL B C 1
ATOM 10659 O O . VAL B 1 303 ? -28.362 11.652 -51.078 1 25.606 298 VAL B O 1
ATOM 10672 N N . ASP B 1 304 ? -27.952 11.139 -48.914 1 24.435 299 ASP B N 1
ATOM 10673 C CA . ASP B 1 304 ? -26.641 10.563 -49.181 1 23.24 299 ASP B CA 1
ATOM 10674 C C . ASP B 1 304 ? -26.606 9.03 -49.177 1 24.216 299 ASP B C 1
ATOM 10675 O O . ASP B 1 304 ? -25.826 8.405 -49.887 1 22.474 299 ASP B O 1
ATOM 10684 N N . TYR B 1 305 ? -27.446 8.391 -48.37 1 20.169 300 TYR B N 1
ATOM 10685 C CA . TYR B 1 305 ? -27.39 6.948 -48.179 1 21.125 300 TYR B CA 1
ATOM 10686 C C . TYR B 1 305 ? -28.819 6.416 -48.105 1 19.726 300 TYR B C 1
ATOM 10687 O O . TYR B 1 305 ? -29.613 6.995 -47.374 1 20.433 300 TYR B O 1
ATOM 10705 N N . ILE B 1 306 ? -29.084 5.304 -48.822 1 20.84 301 ILE B N 1
ATOM 10706 C CA . ILE B 1 306 ? -30.354 4.578 -48.646 1 19.535 301 ILE B CA 1
ATOM 10707 C C . ILE B 1 306 ? -30.054 3.147 -48.21 1 19.528 301 ILE B C 1
ATOM 10708 O O . ILE B 1 306 ? -29.299 2.431 -48.853 1 19.335 301 ILE B O 1
ATOM 10724 N N . ASN B 1 307 ? -30.639 2.759 -47.083 1 18.358 302 ASN B N 1
ATOM 10725 C CA . ASN B 1 307 ? -30.677 1.371 -46.668 1 19.591 302 ASN B CA 1
ATOM 10726 C C . ASN B 1 307 ? -31.935 0.791 -47.313 1 19.224 302 ASN B C 1
ATOM 10727 O O . ASN B 1 307 ? -33.052 1.074 -46.904 1 20.191 302 ASN B O 1
ATOM 10738 N N . ALA B 1 308 ? -31.707 0.033 -48.36 1 20.238 303 ALA B N 1
ATOM 10739 C CA . ALA B 1 308 ? -32.753 -0.464 -49.227 1 20.709 303 ALA B CA 1
ATOM 10740 C C . ALA B 1 308 ? -33.569 -1.534 -48.523 1 20.743 303 ALA B C 1
ATOM 10741 O O . ALA B 1 308 ? -33.15 -2.19 -47.552 1 20.557 303 ALA B O 1
ATOM 10748 N N . HIS B 1 309 ? -34.786 -1.783 -49.051 1 20.366 304 HIS B N 1
ATOM 10749 C CA . HIS B 1 309 ? -35.508 -2.978 -48.644 1 19.397 304 HIS B CA 1
ATOM 10750 C C . HIS B 1 309 ? -34.759 -4.206 -49.154 1 22.086 304 HIS B C 1
ATOM 10751 O O . HIS B 1 309 ? -34.442 -5.091 -48.383 1 23.798 304 HIS B O 1
ATOM 10766 N N . GLY B 1 310 ? -34.442 -4.261 -50.463 1 20.948 305 GLY B N 1
ATOM 10767 C CA . GLY B 1 310 ? -33.503 -5.185 -51.078 1 20.937 305 GLY B CA 1
ATOM 10768 C C . GLY B 1 310 ? -33.447 -6.609 -50.536 1 20.466 305 GLY B C 1
ATOM 10769 O O . GLY B 1 310 ? -32.42 -7.004 -49.975 1 19.374 305 GLY B O 1
ATOM 10773 N N . THR B 1 311 ? -34.529 -7.382 -50.713 1 19.652 306 THR B N 1
ATOM 10774 C CA . THR B 1 311 ? -34.63 -8.67 -50.065 1 18.451 306 THR B CA 1
ATOM 10775 C C . THR B 1 311 ? -34.014 -9.822 -50.86 1 19.356 306 THR B C 1
ATOM 10776 O O . THR B 1 311 ? -33.995 -10.919 -50.339 1 19.526 306 THR B O 1
ATOM 10787 N N . SER B 1 312 ? -33.528 -9.596 -52.101 1 19.644 307 SER B N 1
ATOM 10788 C CA . SER B 1 312 ? -32.966 -10.644 -52.947 1 18.587 307 SER B CA 1
ATOM 10789 C C . SER B 1 312 ? -34.068 -11.403 -53.682 1 19.858 307 SER B C 1
ATOM 10790 O O . SER B 1 312 ? -33.902 -12.593 -53.949 1 21.062 307 SER B O 1
ATOM 10798 N N . THR B 1 313 ? -35.175 -10.688 -53.995 1 21.878 308 THR B N 1
ATOM 10799 C CA . THR B 1 313 ? -36.229 -11.285 -54.805 1 22.274 308 THR B CA 1
ATOM 10800 C C . THR B 1 313 ? -36.069 -10.807 -56.237 1 20.946 308 THR B C 1
ATOM 10801 O O . THR B 1 313 ? -35.719 -9.648 -56.523 1 23.442 308 THR B O 1
ATOM 10812 N N . PRO B 1 314 ? -36.416 -11.633 -57.245 1 24.552 309 PRO B N 1
ATOM 10813 C CA . PRO B 1 314 ? -36.39 -11.118 -58.629 1 27.874 309 PRO B CA 1
ATOM 10814 C C . PRO B 1 314 ? -37.159 -9.824 -58.948 1 28.254 309 PRO B C 1
ATOM 10815 O O . PRO B 1 314 ? -36.567 -8.807 -59.321 1 30.818 309 PRO B O 1
ATOM 10826 N N . ALA B 1 315 ? -38.453 -9.788 -58.608 1 30.158 310 ALA B N 1
ATOM 10827 C CA . ALA B 1 315 ? -39.252 -8.609 -58.944 1 30.795 310 ALA B CA 1
ATOM 10828 C C . ALA B 1 315 ? -38.982 -7.426 -58.023 1 26.954 310 ALA B C 1
ATOM 10829 O O . ALA B 1 315 ? -38.899 -6.27 -58.481 1 28.729 310 ALA B O 1
ATOM 10836 N N . GLY B 1 316 ? -38.852 -7.728 -56.726 1 22.642 311 GLY B N 1
ATOM 10837 C CA . GLY B 1 316 ? -38.771 -6.641 -55.76 1 22.416 311 GLY B CA 1
ATOM 10838 C C . GLY B 1 316 ? -37.506 -5.807 -55.932 1 22.414 311 GLY B C 1
ATOM 10839 O O . GLY B 1 316 ? -37.539 -4.567 -55.816 1 23.378 311 GLY B O 1
ATOM 10843 N N . ASP B 1 317 ? -36.362 -6.481 -56.157 1 21.668 312 ASP B N 1
ATOM 10844 C CA . ASP B 1 317 ? -35.13 -5.702 -56.109 1 20.294 312 ASP B CA 1
ATOM 10845 C C . ASP B 1 317 ? -35.116 -4.66 -57.249 1 22.018 312 ASP B C 1
ATOM 10846 O O . ASP B 1 317 ? -34.623 -3.536 -57.068 1 23.02 312 ASP B O 1
ATOM 10855 N N . ILE B 1 318 ? -35.535 -5.095 -58.447 1 22.044 313 ILE B N 1
ATOM 10856 C CA . ILE B 1 318 ? -35.473 -4.205 -59.603 1 26.131 313 ILE B CA 1
ATOM 10857 C C . ILE B 1 318 ? -36.504 -3.083 -59.484 1 24.804 313 ILE B C 1
ATOM 10858 O O . ILE B 1 318 ? -36.217 -1.959 -59.892 1 24.335 313 ILE B O 1
ATOM 10874 N N . ALA B 1 319 ? -37.684 -3.356 -58.912 1 22.578 314 ALA B N 1
ATOM 10875 C CA . ALA B 1 319 ? -38.69 -2.325 -58.665 1 22.781 314 ALA B CA 1
ATOM 10876 C C . ALA B 1 319 ? -38.147 -1.201 -57.776 1 21.819 314 ALA B C 1
ATOM 10877 O O . ALA B 1 319 ? -38.418 -0.009 -57.961 1 23.403 314 ALA B O 1
ATOM 10884 N N . GLU B 1 320 ? -37.299 -1.559 -56.773 1 21.465 315 GLU B N 1
ATOM 10885 C CA . GLU B 1 320 ? -36.767 -0.568 -55.89 1 22.264 315 GLU B CA 1
ATOM 10886 C C . GLU B 1 320 ? -35.747 0.332 -56.608 1 23.198 315 GLU B C 1
ATOM 10887 O O . GLU B 1 320 ? -35.704 1.524 -56.325 1 22.759 315 GLU B O 1
ATOM 10899 N N . ILE B 1 321 ? -34.928 -0.235 -57.476 1 21.876 316 ILE B N 1
ATOM 10900 C CA . ILE B 1 321 ? -34.059 0.559 -58.336 1 20.561 316 ILE B CA 1
ATOM 10901 C C . ILE B 1 321 ? -34.879 1.55 -59.181 1 21.785 316 ILE B C 1
ATOM 10902 O O . ILE B 1 321 ? -34.522 2.734 -59.225 1 22.806 316 ILE B O 1
ATOM 10918 N N . ALA B 1 322 ? -35.949 1.06 -59.817 1 23.155 317 ALA B N 1
ATOM 10919 C CA . ALA B 1 322 ? -36.791 1.949 -60.612 1 23.432 317 ALA B CA 1
ATOM 10920 C C . ALA B 1 322 ? -37.339 3.106 -59.778 1 23.743 317 ALA B C 1
ATOM 10921 O O . ALA B 1 322 ? -37.306 4.246 -60.226 1 25.427 317 ALA B O 1
ATOM 10928 N N . ALA B 1 323 ? -37.804 2.784 -58.556 1 21.611 318 ALA B N 1
ATOM 10929 C CA . ALA B 1 323 ? -38.353 3.805 -57.683 1 23.015 318 ALA B CA 1
ATOM 10930 C C . ALA B 1 323 ? -37.299 4.852 -57.331 1 23.713 318 ALA B C 1
ATOM 10931 O O . ALA B 1 323 ? -37.584 6.047 -57.316 1 24.521 318 ALA B O 1
ATOM 10938 N N . VAL B 1 324 ? -36.071 4.405 -56.993 1 21.39 319 VAL B N 1
ATOM 10939 C CA . VAL B 1 324 ? -35.013 5.339 -56.643 1 23.702 319 VAL B CA 1
ATOM 10940 C C . VAL B 1 324 ? -34.635 6.204 -57.85 1 24.347 319 VAL B C 1
ATOM 10941 O O . VAL B 1 324 ? -34.454 7.409 -57.693 1 25.229 319 VAL B O 1
ATOM 10954 N N . LYS B 1 325 ? -34.577 5.609 -59.042 1 25.435 320 LYS B N 1
ATOM 10955 C CA . LYS B 1 325 ? -34.312 6.43 -60.223 1 25.411 320 LYS B CA 1
ATOM 10956 C C . LYS B 1 325 ? -35.398 7.498 -60.409 1 26.105 320 LYS B C 1
ATOM 10957 O O . LYS B 1 325 ? -35.077 8.65 -60.766 1 27.823 320 LYS B O 1
ATOM 10976 N N . SER B 1 326 ? -36.671 7.126 -60.193 1 26.058 321 SER B N 1
ATOM 10977 C CA A SER B 1 326 ? -37.788 8.037 -60.393 0.5 27.346 321 SER B CA 1
ATOM 10978 C CA B SER B 1 326 ? -37.802 8.032 -60.37 0.5 28.345 321 SER B CA 1
ATOM 10979 C C . SER B 1 326 ? -37.709 9.214 -59.409 1 29.825 321 SER B C 1
ATOM 10980 O O . SER B 1 326 ? -37.92 10.369 -59.788 1 29.46 321 SER B O 1
ATOM 10995 N N . VAL B 1 327 ? -37.414 8.932 -58.133 1 24.894 322 VAL B N 1
ATOM 10996 C CA . VAL B 1 327 ? -37.431 9.939 -57.076 1 24.77 322 VAL B CA 1
ATOM 10997 C C . VAL B 1 327 ? -36.229 10.864 -57.184 1 27.821 322 VAL B C 1
ATOM 10998 O O . VAL B 1 327 ? -36.371 12.061 -56.992 1 26.126 322 VAL B O 1
ATOM 11011 N N . PHE B 1 328 ? -35.053 10.307 -57.445 1 24.677 323 PHE B N 1
ATOM 11012 C CA . PHE B 1 328 ? -33.797 11.004 -57.265 1 26.625 323 PHE B CA 1
ATOM 11013 C C . PHE B 1 328 ? -33.247 11.574 -58.576 1 30.098 323 PHE B C 1
ATOM 11014 O O . PHE B 1 328 ? -32.384 12.433 -58.492 1 28.829 323 PHE B O 1
ATOM 11031 N N . GLY B 1 329 ? -33.69 11.066 -59.739 1 30.189 324 GLY B N 1
ATOM 11032 C CA . GLY B 1 329 ? -33.247 11.562 -61.043 1 31.133 324 GLY B CA 1
ATOM 11033 C C . GLY B 1 329 ? -31.738 11.411 -61.15 1 31.166 324 GLY B C 1
ATOM 11034 O O . GLY B 1 329 ? -31.188 10.373 -60.795 1 31.664 324 GLY B O 1
ATOM 11038 N N . GLU B 1 330 ? -31.071 12.471 -61.59 1 32.073 325 GLU B N 1
ATOM 11039 C CA . GLU B 1 330 ? -29.619 12.393 -61.769 1 38.411 325 GLU B CA 1
ATOM 11040 C C . GLU B 1 330 ? -28.893 12.108 -60.451 1 36.18 325 GLU B C 1
ATOM 11041 O O . GLU B 1 330 ? -27.872 11.417 -60.443 1 34.055 325 GLU B O 1
ATOM 11053 N N . HIS B 1 331 ? -29.456 12.588 -59.337 1 30.07 326 HIS B N 1
ATOM 11054 C CA . HIS B 1 331 ? -28.878 12.344 -58.017 1 27.181 326 HIS B CA 1
ATOM 11055 C C . HIS B 1 331 ? -28.891 10.871 -57.62 1 25.666 326 HIS B C 1
ATOM 11056 O O . HIS B 1 331 ? -28.129 10.481 -56.722 1 25.295 326 HIS B O 1
ATOM 11071 N N . ALA B 1 332 ? -29.671 10.026 -58.293 1 26.708 327 ALA B N 1
ATOM 11072 C CA . ALA B 1 332 ? -29.634 8.594 -58.038 1 29.39 327 ALA B CA 1
ATOM 11073 C C . ALA B 1 332 ? -28.23 8.032 -58.188 1 29.585 327 ALA B C 1
ATOM 11074 O O . ALA B 1 332 ? -27.96 7.027 -57.549 1 30.223 327 ALA B O 1
ATOM 11081 N N . HIS B 1 333 ? -27.396 8.636 -59.06 1 28.459 328 HIS B N 1
ATOM 11082 C CA . HIS B 1 333 ? -26.03 8.189 -59.278 1 32.998 328 HIS B CA 1
ATOM 11083 C C . HIS B 1 333 ? -25.031 8.821 -58.322 1 31.214 328 HIS B C 1
ATOM 11084 O O . HIS B 1 333 ? -23.857 8.446 -58.382 1 35.303 328 HIS B O 1
ATOM 11099 N N . ALA B 1 334 ? -25.43 9.76 -57.459 1 26.564 329 ALA B N 1
ATOM 11100 C CA . ALA B 1 334 ? -24.537 10.339 -56.456 1 28.106 329 ALA B CA 1
ATOM 11101 C C . ALA B 1 334 ? -24.665 9.71 -55.062 1 27.349 329 ALA B C 1
ATOM 11102 O O . ALA B 1 334 ? -23.698 9.608 -54.305 1 28.024 329 ALA B O 1
ATOM 11109 N N . LEU B 1 335 ? -25.9 9.355 -54.673 1 27.915 330 LEU B N 1
ATOM 11110 C CA . LEU B 1 335 ? -26.118 8.696 -53.377 1 24.141 330 LEU B CA 1
ATOM 11111 C C . LEU B 1 335 ? -25.534 7.276 -53.432 1 23.537 330 LEU B C 1
ATOM 11112 O O . LEU B 1 335 ? -25.229 6.725 -54.486 1 25.259 330 LEU B O 1
ATOM 11128 N N . SER B 1 336 ? -25.417 6.656 -52.252 1 22.215 331 SER B N 1
ATOM 11129 C CA . SER B 1 336 ? -25.076 5.253 -52.125 1 22.573 331 SER B CA 1
ATOM 11130 C C . SER B 1 336 ? -26.302 4.518 -51.57 1 21.062 331 SER B C 1
ATOM 11131 O O . SER B 1 336 ? -26.926 5.042 -50.664 1 22.792 331 SER B O 1
ATOM 11139 N N . MET B 1 337 ? -26.571 3.335 -52.112 1 20.116 332 MET B N 1
ATOM 11140 C CA . MET B 1 337 ? -27.697 2.522 -51.64 1 20.184 332 MET B CA 1
ATOM 11141 C C . MET B 1 337 ? -27.186 1.111 -51.387 1 21.747 332 MET B C 1
ATOM 11142 O O . MET B 1 337 ? -26.518 0.545 -52.247 1 22.103 332 MET B O 1
ATOM 11156 N N . SER B 1 338 ? -27.461 0.516 -50.213 1 19.035 333 SER B N 1
ATOM 11157 C CA . SER B 1 338 ? -27.072 -0.861 -49.984 1 19.01 333 SER B CA 1
ATOM 11158 C C . SER B 1 338 ? -28.163 -1.633 -49.267 1 18.934 333 SER B C 1
ATOM 11159 O O . SER B 1 338 ? -29.03 -1.021 -48.649 1 19.979 333 SER B O 1
ATOM 11167 N N . SER B 1 339 ? -28.12 -2.965 -49.452 1 18.55 334 SER B N 1
ATOM 11168 C CA . SER B 1 339 ? -28.988 -3.834 -48.697 1 18.321 334 SER B CA 1
ATOM 11169 C C . SER B 1 339 ? -28.17 -4.637 -47.712 1 18.611 334 SER B C 1
ATOM 11170 O O . SER B 1 339 ? -27.379 -5.487 -48.096 1 18.224 334 SER B O 1
ATOM 11178 N N . THR B 1 340 ? -28.353 -4.317 -46.443 1 18.321 335 THR B N 1
ATOM 11179 C CA . THR B 1 340 ? -27.709 -5.102 -45.394 1 17.539 335 THR B CA 1
ATOM 11180 C C . THR B 1 340 ? -28.317 -6.494 -45.217 1 17.79 335 THR B C 1
ATOM 11181 O O . THR B 1 340 ? -27.764 -7.367 -44.531 1 17.764 335 THR B O 1
ATOM 11192 N N . LYS B 1 341 ? -29.493 -6.76 -45.872 1 16.559 336 LYS B N 1
ATOM 11193 C CA . LYS B 1 341 ? -30.031 -8.091 -45.926 1 18.263 336 LYS B CA 1
ATOM 11194 C C . LYS B 1 341 ? -29.102 -9.069 -46.647 1 16.832 336 LYS B C 1
ATOM 11195 O O . LYS B 1 341 ? -29.255 -10.279 -46.463 1 18.275 336 LYS B O 1
ATOM 11214 N N . SER B 1 342 ? -28.148 -8.544 -47.479 1 17.971 337 SER B N 1
ATOM 11215 C CA . SER B 1 342 ? -27.105 -9.374 -48.044 1 18.638 337 SER B CA 1
ATOM 11216 C C . SER B 1 342 ? -26.362 -10.186 -46.974 1 17.327 337 SER B C 1
ATOM 11217 O O . SER B 1 342 ? -25.915 -11.283 -47.253 1 18.797 337 SER B O 1
ATOM 11225 N N . MET B 1 343 ? -26.208 -9.589 -45.791 1 16.787 338 MET B N 1
ATOM 11226 C CA . MET B 1 343 ? -25.5 -10.17 -44.666 1 19.014 338 MET B CA 1
ATOM 112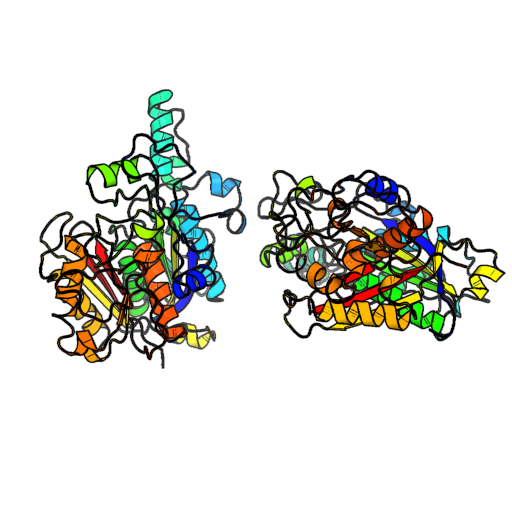27 C C . MET B 1 343 ? -26.429 -10.742 -43.603 1 19.649 338 MET B C 1
ATOM 11228 O O . MET B 1 343 ? -26.146 -11.791 -43.029 1 19.343 338 MET B O 1
ATOM 11242 N N . THR B 1 344 ? -27.529 -10.018 -43.266 1 18.078 339 THR B N 1
ATOM 11243 C CA . THR B 1 344 ? -28.388 -10.399 -42.16 1 17.574 339 THR B CA 1
ATOM 11244 C C . THR B 1 344 ? -29.495 -11.382 -42.569 1 18.5 339 THR B C 1
ATOM 11245 O O . THR B 1 344 ? -30.13 -11.959 -41.706 1 18.396 339 THR B O 1
ATOM 11256 N N . GLY B 1 345 ? -29.855 -11.441 -43.838 1 17.301 340 GLY B N 1
ATOM 11257 C CA . GLY B 1 345 ? -31.108 -11.974 -44.315 1 17.703 340 GLY B CA 1
ATOM 11258 C C . GLY B 1 345 ? -32.244 -11.068 -43.894 1 16.616 340 GLY B C 1
ATOM 11259 O O . GLY B 1 345 ? -32.023 -9.925 -43.477 1 17.107 340 GLY B O 1
ATOM 11263 N N . HIS B 1 346 ? -33.46 -11.557 -44.147 1 17.111 341 HIS B N 1
ATOM 11264 C CA . HIS B 1 346 ? -34.672 -10.777 -44.017 1 18.349 341 HIS B CA 1
ATOM 11265 C C . HIS B 1 346 ? -35.293 -11.096 -42.651 1 17.203 341 HIS B C 1
ATOM 11266 O O . HIS B 1 346 ? -35.826 -12.169 -42.432 1 19.07 341 HIS B O 1
ATOM 11281 N N . LEU B 1 347 ? -35.224 -10.121 -41.727 1 17.116 342 LEU B N 1
ATOM 11282 C CA . LEU B 1 347 ? -35.751 -10.301 -40.374 1 17.661 342 LEU B CA 1
ATOM 11283 C C . LEU B 1 347 ? -37.245 -9.986 -40.306 1 20.573 342 LEU B C 1
ATOM 11284 O O . LEU B 1 347 ? -37.781 -9.882 -39.209 1 19.753 342 LEU B O 1
ATOM 11300 N N . LEU B 1 348 ? -37.941 -9.851 -41.452 1 18.712 343 LEU B N 1
ATOM 11301 C CA A LEU B 1 348 ? -39.397 -9.684 -41.514 0.5 20.455 343 LEU B CA 1
ATOM 11302 C CA B LEU B 1 348 ? -39.402 -9.7 -41.508 0.5 18.033 343 LEU B CA 1
ATOM 11303 C C . LEU B 1 348 ? -39.817 -8.514 -40.631 1 19.338 343 LEU B C 1
ATOM 11304 O O . LEU B 1 348 ? -39.409 -7.393 -40.898 1 20.516 343 LEU B O 1
ATOM 11335 N N . GLY B 1 349 ? -40.627 -8.732 -39.576 1 19.737 344 GLY B N 1
ATOM 11336 C CA . GLY B 1 349 ? -41.073 -7.602 -38.757 1 20.251 344 GLY B CA 1
ATOM 11337 C C . GLY B 1 349 ? -39.974 -6.858 -37.973 1 19.844 344 GLY B C 1
ATOM 11338 O O . GLY B 1 349 ? -40.215 -5.725 -37.561 1 22.761 344 GLY B O 1
ATOM 11342 N N . ALA B 1 350 ? -38.787 -7.423 -37.858 1 18.092 345 ALA B N 1
ATOM 11343 C CA . ALA B 1 350 ? -37.669 -6.734 -37.222 1 19.812 345 ALA B CA 1
ATOM 11344 C C . ALA B 1 350 ? -36.788 -6.062 -38.285 1 19.119 345 ALA B C 1
ATOM 11345 O O . ALA B 1 350 ? -35.923 -5.276 -37.905 1 18.864 345 ALA B O 1
ATOM 11352 N N . ALA B 1 351 ? -36.965 -6.353 -39.58 1 18.106 346 ALA B N 1
ATOM 11353 C CA . ALA B 1 351 ? -36.081 -5.81 -40.611 1 18.966 346 ALA B CA 1
ATOM 11354 C C . ALA B 1 351 ? -35.981 -4.289 -40.534 1 19.056 346 ALA B C 1
ATOM 11355 O O . ALA B 1 351 ? -34.876 -3.696 -40.514 1 19.78 346 ALA B O 1
ATOM 11362 N N . GLY B 1 352 ? -37.121 -3.598 -40.436 1 19.362 347 GLY B N 1
ATOM 11363 C CA . GLY B 1 352 ? -37.081 -2.146 -40.457 1 19.454 347 GLY B CA 1
ATOM 11364 C C . GLY B 1 352 ? -36.476 -1.542 -39.202 1 19.807 347 GLY B C 1
ATOM 11365 O O . GLY B 1 352 ? -35.941 -0.428 -39.248 1 20.277 347 GLY B O 1
ATOM 11369 N N . ALA B 1 353 ? -36.506 -2.313 -38.112 1 17.433 348 ALA B N 1
ATOM 11370 C CA . ALA B 1 353 ? -35.946 -1.823 -36.857 1 18.174 348 ALA B CA 1
ATOM 11371 C C . ALA B 1 353 ? -34.415 -1.94 -36.89 1 18.906 348 ALA B C 1
ATOM 11372 O O . ALA B 1 353 ? -33.734 -0.958 -36.568 1 17.879 348 ALA B O 1
ATOM 11379 N N . VAL B 1 354 ? -33.939 -3.112 -37.276 1 17.733 349 VAL B N 1
ATOM 11380 C CA . VAL B 1 354 ? -32.476 -3.282 -37.359 1 17.073 349 VAL B CA 1
ATOM 11381 C C . VAL B 1 354 ? -31.911 -2.363 -38.432 1 19.021 349 VAL B C 1
ATOM 11382 O O . VAL B 1 354 ? -30.809 -1.811 -38.278 1 17.49 349 VAL B O 1
ATOM 11395 N N . GLU B 1 355 ? -32.606 -2.184 -39.556 1 17.733 350 GLU B N 1
ATOM 11396 C CA . GLU B 1 355 ? -32.102 -1.352 -40.632 1 18.29 350 GLU B CA 1
ATOM 11397 C C . GLU B 1 355 ? -32.174 0.153 -40.3 1 17.916 350 GLU B C 1
ATOM 11398 O O . GLU B 1 355 ? -31.354 0.905 -40.816 1 19.678 350 GLU B O 1
ATOM 11410 N N . ALA B 1 356 ? -33.098 0.579 -39.441 1 19.246 351 ALA B N 1
ATOM 11411 C CA . ALA B 1 356 ? -33.112 1.927 -38.905 1 17.877 351 ALA B CA 1
ATOM 11412 C C . ALA B 1 356 ? -31.862 2.159 -38.075 1 19.047 351 ALA B C 1
ATOM 11413 O O . ALA B 1 356 ? -31.228 3.174 -38.263 1 19.311 351 ALA B O 1
ATOM 11420 N N . ILE B 1 357 ? -31.502 1.179 -37.249 1 17.659 352 ILE B N 1
ATOM 11421 C CA . ILE B 1 357 ? -30.28 1.29 -36.465 1 17.348 352 ILE B CA 1
ATOM 11422 C C . ILE B 1 357 ? -29.071 1.366 -37.396 1 19.072 352 ILE B C 1
ATOM 11423 O O . ILE B 1 357 ? -28.202 2.222 -37.2 1 19.443 352 ILE B O 1
ATOM 11439 N N . PHE B 1 358 ? -28.976 0.496 -38.411 1 17.906 353 PHE B N 1
ATOM 11440 C CA . PHE B 1 358 ? -27.858 0.583 -39.355 1 19.058 353 PHE B CA 1
ATOM 11441 C C . PHE B 1 358 ? -27.797 1.949 -40.057 1 20.373 353 PHE B C 1
ATOM 11442 O O . PHE B 1 358 ? -26.7 2.448 -40.307 1 20.876 353 PHE B O 1
ATOM 11459 N N . SER B 1 359 ? -28.936 2.543 -40.399 1 18.724 354 SER B N 1
ATOM 11460 C CA . SER B 1 359 ? -28.975 3.846 -41.047 1 19.353 354 SER B CA 1
ATOM 11461 C C . SER B 1 359 ? -28.442 4.94 -40.109 1 21.687 354 SER B C 1
ATOM 11462 O O . SER B 1 359 ? -27.675 5.814 -40.548 1 20.729 354 SER B O 1
ATOM 11470 N N . VAL B 1 360 ? -28.806 4.861 -38.828 1 20.722 355 VAL B N 1
ATOM 11471 C CA . VAL B 1 360 ? -28.34 5.814 -37.834 1 20.233 355 VAL B CA 1
ATOM 11472 C C . VAL B 1 360 ? -26.813 5.632 -37.678 1 22.285 355 VAL B C 1
ATOM 11473 O O . VAL B 1 360 ? -26.106 6.639 -37.525 1 22.49 355 VAL B O 1
ATOM 11486 N N . LEU B 1 361 ? -26.328 4.397 -37.593 1 19.923 356 LEU B N 1
ATOM 11487 C CA . LEU B 1 361 ? -24.874 4.161 -37.455 1 21.089 356 LEU B CA 1
ATOM 11488 C C . LEU B 1 361 ? -24.089 4.558 -38.684 1 23.167 356 LEU B C 1
ATOM 11489 O O . LEU B 1 361 ? -22.917 5.006 -38.574 1 22.61 356 LEU B O 1
ATOM 11505 N N . ALA B 1 362 ? -24.688 4.457 -39.881 1 21.778 357 ALA B N 1
ATOM 11506 C CA . ALA B 1 362 ? -24.067 5.045 -41.059 1 22.18 357 ALA B CA 1
ATOM 11507 C C . ALA B 1 362 ? -23.818 6.545 -40.897 1 22.33 357 ALA B C 1
ATOM 11508 O O . ALA B 1 362 ? -22.768 7.044 -41.361 1 22.805 357 ALA B O 1
ATOM 11515 N N . LEU B 1 363 ? -24.753 7.275 -40.281 1 21.393 358 LEU B N 1
ATOM 11516 C CA . LEU B 1 363 ? -24.637 8.684 -39.99 1 21.757 358 LEU B CA 1
ATOM 11517 C C . LEU B 1 363 ? -23.532 8.894 -38.952 1 25.428 358 LEU B C 1
ATOM 11518 O O . LEU B 1 363 ? -22.642 9.741 -39.142 1 26.237 358 LEU B O 1
ATOM 11534 N N . ARG B 1 364 ? -23.561 8.099 -37.893 1 25.278 359 ARG B N 1
ATOM 11535 C CA . ARG B 1 364 ? -22.586 8.225 -36.835 1 25.913 359 ARG B CA 1
ATOM 11536 C C . ARG B 1 364 ? -21.191 8.05 -37.406 1 26.132 359 ARG B C 1
ATOM 11537 O O . ARG B 1 364 ? -20.262 8.826 -37.085 1 28.288 359 ARG B O 1
ATOM 11558 N N . ASP B 1 365 ? -21.001 7.002 -38.213 1 23.771 360 ASP B N 1
ATOM 11559 C CA . ASP B 1 365 ? -19.656 6.574 -38.582 1 24.43 360 ASP B CA 1
ATOM 11560 C C . ASP B 1 365 ? -19.201 7.034 -39.964 1 24.055 360 ASP B C 1
ATOM 11561 O O . ASP B 1 365 ? -18.054 6.758 -40.323 1 23.806 360 ASP B O 1
ATOM 11570 N N . GLN B 1 366 ? -20.073 7.727 -40.722 1 22.808 361 GLN B N 1
ATOM 11571 C CA . GLN B 1 366 ? -19.744 8.214 -42.051 1 22.122 361 GLN B CA 1
ATOM 11572 C C . GLN B 1 366 ? -19.293 7.067 -42.934 1 23.9 361 GLN B C 1
ATOM 11573 O O . GLN B 1 366 ? -18.249 7.122 -43.598 1 24.012 361 GLN B O 1
ATOM 11587 N N . VAL B 1 367 ? -20.124 6.016 -43.021 1 22.642 362 VAL B N 1
ATOM 11588 C CA . VAL B 1 367 ? -19.763 4.854 -43.803 1 22.149 362 VAL B CA 1
ATOM 11589 C C . VAL B 1 367 ? -21.058 4.195 -44.296 1 24.083 362 VAL B C 1
ATOM 11590 O O . VAL B 1 367 ? -21.988 4.001 -43.526 1 23.373 362 VAL B O 1
ATOM 11603 N N . ALA B 1 368 ? -21.06 3.857 -45.562 1 22.94 363 ALA B N 1
ATOM 11604 C CA . ALA B 1 368 ? -22.145 3.105 -46.182 1 20.82 363 ALA B CA 1
ATOM 11605 C C . ALA B 1 368 ? -21.827 1.628 -46.062 1 22.164 363 ALA B C 1
ATOM 11606 O O . ALA B 1 368 ? -20.807 1.162 -46.577 1 21.04 363 ALA B O 1
ATOM 11613 N N . PRO B 1 369 ? -22.666 0.81 -45.393 1 20.434 364 PRO B N 1
ATOM 11614 C CA . PRO B 1 369 ? -22.488 -0.619 -45.353 1 21.477 364 PRO B CA 1
ATOM 11615 C C . PRO B 1 369 ? -22.567 -1.281 -46.71 1 20.124 364 PRO B C 1
ATOM 11616 O O . PRO B 1 369 ? -23.228 -0.761 -47.608 1 23.042 364 PRO B O 1
ATOM 11627 N N . PRO B 1 370 ? -21.868 -2.417 -46.908 1 21.281 365 PRO B N 1
ATOM 11628 C CA . PRO B 1 370 ? -21.847 -3.07 -48.225 1 20.924 365 PRO B CA 1
ATOM 11629 C C . PRO B 1 370 ? -23.144 -3.818 -48.565 1 20.114 365 PRO B C 1
ATOM 11630 O O . PRO B 1 370 ? -23.88 -4.28 -47.667 1 20.535 365 PRO B O 1
ATOM 11641 N N . THR B 1 371 ? -23.353 -4.003 -49.891 1 20.357 366 THR B N 1
ATOM 11642 C CA . THR B 1 371 ? -24.185 -5.09 -50.379 1 19.549 366 THR B CA 1
ATOM 11643 C C . THR B 1 371 ? -23.241 -6.246 -50.736 1 19.739 366 THR B C 1
ATOM 11644 O O . THR B 1 371 ? -22.62 -6.235 -51.829 1 21.702 366 THR B O 1
ATOM 11655 N N . ILE B 1 372 ? -23.085 -7.23 -49.86 1 19.033 367 ILE B N 1
ATOM 11656 C CA . ILE B 1 372 ? -22.25 -8.383 -50.197 1 20.373 367 ILE B CA 1
ATOM 11657 C C . ILE B 1 372 ? -22.96 -9.266 -51.215 1 19.892 367 ILE B C 1
ATOM 11658 O O . ILE B 1 372 ? -24.172 -9.171 -51.464 1 19.705 367 ILE B O 1
ATOM 11674 N N . ASN B 1 373 ? -22.198 -10.14 -51.882 1 18.58 368 ASN B N 1
ATOM 11675 C CA . ASN B 1 373 ? -22.704 -11.109 -52.862 1 20.428 368 ASN B CA 1
ATOM 11676 C C . ASN B 1 373 ? -23.165 -10.498 -54.191 1 21.368 368 ASN B C 1
ATOM 11677 O O . ASN B 1 373 ? -23.686 -11.224 -55.053 1 21.71 368 ASN B O 1
ATOM 11688 N N . LEU B 1 374 ? -22.893 -9.222 -54.413 1 21.686 369 LEU B N 1
ATOM 11689 C CA . LEU B 1 374 ? -23.346 -8.508 -55.603 1 21.324 369 LEU B CA 1
ATOM 11690 C C . LEU B 1 374 ? -22.261 -8.704 -56.677 1 22.278 369 LEU B C 1
ATOM 11691 O O . LEU B 1 374 ? -21.526 -7.798 -57.017 1 24.681 369 LEU B O 1
ATOM 11707 N N . ASP B 1 375 ? -22.204 -9.942 -57.153 1 22.055 370 ASP B N 1
ATOM 11708 C CA . ASP B 1 375 ? -21.181 -10.437 -58.087 1 20.818 370 ASP B CA 1
ATOM 11709 C C . ASP B 1 375 ? -21.441 -9.896 -59.491 1 21.824 370 ASP B C 1
ATOM 11710 O O . ASP B 1 375 ? -20.519 -9.409 -60.141 1 21.804 370 ASP B O 1
ATOM 11719 N N . ASN B 1 376 ? -22.697 -9.986 -59.952 1 20.454 371 ASN B N 1
ATOM 11720 C CA . ASN B 1 376 ? -23.075 -9.654 -61.324 1 22.313 371 ASN B CA 1
ATOM 11721 C C . ASN B 1 376 ? -24.386 -8.892 -61.244 1 23.155 371 ASN B C 1
ATOM 11722 O O . ASN B 1 376 ? -25.455 -9.51 -61.317 1 24.646 371 ASN B O 1
ATOM 11733 N N . PRO B 1 377 ? -24.348 -7.564 -61.085 1 24.371 372 PRO B N 1
ATOM 11734 C CA . PRO B 1 377 ? -25.579 -6.767 -61.07 1 23.416 372 PRO B CA 1
ATOM 11735 C C . PRO B 1 377 ? -26.447 -7.041 -62.288 1 24.377 372 PRO B C 1
ATOM 11736 O O . PRO B 1 377 ? -25.973 -7.068 -63.434 1 24.911 372 PRO B O 1
ATOM 11747 N N . ASP B 1 378 ? -27.736 -7.135 -62.018 1 23.01 373 ASP B N 1
ATOM 11748 C CA . ASP B 1 378 ? -28.726 -7.388 -63.048 1 24.769 373 ASP B CA 1
ATOM 11749 C C . ASP B 1 378 ? -28.887 -6.132 -63.909 1 25.314 373 ASP B C 1
ATOM 11750 O O . ASP B 1 378 ? -28.419 -5.027 -63.616 1 24.693 373 ASP B O 1
ATOM 11759 N N . GLU B 1 379 ? -29.609 -6.335 -65.008 1 30.791 374 GLU B N 1
ATOM 11760 C CA . GLU B 1 379 ? -29.891 -5.261 -65.941 1 35.075 374 GLU B CA 1
ATOM 11761 C C . GLU B 1 379 ? -30.565 -4.077 -65.235 1 32.546 374 GLU B C 1
ATOM 11762 O O . GLU B 1 379 ? -31.506 -4.239 -64.44 1 29.73 374 GLU B O 1
ATOM 11774 N N . GLY B 1 380 ? -29.993 -2.885 -65.479 1 32.024 375 GLY B N 1
ATOM 11775 C CA . GLY B 1 380 ? -30.505 -1.651 -64.939 1 32.849 375 GLY B CA 1
ATOM 11776 C C . GLY B 1 380 ? -30.074 -1.423 -63.495 1 30.997 375 GLY B C 1
ATOM 11777 O O . GLY B 1 380 ? -30.376 -0.369 -62.946 1 31.29 375 GLY B O 1
ATOM 11781 N N . CYS B 1 381 ? -29.267 -2.322 -62.911 1 27.909 376 CYS B N 1
ATOM 11782 C CA . CYS B 1 381 ? -28.844 -2.193 -61.512 1 28.911 376 CYS B CA 1
ATOM 11783 C C . CYS B 1 381 ? -27.49 -1.498 -61.474 1 30.088 376 CYS B C 1
ATOM 11784 O O . CYS B 1 381 ? -26.516 -2.07 -60.984 1 31.767 376 CYS B O 1
ATOM 11792 N N . ASP B 1 382 ? -27.465 -0.234 -61.925 1 29.752 377 ASP B N 1
ATOM 11793 C CA . ASP B 1 382 ? -26.229 0.466 -62.258 1 32.726 377 ASP B CA 1
ATOM 11794 C C . ASP B 1 382 ? -25.976 1.637 -61.323 1 32.58 377 ASP B C 1
ATOM 11795 O O . ASP B 1 382 ? -25.218 2.52 -61.639 1 36.959 377 ASP B O 1
ATOM 11804 N N . LEU B 1 383 ? -26.643 1.693 -60.149 1 28.409 378 LEU B N 1
ATOM 11805 C CA . LEU B 1 383 ? -26.367 2.707 -59.16 1 25.474 378 LEU B CA 1
ATOM 11806 C C . LEU B 1 383 ? -25.14 2.281 -58.366 1 25.042 378 LEU B C 1
ATOM 11807 O O . LEU B 1 383 ? -24.656 1.17 -58.496 1 25.677 378 LEU B O 1
ATOM 11823 N N . ASP B 1 384 ? -24.733 3.129 -57.432 1 22.854 379 ASP B N 1
ATOM 11824 C CA . ASP B 1 384 ? -23.742 2.772 -56.444 1 23.482 379 ASP B CA 1
ATOM 11825 C C . ASP B 1 384 ? -24.448 1.947 -55.363 1 22.8 379 ASP B C 1
ATOM 11826 O O . ASP B 1 384 ? -25.058 2.544 -54.458 1 24.817 379 ASP B O 1
ATOM 11835 N N . LEU B 1 385 ? -24.34 0.625 -55.505 1 22.363 380 LEU B N 1
ATOM 11836 C CA . LEU B 1 385 ? -24.952 -0.331 -54.6 1 19.925 380 LEU B CA 1
ATOM 11837 C C . LEU B 1 385 ? -23.984 -0.825 -53.541 1 20.25 380 LEU B C 1
ATOM 11838 O O . LEU B 1 385 ? -24.255 -1.792 -52.814 1 20.737 380 LEU B O 1
ATOM 11854 N N . VAL B 1 386 ? -22.826 -0.155 -53.443 1 20.715 381 VAL B N 1
ATOM 11855 C CA . VAL B 1 386 ? -21.843 -0.434 -52.395 1 21.008 381 VAL B CA 1
ATOM 11856 C C . VAL B 1 386 ? -21.483 -1.928 -52.447 1 21.341 381 VAL B C 1
ATOM 11857 O O . VAL B 1 386 ? -21.411 -2.634 -51.421 1 20.156 381 VAL B O 1
ATOM 11870 N N . ALA B 1 387 ? -21.257 -2.466 -53.656 1 20.879 382 ALA B N 1
ATOM 11871 C CA . ALA B 1 387 ? -20.983 -3.875 -53.806 1 21.562 382 ALA B CA 1
ATOM 11872 C C . ALA B 1 387 ? -19.736 -4.282 -52.99 1 21.453 382 ALA B C 1
ATOM 11873 O O . ALA B 1 387 ? -18.687 -3.579 -53.077 1 22.695 382 ALA B O 1
ATOM 11880 N N . HIS B 1 388 ? -19.871 -5.386 -52.264 1 22.371 383 HIS B N 1
ATOM 11881 C CA . HIS B 1 388 ? -18.819 -6.199 -51.646 1 22.43 383 HIS B CA 1
ATOM 11882 C C . HIS B 1 388 ? -18.169 -5.602 -50.395 1 20.443 383 HIS B C 1
ATOM 11883 O O . HIS B 1 388 ? -17.963 -6.366 -49.427 1 24.289 383 HIS B O 1
ATOM 11898 N N . GLU B 1 389 ? -17.88 -4.306 -50.357 1 20.704 384 GLU B N 1
ATOM 11899 C CA . GLU B 1 389 ? -17.074 -3.693 -49.313 1 24.512 384 GLU B CA 1
ATOM 11900 C C . GLU B 1 389 ? -17.669 -2.368 -48.845 1 22.746 384 GLU B C 1
ATOM 11901 O O . GLU B 1 389 ? -18.166 -1.597 -49.658 1 23.395 384 GLU B O 1
ATOM 11913 N N . ALA B 1 390 ? -17.597 -2.101 -47.533 1 20.288 385 ALA B N 1
ATOM 11914 C CA . ALA B 1 390 ? -18.06 -0.843 -46.978 1 23.803 385 ALA B CA 1
ATOM 11915 C C . ALA B 1 390 ? -17.395 0.34 -47.662 1 23.717 385 ALA B C 1
ATOM 11916 O O . ALA B 1 390 ? -16.189 0.232 -48.025 1 23.718 385 ALA B O 1
ATOM 11923 N N . LYS B 1 391 ? -18.072 1.477 -47.684 1 23.914 386 LYS B N 1
ATOM 11924 C CA . LYS B 1 391 ? -17.604 2.673 -48.351 1 25.135 386 LYS B CA 1
ATOM 11925 C C . LYS B 1 391 ? -17.671 3.86 -47.389 1 24.624 386 LYS B C 1
ATOM 11926 O O . LYS B 1 391 ? -18.714 4.474 -47.208 1 22.108 386 LYS B O 1
ATOM 11945 N N . PRO B 1 392 ? -16.542 4.299 -46.816 1 24.706 387 PRO B N 1
ATOM 11946 C CA . PRO B 1 392 ? -16.471 5.593 -46.125 1 24.083 387 PRO B CA 1
ATOM 11947 C C . PRO B 1 392 ? -16.839 6.714 -47.081 1 22.808 387 PRO B C 1
ATOM 11948 O O . PRO B 1 392 ? -16.32 6.752 -48.203 1 25.422 387 PRO B O 1
ATOM 11959 N N . ARG B 1 393 ? -17.75 7.601 -46.648 1 25.614 388 ARG B N 1
ATOM 11960 C CA . ARG B 1 393 ? -18.223 8.727 -47.435 1 24.895 388 ARG B CA 1
ATOM 11961 C C . ARG B 1 393 ? -19.002 9.691 -46.547 1 25.268 388 ARG B C 1
ATOM 11962 O O . ARG B 1 393 ? -19.42 9.361 -45.443 1 24.652 388 ARG B O 1
ATOM 11983 N N . LYS B 1 394 ? -19.256 10.88 -47.07 1 26.479 389 LYS B N 1
ATOM 11984 C CA . LYS B 1 394 ? -20.084 11.861 -46.401 1 28.503 389 LYS B CA 1
ATOM 11985 C C . LYS B 1 394 ? -21.541 11.392 -46.418 1 26.703 389 LYS B C 1
ATOM 11986 O O . LYS B 1 394 ? -22.104 11.131 -47.493 1 26.858 389 LYS B O 1
ATOM 12005 N N . ILE B 1 395 ? -22.138 11.39 -45.217 1 25.925 390 ILE B N 1
ATOM 12006 C CA . ILE B 1 395 ? -23.561 11.074 -45.076 1 24.496 390 ILE B CA 1
ATOM 12007 C C . ILE B 1 395 ? -24.191 12.035 -44.077 1 23.677 390 ILE B C 1
ATOM 12008 O O . ILE B 1 395 ? -23.985 11.879 -42.903 1 25.081 390 ILE B O 1
ATOM 12024 N N . ASP B 1 396 ? -25.081 12.92 -44.553 1 25.087 391 ASP B N 1
ATOM 12025 C CA . ASP B 1 396 ? -25.785 13.841 -43.694 1 25.244 391 ASP B CA 1
ATOM 12026 C C . ASP B 1 396 ? -27.236 13.381 -43.538 1 23.392 391 ASP B C 1
ATOM 12027 O O . ASP B 1 396 ? -27.846 13.691 -42.529 1 24.474 391 ASP B O 1
ATOM 12036 N N . VAL B 1 397 ? -27.761 12.712 -44.575 1 24.829 392 VAL B N 1
ATOM 12037 C CA . VAL B 1 397 ? -29.144 12.239 -44.587 1 23.319 392 VAL B CA 1
ATOM 12038 C C . VAL B 1 397 ? -29.133 10.77 -45.043 1 22.161 392 VAL B C 1
ATOM 12039 O O . VAL B 1 397 ? -28.582 10.417 -46.109 1 22.077 392 VAL B O 1
ATOM 12052 N N . ALA B 1 398 ? -29.838 9.934 -44.264 1 21.426 393 ALA B N 1
ATOM 12053 C CA . ALA B 1 398 ? -30.012 8.518 -44.601 1 20.806 393 ALA B CA 1
ATOM 12054 C C . ALA B 1 398 ? -31.495 8.147 -44.612 1 21.018 393 ALA B C 1
ATOM 12055 O O . ALA B 1 398 ? -32.224 8.551 -43.717 1 23.323 393 ALA B O 1
ATOM 12062 N N . LEU B 1 399 ? -31.859 7.331 -45.605 1 19.958 394 LEU B N 1
ATOM 12063 C CA A LEU B 1 399 ? -33.228 6.839 -45.742 0.7 20.97 394 LEU B CA 1
ATOM 12064 C CA B LEU B 1 399 ? -33.213 6.814 -45.78 0.3 20.482 394 LEU B CA 1
ATOM 12065 C C . LEU B 1 399 ? -33.211 5.328 -45.526 1 23.306 394 LEU B C 1
ATOM 12066 O O . LEU B 1 399 ? -32.308 4.661 -45.953 1 25.436 394 LEU B O 1
ATOM 12097 N N . SER B 1 400 ? -34.3 4.802 -44.935 1 20.036 395 SER B N 1
ATOM 12098 C CA . SER B 1 400 ? -34.477 3.37 -44.75 1 19.486 395 SER B CA 1
ATOM 12099 C C . SER B 1 400 ? -35.871 3.015 -45.294 1 17.177 395 SER B C 1
ATOM 12100 O O . SER B 1 400 ? -36.874 3.602 -44.824 1 19.976 395 SER B O 1
ATOM 12108 N N . ASN B 1 401 ? -35.886 2.098 -46.261 1 18.563 396 ASN B N 1
ATOM 12109 C CA . ASN B 1 401 ? -37.103 1.646 -46.908 1 18.445 396 ASN B CA 1
ATOM 12110 C C . ASN B 1 401 ? -37.55 0.268 -46.434 1 19.851 396 ASN B C 1
ATOM 12111 O O . ASN B 1 401 ? -36.737 -0.653 -46.294 1 18.88 396 ASN B O 1
ATOM 12122 N N . SER B 1 402 ? -38.89 0.045 -46.397 1 17.922 397 SER B N 1
ATOM 12123 C CA . SER B 1 402 ? -39.461 -1.266 -46.158 1 17.8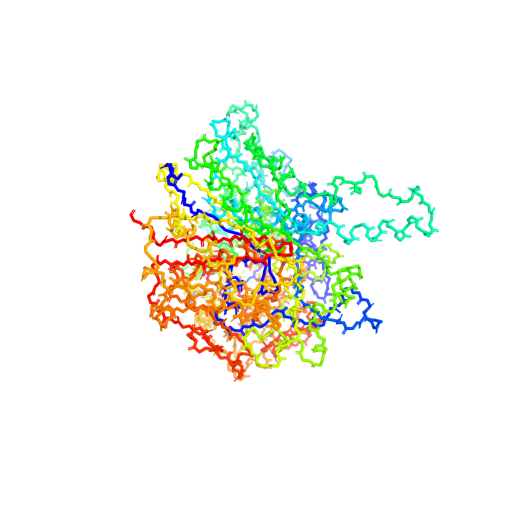37 397 SER B CA 1
ATOM 12124 C C . SER B 1 402 ? -40.726 -1.414 -47.002 1 19.396 397 SER B C 1
ATOM 12125 O O . SER B 1 402 ? -41.573 -0.533 -46.902 1 21.09 397 SER B O 1
ATOM 12133 N N . PHE B 1 403 ? -40.834 -2.493 -47.771 1 19.47 398 PHE B N 1
ATOM 12134 C CA . PHE B 1 403 ? -41.979 -2.752 -48.664 1 22.398 398 PHE B CA 1
ATOM 12135 C C . PHE B 1 403 ? -42.493 -4.154 -48.337 1 25.997 398 PHE B C 1
ATOM 12136 O O . PHE B 1 403 ? -41.776 -5.126 -48.514 1 35.156 398 PHE B O 1
ATOM 12153 N N . GLY B 1 404 ? -43.716 -4.3 -47.894 1 23.175 399 GLY B N 1
ATOM 12154 C CA . GLY B 1 404 ? -44.178 -5.555 -47.33 1 23.225 399 GLY B CA 1
ATOM 12155 C C . GLY B 1 404 ? -45.332 -6.165 -48.12 1 24.529 399 GLY B C 1
ATOM 12156 O O . GLY B 1 404 ? -45.983 -5.485 -48.917 1 23.359 399 GLY B O 1
ATOM 12160 N N . PHE B 1 405 ? -45.589 -7.432 -47.838 1 24.072 400 PHE B N 1
ATOM 12161 C CA . PHE B 1 405 ? -46.696 -8.157 -48.426 1 24.298 400 PHE B CA 1
ATOM 12162 C C . PHE B 1 405 ? -47.954 -7.346 -48.242 1 22.143 400 PHE B C 1
ATOM 12163 O O . PHE B 1 405 ? -48.181 -6.758 -47.178 1 26.042 400 PHE B O 1
ATOM 12180 N N . GLY B 1 406 ? -48.768 -7.295 -49.295 1 24.026 401 GLY B N 1
ATOM 12181 C CA . GLY B 1 406 ? -49.972 -6.481 -49.301 1 24.595 401 GLY B CA 1
ATOM 12182 C C . GLY B 1 406 ? -49.728 -5.141 -49.99 1 24.595 401 GLY B C 1
ATOM 12183 O O . GLY B 1 406 ? -50.669 -4.378 -50.114 1 30.075 401 GLY B O 1
ATOM 12187 N N . GLY B 1 407 ? -48.471 -4.855 -50.335 1 22.66 402 GLY B N 1
ATOM 12188 C CA . GLY B 1 407 ? -48.074 -3.598 -50.966 1 25.815 402 GLY B CA 1
ATOM 12189 C C . GLY B 1 407 ? -47.991 -2.453 -49.969 1 21.37 402 GLY B C 1
ATOM 12190 O O . GLY B 1 407 ? -48.077 -1.327 -50.394 1 24.707 402 GLY B O 1
ATOM 12194 N N . THR B 1 408 ? -47.752 -2.758 -48.675 1 19.709 403 THR B N 1
ATOM 12195 C CA . THR B 1 408 ? -47.664 -1.758 -47.632 1 19.161 403 THR B CA 1
ATOM 12196 C C . THR B 1 408 ? -46.228 -1.233 -47.528 1 20.663 403 THR B C 1
ATOM 12197 O O . THR B 1 408 ? -45.305 -2.019 -47.289 1 21.193 403 THR B O 1
ATOM 12208 N N . ASN B 1 409 ? -46.055 0.073 -47.69 1 18.442 404 ASN B N 1
ATOM 12209 C CA . ASN B 1 409 ? -44.728 0.683 -47.827 1 18.168 404 ASN B CA 1
ATOM 12210 C C . ASN B 1 409 ? -44.528 1.664 -46.677 1 18.237 404 ASN B C 1
ATOM 12211 O O . ASN B 1 409 ? -45.418 2.409 -46.296 1 19.396 404 ASN B O 1
ATOM 12222 N N . GLY B 1 410 ? -43.271 1.713 -46.215 1 18.277 405 GLY B N 1
ATOM 12223 C CA . GLY B 1 410 ? -42.834 2.722 -45.277 1 18.14 405 GLY B CA 1
ATOM 12224 C C . GLY B 1 410 ? -41.4 3.153 -45.534 1 17.595 405 GLY B C 1
ATOM 12225 O O . GLY B 1 410 ? -40.548 2.339 -45.89 1 18.683 405 GLY B O 1
ATOM 12229 N N . THR B 1 411 ? -41.118 4.426 -45.245 1 17.727 406 THR B N 1
ATOM 12230 C CA . THR B 1 411 ? -39.775 4.985 -45.392 1 16.646 406 THR B CA 1
ATOM 12231 C C . THR B 1 411 ? -39.536 5.891 -44.178 1 18.428 406 THR B C 1
ATOM 12232 O O . THR B 1 411 ? -40.379 6.698 -43.827 1 20.083 406 THR B O 1
ATOM 12243 N N . LEU B 1 412 ? -38.352 5.786 -43.589 1 19.322 407 LEU B N 1
ATOM 12244 C CA . LEU B 1 412 ? -37.896 6.737 -42.561 1 19.853 407 LEU B CA 1
ATOM 12245 C C . LEU B 1 412 ? -36.709 7.522 -43.105 1 21.144 407 LEU B C 1
ATOM 12246 O O . LEU B 1 412 ? -35.895 6.977 -43.847 1 20.803 407 LEU B O 1
ATOM 12262 N N . VAL B 1 413 ? -36.585 8.764 -42.632 1 20.518 408 VAL B N 1
ATOM 12263 C CA . VAL B 1 413 ? -35.508 9.643 -42.984 1 18.986 408 VAL B CA 1
ATOM 12264 C C . VAL B 1 413 ? -34.856 10.132 -41.697 1 19.444 408 VAL B C 1
ATOM 12265 O O . VAL B 1 413 ? -35.54 10.678 -40.823 1 21.877 408 VAL B O 1
ATOM 12278 N N . PHE B 1 414 ? -33.529 9.901 -41.595 1 19.798 409 PHE B N 1
ATOM 12279 C CA . PHE B 1 414 ? -32.727 10.326 -40.463 1 19.917 409 PHE B CA 1
ATOM 12280 C C . PHE B 1 414 ? -31.675 11.341 -40.941 1 22.4 409 PHE B C 1
ATOM 12281 O O . PHE B 1 414 ? -31.257 11.267 -42.07 1 21.04 409 PHE B O 1
ATOM 12298 N N . ARG B 1 415 ? -31.3 12.288 -40.059 1 21.911 410 ARG B N 1
ATOM 12299 C CA A ARG B 1 415 ? -30.341 13.33 -40.382 0.5 26.065 410 ARG B CA 1
ATOM 12300 C CA B ARG B 1 415 ? -30.302 13.284 -40.406 0.5 25.271 410 ARG B CA 1
ATOM 12301 C C . ARG B 1 415 ? -29.322 13.431 -39.249 1 24.424 410 ARG B C 1
ATOM 12302 O O . ARG B 1 415 ? -29.691 13.277 -38.062 1 25.09 410 ARG B O 1
ATOM 12343 N N . ARG B 1 416 ? -28.083 13.763 -39.589 1 25.028 411 ARG B N 1
ATOM 12344 C CA . ARG B 1 416 ? -27.198 14.257 -38.552 1 30.293 411 ARG B CA 1
ATOM 12345 C C . ARG B 1 416 ? -27.798 15.529 -37.949 1 38.164 411 ARG B C 1
ATOM 12346 O O . ARG B 1 416 ? -28.215 16.411 -38.695 1 40.649 411 ARG B O 1
ATOM 12367 N N . PHE B 1 417 ? -27.767 15.644 -36.607 1 47.582 412 PHE B N 1
ATOM 12368 C CA . PHE B 1 417 ? -28.553 16.663 -35.901 1 60.043 412 PHE B CA 1
ATOM 12369 C C . PHE B 1 417 ? -27.742 17.955 -35.656 1 70.667 412 PHE B C 1
ATOM 12370 O O . PHE B 1 417 ? -26.578 17.9 -35.255 1 49.981 412 PHE B O 1
ATOM 12387 N N . ALA B 1 418 ? -28.369 19.139 -35.857 1 80.874 413 ALA B N 1
ATOM 12388 C CA . ALA B 1 418 ? -27.82 20.415 -35.378 1 81.027 413 ALA B CA 1
ATOM 12389 C C . ALA B 1 418 ? -28.886 21.524 -35.258 1 79.09 413 ALA B C 1
ATOM 12390 O O . ALA B 1 418 ? -30.103 21.303 -34.982 1 63.95 413 ALA B O 1
#

Sequence (824 aa):
SRRRVVITGMGMLSPLGLDVPPSSWEGILAGRRSGIAPIEHMDLSAYSTRFGGSVKGFNVEEYLSAKEARKLDLFIQYGLAASFQAVRDSGLEVTDANRERIGVVSMGSGIGGLTNNIENNCRSLFEQGPRRISPFFVPGSIINMVSGFLSIHLGLQGPNYALTTAATTGTHSIGMAARNIAYGEADVMVAGGSEMMAACGLGLGGFGAARALSTRNDEPTRASRPWDRDRDGFVLSDGSGALVLEELEHARARGARRIYAELLVGFGMSGDAFHMTAPPEDGAGAARCMKNALRDAGLDPRQVDYINAHGTSTPAGDIIAEIAAVKSSVFGEHAHALSMSSTKSMTGHLLGAAGAVEAIFSVLALRDQVAPPTINLDNPDEGCDLDLVAHEAKPRKIDDVALLSNSFGFGGTNGTLVFRRRFASRRRVVITGMGMLSPLGLDVPPSSWEGILAGRRSGIAPIEHMDLSAYSTRFGGSVKGFNVEEYLSAKEARKLDLFIQYGLAASFQAVRDSGLEVTDANRERIGVSMGSGIGGLTNIENNCRSLFEQGPRRRISPFFVPGSIINMVSGFLSSIHLGLQGPNYALTTAATTGTHSIGMAARNIAYGEADVMVAGGSEMMAACGLGLGGFGAARALSTRNDEPTRASRPWDRDRDGFVLSDGSGALVLEELEHARARGARRIYAELLVGFGMSGDAFHMTAPPEDGAGAARCMKNALRDAGLDPRQVDYINAHGTSTPAGDIAEIAAVKSSVFGEHAHALSMSSTKSMTGHLLLGAAGAVEAIFSVLALRDQVAPPTINLDNPDEGCDLDLVAHEAKPRKIDVALLSNSFGFGGTNGTLVFRRRFA

Secondary structure (DSSP, 8-state):
--S-EEEEEEEEEBTTBSSHHHHHHHHHHT----EE--SS--TT-S--EEBPPPS--GGGTS-HHHHTTS-HHHHHHHHHHHHHHHHHTPPP-TTTGGGEEEEEE-SS-SHHHHHHHHHHHHHH-GGGS-TTTTTTTSTTHHHHHHHHHHT--S-EE----GGGHHHHHHHHHHHHHHTTS-SEEEEEEEE---SHHHHHHHHHTT-B---TT-GGGT--TTBTT--SB-BB-EEEEEEEEEHHHHHHTT----EEEEEEEEEE--S-SS---TT-HHHHHHHHHHHHHHT--GGG--EEE----S-HHHHHHHHHHHHHHHGGGGGTSEEE-THHHH-B-GGGHHHHHHHHHHHHHHHTEEPPBTT-SSBPTT--S---BSS-EE---SEEEEEEEETTTEEEEEEEE---/--S-EEEEEEEEEBTTBSSHHHHHHHHHHT----EE--SS--TTSS--EEB---S--GGGTS-HHHHTTS-HHHHHHHHHHHHHHHHHT----TTTGGGEEEEEE-SS-SHHHHHHHHHHHHHH-GGGS-TTTTTTTSTTHHHHHHHHHHT--S-EE----GGGHHHHHHHHHHHHHHTTS-SEEEEEEEE---SHHHHHHHHHTT-B---TT-GGGS--TTBTT--SB-BB-EEEEEEEEEHHHHHHTT----EEEEEEEEEE--S-SS---TT-HHHHHHHHHHHHHHT--GGG--EEE----S-HHHHHHHHHHHHHHHGGGGGTSEEE-THHHH-B-GGGHHHHHHHHHHHHHHHTEEPPBTT-SSBPTT--S---BSS-EE---SEEEEEEEETTTEEEEEEEE---

Nearest PDB structures (foldseek):
  4b7v-assembly1_A  TM=9.999E-01  e=2.671E-93  Pseudomonas aeruginosa PAO1
  8cou-assembly1_A  TM=9.997E-01  e=1.348E-92  Pseudomonas aeruginosa
  8qer-assembly1_A  TM=9.994E-01  e=1.054E-90  Pseudomonas aeruginosa
  7l4l-assembly1_A  TM=9.958E-01  e=6.559E-73  Escherichia coli K-12
  1e5m-assembly1_A-2  TM=9.931E-01  e=2.605E-65  Synechocystis sp. PCC 6803

Organism: Pseudomonas aeruginosa (strain ATCC 15692 / DSM 22644 / CIP 104116 / JCM 14847 / LMG 12228 / 1C / PRS 101 / PAO1) (NCBI:txid208964)

B-factor: mean 28.24, std 10.99, range [15.35, 103.15]

InterPro domains:
  IPR000794 Beta-ketoacyl synthase [PTHR11712] (3-412)
  IPR000794 Beta-ketoacyl synthase [cd00834] (4-409)
  IPR014030 Beta-ketoacyl synthase-like, N-terminal domain [PF00109] (4-247)
  IPR014031 Beta-ketoacyl synthase, C-terminal domain [PF02801] (255-369)
  IPR016039 Thiolase-like [G3DSA:3.40.47.10] (7-260)
  IPR016039 Thiolase-like [G3DSA:3.40.47.10] (261-414)
  IPR016039 Thiolase-like [SSF53901] (4-252)
  IPR016039 Thiolase-like [SSF53901] (215-412)
  IPR017568 3-oxoacyl-[acyl-carrier-protein] synthase 2 [PIRSF000447] (2-412)
  IPR017568 3-oxoacyl-[acyl-carrier-protein] synthase 2 [TIGR03150] (4-410)
  IPR018201 Beta-ketoacyl synthase, active site [PS00606] (155-171)
  IPR020841 Polyketide synthase, beta-ketoacyl synthase domain [PS52004] (3-411)
  IPR020841 Polyketide synthase, beta-ketoacyl synthase domain [SM00825] (6-414)

Radius of gyration: 31.31 Å; Cα contacts (8 Å, |Δi|>4): 2452; chains: 2; bounding box: 76×56×90 Å

Foldseek 3Di:
DQFWKFFFFKFKFFLQDRTDVSNLVCLQVVAFSKDFDDPDDAPVFLARMFRERPPDDLVVQDDPVVVVLAAPQLSQLLSGLVRRVVRFVDDDDPVAQQQEFEEAEEAQWRPVLVVVQVVCCVPPRNVSRDPSSVLRTDGQNSRVVNCVVRVRNFDGYYDHFWQCRFQVFVQVVSVCCSVPSHFKYKGFYWDDQPDCCRSVVCVVVQAAFSPNVCGLLQQFFQAPPQRHFGEIGGAMITIMGGPVVCVVVVGDTLWIFQFKFKFFQVPAQFAHDQLLVRQLRRVVRGCVSNVHALLQFAEEAEQRRRHDRVRNNRLNSLCVRNPPSQQRHEYEHSCSRRIRNISRNQRSSVSVQSVCQNQQKHGERENNPHRDPSRPHRHRYHRIGRHDGFKYKYWTARGRRIIMMIIIGHDD/DAFWKFFQFKFKFFLQDRTLVRNVVCLQVVAFSKDFDDPDDCPVFLARMFRERPPDDLVVQDDPVVVVLAAVQLSQLSRGLVRRVVSFVDDDDPVAQQQEFEEAEEQQWRQVLVVVQVVCCVVPNNVPRDPSSVLRTDTQNSRVVNCVVRVHNADGYYDHFWQCRFQCFVQVVSVCCSVPSHFKYKGFYWDDQPDCCNSVVCVVVQQAFSPNVCRLLQQFFQAPPQRHFGEIGHIMITIMGGPVVCVVVVGDTLWIFQFKFKFFQPPAQFAHDQLLVRQLRRVVRGCVSNVHQLLQFAEEAEQRRRHVRVRNNRLNSLCVRNPVSQQRHEYEHSCSRRIRNTNRNQRSSVSVQSVCQVQQKYGERESNPHRDPSRPHRHRYHRIGRHDGFKYKYWTARGRRIIMMIMIGHDD

Solvent-accessible surface area: 30667 Å² total; per-residue (Å²): 71,200,75,98,6,0,0,0,0,6,0,0,1,1,1,6,15,69,55,15,94,43,0,12,131,2,0,56,80,20,110,25,4,6,39,86,19,168,100,52,120,10,71,93,55,19,4,68,2,1,2,26,16,103,68,42,77,25,111,134,63,6,54,49,117,55,4,183,70,13,1,58,0,0,19,9,0,0,0,0,0,34,30,0,22,213,47,6,49,21,136,42,62,124,100,27,54,121,77,3,0,0,0,1,1,0,17,58,0,2,32,30,30,62,35,73,22,39,112,31,67,160,121,106,21,87,211,137,58,46,118,88,52,90,50,1,9,75,41,66,26,2,0,13,49,0,15,126,71,50,24,10,114,10,38,66,63,33,28,78,31,33,8,0,0,0,0,9,0,0,0,54,0,5,62,18,0,6,137,32,101,0,21,2,0,1,0,0,0,0,0,10,0,5,9,10,96,2,4,27,40,27,20,75,68,163,18,7,0,38,66,31,124,68,19,66,95,0,2,7,0,0,0,139,61,19,52,4,9,2,4,0,2,0,0,0,0,0,1,0,0,16,4,96,47,0,114,94,79,66,18,111,35,35,0,13,12,26,1,4,3,84,24,43,22,107,129,87,146,71,38,36,20,160,87,2,35,0,8,8,107,0,0,70,62,0,2,169,42,17,66,12,55,35,171,75,0,12,0,0,0,0,20,1,10,0,32,75,47,22,1,72,4,4,6,32,0,0,67,78,13,8,39,157,35,0,97,59,0,0,0,0,0,1,1,0,0,0,1,7,0,11,0,0,1,0,0,0,0,0,0,0,0,0,2,0,2,126,59,42,10,0,0,0,0,18,19,3,63,59,72,42,161,35,6,89,14,39,6,5,42,98,137,22,82,107,60,126,0,45,0,0,0,0,0,1,34,8,94,54,7,33,2,0,0,0,0,0,77,104,62,109,63,207,76,96,6,0,0,0,0,7,0,0,1,2,2,7,14,65,55,14,91,46,0,11,132,2,0,55,78,21,110,27,4,6,43,87,19,170,98,56,114,9,90,100,61,68,4,93,2,1,2,27,17,105,68,42,42,23,42,66,59,8,23,30,135,60,6,191,71,13,0,58,0,0,19,10,0,0,0,0,0,36,30,0,23,190,48,6,50,23,139,42,60,123,101,22,52,123,75,3,0,0,0,1,1,0,17,54,0,1,30,32,32,70,34,70,21,46,126,21,65,161,129,98,21,92,215,155,60,44,120,86,50,89,54,1,8,79,43,66,26,1,0,12,44,0,16,125,71,49,25,10,114,10,39,66,62,33,27,76,32,27,5,0,0,0,0,8,0,0,0,52,0,5,67,18,0,6,140,29,101,0,21,1,0,1,0,0,0,0,0,11,0,5,6,8,99,2,4,26,39,24,15,90,67,209,18,6,0,66,66,39,124,68,18,66,96,0,1,6,0,0,0,141,63,18,52,3,9,1,4,0,1,0,0,0,0,0,2,0,0,15,3,98,48,0,115,94,80,66,17,110,38,40,0,15,12,27,1,3,3,86,24,43,22,104,127,84,143,70,39,36,17,164,89,3,35,0,8,7,106,0,0,65,65,0,1,173,42,20,67,13,55,35,166,74,0,23,0,0,0,0,20,1,9,0,31,74,51,21,1,74,4,4,5,32,0,0,69,75,14,8,41,156,32,0,97,58,0,0,0,0,0,0,2,0,0,0,0,8,0,11,0,0,1,0,0,0,1,0,0,0,0,0,1,0,1,126,58,41,12,0,0,0,0,18,19,4,65,59,70,44,161,37,6,92,15,38,6,4,43,96,134,22,78,110,62,131,0,44,2,0,0,0,0,1,34,8,92,56,6,33,2,0,0,0,0,0,88,98,64,113